Protein 7SWT (pdb70)

Secondary structure (DSSP, 8-state):
--S-SSEEEEEEEEEEETTEEEEEEEEEEEETTTTEEEEEEEEEESPSPSS-GGGTGGG--TT--B--TTS--HHHHTTTT-EEEEEEEEETTS-EEEEEEEEEEETTTTEEEEEEEEEEE---TTSTTTTT-EEEEPPEEEEEEEETTEEEEEEEEEEEETTS-EEEEEEEEEEEESS---PPPSEEEEEEEEEEEE-TTSSEEEEEEEEEEE--SS---/---SSEEEEEEEEEEETTEEEEEEEEEEEETTTTEEEEEEEEEESPSPSS-GGGTGGG--TT--B--TTS--HHHHTTTT-EEEEEEEEETTS-EEEEEEEEEEETTTTEEEEEEEEEEE---TTSTTTTT-EEEEPPEEEEEEEETTEEEEEEEEEEEETTS-EEEEEEEEEEEESS---PPPSEEEEEEEEEEEE-TTSSEEEEEEEEEEE--SS--/---SSEEEEEEEEEEETTEEEEEEEEEEEETTTTEEEEEEEEEESPSPSS-GGGTGGG--TT--B--TTS--HHHHTTTT-EEEEEEEEETTS-EEEEEEEEEEETTTTEEEEEEEEEEE---TTSTTTTT-EEEEPPEEEEEEEETTEEEEEEEEEEEETTS-EEEEEEEEEEEESS---PPPSEEEEEEEEEEEE-TTSSEEEEEEEEEEE--SS--/---SSEEEEEEEEEEETTEEEEEEEEEEEETTTTEEEEEEEEEESPSPSS-GGGTGGG--TT--B--TTS--HHHHTTTT-EEEEEEEEETTS-EEEEEEEEEE-TTSSEEEEEEEEEEE---TTSTTTTT-EEEEPPEEEEEEEETTEEEEEEEEEEEETTS-EEEEEEEEEEEESS---PPPSEEEEEEEEEEEE-TTSSEEEEEEEEEEE--SS--

Sequence (878 aa):
SVIKQVMKTKLHLEGTVNGHDFTIEGKGEGKPYEGLQHMKMTVTKGAPLPFSVHILTPSHSKPFNKYPADIPDYHKQSFPEGMSWERSMIFEDGGVCTASNHSSINLQENCFIYDVKFHGVNLPPDGPVMQKTIAGWEPSVETLYVRDGMLKSDTAMVFKLKGGGHHRVDFKTTYKAKKPVKLPEFHFVEHRLELTKHDKDFTTWDQQEAAEGHFSPLPKAVIKQVMKTKLHLEGTVNGHDFTIEGKGEGKPYEGLQHMKMTVTKGAPLPFSVHILTPSHSKPFNKYPADIPDYHKQSFPEGMSWERSMIFEDGGVCTASNHSSINLQENCFIYDVKFHGVNLPPDGPVMQKTIAGWEPSVETLYVRDGMLKSDTAMVFKLKGGGHHRVDFKTTYKAKKPVKLPEFHFVEHRLELTKHDKDFTTWDQQEAAEGHFSPLPKVIKQVMKTKLHLEGTVNGHDFTIEGKGEGKPYEGLQHMKMTVTKGAPLPFSVHILTPSHSKPFNKYPADIPDYHKQSFPEGMSWERSMIFEDGGVCTASNHSSINLQENCFIYDVKKFHGVNLPPDGPVMQKTIAGWEPSVETLYVRDGMMLKSDTAMVFKLKGGGHHRVDFKTTYKAKKPVKLPEFHFVEHRLELTKHDKDFTTWDQQEAAEGHFSPLPKVIKQVMKTKLHLEGTVNGHDFTIEGKGEGKPYEGLQHMKMTVTKGAPLPFSVHILTPSHSKPFNKYPADIPDYHKQSFPEGMSWERSMIFEDGGVCTASNHSSINLQENCFIYDVKFHGVNLPPDGPVMQKTIAGWEPSVETLYVRDGMLKSDTAMVFKLKGGGHHRVDFKTTYKAKKPVKLPEFHFVEHRLELTKHDKDFTTWDQQEAAEGHFSPLPK

Organism: NCBI:txid526284

Nearest PDB structures (foldseek):
  7swt-assembly1_C  TM=1.004E+00  e=1.259E-49  Echinopora forskaliana
  6jc6-assembly2_B  TM=9.730E-01  e=1.059E-31  Stichodactyla haddoni
  6xwy-assembly4_D  TM=9.787E-01  e=1.739E-31  Entacmaea quadricolor
  2a46-assembly1_A  TM=9.611E-01  e=4.150E-32  Anemonia manjano
  2a47-assembly1_A  TM=9.617E-01  e=3.560E-31  Anemonia manjano

Structure (mmCIF, N/CA/C/O backbone):
data_7SWT
#
_entry.id   7SWT
#
_cell.length_a   73.348
_cell.length_b   75.859
_cell.length_c   175.791
_cell.angle_alpha   90
_cell.angle_beta   90
_cell.angle_gamma   90
#
_symmetry.space_group_name_H-M   'P 21 21 21'
#
loop_
_entity.id
_entity.type
_entity.pdbx_description
1 polymer 'Chromoprotein eforRED'
2 water water
#
loop_
_atom_site.group_PDB
_atom_site.id
_atom_site.type_symbol
_atom_site.label_atom_id
_atom_site.label_alt_id
_atom_site.label_comp_id
_atom_site.label_asym_id
_atom_site.label_entity_id
_atom_site.label_seq_id
_atom_site.pdbx_PDB_ins_code
_atom_site.Cartn_x
_atom_site.Cartn_y
_atom_site.Cartn_z
_atom_site.occupancy
_atom_site.B_iso_or_equiv
_atom_site.auth_seq_id
_atom_site.auth_comp_id
_atom_site.auth_asym_id
_atom_site.auth_atom_id
_atom_site.pdbx_PDB_model_num
ATOM 1 N N . SER A 1 2 ? 17.128 7.728 -2.299 1 39.64 2 SER A N 1
ATOM 2 C CA . SER A 1 2 ? 16.484 8.913 -1.732 1 39.41 2 SER A CA 1
ATOM 3 C C . SER A 1 2 ? 17.54 9.901 -1.231 1 39.69 2 SER A C 1
ATOM 4 O O . SER A 1 2 ? 18.69 9.517 -0.955 1 40.34 2 SER A O 1
ATOM 11 N N . VAL A 1 3 ? 17.133 11.184 -1.137 1 38.36 3 VAL A N 1
ATOM 12 C CA . VAL A 1 3 ? 17.962 12.249 -0.587 1 37.27 3 VAL A CA 1
ATOM 13 C C . VAL A 1 3 ? 18.085 12.102 0.947 1 36.68 3 VAL A C 1
ATOM 14 O O . VAL A 1 3 ? 19.072 12.569 1.523 1 36.95 3 VAL A O 1
ATOM 27 N N . ILE A 1 4 ? 17.094 11.464 1.606 1 35.65 4 ILE A N 1
ATOM 28 C CA . ILE A 1 4 ? 17.099 11.226 3.052 1 35.07 4 ILE A CA 1
ATOM 29 C C . ILE A 1 4 ? 17.741 9.854 3.329 1 34.9 4 ILE A C 1
ATOM 30 O O . ILE A 1 4 ? 17.189 8.807 2.964 1 34.94 4 ILE A O 1
ATOM 46 N N . LYS A 1 5 ? 18.947 9.882 3.925 1 34.48 5 LYS A N 1
ATOM 47 C CA . LYS A 1 5 ? 19.743 8.693 4.21 1 34.8 5 LYS A CA 1
ATOM 48 C C . LYS A 1 5 ? 19.366 8.042 5.561 1 35.84 5 LYS A C 1
ATOM 49 O O . LYS A 1 5 ? 18.592 8.621 6.332 1 36.56 5 LYS A O 1
ATOM 68 N N . GLN A 1 6 ? 19.866 6.818 5.824 1 35.83 6 GLN A N 1
ATOM 69 C CA . GLN A 1 6 ? 19.584 6.127 7.078 1 36.75 6 GLN A CA 1
ATOM 70 C C . GLN A 1 6 ? 20.135 6.922 8.285 1 36.1 6 GLN A C 1
ATOM 71 O O . GLN A 1 6 ? 19.532 6.872 9.351 1 35.7 6 GLN A O 1
ATOM 85 N N . VAL A 1 7 ? 21.248 7.667 8.105 1 35.54 7 VAL A N 1
ATOM 86 C CA . VAL A 1 7 ? 21.838 8.538 9.128 1 35.34 7 VAL A CA 1
ATOM 87 C C . VAL A 1 7 ? 22.001 9.919 8.483 1 35.36 7 VAL A C 1
ATOM 88 O O . VAL A 1 7 ? 22.487 10.015 7.365 1 35.85 7 VAL A O 1
ATOM 101 N N . MET A 1 8 ? 21.566 10.98 9.17 1 34.88 8 MET A N 1
ATOM 102 C CA . MET A 1 8 ? 21.645 12.349 8.658 1 34.4 8 MET A CA 1
ATOM 103 C C . MET A 1 8 ? 22.127 13.277 9.772 1 32.6 8 MET A C 1
ATOM 104 O O . MET A 1 8 ? 21.83 13.053 10.937 1 32.53 8 MET A O 1
ATOM 118 N N . LYS A 1 9 ? 22.824 14.337 9.389 1 31.31 9 LYS A N 1
ATOM 119 C CA . LYS A 1 9 ? 23.281 15.372 10.303 1 30.56 9 LYS A CA 1
ATOM 120 C C . LYS A 1 9 ? 22.26 16.525 10.288 1 29 9 LYS A C 1
ATOM 121 O O . LYS A 1 9 ? 21.443 16.632 9.356 1 29.1 9 LYS A O 1
ATOM 140 N N . THR A 1 10 ? 22.307 17.362 11.347 1 27.17 10 THR A N 1
ATOM 141 C CA . THR A 1 10 ? 21.474 18.555 11.494 1 26.51 10 THR A CA 1
ATOM 142 C C . THR A 1 10 ? 22.354 19.74 11.896 1 25.4 10 THR A C 1
ATOM 143 O O . THR A 1 10 ? 23.358 19.562 12.577 1 25.4 10 THR A O 1
ATOM 154 N N . LYS A 1 11 ? 21.985 20.944 11.444 1 24.49 11 LYS A N 1
ATOM 155 C CA . LYS A 1 11 ? 22.655 22.209 11.779 1 24.08 11 LYS A CA 1
ATOM 156 C C . LYS A 1 11 ? 21.539 23.222 11.987 1 22.21 11 LYS A C 1
ATOM 157 O O . LYS A 1 11 ? 20.638 23.308 11.161 1 22.42 11 LYS A O 1
ATOM 176 N N . LEU A 1 12 ? 21.562 23.943 13.1 1 20.37 12 LEU A N 1
ATOM 177 C CA . LEU A 1 12 ? 20.511 24.878 13.446 1 18.99 12 LEU A CA 1
ATOM 178 C C . LEU A 1 12 ? 21.057 26.217 13.819 1 18.27 12 LEU A C 1
ATOM 179 O O . LEU A 1 12 ? 22.088 26.297 14.481 1 18.71 12 LEU A O 1
ATOM 195 N N . HIS A 1 13 ? 20.309 27.266 13.475 1 17.03 13 HIS A N 1
ATOM 196 C CA . HIS A 1 13 ? 20.593 28.633 13.872 1 16.42 13 HIS A CA 1
ATOM 197 C C . HIS A 1 13 ? 19.277 29.227 14.355 1 15.81 13 HIS A C 1
ATOM 198 O O . HIS A 1 13 ? 18.333 29.264 13.581 1 16.08 13 HIS A O 1
ATOM 212 N N . LEU A 1 14 ? 19.201 29.678 15.619 1 15.1 14 LEU A N 1
ATOM 213 C CA . LEU A 1 14 ? 17.966 30.259 16.148 1 15 14 LEU A CA 1
ATOM 214 C C . LEU A 1 14 ? 18.224 31.67 16.684 1 15.77 14 LEU A C 1
ATOM 215 O O . LEU A 1 14 ? 19.139 31.863 17.471 1 16.15 14 LEU A O 1
ATOM 231 N N . GLU A 1 15 ? 17.357 32.622 16.355 1 15.62 15 GLU A N 1
ATOM 232 C CA . GLU A 1 15 ? 17.427 33.972 16.904 1 16.21 15 GLU A CA 1
ATOM 233 C C . GLU A 1 15 ? 16.132 34.174 17.696 1 16.24 15 GLU A C 1
ATOM 234 O O . GLU A 1 15 ? 15.051 33.94 17.158 1 16.68 15 GLU A O 1
ATOM 246 N N . GLY A 1 16 ? 16.241 34.542 18.966 1 15.61 16 GLY A N 1
ATOM 247 C CA . GLY A 1 16 ? 15.063 34.711 19.805 1 16.04 16 GLY A CA 1
ATOM 248 C C . GLY A 1 16 ? 15.044 35.966 20.645 1 16.56 16 GLY A C 1
ATOM 249 O O . GLY A 1 16 ? 16.073 36.609 20.849 1 17.61 16 GLY A O 1
ATOM 253 N N . THR A 1 17 ? 13.855 36.314 21.13 1 15.64 17 THR A N 1
ATOM 254 C CA . THR A 1 17 ? 13.632 37.408 22.054 1 15.35 17 THR A CA 1
ATOM 255 C C . THR A 1 17 ? 12.558 36.923 23.02 1 15.93 17 THR A C 1
ATOM 256 O O . THR A 1 17 ? 11.433 36.72 22.577 1 15.63 17 THR A O 1
ATOM 267 N N . VAL A 1 18 ? 12.911 36.684 24.302 1 15.57 18 VAL A N 1
ATOM 268 C CA . VAL A 1 18 ? 11.979 36.194 25.318 1 16.1 18 VAL A CA 1
ATOM 269 C C . VAL A 1 18 ? 12.042 37.166 26.483 1 17.08 18 VAL A C 1
ATOM 270 O O . VAL A 1 18 ? 13.139 37.408 26.981 1 17.93 18 VAL A O 1
ATOM 283 N N . ASN A 1 19 ? 10.905 37.74 26.919 1 16.53 19 ASN A N 1
ATOM 284 C CA . ASN A 1 19 ? 10.907 38.713 28.021 1 16.74 19 ASN A CA 1
ATOM 285 C C . ASN A 1 19 ? 11.817 39.922 27.715 1 17.97 19 ASN A C 1
ATOM 286 O O . ASN A 1 19 ? 12.443 40.484 28.617 1 18.29 19 ASN A O 1
ATOM 297 N N . GLY A 1 20 ? 11.846 40.327 26.45 1 18.84 20 GLY A N 1
ATOM 298 C CA . GLY A 1 20 ? 12.678 41.427 25.989 1 19.52 20 GLY A CA 1
ATOM 299 C C . GLY A 1 20 ? 14.162 41.118 26.003 1 19.69 20 GLY A C 1
ATOM 300 O O . GLY A 1 20 ? 14.968 42.04 25.882 1 20.38 20 GLY A O 1
ATOM 304 N N . HIS A 1 21 ? 14.548 39.835 26.149 1 18.73 21 HIS A N 1
ATOM 305 C CA . HIS A 1 21 ? 15.945 39.435 26.197 1 18.97 21 HIS A CA 1
ATOM 306 C C . HIS A 1 21 ? 16.309 38.77 24.879 1 18.9 21 HIS A C 1
ATOM 307 O O . HIS A 1 21 ? 15.699 37.761 24.535 1 19.58 21 HIS A O 1
ATOM 321 N N . ASP A 1 22 ? 17.269 39.344 24.125 1 17.88 22 ASP A N 1
ATOM 322 C CA . ASP A 1 22 ? 17.698 38.789 22.829 1 17.68 22 ASP A CA 1
ATOM 323 C C . ASP A 1 22 ? 18.737 37.693 23.019 1 18.12 22 ASP A C 1
ATOM 324 O O . ASP A 1 22 ? 19.561 37.78 23.924 1 19.06 22 ASP A O 1
ATOM 333 N N . PHE A 1 23 ? 18.741 36.697 22.144 1 17.38 23 PHE A N 1
ATOM 334 C CA . PHE A 1 23 ? 19.701 35.601 22.23 1 17.78 23 PHE A CA 1
ATOM 335 C C . PHE A 1 23 ? 19.793 34.823 20.904 1 18.12 23 PHE A C 1
ATOM 336 O O . PHE A 1 23 ? 18.884 34.883 20.079 1 17.75 23 PHE A O 1
ATOM 353 N N . THR A 1 24 ? 20.877 34.082 20.723 1 18.71 24 THR A N 1
ATOM 354 C CA . THR A 1 24 ? 21.059 33.242 19.55 1 19.76 24 THR A CA 1
ATOM 355 C C . THR A 1 24 ? 21.551 31.883 20.045 1 19.64 24 THR A C 1
ATOM 356 O O . THR A 1 24 ? 22.365 31.786 20.978 1 18.95 24 THR A O 1
ATOM 362 N N . ILE A 1 25 ? 21.021 30.843 19.434 1 19.76 25 ILE A N 1
ATOM 363 C CA . ILE A 1 25 ? 21.408 29.483 19.714 1 20.97 25 ILE A CA 1
ATOM 364 C C . ILE A 1 25 ? 21.932 28.872 18.407 1 21.18 25 ILE A C 1
ATOM 365 O O . ILE A 1 25 ? 21.473 29.175 17.296 1 21.02 25 ILE A O 1
ATOM 381 N N . GLU A 1 26 ? 22.919 28.029 18.556 1 21.73 26 GLU A N 1
ATOM 382 C CA . GLU A 1 26 ? 23.524 27.308 17.452 1 22.99 26 GLU A CA 1
ATOM 383 C C . GLU A 1 26 ? 23.476 25.82 17.837 1 24.01 26 GLU A C 1
ATOM 384 O O . GLU A 1 26 ? 23.868 25.467 18.945 1 24.43 26 GLU A O 1
ATOM 396 N N . GLY A 1 27 ? 22.938 24.986 16.956 1 24.26 27 GLY A N 1
ATOM 397 C CA . GLY A 1 27 ? 22.836 23.554 17.189 1 25.22 27 GLY A CA 1
ATOM 398 C C . GLY A 1 27 ? 23.551 22.739 16.131 1 26.5 27 GLY A C 1
ATOM 399 O O . GLY A 1 27 ? 23.672 23.175 14.978 1 27.12 27 GLY A O 1
ATOM 403 N N . LYS A 1 28 ? 24.04 21.554 16.524 1 26.74 28 LYS A N 1
ATOM 404 C CA . LYS A 1 28 ? 24.711 20.604 15.628 1 27.58 28 LYS A CA 1
ATOM 405 C C . LYS A 1 28 ? 24.344 19.218 16.12 1 28.08 28 LYS A C 1
ATOM 406 O O . LYS A 1 28 ? 24.566 18.927 17.299 1 28.71 28 LYS A O 1
ATOM 425 N N . GLY A 1 29 ? 23.721 18.403 15.276 1 27.9 29 GLY A N 1
ATOM 426 C CA . GLY A 1 29 ? 23.278 17.084 15.698 1 28.72 29 GLY A CA 1
ATOM 427 C C . GLY A 1 29 ? 23.287 16.008 14.642 1 30.05 29 GLY A C 1
ATOM 428 O O . GLY A 1 29 ? 23.885 16.15 13.568 1 30.63 29 GLY A O 1
ATOM 432 N N . GLU A 1 30 ? 22.62 14.906 14.968 1 30.2 30 GLU A N 1
ATOM 433 C CA . GLU A 1 30 ? 22.561 13.74 14.111 1 30.48 30 GLU A CA 1
ATOM 434 C C . GLU A 1 30 ? 21.383 12.858 14.508 1 30.88 30 GLU A C 1
ATOM 435 O O . GLU A 1 30 ? 20.93 12.894 15.652 1 30.63 30 GLU A O 1
ATOM 447 N N . GLY A 1 31 ? 20.915 12.057 13.56 1 31.26 31 GLY A N 1
ATOM 448 C CA . GLY A 1 31 ? 19.835 11.131 13.83 1 31.72 31 GLY A CA 1
ATOM 449 C C . GLY A 1 31 ? 19.62 10.119 12.732 1 32.14 31 GLY A C 1
ATOM 450 O O . GLY A 1 31 ? 20.288 10.152 11.698 1 32.55 31 GLY A O 1
ATOM 454 N N . LYS A 1 32 ? 18.692 9.195 12.981 1 31.69 32 LYS A N 1
ATOM 455 C CA . LYS A 1 32 ? 18.302 8.141 12.045 1 31.19 32 LYS A CA 1
ATOM 456 C C . LYS A 1 32 ? 16.89 8.51 11.579 1 29.49 32 LYS A C 1
ATOM 457 O O . LYS A 1 32 ? 15.937 8.258 12.306 1 28.45 32 LYS A O 1
ATOM 476 N N . PRO A 1 33 ? 16.728 9.169 10.416 1 29.06 33 PRO A N 1
ATOM 477 C CA . PRO A 1 33 ? 15.387 9.644 10.03 1 29.01 33 PRO A CA 1
ATOM 478 C C . PRO A 1 33 ? 14.259 8.61 9.96 1 28.96 33 PRO A C 1
ATOM 479 O O . PRO A 1 33 ? 13.124 8.921 10.329 1 28.35 33 PRO A O 1
ATOM 490 N N . TYR A 1 34 ? 14.563 7.394 9.513 1 29.24 34 TYR A N 1
ATOM 491 C CA . TYR A 1 34 ? 13.556 6.336 9.42 1 29.96 34 TYR A CA 1
ATOM 492 C C . TYR A 1 34 ? 13.245 5.672 10.777 1 30.25 34 TYR A C 1
ATOM 493 O O . TYR A 1 34 ? 12.181 5.076 10.924 1 29.58 34 TYR A O 1
ATOM 511 N N . GLU A 1 35 ? 14.14 5.807 11.774 1 31.45 35 GLU A N 1
ATOM 512 C CA . GLU A 1 35 ? 13.904 5.276 13.128 1 32.22 35 GLU A CA 1
ATOM 513 C C . GLU A 1 35 ? 13.224 6.293 14.077 1 31.36 35 GLU A C 1
ATOM 514 O O . GLU A 1 35 ? 12.788 5.906 15.159 1 31.66 35 GLU A O 1
ATOM 526 N N . GLY A 1 36 ? 13.121 7.558 13.677 1 30.04 36 GLY A N 1
ATOM 527 C CA . GLY A 1 36 ? 12.503 8.583 14.5 1 29.39 36 GLY A CA 1
ATOM 528 C C . GLY A 1 36 ? 13.336 8.979 15.7 1 28.54 36 GLY A C 1
ATO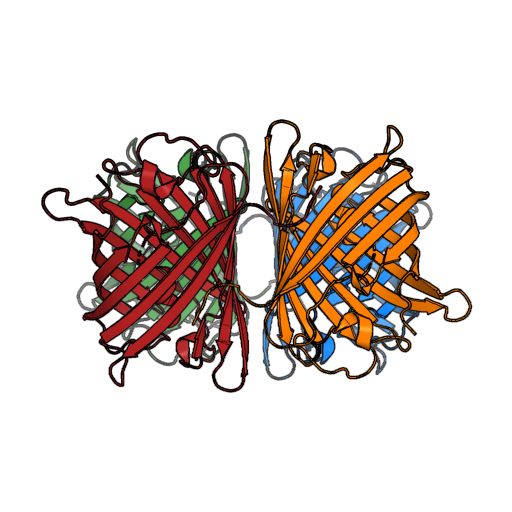M 529 O O . GLY A 1 36 ? 12.789 9.397 16.718 1 28.9 36 GLY A O 1
ATOM 533 N N . LEU A 1 37 ? 14.661 8.87 15.586 1 27.48 37 LEU A N 1
ATOM 534 C CA . LEU A 1 37 ? 15.583 9.193 16.676 1 27.24 37 LEU A CA 1
ATOM 535 C C . LEU A 1 37 ? 16.554 10.273 16.243 1 25.6 37 LEU A C 1
ATOM 536 O O . LEU A 1 37 ? 17.021 10.253 15.114 1 26.59 37 LEU A O 1
ATOM 552 N N . GLN A 1 38 ? 16.853 11.207 17.131 1 23.39 38 GLN A N 1
ATOM 553 C CA . GLN A 1 38 ? 17.838 12.279 16.857 1 22.07 38 GLN A CA 1
ATOM 554 C C . GLN A 1 38 ? 18.32 12.93 18.159 1 21.25 38 GLN A C 1
ATOM 555 O O . GLN A 1 38 ? 17.675 12.723 19.178 1 20.46 38 GLN A O 1
ATOM 569 N N . HIS A 1 39 ? 19.383 13.722 18.082 1 21.13 39 HIS A N 1
ATOM 570 C CA . HIS A 1 39 ? 20.019 14.395 19.237 1 21.67 39 HIS A CA 1
ATOM 571 C C . HIS A 1 39 ? 20.689 15.651 18.695 1 22.24 39 HIS A C 1
ATOM 572 O O . HIS A 1 39 ? 21.115 15.599 17.57 1 23.16 39 HIS A O 1
ATOM 586 N N . MET A 1 40 ? 20.717 16.749 19.438 1 22.16 40 MET A N 1
ATOM 587 C CA . MET A 1 40 ? 21.404 17.982 19.002 1 22.61 40 MET A CA 1
ATOM 588 C C . MET A 1 40 ? 22.103 18.629 20.188 1 23.88 40 MET A C 1
ATOM 589 O O . MET A 1 40 ? 21.506 18.664 21.261 1 24.05 40 MET A O 1
ATOM 603 N N . LYS A 1 41 ? 23.325 19.106 19.995 1 24.18 41 LYS A N 1
ATOM 604 C CA . LYS A 1 41 ? 24.078 19.826 21.019 1 24.52 41 LYS A CA 1
ATOM 605 C C . LYS A 1 41 ? 23.812 21.306 20.766 1 24.18 41 LYS A C 1
ATOM 606 O O . LYS A 1 41 ? 24.131 21.803 19.683 1 24.93 41 LYS A O 1
ATOM 625 N N . MET A 1 42 ? 23.204 21.991 21.724 1 23.39 42 MET A N 1
ATOM 626 C CA . MET A 1 42 ? 22.851 23.411 21.636 1 23.64 42 MET A CA 1
ATOM 627 C C . MET A 1 42 ? 23.914 24.27 22.325 1 25.48 42 MET A C 1
ATOM 628 O O . MET A 1 42 ? 24.523 23.828 23.29 1 26.06 42 MET A O 1
ATOM 642 N N . THR A 1 43 ? 24.131 25.495 21.823 1 25.97 43 THR A N 1
ATOM 643 C CA . THR A 1 43 ? 25.079 26.454 22.388 1 26.58 43 THR A CA 1
ATOM 644 C C . THR A 1 43 ? 24.477 27.851 22.249 1 25.88 43 THR A C 1
ATOM 645 O O . THR A 1 43 ? 24.149 28.272 21.145 1 25.55 43 THR A O 1
ATOM 656 N N . VAL A 1 44 ? 24.306 28.552 23.372 1 25.7 44 VAL A N 1
ATOM 657 C CA . VAL A 1 44 ? 23.785 29.909 23.411 1 26.06 44 VAL A CA 1
ATOM 658 C C . VAL A 1 44 ? 24.994 30.792 23.055 1 27.12 44 VAL A C 1
ATOM 659 O O . VAL A 1 44 ? 25.861 31.032 23.899 1 27.85 44 VAL A O 1
ATOM 672 N N . THR A 1 45 ? 25.096 31.187 21.783 1 27.67 45 THR A N 1
ATOM 673 C CA . THR A 1 45 ? 26.211 31.99 21.276 1 28.2 45 THR A CA 1
ATOM 674 C C . THR A 1 45 ? 26.076 33.487 21.619 1 29.45 45 THR A C 1
ATOM 675 O O . THR A 1 45 ? 27.086 34.192 21.64 1 30.5 45 THR A O 1
ATOM 686 N N . LYS A 1 46 ? 24.86 33.965 21.918 1 29.29 46 LYS A N 1
ATOM 687 C CA . LYS A 1 46 ? 24.606 35.353 22.325 1 29.3 46 LYS A CA 1
ATOM 688 C C . LYS A 1 46 ? 23.497 35.357 23.363 1 28.14 46 LYS A C 1
ATOM 689 O O . LYS A 1 46 ? 22.574 34.547 23.281 1 27.84 46 LYS A O 1
ATOM 708 N N . GLY A 1 47 ? 23.577 36.281 24.314 1 27.33 47 GLY A N 1
ATOM 709 C CA . GLY A 1 47 ? 22.566 36.423 25.353 1 26.69 47 GLY A CA 1
ATOM 710 C C . GLY A 1 47 ? 22.675 35.444 26.5 1 26.14 47 GLY A C 1
ATOM 711 O O . GLY A 1 47 ? 21.767 35.385 27.327 1 25.84 47 GLY A O 1
ATOM 715 N N . ALA A 1 48 ? 23.772 34.668 26.577 1 25.82 48 ALA A N 1
ATOM 716 C CA . ALA A 1 48 ? 23.974 33.737 27.686 1 26.24 48 ALA A CA 1
ATOM 717 C C . ALA A 1 48 ? 24.435 34.526 28.926 1 26.69 48 ALA A C 1
ATOM 718 O O . ALA A 1 48 ? 25.193 35.498 28.775 1 27.73 48 ALA A O 1
ATOM 725 N N . PRO A 1 49 ? 24.046 34.133 30.159 1 25.28 49 PRO A N 1
ATOM 726 C CA . PRO A 1 49 ? 23.148 33.025 30.515 1 24.48 49 PRO A CA 1
ATOM 727 C C . PRO A 1 49 ? 21.699 33.459 30.32 1 23.97 49 PRO A C 1
ATOM 728 O O . PRO A 1 49 ? 21.373 34.635 30.551 1 24.73 49 PRO A O 1
ATOM 739 N N . LEU A 1 50 ? 20.83 32.541 29.864 1 22.12 50 LEU A N 1
ATOM 740 C CA . LEU A 1 50 ? 19.436 32.895 29.596 1 20.73 50 LEU A CA 1
ATOM 741 C C . LEU A 1 50 ? 18.641 33.087 30.887 1 21.16 50 LEU A C 1
ATOM 742 O O . LEU A 1 50 ? 18.682 32.223 31.771 1 22.61 50 LEU A O 1
ATOM 758 N N . PRO A 1 51 ? 17.891 34.206 31.022 1 19.63 51 PRO A N 1
ATOM 759 C CA . PRO A 1 51 ? 17.128 34.44 32.27 1 18.85 51 PRO A CA 1
ATOM 760 C C . PRO A 1 51 ? 15.796 33.681 32.398 1 17.72 51 PRO A C 1
ATOM 761 O O . PRO A 1 51 ? 15.035 33.953 33.313 1 18.13 51 PRO A O 1
ATOM 772 N N . PHE A 1 52 ? 15.538 32.705 31.53 1 16.49 52 PHE A N 1
ATOM 773 C CA . PHE A 1 52 ? 14.298 31.926 31.548 1 16.46 52 PHE A CA 1
ATOM 774 C C . PHE A 1 52 ? 14.608 30.42 31.384 1 16.46 52 PHE A C 1
ATOM 775 O O . PHE A 1 52 ? 15.729 30.049 31.048 1 16.89 52 PHE A O 1
ATOM 792 N N . SER A 1 53 ? 13.617 29.563 31.637 1 15.49 53 SER A N 1
ATOM 793 C CA . SER A 1 53 ? 13.764 28.121 31.493 1 14.86 53 SER A CA 1
ATOM 794 C C . SER A 1 53 ? 14.024 27.788 30.014 1 15.58 53 SER A C 1
ATOM 795 O O . SER A 1 53 ? 13.2 28.14 29.165 1 16.2 53 SER A O 1
ATOM 803 N N . VAL A 1 54 ? 15.151 27.124 29.704 1 14.93 54 VAL A N 1
ATOM 804 C CA . VAL A 1 54 ? 15.465 26.75 28.33 1 15.26 54 VAL A CA 1
ATOM 805 C C . VAL A 1 54 ? 14.482 25.687 27.767 1 15.2 54 VAL A C 1
ATOM 806 O O . VAL A 1 54 ? 14.427 25.508 26.551 1 15.14 54 VAL A O 1
ATOM 819 N N . HIS A 1 55 ? 13.665 25.033 28.63 1 14.81 55 HIS A N 1
ATOM 820 C CA . HIS A 1 55 ? 12.707 24.033 28.158 1 14.12 55 HIS A CA 1
ATOM 821 C C . HIS A 1 55 ? 11.695 24.612 27.198 1 12.37 55 HIS A C 1
ATOM 822 O O . HIS A 1 55 ? 11.239 23.889 26.301 1 11.06 55 HIS A O 1
ATOM 836 N N . ILE A 1 56 ? 11.389 25.928 27.322 1 11.36 56 ILE A N 1
ATOM 837 C CA . ILE A 1 56 ? 10.452 26.544 26.387 1 10.45 56 ILE A CA 1
ATOM 838 C C . ILE A 1 56 ? 10.98 26.493 24.945 1 11.09 56 ILE A C 1
ATOM 839 O O . ILE A 1 56 ? 10.181 26.479 24.016 1 11.04 56 ILE A O 1
ATOM 855 N N . LEU A 1 57 ? 12.317 26.435 24.758 1 12.21 57 LEU A N 1
ATOM 856 C CA . LEU A 1 57 ? 12.977 26.412 23.448 1 13.3 57 LEU A CA 1
ATOM 857 C C . LEU A 1 57 ? 13.241 25.002 22.885 1 13.26 57 LEU A C 1
ATOM 858 O O . LEU A 1 57 ? 13.361 24.867 21.675 1 12.82 57 LEU A O 1
ATOM 874 N N . THR A 1 58 ? 13.364 23.968 23.71 1 13.55 58 THR A N 1
ATOM 875 C CA . THR A 1 58 ? 13.774 22.6 23.271 1 13.85 58 THR A CA 1
ATOM 876 C C . THR A 1 58 ? 12.855 22.028 22.158 1 14.12 58 THR A C 1
ATOM 877 O O . THR A 1 58 ? 13.399 21.343 21.293 1 14.59 58 THR A O 1
ATOM 888 N N . PRO A 1 59 ? 11.517 22.223 22.126 1 13.19 59 PRO A N 1
ATOM 889 C CA . PRO A 1 59 ? 10.711 21.704 21.02 1 12.34 59 PRO A CA 1
ATOM 890 C C . PRO A 1 59 ? 10.834 22.531 19.724 1 13.48 59 PRO A C 1
ATOM 891 O O . PRO A 1 59 ? 10.223 22.153 18.77 1 14.18 59 PRO A O 1
ATOM 902 N N . SER A 1 60 ? 11.621 23.603 19.711 1 14.19 60 SER A N 1
ATOM 903 C CA . SER A 1 60 ? 11.841 24.474 18.525 1 15.33 60 SER A CA 1
ATOM 904 C C . SER A 1 60 ? 13.1 24 17.799 1 16.73 60 SER A C 1
ATOM 905 O O . SER A 1 60 ? 13.337 24.459 16.687 1 16.74 60 SER A O 1
ATOM 913 N N . HIS A 1 61 ? 13.861 23.107 18.416 1 17.74 61 HIS A N 1
ATOM 914 C CA . HIS A 1 61 ? 15.096 22.522 17.849 1 19.39 61 HIS A CA 1
ATOM 915 C C . HIS A 1 61 ? 14.777 21.105 17.394 1 22.03 61 HIS A C 1
ATOM 916 O O . HIS A 1 61 ? 15.536 20.575 16.593 1 22.4 61 HIS A O 1
ATOM 968 N N . SER A 1 63 ? 12.775 19.415 14.319 1 19.28 65 SER A N 1
ATOM 969 C CA . SER A 1 63 ? 13.617 18.714 13.308 1 19.09 65 SER A CA 1
ATOM 970 C C . SER A 1 63 ? 12.73 17.622 12.71 1 17.74 65 SER A C 1
ATOM 971 O O . SER A 1 63 ? 12.867 16.464 13.094 1 16.4 65 SER A O 1
ATOM 978 N N . LYS A 1 64 ? 11.851 18.007 11.789 1 17.71 66 LYS A N 1
ATOM 979 C CA . LYS A 1 64 ? 10.75 17.142 11.297 1 18.07 66 LYS A CA 1
ATOM 980 C C . LYS A 1 64 ? 11.151 15.999 10.358 1 19.89 66 LYS A C 1
ATOM 981 O O . LYS A 1 64 ? 10.344 15.097 10.27 1 20.28 66 LYS A O 1
ATOM 1000 N N . PRO A 1 65 ? 12.325 15.961 9.693 1 20.75 67 PRO A N 1
ATOM 1001 C CA . PRO A 1 65 ? 12.684 14.789 8.884 1 21.38 67 PRO A CA 1
ATOM 1002 C C . PRO A 1 65 ? 12.951 13.512 9.714 1 23.03 67 PRO A C 1
ATOM 1003 O O . PRO A 1 65 ? 13.135 12.457 9.104 1 24.56 67 PRO A O 1
ATOM 1014 N N . PHE A 1 66 ? 12.932 13.586 11.073 1 22.71 68 PHE A N 1
ATOM 1015 C CA . PHE A 1 66 ? 13.213 12.471 11.973 1 23.31 68 PHE A CA 1
ATOM 1016 C C . PHE A 1 66 ? 11.978 11.895 12.687 1 24.79 68 PHE A C 1
ATOM 1017 O O . PHE A 1 66 ? 11.984 11.722 13.891 1 25.39 68 PHE A O 1
ATOM 1034 N N . ASN A 1 67 ? 10.985 11.5 11.919 1 25.94 69 ASN A N 1
ATOM 1035 C CA . ASN A 1 67 ? 9.754 10.878 12.411 1 27.05 69 ASN A CA 1
ATOM 1036 C C . ASN A 1 67 ? 9.699 9.462 11.837 1 26.76 69 ASN A C 1
ATOM 1037 O O . ASN A 1 67 ? 9.872 9.299 10.645 1 26.87 69 ASN A O 1
ATOM 1048 N N . LYS A 1 68 ? 9.464 8.456 12.666 1 26.12 70 LYS A N 1
ATOM 1049 C CA . LYS A 1 68 ? 9.281 7.091 12.201 1 25.82 70 LYS A CA 1
ATOM 1050 C C . LYS A 1 68 ? 7.816 6.987 11.776 1 25.3 70 LYS A C 1
ATOM 1051 O O . LYS A 1 68 ? 6.947 7.369 12.54 1 24.52 70 LYS A O 1
ATOM 1070 N N . TYR A 1 69 ? 7.535 6.494 10.559 1 25.35 71 TYR A N 1
ATOM 1071 C CA . TYR A 1 69 ? 6.154 6.362 10.084 1 25.79 71 TYR A CA 1
ATOM 1072 C C . TYR A 1 69 ? 5.952 5.009 9.435 1 27.35 71 TYR A C 1
ATOM 1073 O O . TYR A 1 69 ? 6.857 4.544 8.738 1 27.86 71 TYR A O 1
ATOM 1091 N N . PRO A 1 70 ? 4.765 4.375 9.576 1 27.65 72 PRO A N 1
ATOM 1092 C CA . PRO A 1 70 ? 4.532 3.119 8.841 1 27.85 72 PRO A CA 1
ATOM 1093 C C . PRO A 1 70 ? 4.35 3.383 7.345 1 29.02 72 PRO A C 1
ATOM 1094 O O . PRO A 1 70 ? 4.172 4.532 6.921 1 29.57 72 PRO A O 1
ATOM 1105 N N . ALA A 1 71 ? 4.41 2.329 6.534 1 29.42 73 ALA A N 1
ATOM 1106 C CA . ALA A 1 71 ? 4.284 2.47 5.079 1 29.81 73 ALA A CA 1
ATOM 1107 C C . ALA A 1 71 ? 2.944 3.091 4.639 1 29.72 73 ALA A C 1
ATOM 1108 O O . ALA A 1 71 ? 2.915 3.793 3.632 1 29.72 73 ALA A O 1
ATOM 1115 N N . ASP A 1 72 ? 1.853 2.851 5.397 1 29.72 74 ASP A N 1
ATOM 1116 C CA . ASP A 1 72 ? 0.52 3.361 5.046 1 30.29 74 ASP A CA 1
ATOM 1117 C C . ASP A 1 72 ? 0.231 4.802 5.538 1 30.56 74 ASP A C 1
ATOM 1118 O O . ASP A 1 72 ? -0.901 5.267 5.389 1 31.3 74 ASP A O 1
ATOM 1127 N N . ILE A 1 73 ? 1.234 5.514 6.101 1 29.39 75 ILE A N 1
ATOM 1128 C 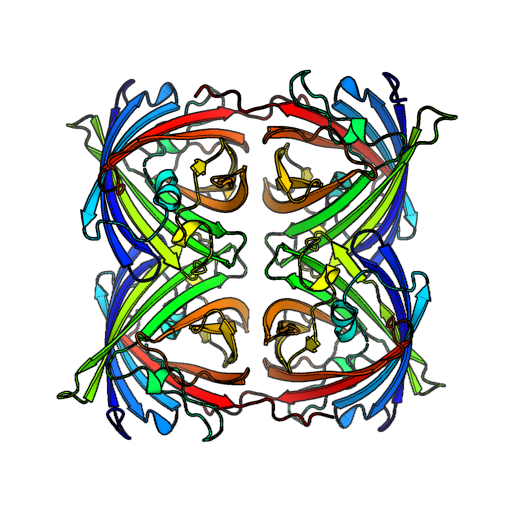CA . ILE A 1 73 ? 1.074 6.919 6.464 1 28.44 75 ILE A CA 1
ATOM 1129 C C . ILE A 1 73 ? 2.169 7.667 5.719 1 28.2 75 ILE A C 1
ATOM 1130 O O . ILE A 1 73 ? 3.341 7.527 6.071 1 28.59 75 ILE A O 1
ATOM 1146 N N . PRO A 1 74 ? 1.83 8.456 4.678 1 27.59 76 PRO A N 1
ATOM 1147 C CA . PRO A 1 74 ? 2.878 9.225 3.979 1 26.63 76 PRO A CA 1
ATOM 1148 C C . PRO A 1 74 ? 3.596 10.184 4.94 1 25.24 76 PRO A C 1
ATOM 1149 O O . PRO A 1 74 ? 2.945 10.834 5.77 1 24.87 76 PRO A O 1
ATOM 1160 N N . ASP A 1 75 ? 4.936 10.229 4.864 1 23.55 77 ASP A N 1
ATOM 1161 C CA . ASP A 1 75 ? 5.733 11.11 5.712 1 21.59 77 ASP A CA 1
ATOM 1162 C C . ASP A 1 75 ? 5.735 12.481 5.044 1 19.98 77 ASP A C 1
ATOM 1163 O O . ASP A 1 75 ? 6.416 12.678 4.048 1 20.01 77 ASP A O 1
ATOM 1172 N N . TYR A 1 76 ? 4.938 13.407 5.558 1 18.79 78 TYR A N 1
ATOM 1173 C CA . TYR A 1 76 ? 4.807 14.746 4.972 1 18.16 78 TYR A CA 1
ATOM 1174 C C . TYR A 1 76 ? 6.138 15.504 4.933 1 18.61 78 TYR A C 1
ATOM 1175 O O . TYR A 1 76 ? 6.434 16.19 3.955 1 18.53 78 TYR A O 1
ATOM 1193 N N . HIS A 1 77 ? 6.944 15.341 5.99 1 18.97 79 HIS A N 1
ATOM 1194 C CA . HIS A 1 77 ? 8.193 16.07 6.19 1 19.66 79 HIS A CA 1
ATOM 1195 C C . HIS A 1 77 ? 9.314 15.557 5.292 1 20.75 79 HIS A C 1
ATOM 1196 O O . HIS A 1 77 ? 10 16.356 4.657 1 21.18 79 HIS A O 1
ATOM 1210 N N . LYS A 1 78 ? 9.511 14.23 5.239 1 20.38 80 LYS A N 1
ATOM 1211 C CA . LYS A 1 78 ? 10.542 13.651 4.395 1 20.9 80 LYS A CA 1
ATOM 1212 C C . LYS A 1 78 ? 10.264 13.945 2.922 1 21.25 80 LYS A C 1
ATOM 1213 O O . LYS A 1 78 ? 11.191 14.27 2.194 1 21.39 80 LYS A O 1
ATOM 1232 N N . GLN A 1 79 ? 8.994 13.862 2.49 1 21.18 81 GLN A N 1
ATOM 1233 C CA . GLN A 1 79 ? 8.634 14.112 1.09 1 22.17 81 GLN A CA 1
ATOM 1234 C C . GLN A 1 79 ? 8.943 15.528 0.617 1 23.2 81 GLN A C 1
ATOM 1235 O O . GLN A 1 79 ? 9.109 15.748 -0.592 1 23.65 81 GLN A O 1
ATOM 1249 N N . SER A 1 80 ? 8.959 16.496 1.551 1 22.97 82 SER A N 1
ATOM 1250 C CA . SER A 1 80 ? 9.198 17.874 1.176 1 23.21 82 SER A CA 1
ATOM 1251 C C . SER A 1 80 ? 10.635 18.165 0.761 1 23.14 82 SER A C 1
ATOM 1252 O O . SER A 1 80 ? 10.856 19.23 0.206 1 23.67 82 SER A O 1
ATOM 1260 N N . PHE A 1 81 ? 11.593 17.242 0.971 1 22.42 83 PHE A N 1
ATOM 1261 C CA . PHE A 1 81 ? 12.99 17.465 0.587 1 22.58 83 PHE A CA 1
ATOM 1262 C C . PHE A 1 81 ? 13.258 16.878 -0.824 1 25.22 83 PHE A C 1
ATOM 1263 O O . PHE A 1 81 ? 12.556 15.953 -1.261 1 27.01 83 PHE A O 1
ATOM 1280 N N . PRO A 1 82 ? 14.186 17.449 -1.614 1 24.79 84 PRO A N 1
ATOM 1281 C CA . PRO A 1 82 ? 15.15 18.508 -1.273 1 24.41 84 PRO A CA 1
ATOM 1282 C C . PRO A 1 82 ? 14.636 19.944 -1.291 1 24.23 84 PRO A C 1
ATOM 1283 O O . PRO A 1 82 ? 15.367 20.816 -0.816 1 24.74 84 PRO A O 1
ATOM 1294 N N . GLU A 1 83 ? 13.419 20.206 -1.803 1 23.83 85 GLU A N 1
ATOM 1295 C CA . GLU A 1 83 ? 12.867 21.575 -1.874 1 24.64 85 GLU A CA 1
ATOM 1296 C C . GLU A 1 83 ? 12.814 22.248 -0.506 1 24.86 85 GLU A C 1
ATOM 1297 O O . GLU A 1 83 ? 13.123 23.434 -0.38 1 25.7 85 GLU A O 1
ATOM 1309 N N . GLY A 1 84 ? 12.463 21.461 0.504 1 23.82 86 GLY A N 1
ATOM 1310 C CA . GLY A 1 84 ? 12.416 21.891 1.889 1 23.51 86 GLY A CA 1
ATOM 1311 C C . GLY A 1 84 ? 11.021 22.124 2.42 1 22.53 86 GLY A C 1
ATOM 1312 O O . GLY A 1 84 ? 10.02 21.862 1.755 1 22.45 86 GLY A O 1
ATOM 1316 N N . MET A 1 85 ? 10.962 22.592 3.652 1 21.48 87 MET A N 1
ATOM 1317 C CA . MET A 1 85 ? 9.702 22.881 4.313 1 20.11 87 MET A CA 1
ATOM 1318 C C . MET A 1 85 ? 9.918 23.992 5.339 1 18.22 87 MET A C 1
ATOM 1319 O O . MET A 1 85 ? 11.009 24.554 5.471 1 17.75 87 MET A O 1
ATOM 1333 N N . SER A 1 86 ? 8.842 24.388 5.967 1 16.82 88 SER A N 1
ATOM 1334 C CA . SER A 1 86 ? 8.874 25.351 7.035 1 16.39 88 SER A CA 1
ATOM 1335 C C . SER A 1 86 ? 7.781 24.965 8.038 1 14.87 88 SER A C 1
ATOM 1336 O O . SER A 1 86 ? 6.921 24.136 7.737 1 15.4 88 SER A O 1
ATOM 1344 N N . TRP A 1 87 ? 7.938 25.427 9.268 1 12.42 89 TRP A N 1
ATOM 1345 C CA . TRP A 1 87 ? 6.89 25.2 10.282 1 11.19 89 TRP A CA 1
ATOM 1346 C C . TRP A 1 87 ? 6.646 26.501 11.03 1 11.66 89 TRP A C 1
ATOM 1347 O O . TRP A 1 87 ? 7.397 27.374 10.904 1 12.37 89 TRP A O 1
ATOM 1368 N N . GLU A 1 88 ? 5.467 26.684 11.548 1 10.52 90 GLU A N 1
ATOM 1369 C CA . GLU A 1 88 ? 5.074 27.818 12.371 1 9.25 90 GLU A CA 1
ATOM 1370 C C . GLU A 1 88 ? 4.33 27.269 13.591 1 8.26 90 GLU A C 1
ATOM 1371 O O . GLU A 1 88 ? 3.687 26.232 13.494 1 8.6 90 GLU A O 1
ATOM 1383 N N . ARG A 1 89 ? 4.457 27.948 14.718 1 7.22 91 ARG A N 1
ATOM 1384 C CA . ARG A 1 89 ? 3.844 27.427 15.957 1 6.26 91 ARG A CA 1
ATOM 1385 C C . ARG A 1 89 ? 3.493 28.509 16.969 1 5.24 91 ARG A C 1
ATOM 1386 O O . ARG A 1 89 ? 4.165 29.49 17.018 1 4.31 91 ARG A O 1
ATOM 1407 N N . SER A 1 90 ? 2.376 28.353 17.653 1 5.37 92 SER A N 1
ATOM 1408 C CA . SER A 1 90 ? 2.016 29.187 18.797 1 6.55 92 SER A CA 1
ATOM 1409 C C . SER A 1 90 ? 2.02 28.252 20.016 1 6.03 92 SER A C 1
ATOM 1410 O O . SER A 1 90 ? 1.63 27.092 19.911 1 4.76 92 SER A O 1
ATOM 1418 N N . MET A 1 91 ? 2.501 28.757 21.159 1 6.88 93 MET A N 1
ATOM 1419 C CA . MET A 1 91 ? 2.544 28.036 22.428 1 7.21 93 MET A CA 1
ATOM 1420 C C . MET A 1 91 ? 1.854 28.908 23.461 1 7.95 93 MET A C 1
ATOM 1421 O O . MET A 1 91 ? 2.382 29.958 23.841 1 7.25 93 MET A O 1
ATOM 1435 N N . ILE A 1 92 ? 0.642 28.503 23.876 1 9.02 94 ILE A N 1
ATOM 1436 C CA . ILE A 1 92 ? -0.14 29.239 24.857 1 9.72 94 ILE A CA 1
ATOM 1437 C C . ILE A 1 92 ? -0.013 28.537 26.214 1 9.75 94 ILE A C 1
ATOM 1438 O O . ILE A 1 92 ? -0.437 27.401 26.385 1 9.84 94 ILE A O 1
ATOM 1454 N N . PHE A 1 93 ? 0.547 29.244 27.185 1 9.63 95 PHE A N 1
ATOM 1455 C CA . PHE A 1 93 ? 0.743 28.732 28.531 1 8.97 95 PHE A CA 1
ATOM 1456 C C . PHE A 1 93 ? -0.523 28.933 29.358 1 10.34 95 PHE A C 1
ATOM 1457 O O . PHE A 1 93 ? -1.401 29.704 28.974 1 11.53 95 PHE A O 1
ATOM 1474 N N . GLU A 1 94 ? -0.643 28.226 30.49 1 10.6 96 GLU A N 1
ATOM 1475 C CA . GLU A 1 94 ? -1.794 28.373 31.396 1 11.02 96 GLU A CA 1
ATOM 1476 C C . GLU A 1 94 ? -1.898 29.735 32.068 1 11.82 96 GLU A C 1
ATOM 1477 O O . GLU A 1 94 ? -2.975 30.093 32.537 1 12.24 96 GLU A O 1
ATOM 1489 N N . ASP A 1 95 ? -0.786 30.477 32.144 1 12.31 97 ASP A N 1
ATOM 1490 C CA . ASP A 1 95 ? -0.717 31.733 32.89 1 12.53 97 ASP A CA 1
ATOM 1491 C C . ASP A 1 95 ? -0.613 32.998 32.025 1 13.68 97 ASP A C 1
ATOM 1492 O O . ASP A 1 95 ? -0.187 34.044 32.531 1 15.85 97 ASP A O 1
ATOM 1501 N N . GLY A 1 96 ? -1.048 32.926 30.77 1 12 98 GLY A N 1
ATOM 1502 C CA . GLY A 1 96 ? -1.032 34.084 29.899 1 11.66 98 GLY A CA 1
ATOM 1503 C C . GLY A 1 96 ? 0.191 34.224 29.022 1 11.03 98 GLY A C 1
ATOM 1504 O O . GLY A 1 96 ? 0.15 34.988 28.053 1 11.01 98 GLY A O 1
ATOM 1508 N N . GLY A 1 97 ? 1.275 33.507 29.346 1 9.84 99 GLY A N 1
ATOM 1509 C CA . GLY A 1 97 ? 2.484 33.544 28.542 1 9.26 99 GLY A CA 1
ATOM 1510 C C . GLY A 1 97 ? 2.221 33.011 27.149 1 9.19 99 GLY A C 1
ATOM 1511 O O . GLY A 1 97 ? 1.407 32.091 26.997 1 9.37 99 GLY A O 1
ATOM 1515 N N . VAL A 1 98 ? 2.818 33.652 26.117 1 8.4 100 VAL A N 1
ATOM 1516 C CA . VAL A 1 98 ? 2.682 33.23 24.723 1 8.22 100 VAL A CA 1
ATOM 1517 C C . VAL A 1 98 ? 4.049 33.22 24.062 1 7.62 100 VAL A C 1
ATOM 1518 O O . VAL A 1 98 ? 4.753 34.225 24.087 1 6.97 100 VAL A O 1
ATOM 1531 N N . CYS A 1 99 ? 4.411 32.093 23.44 1 8.35 101 CYS A N 1
ATOM 1532 C CA . CYS A 1 99 ? 5.615 32.004 22.615 1 9.6 101 CYS A CA 1
ATOM 1533 C C . CYS A 1 99 ? 5.198 31.655 21.198 1 10.69 101 CYS A C 1
ATOM 1534 O O . CYS A 1 99 ? 4.239 30.914 20.987 1 11.23 101 CYS A O 1
ATOM 1542 N N . THR A 1 100 ? 5.881 32.236 20.22 1 10.86 102 THR A N 1
ATOM 1543 C CA . THR A 1 100 ? 5.675 31.932 18.806 1 10.78 102 THR A CA 1
ATOM 1544 C C . THR A 1 100 ? 7.037 31.502 18.256 1 11.49 102 THR A C 1
ATOM 1545 O O . THR A 1 100 ? 8.07 32.053 18.631 1 12.65 102 THR A O 1
ATOM 1556 N N . ALA A 1 101 ? 7.049 30.456 17.458 1 11.39 103 ALA A N 1
ATOM 1557 C CA . ALA A 1 101 ? 8.267 29.914 16.87 1 11.88 103 ALA A CA 1
ATOM 1558 C C . ALA A 1 101 ? 8.003 29.595 15.396 1 13.06 103 ALA A C 1
ATOM 1559 O O . ALA A 1 101 ? 6.892 29.203 15.036 1 13.73 103 ALA A O 1
ATOM 1566 N N . SER A 1 102 ? 8.985 29.824 14.534 1 12.77 104 SER A N 1
ATOM 1567 C CA . SER A 1 102 ? 8.865 29.473 13.113 1 12.74 104 SER A CA 1
ATOM 1568 C C . SER A 1 102 ? 10.216 29.074 12.566 1 11.64 104 SER A C 1
ATOM 1569 O O . SER A 1 102 ? 11.254 29.525 13.074 1 11.08 104 SER A O 1
ATOM 1577 N N . ASN A 1 103 ? 10.194 28.142 11.585 1 11.71 105 ASN A N 1
ATOM 1578 C CA . ASN A 1 103 ? 11.408 27.538 11.033 1 13.2 105 ASN A CA 1
ATOM 1579 C C . ASN A 1 103 ? 11.35 27.453 9.525 1 15.5 105 ASN A C 1
ATOM 1580 O O . ASN A 1 103 ? 10.276 27.351 8.944 1 16.19 105 ASN A O 1
ATOM 1591 N N . HIS A 1 104 ? 12.538 27.362 8.931 1 16.16 106 HIS A N 1
ATOM 1592 C CA . HIS A 1 104 ? 12.768 27.111 7.527 1 17.31 106 HIS A CA 1
ATOM 1593 C C . HIS A 1 104 ? 13.743 25.936 7.521 1 19.21 106 HIS A C 1
ATOM 1594 O O . HIS A 1 104 ? 14.799 26.04 8.152 1 19.71 106 HIS A O 1
ATOM 1608 N N . SER A 1 105 ? 13.352 24.788 6.935 1 19.75 107 SER A N 1
ATOM 1609 C CA . SER A 1 105 ? 14.194 23.597 6.858 1 20.94 107 SER A CA 1
ATOM 1610 C C . SER A 1 105 ? 14.611 23.388 5.424 1 22.73 107 SER A C 1
ATOM 1611 O O . SER A 1 105 ? 13.76 23.341 4.522 1 23.05 107 SER A O 1
ATOM 1619 N N . SER A 1 106 ? 15.91 23.282 5.197 1 23.78 108 SER A N 1
ATOM 1620 C CA . SER A 1 106 ? 16.463 23.009 3.867 1 25.06 108 SER A CA 1
ATOM 1621 C C . SER A 1 106 ? 17.495 21.863 4.003 1 26.2 108 SER A C 1
ATOM 1622 O O . SER A 1 106 ? 17.642 21.295 5.093 1 25.83 108 SER A O 1
ATOM 1630 N N . ILE A 1 107 ? 18.153 21.475 2.903 1 27.15 109 ILE A N 1
ATOM 1631 C CA . ILE A 1 107 ? 19.13 20.4 2.937 1 28.38 109 ILE A CA 1
ATOM 1632 C C . ILE A 1 107 ? 20.398 20.783 2.194 1 30.58 109 ILE A C 1
ATOM 1633 O O . ILE A 1 107 ? 20.344 21.47 1.167 1 30.84 109 ILE A O 1
ATOM 1649 N N . ASN A 1 108 ? 21.539 20.322 2.71 1 32.03 110 ASN A N 1
ATOM 1650 C CA . ASN A 1 108 ? 22.839 20.475 2.075 1 34.07 110 ASN A CA 1
ATOM 1651 C C . ASN A 1 108 ? 23.171 19.053 1.629 1 35.6 110 ASN A C 1
ATOM 1652 O O . ASN A 1 108 ? 23.722 18.281 2.403 1 35.85 110 ASN A O 1
ATOM 1663 N N . LEU A 1 109 ? 22.786 18.697 0.399 1 36.63 111 LEU A N 1
ATOM 1664 C CA . LEU A 1 109 ? 22.98 17.354 -0.137 1 38.14 111 LEU A CA 1
ATOM 1665 C C . LEU A 1 109 ? 24.42 16.829 -0.04 1 40.51 111 LEU A C 1
ATOM 1666 O O . LEU A 1 109 ? 24.609 15.632 0.23 1 40.77 111 LEU A O 1
ATOM 1682 N N . GLN A 1 110 ? 25.431 17.692 -0.232 1 41.62 112 GLN A N 1
ATOM 1683 C CA . GLN A 1 110 ? 26.822 17.233 -0.141 1 43 112 GLN A CA 1
ATOM 1684 C C . GLN A 1 110 ? 27.177 16.879 1.325 1 42.93 112 GLN A C 1
ATOM 1685 O O . GLN A 1 110 ? 27.832 15.861 1.578 1 43.33 112 GLN A O 1
ATOM 1699 N N . GLU A 1 111 ? 26.72 17.69 2.284 1 42.24 113 GLU A N 1
ATOM 1700 C CA . GLU A 1 111 ? 27.018 17.453 3.704 1 41.87 113 GLU A CA 1
ATOM 1701 C C . GLU A 1 111 ? 26.06 16.438 4.357 1 40.61 113 GLU A C 1
ATOM 1702 O O . GLU A 1 111 ? 26.294 16.08 5.512 1 40.93 113 GLU A O 1
ATOM 1714 N N . ASN A 1 112 ? 24.97 15.993 3.652 1 38.75 114 ASN A N 1
ATOM 1715 C CA . ASN A 1 112 ? 23.893 15.131 4.191 1 37.51 114 ASN A CA 1
ATOM 1716 C C . ASN A 1 112 ? 23.415 15.687 5.534 1 35.66 114 ASN A C 1
ATOM 1717 O O . ASN A 1 112 ? 23.33 14.99 6.549 1 36.34 114 ASN A O 1
ATOM 1728 N N . CYS A 1 113 ? 23.159 16.993 5.513 1 33.42 115 CYS A N 1
ATOM 1729 C CA . CYS A 1 113 ? 22.821 17.759 6.684 1 32.01 115 CYS A CA 1
ATOM 1730 C C . CYS A 1 113 ? 21.619 18.633 6.416 1 30.28 115 CYS A C 1
ATOM 1731 O O . CYS A 1 113 ? 21.594 19.342 5.41 1 29.87 115 CYS A O 1
ATOM 1739 N N . PHE A 1 114 ? 20.63 18.606 7.33 1 29.2 116 PHE A N 1
ATOM 1740 C CA . PHE A 1 114 ? 19.454 19.476 7.253 1 28.39 116 PHE A CA 1
ATOM 1741 C C . PHE A 1 114 ? 19.841 20.793 7.869 1 26.86 116 PHE A C 1
ATOM 1742 O O . PHE A 1 114 ? 20.466 20.798 8.933 1 27.45 116 PHE A O 1
ATOM 1759 N N . ILE A 1 115 ? 19.438 21.901 7.252 1 24.86 117 ILE A N 1
ATOM 1760 C CA . ILE A 1 115 ? 19.728 23.236 7.767 1 24.09 117 ILE A CA 1
ATOM 1761 C C . ILE A 1 115 ? 18.418 23.83 8.327 1 23.08 117 ILE A C 1
ATOM 1762 O O . ILE A 1 115 ? 17.411 23.885 7.615 1 23.42 117 ILE A O 1
ATOM 1778 N N . TYR A 1 116 ? 18.433 24.259 9.592 1 21.62 118 TYR A N 1
ATOM 1779 C CA . TYR A 1 116 ? 17.255 24.835 10.254 1 20.89 118 TYR A CA 1
ATOM 1780 C C . TYR A 1 116 ? 17.551 26.241 10.636 1 20.87 118 TYR A C 1
ATOM 1781 O O . TYR A 1 116 ? 18.573 26.486 11.249 1 21.2 118 TYR A O 1
ATOM 1799 N N . ASP A 1 117 ? 16.68 27.172 10.275 1 20.79 119 ASP A N 1
ATOM 1800 C CA . ASP A 1 117 ? 16.812 28.573 10.671 1 21.31 119 ASP A CA 1
ATOM 1801 C C . ASP A 1 117 ? 15.53 28.856 11.46 1 19.8 119 ASP A C 1
ATOM 1802 O O . ASP A 1 117 ? 14.433 28.649 10.936 1 19.54 119 ASP A O 1
ATOM 1811 N N . VAL A 1 118 ? 15.667 29.239 12.742 1 18.45 120 VAL A N 1
ATOM 1812 C CA . VAL A 1 118 ? 14.523 29.388 13.647 1 17.94 120 VAL A CA 1
ATOM 1813 C C . VAL A 1 118 ? 14.405 30.794 14.25 1 17.84 120 VAL A C 1
ATOM 1814 O O . VAL A 1 118 ? 15.402 31.457 14.547 1 17.77 120 VAL A O 1
ATOM 1827 N N . LYS A 1 119 ? 13.156 31.232 14.429 1 17.17 121 LYS A N 1
ATOM 1828 C CA . LYS A 1 119 ? 12.807 32.491 15.086 1 16.02 121 LYS A CA 1
ATOM 1829 C C . LYS A 1 119 ? 11.976 32.121 16.305 1 14.69 121 LYS A C 1
ATOM 1830 O O . LYS A 1 119 ? 11.135 31.214 16.221 1 15.25 121 LYS A O 1
ATOM 1849 N N . PHE A 1 120 ? 12.257 32.761 17.454 1 12.23 122 PHE A N 1
ATOM 1850 C CA . PHE A 1 120 ? 11.532 32.478 18.682 1 11.21 122 PHE A CA 1
ATOM 1851 C C . PHE A 1 120 ? 11.176 33.797 19.381 1 11.73 122 PHE A C 1
ATOM 1852 O O . PHE A 1 120 ? 12.029 34.685 19.476 1 12.49 122 PHE A O 1
ATOM 1869 N N . HIS A 1 121 ? 9.916 33.939 19.837 1 10.68 123 HIS A N 1
ATOM 1870 C CA . HIS A 1 121 ? 9.497 35.14 20.515 1 10.3 123 HIS A CA 1
ATOM 1871 C C . HIS A 1 121 ? 8.637 34.753 21.73 1 11.58 123 HIS A C 1
ATOM 1872 O O . HIS A 1 121 ? 7.68 34.015 21.568 1 12.37 123 HIS A O 1
ATOM 1886 N N . GLY A 1 122 ? 9.006 35.228 22.918 1 11.2 124 GLY A N 1
ATOM 1887 C CA . GLY A 1 122 ? 8.28 34.97 24.149 1 11.89 124 GLY A CA 1
ATOM 1888 C C . GLY A 1 122 ? 7.813 36.272 24.775 1 11.69 124 GLY A C 1
ATOM 1889 O O . GLY A 1 122 ? 8.628 37.173 25.003 1 12.03 124 GLY A O 1
ATOM 1893 N N . VAL A 1 123 ? 6.498 36.378 25.063 1 10.62 125 VAL A N 1
ATOM 1894 C CA . VAL A 1 123 ? 5.903 37.587 25.632 1 10.42 125 VAL A CA 1
ATOM 1895 C C . VAL A 1 123 ? 4.999 37.268 26.816 1 10.88 125 VAL A C 1
ATOM 1896 O O . VAL A 1 123 ? 4.446 36.171 26.914 1 10.32 125 VAL A O 1
ATOM 1909 N N . ASN A 1 124 ? 4.801 38.277 27.685 1 11.56 126 ASN A N 1
ATOM 1910 C CA . ASN A 1 124 ? 3.919 38.23 28.854 1 12.58 126 ASN A CA 1
ATOM 1911 C C . ASN A 1 124 ? 4.112 37.008 29.759 1 13.79 126 ASN A C 1
ATOM 1912 O O . ASN A 1 124 ? 3.145 36.535 30.348 1 14.2 126 ASN A O 1
ATOM 1923 N N . LEU A 1 125 ? 5.353 36.544 29.918 1 14.17 127 LEU A N 1
ATOM 1924 C CA . LEU A 1 125 ? 5.664 35.44 30.828 1 14.49 127 LEU A CA 1
ATOM 1925 C C . LEU A 1 125 ? 5.613 36.023 32.225 1 13.92 127 LEU A C 1
ATOM 1926 O O . LEU A 1 125 ? 6.381 36.939 32.494 1 13.17 127 LEU A O 1
ATOM 1942 N N . PRO A 1 126 ? 4.671 35.627 33.112 1 14.49 128 PRO A N 1
ATOM 1943 C CA . PRO A 1 126 ? 4.649 36.227 34.475 1 14.63 128 PRO A CA 1
ATOM 1944 C C . PRO A 1 126 ? 6.01 36.148 35.202 1 15.33 128 PRO A C 1
ATOM 1945 O O . PRO A 1 126 ? 6.66 35.108 35.159 1 14.94 128 PRO A O 1
ATOM 1956 N N . PRO A 1 127 ? 6.477 37.23 35.853 1 16.2 129 PRO A N 1
ATOM 1957 C CA . PRO A 1 127 ? 7.791 37.179 36.533 1 16.83 129 PRO A CA 1
ATOM 1958 C C . PRO A 1 127 ? 7.951 36.084 37.584 1 18.24 129 PRO A C 1
ATOM 1959 O O . PRO A 1 127 ? 9.07 35.612 37.796 1 19.13 129 PRO A O 1
ATOM 1970 N N . ASP A 1 128 ? 6.854 35.691 38.247 1 17.91 130 ASP A N 1
ATOM 1971 C CA . ASP A 1 128 ? 6.878 34.62 39.233 1 17.7 130 ASP A CA 1
ATOM 1972 C C . ASP A 1 128 ? 6.356 33.265 38.662 1 16.47 130 ASP A C 1
ATOM 1973 O O . ASP A 1 128 ? 6.169 32.338 39.433 1 17.31 130 ASP A O 1
ATOM 1982 N N . GLY A 1 129 ? 6.166 33.154 37.341 1 14.71 131 GLY A N 1
ATOM 1983 C CA . GLY A 1 129 ? 5.716 31.928 36.687 1 13.45 131 GLY A CA 1
ATOM 1984 C C . GLY A 1 129 ? 6.842 30.921 36.521 1 11.87 131 GLY A C 1
ATOM 1985 O O . GLY A 1 129 ? 8.016 31.273 36.68 1 11.69 131 GLY A O 1
ATOM 1989 N N . PRO A 1 130 ? 6.527 29.646 36.21 1 10.97 132 PRO A N 1
ATOM 1990 C CA . PRO A 1 130 ? 7.604 28.634 36.094 1 11.46 132 PRO A CA 1
ATOM 1991 C C . PRO A 1 130 ? 8.688 28.867 35.032 1 12.05 132 PRO A C 1
ATOM 1992 O O . PRO A 1 130 ? 9.785 28.322 35.173 1 13.33 132 PRO A O 1
ATOM 2003 N N . VAL A 1 131 ? 8.41 29.643 33.977 1 11.01 133 VAL A N 1
ATOM 2004 C CA . VAL A 1 131 ? 9.405 29.899 32.932 1 9.8 133 VAL A CA 1
ATOM 2005 C C . VAL A 1 131 ? 10.471 30.885 33.458 1 10.94 133 VAL A C 1
ATOM 2006 O O . VAL A 1 131 ? 11.656 30.591 33.395 1 11.27 133 VAL A O 1
ATOM 2019 N N . MET A 1 132 ? 10.051 32.045 33.989 1 11.84 134 MET A N 1
ATOM 2020 C CA . MET A 1 132 ? 10.993 33.04 34.505 1 13.33 134 MET A CA 1
ATOM 2021 C C . MET A 1 132 ? 11.636 32.592 35.821 1 15.7 134 MET A C 1
ATOM 2022 O O . MET A 1 132 ? 12.805 32.922 36.055 1 16.71 134 MET A O 1
ATOM 2036 N N . GLN A 1 133 ? 10.9 31.831 36.665 1 15.29 135 GLN A N 1
ATOM 2037 C CA . GLN A 1 133 ? 11.47 31.304 37.897 1 15.38 135 GLN A CA 1
ATOM 2038 C C . GLN A 1 133 ? 12.324 30.045 37.662 1 16.47 135 GLN A C 1
ATOM 2039 O O . GLN A 1 133 ? 12.952 29.581 38.625 1 17.71 135 GLN A O 1
ATOM 2053 N N . LYS A 1 134 ? 12.378 29.498 36.428 1 15.43 136 LYS A N 1
ATOM 2054 C CA . LYS A 1 134 ? 13.19 28.327 36.131 1 16.37 136 LYS A CA 1
ATOM 2055 C C . LYS A 1 134 ? 12.851 27.133 37.035 1 17.79 136 LYS A C 1
ATOM 2056 O O . LYS A 1 134 ? 13.748 26.414 37.473 1 18.57 136 LYS A O 1
ATOM 2075 N N . THR A 1 135 ? 11.552 26.915 37.299 1 17.59 137 THR A N 1
ATOM 2076 C CA . THR A 1 135 ? 11.102 25.779 38.099 1 17.58 137 THR A CA 1
ATOM 2077 C C . THR A 1 135 ? 10.571 24.629 37.196 1 17.67 137 THR A C 1
ATOM 2078 O O . THR A 1 135 ? 9.863 23.757 37.691 1 17.94 137 THR A O 1
ATOM 2089 N N . ILE A 1 136 ? 10.94 24.598 35.894 1 16.73 138 ILE A N 1
ATOM 2090 C CA . ILE A 1 136 ? 10.503 23.53 35.001 1 16.97 138 ILE A CA 1
ATOM 2091 C C . ILE A 1 136 ? 11.582 22.454 35.026 1 17.25 138 ILE A C 1
ATOM 2092 O O . ILE A 1 136 ? 12.757 22.756 34.783 1 17.47 138 ILE A O 1
ATOM 2108 N N . ALA A 1 137 ? 11.196 21.214 35.32 1 16.63 139 ALA A N 1
ATOM 2109 C CA . ALA A 1 137 ? 12.129 20.09 35.358 1 16.67 139 ALA A CA 1
ATOM 2110 C C . ALA A 1 137 ? 12.378 19.486 33.965 1 17.06 139 ALA A C 1
ATOM 2111 O O . ALA A 1 137 ? 13.443 18.918 33.722 1 17.2 139 ALA A O 1
ATOM 2118 N N . GLY A 1 138 ? 11.401 19.628 33.062 1 16.77 140 GLY A N 1
ATOM 2119 C CA . GLY A 1 138 ? 11.468 19.125 31.699 1 15.92 140 GLY A CA 1
ATOM 2120 C C . GLY A 1 138 ? 10.085 18.83 31.157 1 14.99 140 GLY A C 1
ATOM 2121 O O . GLY A 1 138 ? 9.086 19.017 31.858 1 14.73 140 GLY A O 1
ATOM 2125 N N . TRP A 1 139 ? 10.019 18.36 29.901 1 14.07 141 TRP A N 1
ATOM 2126 C CA . TRP A 1 139 ? 8.754 18.002 29.277 1 13.45 141 TRP A CA 1
ATOM 2127 C C . TRP A 1 139 ? 8.394 16.562 29.578 1 13.61 141 TRP A C 1
ATOM 2128 O O . TRP A 1 139 ? 9.274 15.697 29.654 1 13.66 141 TRP A O 1
ATOM 2149 N N . GLU A 1 140 ? 7.102 16.286 29.694 1 13.34 142 GLU A N 1
ATOM 2150 C CA . GLU A 1 140 ? 6.614 14.918 29.755 1 14.09 142 GLU A CA 1
ATOM 2151 C C . GLU A 1 140 ? 6.575 14.401 28.304 1 16.06 142 GLU A C 1
ATOM 2152 O O . GLU A 1 140 ? 6.44 15.226 27.378 1 17.5 142 GLU A O 1
ATOM 2164 N N . PRO A 1 141 ? 6.529 13.071 28.025 1 16.17 143 PRO A N 1
ATOM 2165 C CA . PRO A 1 141 ? 6.237 12.64 26.634 1 16.31 143 PRO A CA 1
ATOM 2166 C C . PRO A 1 141 ? 4.862 13.192 26.213 1 16.57 143 PRO A C 1
ATOM 2167 O O . PRO A 1 141 ? 4.055 13.592 27.075 1 17.45 143 PRO A O 1
ATOM 2178 N N . SER A 1 142 ? 4.615 13.293 24.918 1 15.86 144 SER A N 1
ATOM 2179 C CA . SER A 1 142 ? 3.37 13.875 24.371 1 15.28 144 SER A CA 1
ATOM 2180 C C . SER A 1 142 ? 2.829 13.077 23.189 1 16.02 144 SER A C 1
ATOM 2181 O O . SER A 1 142 ? 3.55 12.248 22.639 1 16.82 144 SER A O 1
ATOM 2189 N N . VAL A 1 143 ? 1.579 13.307 22.849 1 14.9 145 VAL A N 1
ATOM 2190 C CA . VAL A 1 143 ? 0.976 12.72 21.667 1 13.72 145 VAL A CA 1
ATOM 2191 C C . VAL A 1 143 ? 0.413 13.895 20.911 1 12.98 145 VAL A C 1
ATOM 2192 O O . VAL A 1 143 ? -0.415 14.64 21.437 1 13.29 145 VAL A O 1
ATOM 2205 N N . GLU A 1 144 ? 0.858 14.042 19.671 1 11.88 146 GLU A N 1
ATOM 2206 C CA . GLU A 1 144 ? 0.457 15.092 18.756 1 11.11 146 GLU A CA 1
ATOM 2207 C C . GLU A 1 144 ? -0.59 14.537 17.821 1 11.53 146 GLU A C 1
ATOM 2208 O O . GLU A 1 144 ? -0.508 13.384 17.442 1 12.62 146 GLU A O 1
ATOM 2220 N N . THR A 1 145 ? -1.555 15.352 17.443 1 11.21 147 THR A N 1
ATOM 2221 C CA . THR A 1 145 ? -2.64 14.968 16.553 1 11.62 147 THR A CA 1
ATOM 2222 C C . THR A 1 145 ? -2.468 15.797 15.32 1 11.95 147 THR A C 1
ATOM 2223 O O . THR A 1 145 ? -2.444 17.02 15.434 1 10.79 147 THR A O 1
ATOM 2234 N N . LEU A 1 146 ? -2.333 15.139 14.137 1 13.17 148 LEU A N 1
ATOM 2235 C CA . LEU A 1 146 ? -2.125 15.809 12.845 1 13.84 148 LEU A CA 1
ATOM 2236 C C . LEU A 1 146 ? -3.221 15.538 11.808 1 14.28 148 LEU A C 1
ATOM 2237 O O . LEU A 1 146 ? -3.726 14.419 11.702 1 14.65 148 LEU A O 1
ATOM 2253 N N . TYR A 1 147 ? -3.556 16.572 11.017 1 14.31 149 TYR A N 1
ATOM 2254 C CA . TYR A 1 147 ? -4.542 16.511 9.927 1 14.94 149 TYR A CA 1
ATOM 2255 C C . TYR A 1 147 ? -4.246 17.621 8.907 1 15.63 149 TYR A C 1
ATOM 2256 O O . TYR A 1 147 ? -3.72 18.675 9.275 1 14.29 149 TYR A O 1
ATOM 2274 N N . VAL A 1 148 ? -4.651 17.41 7.639 1 17.07 150 VAL A N 1
ATOM 2275 C CA . VAL A 1 148 ? -4.424 18.413 6.613 1 18.8 150 VAL A CA 1
ATOM 2276 C C . VAL A 1 148 ? -5.469 19.56 6.664 1 20.29 150 VAL A C 1
ATOM 2277 O O . VAL A 1 148 ? -6.632 19.366 7.022 1 19.59 150 VAL A O 1
ATOM 2290 N N . ARG A 1 149 ? -5.005 20.769 6.326 1 21.91 151 ARG A N 1
ATOM 2291 C CA . ARG A 1 149 ? -5.812 21.987 6.251 1 23.32 151 ARG A CA 1
ATOM 2292 C C . ARG A 1 149 ? -5.173 22.832 5.135 1 25.34 151 ARG A C 1
ATOM 2293 O O . ARG A 1 149 ? -3.998 23.168 5.234 1 26.17 151 ARG A O 1
ATOM 2314 N N . ASP A 1 150 ? -5.892 23.084 4.045 1 25.8 152 ASP A N 1
ATOM 2315 C CA . ASP A 1 150 ? -5.385 23.886 2.925 1 26.76 152 ASP A CA 1
ATOM 2316 C C . ASP A 1 150 ? -4.08 23.341 2.297 1 26.27 152 ASP A C 1
ATOM 2317 O O . ASP A 1 150 ? -3.21 24.115 1.899 1 26.56 152 ASP A O 1
ATOM 2326 N N . GLY A 1 151 ? -3.967 22.025 2.198 1 24.95 153 GLY A N 1
ATOM 2327 C CA . GLY A 1 151 ? -2.777 21.398 1.632 1 24.02 153 GLY A CA 1
ATOM 2328 C C . GLY A 1 151 ? -1.549 21.399 2.53 1 23.25 153 GLY A C 1
ATOM 2329 O O . GLY A 1 151 ? -0.489 20.92 2.129 1 23.31 153 GLY A O 1
ATOM 2333 N N . MET A 1 152 ? -1.673 21.932 3.762 1 22.24 154 MET A N 1
ATOM 2334 C CA . MET A 1 152 ? -0.608 21.981 4.774 1 21.36 154 MET A CA 1
ATOM 2335 C C . MET A 1 152 ? -0.924 20.956 5.847 1 19.84 154 MET A C 1
ATOM 2336 O O . MET A 1 152 ? -2.062 20.489 5.912 1 20.24 154 MET A O 1
ATOM 2350 N N . LEU A 1 153 ? 0.039 20.643 6.738 1 18.28 155 LEU A N 1
ATOM 2351 C CA . LEU A 1 153 ? -0.213 19.669 7.806 1 17.31 155 LEU A CA 1
ATOM 2352 C C . LEU A 1 153 ? -0.353 20.346 9.163 1 16.55 155 LEU A C 1
ATOM 2353 O O . LEU A 1 153 ? 0.637 20.8 9.718 1 16.9 155 LEU A O 1
ATOM 2369 N N . LYS A 1 154 ? -1.576 20.432 9.7 1 15.95 156 LYS A N 1
ATOM 2370 C CA . LYS A 1 154 ? -1.813 21.081 11.008 1 15.94 156 LYS A CA 1
ATOM 2371 C C . LYS A 1 154 ? -1.704 20.102 12.186 1 15.46 156 LYS A C 1
ATOM 2372 O O . LYS A 1 154 ? -1.926 18.905 12.016 1 15.44 156 LYS A O 1
ATOM 2391 N N . SER A 1 155 ? -1.34 20.615 13.378 1 14.61 157 SER A N 1
ATOM 2392 C CA . SER A 1 155 ? -1.246 19.769 14.553 1 14.79 157 SER A CA 1
ATOM 2393 C C . SER A 1 155 ? -1.589 20.468 15.842 1 14.02 157 SER A C 1
ATOM 2394 O O . SER A 1 155 ? -1.424 21.677 15.963 1 13.38 157 SER A O 1
ATOM 2402 N N . ASP A 1 156 ? -2.024 19.657 16.819 1 13.79 158 ASP A N 1
ATOM 2403 C CA . ASP A 1 156 ? -2.393 20.081 18.157 1 13.68 158 ASP A CA 1
ATOM 2404 C C . ASP A 1 156 ? -1.732 19.147 19.163 1 13.32 158 ASP A C 1
ATOM 2405 O O . ASP A 1 156 ? -1.838 17.918 19.03 1 14.35 158 ASP A O 1
ATOM 2414 N N . THR A 1 157 ? -1.027 19.697 20.147 1 11.03 159 THR A N 1
ATOM 2415 C CA . THR A 1 157 ? -0.356 18.909 21.202 1 9.54 159 THR A CA 1
ATOM 2416 C C . THR A 1 157 ? -0.479 19.625 22.533 1 9.16 159 THR A C 1
ATOM 2417 O O . THR A 1 157 ? -0.044 20.731 22.618 1 8.87 159 THR A O 1
ATOM 2428 N N . ALA A 1 158 ? -1.034 18.97 23.535 1 8.7 160 ALA A N 1
ATOM 2429 C CA . ALA A 1 158 ? -1.073 19.518 24.869 1 9.01 160 ALA A CA 1
ATOM 2430 C C . ALA A 1 158 ? 0.302 19.138 25.356 1 10.43 160 ALA A C 1
ATOM 2431 O O . ALA A 1 158 ? 0.537 17.962 25.635 1 11.96 160 ALA A O 1
ATOM 2438 N N . MET A 1 159 ? 1.246 20.05 25.307 1 10.75 161 MET A N 1
ATOM 2439 C CA . MET A 1 159 ? 2.628 19.785 25.734 1 12.49 161 MET A CA 1
ATOM 2440 C C . MET A 1 159 ? 2.728 20.111 27.218 1 13.62 161 MET A C 1
ATOM 2441 O O . MET A 1 159 ? 2.805 21.241 27.535 1 15.78 161 MET A O 1
ATOM 2455 N N . VAL A 1 160 ? 2.814 19.124 28.076 1 12.2 162 VAL A N 1
ATOM 2456 C CA . VAL A 1 160 ? 2.795 19.324 29.503 1 11.37 162 VAL A CA 1
ATOM 2457 C C . VAL A 1 160 ? 4.193 19.192 30.091 1 12.41 162 VAL A C 1
ATOM 2458 O O . VAL A 1 160 ? 4.841 18.162 29.908 1 13.3 162 VAL A O 1
ATOM 2471 N N . PHE A 1 161 ? 4.638 20.201 30.844 1 12.96 163 PHE A N 1
ATOM 2472 C CA . PHE A 1 161 ? 5.93 20.125 31.504 1 15.2 163 PHE A CA 1
ATOM 2473 C C . PHE A 1 161 ? 5.789 19.818 33.012 1 15.56 163 PHE A C 1
ATOM 2474 O O . PHE A 1 161 ? 4.765 20.114 33.624 1 15.2 163 PHE A O 1
ATOM 2491 N N . LYS A 1 162 ? 6.793 19.102 33.552 1 16 164 LYS A N 1
ATOM 2492 C CA . LYS A 1 162 ? 6.861 18.696 34.951 1 16.71 164 LYS A CA 1
ATOM 2493 C C . LYS A 1 162 ? 7.497 19.847 35.728 1 17.09 164 LYS A C 1
ATOM 2494 O O . LYS A 1 162 ? 8.529 20.363 35.301 1 17.34 164 LYS A O 1
ATOM 2513 N N . LEU A 1 163 ? 6.916 20.235 36.863 1 16.31 165 LEU A N 1
ATOM 2514 C CA . LEU A 1 163 ? 7.494 21.271 37.701 1 17.1 165 LEU A CA 1
ATOM 2515 C C . LEU A 1 163 ? 8.446 20.61 38.707 1 17.85 165 LEU A C 1
ATOM 2516 O O . LEU A 1 163 ? 8.191 19.486 39.157 1 18.36 165 LEU A O 1
ATOM 2532 N N . LYS A 1 164 ? 9.528 21.31 39.093 1 18.01 166 LYS A N 1
ATOM 2533 C CA . LYS A 1 164 ? 10.447 20.821 40.131 1 19.26 166 LYS A CA 1
ATOM 2534 C C . LYS A 1 164 ? 9.637 20.9 41.44 1 21.06 166 LYS A C 1
ATOM 2535 O O . LYS A 1 164 ? 9.037 21.951 41.744 1 21.73 166 LYS A O 1
ATOM 2554 N N . GLY A 1 165 ? 9.53 19.777 42.126 1 21.12 167 GLY A N 1
ATOM 2555 C CA . GLY A 1 165 ? 8.686 19.672 43.311 1 22.08 167 GLY A CA 1
ATOM 2556 C C . GLY A 1 165 ? 7.325 19.032 43.035 1 22.28 167 GLY A C 1
ATOM 2557 O O . GLY A 1 165 ? 6.486 18.923 43.948 1 22.43 167 GLY A O 1
ATOM 2561 N N . GLY A 1 166 ? 7.099 18.606 41.79 1 21.39 168 GLY A N 1
ATOM 2562 C CA . GLY A 1 166 ? 5.87 17.936 41.409 1 21.22 168 GLY A CA 1
ATOM 2563 C C . GLY A 1 166 ? 4.838 18.892 40.852 1 19.97 168 GLY A C 1
ATOM 2564 O O . GLY A 1 166 ? 4.892 20.11 41.081 1 20.2 168 GLY A O 1
ATOM 2568 N N . GLY A 1 167 ? 3.875 18.316 40.168 1 18.01 169 GLY A N 1
ATOM 2569 C CA . GLY A 1 167 ? 2.838 19.084 39.513 1 16.89 169 GLY A CA 1
ATOM 2570 C C . GLY A 1 167 ? 3.189 19.283 38.058 1 15.07 169 GLY A C 1
ATOM 2571 O O . GLY A 1 167 ? 4.332 19.055 37.638 1 14.01 169 GLY A O 1
ATOM 2575 N N . HIS A 1 168 ? 2.186 19.708 37.285 1 14.7 170 HIS A N 1
ATOM 2576 C CA . HIS A 1 168 ? 2.311 19.888 35.85 1 14.23 170 HIS A CA 1
ATOM 2577 C C . HIS A 1 168 ? 1.752 21.226 35.39 1 13.14 170 HIS A C 1
ATOM 2578 O O . HIS A 1 168 ? 1.001 21.892 36.113 1 13.76 170 HIS A O 1
ATOM 2592 N N . HIS A 1 169 ? 2.151 21.631 34.199 1 10.87 171 HIS A N 1
ATOM 2593 C CA . HIS A 1 169 ? 1.696 22.872 33.605 1 9.77 171 HIS A CA 1
ATOM 2594 C C . HIS A 1 169 ? 1.579 22.616 32.1 1 8.96 171 HIS A C 1
ATOM 2595 O O . HIS A 1 169 ? 2.524 22.151 31.473 1 8.92 171 HIS A O 1
ATOM 2609 N N . ARG A 1 170 ? 0.402 22.862 31.549 1 8.67 172 ARG A N 1
ATOM 2610 C CA . ARG A 1 170 ? 0.096 22.604 30.148 1 8.21 172 ARG A CA 1
ATOM 2611 C C . ARG A 1 170 ? 0.391 23.811 29.264 1 8.39 172 ARG A C 1
ATOM 2612 O O . ARG A 1 170 ? 0.034 24.936 29.606 1 8.95 172 ARG A O 1
ATOM 2633 N N . VAL A 1 171 ? 0.99 23.541 28.084 1 8.14 173 VAL A N 1
ATOM 2634 C CA . VAL A 1 171 ? 1.271 24.519 27.055 1 7.21 173 VAL A CA 1
ATOM 2635 C C . VAL A 1 171 ? 0.547 23.992 25.767 1 8.29 173 VAL A C 1
ATOM 2636 O O . VAL A 1 171 ? 0.894 22.91 25.249 1 7.94 173 VAL A O 1
ATOM 2649 N N . ASP A 1 172 ? -0.472 24.737 25.265 1 8.55 174 ASP A N 1
ATOM 2650 C CA . ASP A 1 172 ? -1.146 24.352 24.026 1 10.18 174 ASP A CA 1
ATOM 2651 C C . ASP A 1 172 ? -0.296 24.747 22.823 1 9.24 174 ASP A C 1
ATOM 2652 O O . ASP A 1 172 ? -0.032 25.929 22.609 1 9.07 174 ASP A O 1
ATOM 2661 N N . PHE A 1 173 ? 0.17 23.761 22.066 1 8.88 175 PHE A N 1
ATOM 2662 C CA . PHE A 1 173 ? 0.94 24.007 20.857 1 8.66 175 PHE A CA 1
ATOM 2663 C C . PHE A 1 173 ? -0.006 23.845 19.66 1 7.97 175 PHE A C 1
ATOM 2664 O O . PHE A 1 173 ? -0.629 22.793 19.546 1 7.89 175 PHE A O 1
ATOM 2681 N N . LYS A 1 174 ? -0.117 24.866 18.782 1 7.51 176 LYS A N 1
ATOM 2682 C CA . LYS A 1 174 ? -0.828 24.79 17.499 1 7.77 176 LYS A CA 1
ATOM 2683 C C . LYS A 1 174 ? 0.28 24.963 16.463 1 8.13 176 LYS A C 1
ATOM 2684 O O . LYS A 1 174 ? 0.942 25.996 16.466 1 9.63 176 LYS A O 1
ATOM 2703 N N . THR A 1 175 ? 0.568 23.932 15.665 1 6.9 177 THR A N 1
ATOM 2704 C CA . THR A 1 175 ? 1.652 23.977 14.698 1 6.94 177 THR A CA 1
ATOM 2705 C C . THR A 1 175 ? 1.115 23.754 13.282 1 8.08 177 THR A C 1
ATOM 2706 O O . THR A 1 175 ? 0.131 23.04 13.101 1 9.4 177 THR A O 1
ATOM 2717 N N . THR A 1 176 ? 1.771 24.366 12.273 1 7.25 178 THR A N 1
ATOM 2718 C CA . THR A 1 176 ? 1.467 24.152 10.862 1 7.33 178 THR A CA 1
ATOM 2719 C C . THR A 1 176 ? 2.768 23.818 10.184 1 8.17 178 THR A C 1
ATOM 2720 O O . THR A 1 176 ? 3.71 24.607 10.27 1 7.42 178 THR A O 1
ATOM 2731 N N . TYR A 1 177 ? 2.849 22.645 9.55 1 9.2 179 TYR A N 1
ATOM 2732 C CA . TYR A 1 177 ? 4.017 22.273 8.745 1 10.73 179 TYR A CA 1
ATOM 2733 C C . TYR A 1 177 ? 3.636 22.604 7.29 1 12.3 179 TYR A C 1
ATOM 2734 O O . TYR A 1 177 ? 2.486 22.372 6.87 1 13.55 179 TYR A O 1
ATOM 2752 N N . LYS A 1 178 ? 4.562 23.242 6.564 1 11.88 180 LYS A N 1
ATOM 2753 C CA . LYS A 1 178 ? 4.352 23.747 5.219 1 12.71 180 LYS A CA 1
ATOM 2754 C C . LYS A 1 178 ? 5.453 23.289 4.256 1 15.33 180 LYS A C 1
ATOM 2755 O O . LYS A 1 178 ? 6.523 23.883 4.202 1 15.8 180 LYS A O 1
ATOM 2774 N N . ALA A 1 179 ? 5.167 22.263 3.462 1 16.65 181 ALA A N 1
ATOM 2775 C CA . ALA A 1 179 ? 6.085 21.788 2.442 1 17.95 181 ALA A CA 1
ATOM 2776 C C . ALA A 1 179 ? 6.176 22.859 1.333 1 19.26 181 ALA A C 1
ATOM 2777 O O . ALA A 1 179 ? 5.157 23.462 0.992 1 18.69 181 ALA A O 1
ATOM 2784 N N . LYS A 1 180 ? 7.382 23.097 0.771 1 20.92 182 LYS A N 1
ATOM 2785 C CA . LYS A 1 180 ? 7.552 24.098 -0.294 1 23.16 182 LYS A CA 1
ATOM 2786 C C . LYS A 1 180 ? 6.923 23.645 -1.624 1 26.01 182 LYS A C 1
ATOM 2787 O O . LYS A 1 180 ? 6.495 24.488 -2.424 1 27.07 182 LYS A O 1
ATOM 2806 N N . LYS A 1 181 ? 6.855 22.33 -1.871 1 26.44 183 LYS A N 1
ATOM 2807 C CA . LYS A 1 181 ? 6.215 21.796 -3.068 1 27 183 LYS A CA 1
ATOM 2808 C C . LYS A 1 181 ? 5.121 20.793 -2.641 1 26.47 183 LYS A C 1
ATOM 2809 O O . LYS A 1 181 ? 5.197 20.26 -1.531 1 25.56 183 LYS A O 1
ATOM 2828 N N . PRO A 1 182 ? 4.083 20.527 -3.469 1 26.67 184 PRO A N 1
ATOM 2829 C CA . PRO A 1 182 ? 3.068 19.538 -3.057 1 26.11 184 PRO A CA 1
ATOM 2830 C C . PRO A 1 182 ? 3.642 18.121 -2.845 1 25 184 PRO A C 1
ATOM 2831 O O . PRO A 1 182 ? 4.549 17.68 -3.556 1 24.73 184 PRO A O 1
ATOM 2842 N N . VAL A 1 183 ? 3.136 17.439 -1.83 1 23.96 185 VAL A N 1
ATOM 2843 C CA . VAL A 1 183 ? 3.54 16.09 -1.437 1 23.18 185 VAL A CA 1
ATOM 2844 C C . VAL A 1 183 ? 2.268 15.244 -1.261 1 22.68 185 VAL A C 1
ATOM 2845 O O . VAL A 1 183 ? 1.162 15.791 -1.216 1 22.3 185 VAL A O 1
ATOM 2858 N N . LYS A 1 184 ? 2.416 13.911 -1.146 1 22.55 186 LYS A N 1
ATOM 2859 C CA . LYS A 1 184 ? 1.284 13.025 -0.874 1 23.11 186 LYS A CA 1
ATOM 2860 C C . LYS A 1 184 ? 0.86 13.307 0.574 1 22.35 186 LYS A C 1
ATOM 2861 O O . LYS A 1 184 ? 1.652 13.141 1.497 1 22.27 186 LYS A O 1
ATOM 2880 N N . LEU A 1 185 ? -0.339 13.851 0.743 1 21.55 187 LEU A N 1
ATOM 2881 C CA . LEU A 1 185 ? -0.828 14.249 2.046 1 21.62 187 LEU A CA 1
ATOM 2882 C C . LEU A 1 185 ? -1.283 13.047 2.855 1 22.4 187 LEU A C 1
ATOM 2883 O O . LEU A 1 185 ? -1.924 12.155 2.289 1 23.06 187 LEU A O 1
ATOM 2899 N N . PRO A 1 186 ? -1.006 12.996 4.177 1 21.67 188 PRO A N 1
ATOM 2900 C CA . PRO A 1 186 ? -1.483 11.858 4.97 1 21.57 188 PRO A CA 1
ATOM 2901 C C . PRO A 1 186 ? -2.89 12.07 5.514 1 21.14 188 PRO A C 1
ATOM 2902 O O . PRO A 1 186 ? -3.368 13.194 5.61 1 20.87 188 PRO A O 1
ATOM 2913 N N . GLU A 1 187 ? -3.549 10.976 5.872 1 21.28 189 GLU A N 1
ATOM 2914 C CA . GLU A 1 187 ? -4.845 11.052 6.531 1 22.26 189 GLU A CA 1
ATOM 2915 C C . GLU A 1 187 ? -4.57 11.4 8.014 1 22.41 189 GLU A C 1
ATOM 2916 O O . GLU A 1 187 ? -3.417 11.349 8.474 1 22.74 189 GLU A O 1
ATOM 2928 N N . PHE A 1 188 ? -5.639 11.757 8.767 1 21.67 190 PHE A N 1
ATOM 2929 C CA . PHE A 1 188 ? -5.577 12.092 10.193 1 20.75 190 PHE A CA 1
ATOM 2930 C C . PHE A 1 188 ? -4.802 11.008 10.972 1 19.98 190 PHE A C 1
ATOM 2931 O O . PHE A 1 188 ? -5.06 9.829 10.765 1 20.39 190 PHE A O 1
ATOM 2948 N N . HIS A 1 189 ? -3.814 11.396 11.799 1 18.95 191 HIS A N 1
ATOM 2949 C CA . HIS A 1 189 ? -3.01 10.431 12.566 1 18.04 191 HIS A CA 1
ATOM 2950 C C . HIS A 1 189 ? -2.344 11.102 13.792 1 18.42 191 HIS A C 1
ATOM 2951 O O . HIS A 1 189 ? -2.482 12.309 14.018 1 18.25 191 HIS A O 1
ATOM 2965 N N . PHE A 1 190 ? -1.626 10.307 14.587 1 18.23 192 PHE A N 1
ATOM 2966 C CA . PHE A 1 190 ? -0.961 10.764 15.795 1 18.37 192 PHE A CA 1
ATOM 2967 C C . PHE A 1 190 ? 0.543 10.591 15.687 1 18.52 192 PHE A C 1
ATOM 2968 O O . PHE A 1 190 ? 1.012 9.775 14.906 1 18.55 192 PHE A O 1
ATOM 2985 N N . VAL A 1 191 ? 1.296 11.353 16.488 1 18.34 193 VAL A N 1
ATOM 2986 C CA . VAL A 1 191 ? 2.738 11.202 16.567 1 18.25 193 VAL A CA 1
ATOM 2987 C C . VAL A 1 191 ? 3.11 11.204 18.055 1 18.05 193 VAL A C 1
ATOM 2988 O O . VAL A 1 191 ? 2.804 12.154 18.768 1 18.36 193 VAL A O 1
ATOM 3001 N N . GLU A 1 192 ? 3.732 10.111 18.53 1 17.41 194 GLU A N 1
ATOM 3002 C CA . GLU A 1 192 ? 4.241 9.999 19.893 1 17.14 194 GLU A CA 1
ATOM 3003 C C . GLU A 1 192 ? 5.539 10.818 19.906 1 16.67 194 GLU A C 1
ATOM 3004 O O . GLU A 1 192 ? 6.319 10.702 18.96 1 16.21 194 GLU A O 1
ATOM 3016 N N . HIS A 1 193 ? 5.763 11.626 20.94 1 16.15 195 HIS A N 1
ATOM 3017 C CA . HIS A 1 193 ? 7.02 12.394 21.102 1 16.27 195 HIS A CA 1
ATOM 3018 C C . HIS A 1 193 ? 7.597 12.216 22.511 1 16.38 195 HIS A C 1
ATOM 3019 O O . HIS A 1 193 ? 6.809 12.161 23.447 1 16.42 195 HIS A O 1
ATOM 3033 N N . ARG A 1 194 ? 8.91 12.08 22.639 1 16.03 196 ARG A N 1
ATOM 3034 C CA . ARG A 1 194 ? 9.581 12.069 23.943 1 16.57 196 ARG A CA 1
ATOM 3035 C C . ARG A 1 194 ? 10.87 12.872 23.784 1 18.24 196 ARG A C 1
ATOM 3036 O O . ARG A 1 194 ? 11.865 12.365 23.244 1 19.03 196 ARG A O 1
ATOM 3057 N N . LEU A 1 195 ? 10.8 14.152 24.156 1 18.75 197 LEU A N 1
ATOM 3058 C CA . LEU A 1 195 ? 11.949 15.087 24.109 1 19.78 197 LEU A CA 1
ATOM 3059 C C . LEU A 1 195 ? 12.6 15.137 25.492 1 20.21 197 LEU A C 1
ATOM 3060 O O . LEU A 1 195 ? 11.861 15.342 26.466 1 20.33 197 LEU A O 1
ATOM 3076 N N . GLU A 1 196 ? 13.909 14.942 25.578 1 19.97 198 GLU A N 1
ATOM 3077 C CA . GLU A 1 196 ? 14.651 14.927 26.824 1 21.08 198 GLU A CA 1
ATOM 3078 C C . GLU A 1 196 ? 15.922 15.75 26.717 1 21.99 198 GLU A C 1
ATOM 3079 O O . GLU A 1 196 ? 16.621 15.644 25.716 1 22.47 198 GLU A O 1
ATOM 3091 N N . LEU A 1 197 ? 16.206 16.583 27.742 1 22.36 199 LEU A N 1
ATOM 3092 C CA . LEU A 1 197 ? 17.432 17.366 27.863 1 22.77 199 LEU A CA 1
ATOM 3093 C C . LEU A 1 197 ? 18.321 16.487 28.781 1 23.98 199 LEU A C 1
ATOM 3094 O O . LEU A 1 197 ? 18.038 16.34 29.966 1 23.09 199 LEU A O 1
ATOM 3110 N N . THR A 1 198 ? 19.313 15.806 28.201 1 25.59 200 THR A N 1
ATOM 3111 C CA . THR A 1 198 ? 20.106 14.819 28.926 1 27.84 200 THR A CA 1
ATOM 3112 C C . THR A 1 198 ? 21.378 15.318 29.601 1 30.61 200 THR A C 1
ATOM 3113 O O . THR A 1 198 ? 21.825 14.675 30.557 1 31.59 200 THR A O 1
ATOM 3124 N N . LYS A 1 199 ? 22.004 16.393 29.11 1 31.43 201 LYS A N 1
ATOM 3125 C CA . LYS A 1 199 ? 23.264 16.876 29.705 1 32.35 201 LYS A CA 1
ATOM 3126 C C . LYS A 1 199 ? 23.393 18.379 29.489 1 32.13 201 LYS A C 1
ATOM 3127 O O . LYS A 1 199 ? 22.811 18.899 28.538 1 32.01 201 LYS A O 1
ATOM 3146 N N . HIS A 1 200 ? 24.139 19.082 30.368 1 31.21 202 HIS A N 1
ATOM 3147 C CA . HIS A 1 200 ? 24.289 20.539 30.281 1 31.25 202 HIS A CA 1
ATOM 3148 C C . HIS A 1 200 ? 25.357 21.072 31.217 1 32.77 202 HIS A C 1
ATOM 3149 O O . HIS A 1 200 ? 25.699 20.412 32.196 1 33.25 202 HIS A O 1
ATOM 3163 N N . ASP A 1 201 ? 25.851 22.298 30.949 1 33.2 203 ASP A N 1
ATOM 3164 C CA . ASP A 1 201 ? 26.75 22.993 31.875 1 33.68 203 ASP A CA 1
ATOM 3165 C C . ASP A 1 201 ? 25.853 23.73 32.918 1 34.57 203 ASP A C 1
ATOM 3166 O O . ASP A 1 201 ? 24.652 23.904 32.684 1 34.27 203 ASP A O 1
ATOM 3175 N N . LYS A 1 202 ? 26.416 24.125 34.075 1 35.68 204 LYS A N 1
ATOM 3176 C CA . LYS A 1 202 ? 25.623 24.674 35.187 1 36.4 204 LYS A CA 1
ATOM 3177 C C . LYS A 1 202 ? 24.549 25.725 34.809 1 35.79 204 LYS A C 1
ATOM 3178 O O . LYS A 1 202 ? 23.429 25.645 35.323 1 35.82 204 LYS A O 1
ATOM 3197 N N . ASP A 1 203 ? 24.878 26.696 33.939 1 35.07 205 ASP A N 1
ATOM 3198 C CA . ASP A 1 203 ? 23.943 27.78 33.592 1 35.3 205 ASP A CA 1
ATOM 3199 C C . ASP A 1 203 ? 23.255 27.6 32.221 1 33.64 205 ASP A C 1
ATOM 3200 O O . ASP A 1 203 ? 22.627 28.535 31.727 1 33.81 205 ASP A O 1
ATOM 3209 N N . PHE A 1 204 ? 23.257 26.378 31.683 1 31.99 206 PHE A N 1
ATOM 3210 C CA . PHE A 1 204 ? 22.599 26.071 30.425 1 31.77 206 PHE A CA 1
ATOM 3211 C C . PHE A 1 204 ? 23.051 26.954 29.25 1 31.09 206 PHE A C 1
ATOM 3212 O O . PHE A 1 204 ? 22.222 27.373 28.448 1 30.92 206 PHE A O 1
ATOM 3229 N N . THR A 1 205 ? 24.363 27.227 29.146 1 30.61 207 THR A N 1
ATOM 3230 C CA . THR A 1 205 ? 24.905 27.912 27.968 1 30.79 207 THR A CA 1
ATOM 3231 C C . THR A 1 205 ? 25.097 26.843 26.85 1 30.27 207 THR A C 1
ATOM 3232 O O . THR A 1 205 ? 25.03 27.185 25.686 1 29.68 207 THR A O 1
ATOM 3243 N N . THR A 1 206 ? 25.326 25.563 27.201 1 29.75 208 THR A N 1
ATOM 3244 C CA . THR A 1 206 ? 25.369 24.449 26.262 1 29.55 208 THR A CA 1
ATOM 3245 C C . THR A 1 206 ? 24.567 23.303 26.872 1 27.94 208 THR A C 1
ATOM 3246 O O . THR A 1 206 ? 24.449 23.2 28.092 1 27.66 208 THR A O 1
ATOM 3257 N N . TRP A 1 207 ? 24.004 22.452 26.021 1 26.42 209 TRP A N 1
ATOM 3258 C CA . TRP A 1 207 ? 23.239 21.293 26.481 1 24.96 209 TRP A CA 1
ATOM 3259 C C . TRP A 1 207 ? 22.993 20.305 25.351 1 25.02 209 TRP A C 1
ATOM 3260 O O . TRP A 1 207 ? 23.153 20.643 24.192 1 25.16 209 TRP A O 1
ATOM 3281 N N . ASP A 1 208 ? 22.634 19.073 25.71 1 24.72 210 ASP A N 1
ATOM 3282 C CA . ASP A 1 208 ? 22.316 18.013 24.761 1 24.68 210 ASP A CA 1
ATOM 3283 C C . ASP A 1 208 ? 20.83 17.713 24.9 1 23.29 210 ASP A C 1
ATOM 3284 O O . ASP A 1 208 ? 20.298 17.587 26.004 1 23.37 210 ASP A O 1
ATOM 3293 N N . GLN A 1 209 ? 20.157 17.726 23.763 1 21.86 211 GLN A N 1
ATOM 3294 C CA . GLN A 1 209 ? 18.709 17.485 23.641 1 21.6 211 GLN A CA 1
ATOM 3295 C C . GLN A 1 209 ? 18.531 16.254 22.752 1 21.39 211 GLN A C 1
ATOM 3296 O O . GLN A 1 209 ? 19.377 16.056 21.884 1 21.73 211 GLN A O 1
ATOM 3310 N N . GLN A 1 210 ? 17.521 15.43 22.972 1 20.58 212 GLN A N 1
ATOM 3311 C CA . GLN A 1 210 ? 17.224 14.258 22.119 1 20.8 212 GLN A CA 1
ATOM 3312 C C . GLN A 1 210 ? 15.716 14.14 21.964 1 21.47 212 GLN A C 1
ATOM 3313 O O . GLN A 1 210 ? 15.017 14.86 22.636 1 22.49 212 GLN A O 1
ATOM 3327 N N . GLU A 1 211 ? 15.249 13.305 21.051 1 21.27 213 GLU A N 1
ATOM 3328 C CA . GLU A 1 211 ? 13.805 13.184 20.758 1 21.09 213 GLU A CA 1
ATOM 3329 C C . GLU A 1 211 ? 13.499 11.907 19.995 1 20.91 213 GLU A C 1
ATOM 3330 O O . GLU A 1 211 ? 14.167 11.635 18.99 1 20.81 213 GLU A O 1
ATOM 3342 N N . ALA A 1 212 ? 12.537 11.15 20.471 1 20.94 214 ALA A N 1
ATOM 3343 C CA . ALA A 1 212 ? 12.037 9.942 19.842 1 20.8 214 ALA A CA 1
ATOM 3344 C C . ALA A 1 212 ? 10.623 10.314 19.342 1 21.2 214 ALA A C 1
ATOM 3345 O O . ALA A 1 212 ? 9.848 10.907 20.103 1 21.5 214 ALA A O 1
ATOM 3352 N N . ALA A 1 213 ? 10.32 10.038 18.063 1 20.81 215 ALA A N 1
ATOM 3353 C CA . ALA A 1 213 ? 9.027 10.38 17.475 1 21.92 215 ALA A CA 1
ATOM 3354 C C . ALA A 1 213 ? 8.523 9.276 16.543 1 21.96 215 ALA A C 1
ATOM 3355 O O . ALA A 1 213 ? 9.252 8.853 15.646 1 21.81 215 ALA A O 1
ATOM 3362 N N . GLU A 1 214 ? 7.265 8.849 16.736 1 21.93 216 GLU A N 1
ATOM 3363 C CA . GLU A 1 214 ? 6.651 7.78 15.954 1 22.96 216 GLU A CA 1
ATOM 3364 C C . GLU A 1 214 ? 5.205 8.118 15.581 1 22.88 216 GLU A C 1
ATOM 3365 O O . GLU A 1 214 ? 4.389 8.346 16.459 1 23.81 216 GLU A O 1
ATOM 3377 N N . GLY A 1 215 ? 4.895 8.078 14.295 1 21.82 217 GLY A N 1
ATOM 3378 C CA . GLY A 1 215 ? 3.559 8.284 13.771 1 21.92 217 GLY A CA 1
ATOM 3379 C C . GLY A 1 215 ? 2.765 7.001 13.751 1 22.57 217 GLY A C 1
ATOM 3380 O O . GLY A 1 215 ? 3.32 5.921 13.535 1 23.31 217 GLY A O 1
ATOM 3384 N N . HIS A 1 216 ? 1.461 7.11 13.965 1 22.69 218 HIS A N 1
ATOM 3385 C CA . HIS A 1 216 ? 0.574 5.957 13.928 1 22.95 218 HIS A CA 1
ATOM 3386 C C . HIS A 1 216 ? -0.896 6.366 13.913 1 23.65 218 HIS A C 1
ATOM 3387 O O . HIS A 1 216 ? -1.264 7.397 14.458 1 23.33 218 HIS A O 1
ATOM 3401 N N . PHE A 1 217 ? -1.737 5.53 13.323 1 24.48 219 PHE A N 1
ATOM 3402 C CA . PHE A 1 217 ? -3.179 5.687 13.406 1 25.57 219 PHE A CA 1
ATOM 3403 C C . PHE A 1 217 ? -3.584 5.177 14.809 1 28.15 219 PHE A C 1
ATOM 3404 O O . PHE A 1 217 ? -2.763 4.577 15.517 1 28.17 219 PHE A O 1
ATOM 3421 N N . SER A 1 218 ? -4.85 5.373 15.211 1 29.95 220 SER A N 1
ATOM 3422 C CA . SER A 1 218 ? -5.311 4.888 16.506 1 31.9 220 SER A CA 1
ATOM 3423 C C . SER A 1 218 ? -5.219 3.36 16.562 1 34.16 220 SER A C 1
ATOM 3424 O O . SER A 1 218 ? -5.567 2.681 15.589 1 34.09 220 SER A O 1
ATOM 3432 N N . PRO A 1 219 ? -4.72 2.797 17.675 1 36.1 221 PRO A N 1
ATOM 3433 C CA . PRO A 1 219 ? -4.678 1.326 17.786 1 37.51 221 PRO A CA 1
ATOM 3434 C C . PRO A 1 219 ? -6.051 0.692 18.045 1 39.54 221 PRO A C 1
ATOM 3435 O O . PRO A 1 219 ? -6.163 -0.529 17.976 1 40.39 221 PRO A O 1
ATOM 3446 N N . LEU A 1 220 ? -7.087 1.499 18.376 1 40.06 222 LEU A N 1
ATOM 3447 C CA . LEU A 1 220 ? -8.408 0.979 18.711 1 40.75 222 LEU A CA 1
ATOM 3448 C C . LEU A 1 220 ? -9.169 0.553 17.459 1 41.59 222 LEU A C 1
ATOM 3449 O O . LEU A 1 220 ? -9.171 1.285 16.467 1 40.84 222 LEU A O 1
ATOM 3465 N N . PRO A 1 221 ? -9.845 -0.611 17.487 1 42.74 223 PRO A N 1
ATOM 3466 C CA . PRO A 1 221 ? -10.599 -1.036 16.294 1 43.9 223 PRO A CA 1
ATOM 3467 C C . PRO A 1 221 ? -11.864 -0.213 16.065 1 45.29 223 PRO A C 1
ATOM 3468 O O . PRO A 1 221 ? -12.469 0.279 17.022 1 45.29 223 PRO A O 1
ATOM 3479 N N . LYS A 1 222 ? -12.228 -0.042 14.784 1 46.47 224 LYS A N 1
ATOM 3480 C CA . LYS A 1 222 ? -13.368 0.77 14.358 1 48.3 224 LYS A CA 1
ATOM 3481 C C . LYS A 1 222 ? -14.522 -0.116 13.89 1 50.66 224 LYS A C 1
ATOM 3482 O O . LYS A 1 222 ? -14.333 -0.972 13.019 1 51.3 224 LYS A O 1
ATOM 3501 N N . ALA A 1 223 ? -15.723 0.113 14.432 1 51.6 225 ALA A N 1
ATOM 3502 C CA . ALA A 1 223 ? -16.903 -0.611 13.984 1 52.86 225 ALA A CA 1
ATOM 3503 C C . ALA A 1 223 ? -17.838 0.371 13.26 1 53.66 225 ALA A C 1
ATOM 3504 O O . ALA A 1 223 ? -17.381 1.285 12.55 1 53.85 225 ALA A O 1
ATOM 3506 N N . VAL B 1 3 ? 11.93 66.091 30.754 1 48.28 3 VAL B N 1
ATOM 3507 C CA . VAL B 1 3 ? 12.565 65.516 29.555 1 48.52 3 VAL B CA 1
ATOM 3508 C C . VAL B 1 3 ? 11.58 65.355 28.381 1 48.86 3 VAL B C 1
ATOM 3509 O O . VAL B 1 3 ? 12.016 65.322 27.228 1 49.22 3 VAL B O 1
ATOM 3521 N N . ILE B 1 4 ? 10.267 65.268 28.66 1 48.66 4 ILE B N 1
ATOM 3522 C CA . ILE B 1 4 ? 9.245 65.141 27.622 1 48.95 4 ILE B CA 1
ATOM 3523 C C . ILE B 1 4 ? 8.678 66.53 27.305 1 49.59 4 ILE B C 1
ATOM 3524 O O . ILE B 1 4 ? 7.986 67.111 28.143 1 50.05 4 ILE B O 1
ATOM 3540 N N . LYS B 1 5 ? 9.001 67.077 26.113 1 49.45 5 LYS B N 1
ATOM 3541 C CA . LYS B 1 5 ? 8.555 68.411 25.687 1 49.7 5 LYS B CA 1
ATOM 3542 C C . LYS B 1 5 ? 7.152 68.355 25.033 1 49.8 5 LYS B C 1
ATOM 3543 O O . LYS B 1 5 ? 6.668 67.275 24.701 1 49.86 5 LYS B O 1
ATOM 3562 N N . GLN B 1 6 ? 6.487 69.509 24.874 1 49.97 6 GLN B N 1
ATOM 3563 C CA . GLN B 1 6 ? 5.175 69.568 24.219 1 50.78 6 GLN B CA 1
ATOM 3564 C C . GLN B 1 6 ? 5.189 69.008 22.78 1 50.7 6 GLN B C 1
ATOM 3565 O O . GLN B 1 6 ? 4.144 68.578 22.302 1 51.35 6 GLN B O 1
ATOM 3579 N N . VAL B 1 7 ? 6.341 69.019 22.092 1 49.47 7 VAL B N 1
ATOM 3580 C CA . VAL B 1 7 ? 6.485 68.39 20.786 1 48.83 7 VAL B CA 1
ATOM 3581 C C . VAL B 1 7 ? 7.725 67.489 20.882 1 47.87 7 VAL B C 1
ATOM 3582 O O . VAL B 1 7 ? 8.766 67.93 21.383 1 47.44 7 VAL B O 1
ATOM 3595 N N . MET B 1 8 ? 7.607 66.229 20.432 1 47.3 8 MET B N 1
ATOM 3596 C CA . MET B 1 8 ? 8.705 65.253 20.456 1 47.04 8 MET B CA 1
ATOM 3597 C C . MET B 1 8 ? 8.754 64.472 19.151 1 46.3 8 MET B C 1
ATOM 3598 O O . MET B 1 8 ? 7.718 64.252 18.528 1 46.51 8 MET B O 1
ATOM 3612 N N . LYS B 1 9 ? 9.952 63.991 18.787 1 45.27 9 LYS B N 1
ATOM 3613 C CA . LYS B 1 9 ? 10.156 63.184 17.588 1 44.98 9 LYS B CA 1
ATOM 3614 C C . LYS B 1 9 ? 10.179 61.685 17.941 1 44.14 9 LYS B C 1
ATOM 3615 O O . LYS B 1 9 ? 10.332 61.322 19.105 1 44.26 9 LYS B O 1
ATOM 3634 N N . THR B 1 10 ? 10.037 60.813 16.932 1 42.67 10 THR B N 1
ATOM 3635 C CA . THR B 1 10 ? 10.136 59.369 17.134 1 41.4 10 THR B CA 1
ATOM 3636 C C . THR B 1 10 ? 10.957 58.767 16.006 1 40.13 10 THR B C 1
ATOM 3637 O O . THR B 1 10 ? 10.957 59.264 14.874 1 40.16 10 THR B O 1
ATOM 3648 N N . LYS B 1 11 ? 11.685 57.717 16.336 1 38.43 11 LYS B N 1
ATOM 3649 C CA . LYS B 1 11 ? 12.494 56.965 15.386 1 36.95 11 LYS B CA 1
ATOM 3650 C C . LYS B 1 11 ? 12.265 55.504 15.743 1 35.48 11 LYS B C 1
ATOM 3651 O O . LYS B 1 11 ? 12.387 55.141 16.909 1 35.58 11 LYS B O 1
ATOM 3670 N N . LEU B 1 12 ? 11.844 54.68 14.775 1 34.02 12 LEU B N 1
ATOM 3671 C CA . LEU B 1 12 ? 11.536 53.28 15.034 1 32.56 12 LEU B CA 1
ATOM 3672 C C . LEU B 1 12 ? 12.305 52.357 14.124 1 31.28 12 LEU B C 1
ATOM 3673 O O . LEU B 1 12 ? 12.492 52.678 12.956 1 32.06 12 LEU B O 1
ATOM 3689 N N . HIS B 1 13 ? 12.728 51.197 14.659 1 29.47 13 HIS B N 1
ATOM 3690 C CA . HIS B 1 13 ? 13.361 50.124 13.914 1 28.4 13 HIS B CA 1
ATOM 3691 C C . HIS B 1 13 ? 12.641 48.824 14.321 1 27.21 13 HIS B C 1
ATOM 3692 O O . HIS B 1 13 ? 12.675 48.469 15.498 1 27.23 13 HIS B O 1
ATOM 3706 N N . LEU B 1 14 ? 11.97 48.144 13.368 1 25.92 14 LEU B N 1
ATOM 3707 C CA . LEU B 1 14 ? 11.259 46.897 13.609 1 25.1 14 LEU B CA 1
ATOM 3708 C C . LEU B 1 14 ? 11.815 45.776 12.75 1 24.69 14 LEU B C 1
ATOM 3709 O O . LEU B 1 14 ? 12.056 45.979 11.56 1 24.68 14 LEU B O 1
ATOM 3725 N N . GLU B 1 15 ? 12.048 44.594 13.354 1 23.72 15 GLU B N 1
ATOM 3726 C CA . GLU B 1 15 ? 12.469 43.397 12.624 1 23.25 15 GLU B CA 1
ATOM 3727 C C . GLU B 1 15 ? 11.361 42.371 12.842 1 22.27 15 GLU B C 1
ATOM 3728 O O . GLU B 1 15 ? 10.989 42.124 13.983 1 22.9 15 GLU B O 1
ATOM 3740 N N . GLY B 1 16 ? 10.803 41.838 11.762 1 21.1 16 GLY B N 1
ATOM 3741 C CA . GLY B 1 16 ? 9.704 40.897 11.864 1 20.79 16 GLY B CA 1
ATOM 3742 C C . GLY B 1 16 ? 9.813 39.672 10.986 1 21.16 16 GLY B C 1
ATOM 3743 O O . GLY B 1 16 ? 10.583 39.64 10.018 1 21.95 16 GLY B O 1
ATOM 3747 N N . THR B 1 17 ? 9.023 38.652 11.333 1 19.75 17 THR B N 1
ATOM 3748 C CA . THR B 1 17 ? 8.883 37.428 10.558 1 18.47 17 THR B CA 1
ATOM 3749 C C . THR B 1 17 ? 7.407 37.053 10.641 1 17.64 17 THR B C 1
ATOM 3750 O O . THR B 1 17 ? 6.948 36.735 11.722 1 18 17 THR B O 1
ATOM 3761 N N . VAL B 1 18 ? 6.661 37.15 9.534 1 15.99 18 VAL B N 1
ATOM 3762 C CA . VAL B 1 18 ? 5.227 36.846 9.486 1 14.57 18 VAL B CA 1
ATOM 3763 C C . VAL B 1 18 ? 5.023 35.818 8.387 1 14.99 18 VAL B C 1
ATOM 3764 O O . VAL B 1 18 ? 5.448 36.071 7.271 1 16.09 18 VAL B O 1
ATOM 3777 N N . ASN B 1 19 ? 4.403 34.662 8.677 1 14.11 19 ASN B N 1
ATOM 3778 C CA . ASN B 1 19 ? 4.207 33.62 7.663 1 13.97 19 ASN B CA 1
ATOM 3779 C C . ASN B 1 19 ? 5.542 33.152 7.053 1 14.82 19 ASN B C 1
ATOM 3780 O O . ASN B 1 19 ? 5.615 32.809 5.854 1 15.34 19 ASN B O 1
ATOM 3791 N N . GLY B 1 20 ? 6.582 33.114 7.886 1 14.89 20 GLY B N 1
ATOM 3792 C CA . GLY B 1 20 ? 7.921 32.742 7.452 1 15.43 20 GLY B CA 1
ATOM 3793 C C . GLY B 1 20 ? 8.588 33.759 6.549 1 15.15 20 GLY B C 1
ATOM 3794 O O . GLY B 1 20 ? 9.576 33.429 5.902 1 15.04 20 GLY B O 1
ATOM 3798 N N . HIS B 1 21 ? 8.053 34.99 6.474 1 15.57 21 HIS B N 1
ATOM 3799 C CA . HIS B 1 21 ? 8.589 36.038 5.615 1 16.88 21 HIS B CA 1
ATOM 3800 C C . HIS B 1 21 ? 9.286 37.069 6.474 1 18.15 21 HIS B C 1
ATOM 3801 O O . HIS B 1 21 ? 8.643 37.659 7.329 1 18.83 21 HIS B O 1
ATOM 3815 N N . ASP B 1 22 ? 10.605 37.265 6.283 1 18.78 22 ASP B N 1
ATOM 3816 C CA . ASP B 1 22 ? 11.384 38.235 7.071 1 20.04 22 ASP B CA 1
ATOM 3817 C C . ASP B 1 22 ? 11.267 39.636 6.489 1 20.99 22 ASP B C 1
ATOM 3818 O O . ASP B 1 22 ? 11.185 39.785 5.273 1 21.55 22 ASP B O 1
ATOM 3827 N N . PHE B 1 23 ? 11.308 40.661 7.341 1 21.22 23 PHE B N 1
ATOM 3828 C CA . PHE B 1 23 ? 11.212 42.043 6.886 1 22.17 23 PHE B CA 1
ATOM 3829 C C . PHE B 1 23 ? 11.722 43.026 7.958 1 23.43 23 PHE B C 1
ATOM 3830 O O . PHE B 1 23 ? 11.753 42.697 9.142 1 23.27 23 PHE B O 1
ATOM 3847 N N . THR B 1 24 ? 12.166 44.216 7.512 1 24.42 24 THR B N 1
ATOM 3848 C CA . THR B 1 24 ? 12.654 45.292 8.379 1 26.23 24 THR B CA 1
ATOM 3849 C C . THR B 1 24 ? 11.843 46.536 8.056 1 27.6 24 THR B C 1
ATOM 3850 O O . THR B 1 24 ? 11.67 46.847 6.879 1 28.08 24 THR B O 1
ATOM 3856 N N . ILE B 1 25 ? 11.335 47.238 9.091 1 27.96 25 ILE B N 1
ATOM 3857 C CA . ILE B 1 25 ? 10.568 48.473 8.937 1 28.7 25 ILE B CA 1
ATOM 3858 C C . ILE B 1 25 ? 11.275 49.581 9.69 1 29.45 25 ILE B C 1
ATOM 3859 O O . ILE B 1 25 ? 11.748 49.383 10.8 1 29.55 25 ILE B O 1
ATOM 3875 N N . GLU B 1 26 ? 11.357 50.746 9.076 1 30.4 26 GLU B N 1
ATOM 3876 C CA . GLU B 1 26 ? 12.015 51.907 9.647 1 31.34 26 GLU B CA 1
ATOM 3877 C C . GLU B 1 26 ? 10.957 53.02 9.7 1 32.12 26 GLU B C 1
ATOM 3878 O O . GLU B 1 26 ? 10.277 53.267 8.703 1 31.68 26 GLU B O 1
ATOM 3890 N N . GLY B 1 27 ? 10.784 53.627 10.876 1 32.42 27 GLY B N 1
ATOM 3891 C CA . GLY B 1 27 ? 9.822 54.701 11.072 1 33.05 27 GLY B CA 1
ATOM 3892 C C . GLY B 1 27 ? 10.463 55.976 11.571 1 33.48 27 GLY B C 1
ATOM 3893 O O . GLY B 1 27 ? 11.512 55.945 12.217 1 33.41 27 GLY B O 1
ATOM 3897 N N . LYS B 1 28 ? 9.867 57.101 11.247 1 33.77 28 LYS B N 1
ATOM 3898 C CA . LYS B 1 28 ? 10.308 58.392 11.754 1 34.64 28 LYS B CA 1
ATOM 3899 C C . LYS B 1 28 ? 9.065 59.276 11.836 1 35.42 28 LYS B C 1
ATOM 3900 O O . LYS B 1 28 ? 8.292 59.333 10.883 1 35.07 28 LYS B O 1
ATOM 3919 N N . GLY B 1 29 ? 8.816 59.84 13.005 1 36.2 29 GLY B N 1
ATOM 3920 C CA . GLY B 1 29 ? 7.609 60.611 13.24 1 37.83 29 GLY B CA 1
ATOM 3921 C C . GLY B 1 29 ? 7.729 61.736 14.233 1 40.02 29 GLY B C 1
ATOM 3922 O O . GLY B 1 29 ? 8.821 62.137 14.64 1 40.82 29 GLY B O 1
ATOM 3926 N N . GLU B 1 30 ? 6.579 62.235 14.641 1 40.93 30 GLU B N 1
ATOM 3927 C CA . GLU B 1 30 ? 6.48 63.355 15.569 1 42.1 30 GLU B CA 1
ATOM 3928 C C . GLU B 1 30 ? 5.107 63.381 16.232 1 42.67 30 GLU B C 1
ATOM 3929 O O . GLU B 1 30 ? 4.148 62.828 15.695 1 43.11 30 GLU B O 1
ATOM 3941 N N . GLY B 1 31 ? 5.022 64.014 17.392 1 42.75 31 GLY B N 1
ATOM 3942 C CA . GLY B 1 31 ? 3.752 64.145 18.086 1 43.81 31 GLY B CA 1
ATOM 3943 C C . GLY B 1 31 ? 3.791 65.106 19.244 1 44.54 31 GLY B C 1
ATOM 3944 O O . GLY B 1 31 ? 4.847 65.643 19.58 1 45.21 31 GLY B O 1
ATOM 3948 N N . LYS B 1 32 ? 2.618 65.333 19.836 1 44.29 32 LYS B N 1
ATOM 3949 C CA . LYS B 1 32 ? 2.431 66.205 20.989 1 44.63 32 LYS B CA 1
ATOM 3950 C C . LYS B 1 32 ? 2.134 65.274 22.162 1 43.8 32 LYS B C 1
ATOM 3951 O O . LYS B 1 32 ? 1 64.811 22.292 1 43.72 32 LYS B O 1
ATOM 3970 N N . PRO B 1 33 ? 3.145 64.912 22.977 1 43.11 33 PRO B N 1
ATOM 3971 C CA . PRO B 1 33 ? 2.911 63.918 24.038 1 42.53 33 PRO B CA 1
ATOM 3972 C C . PRO B 1 33 ? 1.751 64.177 25.001 1 42.24 33 PRO B C 1
ATOM 3973 O O . PRO B 1 33 ? 1.026 63.248 25.351 1 42.19 33 PRO B O 1
ATOM 3984 N N . TYR B 1 34 ? 1.565 65.423 25.416 1 42.33 34 TYR B N 1
ATOM 3985 C CA . TYR B 1 34 ? 0.51 65.793 26.355 1 42.91 34 TYR B CA 1
ATOM 3986 C C . TYR B 1 34 ? -0.883 65.872 25.696 1 44.23 34 TYR B C 1
ATOM 3987 O O . TYR B 1 34 ? -1.884 65.775 26.408 1 44.77 34 TYR B O 1
ATOM 4005 N N . GLU B 1 35 ? -0.956 66.01 24.356 1 44.66 35 GLU B N 1
ATOM 4006 C CA . GLU B 1 35 ? -2.236 66.023 23.633 1 45.77 35 GLU B CA 1
ATOM 4007 C C . GLU B 1 35 ? -2.688 64.618 23.165 1 44.82 35 GLU B C 1
ATOM 4008 O O . GLU B 1 35 ? -3.828 64.467 22.733 1 45.68 35 GLU B O 1
ATOM 4020 N N . GLY B 1 36 ? -1.82 63.617 23.253 1 42.92 36 GLY B N 1
ATOM 4021 C CA . GLY B 1 36 ? -2.151 62.266 22.838 1 42 36 GLY B CA 1
ATOM 4022 C C . GLY B 1 36 ? -2.241 62.107 21.334 1 40.81 36 GLY B C 1
ATOM 4023 O O . GLY B 1 36 ? -2.977 61.251 20.845 1 40.8 36 GLY B O 1
ATOM 4027 N N . LEU B 1 37 ? -1.478 62.908 20.585 1 39.45 37 LEU B N 1
ATOM 4028 C CA . LEU B 1 37 ? -1.488 62.875 19.128 1 38.51 37 LEU B CA 1
ATOM 4029 C C . LEU B 1 37 ? -0.099 62.577 18.601 1 37.7 37 LEU B C 1
ATOM 4030 O O . LEU B 1 37 ? 0.875 63.125 19.113 1 38.59 37 LEU B O 1
ATOM 4046 N N . GLN B 1 38 ? -0.017 61.707 17.594 1 35.5 38 GLN B N 1
ATOM 4047 C CA . GLN B 1 38 ? 1.278 61.403 16.957 1 34.08 38 GLN B CA 1
ATOM 4048 C C . GLN B 1 38 ? 1.07 60.867 15.545 1 34.11 38 GLN B C 1
ATOM 4049 O O . GLN B 1 38 ? -0.046 60.434 15.247 1 33.63 38 GLN B O 1
ATOM 4063 N N . HIS B 1 39 ? 2.131 60.892 14.742 1 34.38 39 HIS B N 1
ATOM 4064 C CA . HIS B 1 39 ? 2.12 60.42 13.336 1 34.75 39 HIS B CA 1
ATOM 4065 C C . HIS B 1 39 ? 3.483 59.814 13.078 1 34 39 HIS B C 1
ATOM 4066 O O . HIS B 1 39 ? 4.412 60.211 13.756 1 33.87 39 HIS B O 1
ATOM 4080 N N . MET B 1 40 ? 3.585 58.88 12.145 1 33.11 40 MET B N 1
ATOM 4081 C CA . MET B 1 40 ? 4.886 58.276 11.782 1 32.65 40 MET B CA 1
ATOM 4082 C C . MET B 1 40 ? 4.856 57.85 10.32 1 33.15 40 MET B C 1
ATOM 4083 O O . MET B 1 40 ? 3.814 57.374 9.871 1 33.49 40 MET B O 1
ATOM 4097 N N . LYS B 1 41 ? 5.959 58.037 9.613 1 33.16 41 LYS B N 1
ATOM 4098 C CA . LYS B 1 41 ? 6.112 57.596 8.235 1 33.35 41 LYS B CA 1
ATOM 4099 C C . LYS B 1 41 ? 6.882 56.28 8.291 1 33.4 41 LYS B C 1
ATOM 4100 O O . LYS B 1 41 ? 7.987 56.251 8.817 1 34.22 41 LYS B O 1
ATOM 4119 N N . MET B 1 42 ? 6.29 55.196 7.791 1 32.34 42 MET B N 1
ATOM 4120 C CA . MET B 1 42 ? 6.913 53.869 7.797 1 31.98 42 MET B CA 1
ATOM 4121 C C . MET B 1 42 ? 7.537 53.56 6.426 1 32.01 42 MET B C 1
ATOM 4122 O O . MET B 1 42 ? 7.037 54.024 5.407 1 31.2 42 MET B O 1
ATOM 4136 N N . THR B 1 43 ? 8.621 52.764 6.411 1 32.35 43 THR B N 1
ATOM 4137 C CA . THR B 1 43 ? 9.293 52.337 5.186 1 32.75 43 THR B CA 1
ATOM 4138 C C . THR B 1 43 ? 9.782 50.9 5.386 1 33.02 43 THR B C 1
ATOM 4139 O O . THR B 1 43 ? 10.522 50.626 6.33 1 32.98 43 THR B O 1
ATOM 4150 N N . VAL B 1 44 ? 9.34 49.984 4.517 1 32.87 44 VAL B N 1
ATOM 4151 C CA . VAL B 1 44 ? 9.736 48.579 4.55 1 32.63 44 VAL B CA 1
ATOM 4152 C C . VAL B 1 44 ? 11.106 48.563 3.842 1 33.01 44 VAL B C 1
ATOM 4153 O O . VAL B 1 44 ? 11.169 48.625 2.62 1 32.39 44 VAL B O 1
ATOM 4166 N N . THR B 1 45 ? 12.193 48.584 4.63 1 33.21 45 THR B N 1
ATOM 4167 C CA . THR B 1 45 ? 13.558 48.621 4.105 1 33.86 45 THR B CA 1
ATOM 4168 C C . THR B 1 45 ? 14.052 47.235 3.619 1 33.68 45 THR B C 1
ATOM 4169 O O . THR B 1 45 ? 14.981 47.173 2.808 1 33.88 45 THR B O 1
ATOM 4180 N N . LYS B 1 46 ? 13.428 46.137 4.09 1 32.93 46 LYS B N 1
ATOM 4181 C CA . LYS B 1 46 ? 13.757 44.776 3.679 1 32.6 46 LYS B CA 1
ATOM 4182 C C . LYS B 1 46 ? 12.479 43.963 3.64 1 32.48 46 LYS B C 1
ATOM 4183 O O . LYS B 1 46 ? 11.596 44.168 4.472 1 32.86 46 LYS B O 1
ATOM 4202 N N . GLY B 1 47 ? 12.401 43.02 2.702 1 31.45 47 GLY B N 1
ATOM 4203 C CA . GLY B 1 47 ? 11.248 42.142 2.572 1 30.94 47 GLY B CA 1
ATOM 4204 C C . GLY B 1 47 ? 10.055 42.745 1.862 1 30.73 47 GLY B C 1
ATOM 4205 O O . GLY B 1 47 ? 8.987 42.129 1.85 1 30.77 47 GLY B O 1
ATOM 4209 N N . ALA B 1 48 ? 10.209 43.936 1.255 1 30.41 48 ALA B N 1
ATOM 4210 C CA . ALA B 1 48 ? 9.118 44.553 0.501 1 30.66 48 ALA B CA 1
ATOM 4211 C C . ALA B 1 48 ? 8.995 43.848 -0.87 1 31.2 48 ALA B C 1
ATOM 4212 O O . ALA B 1 48 ? 10.018 43.447 -1.441 1 31.58 48 ALA B O 1
ATOM 4219 N N . PRO B 1 49 ? 7.782 43.708 -1.445 1 30.87 49 PRO B N 1
ATOM 4220 C CA . PRO B 1 49 ? 6.467 44.07 -0.89 1 30.47 49 PRO B CA 1
ATOM 4221 C C . PRO B 1 49 ? 6.008 42.999 0.101 1 29.27 49 PRO B C 1
ATOM 4222 O O . PRO B 1 49 ? 6.284 41.815 -0.107 1 29.89 49 PRO B O 1
ATOM 4233 N N . LEU B 1 50 ? 5.34 43.403 1.193 1 27.43 50 LEU B N 1
ATOM 4234 C CA . LEU B 1 50 ? 4.918 42.46 2.216 1 26.25 50 LEU B CA 1
ATOM 4235 C C . LEU B 1 50 ? 3.744 41.602 1.745 1 25.47 50 LEU B C 1
ATOM 4236 O O . LEU B 1 50 ? 2.75 42.142 1.273 1 25.81 50 LEU B O 1
ATOM 4252 N N . PRO B 1 51 ? 3.828 40.26 1.887 1 24.58 51 PRO B N 1
ATOM 4253 C CA . PRO B 1 51 ? 2.727 39.394 1.426 1 24.43 51 PRO B CA 1
ATOM 4254 C C . PRO B 1 51 ? 1.495 39.299 2.356 1 24.13 51 PRO B C 1
ATOM 4255 O O . PRO B 1 51 ? 0.614 38.474 2.122 1 24.34 51 PRO B O 1
ATOM 4266 N N . PHE B 1 52 ? 1.395 40.168 3.361 1 23.08 52 PHE B N 1
ATOM 4267 C CA . PHE B 1 52 ? 0.282 40.17 4.306 1 23.12 52 PHE B CA 1
ATOM 4268 C C . PHE B 1 52 ? -0.225 41.61 4.537 1 24.03 52 PHE B C 1
ATOM 4269 O O . PHE B 1 52 ? 0.425 42.571 4.138 1 24.78 52 PHE B O 1
ATOM 4286 N N . SER B 1 53 ? -1.386 41.754 5.175 1 23.67 53 SER B N 1
ATOM 4287 C CA . SER B 1 53 ? -1.966 43.055 5.475 1 23.53 53 SER B CA 1
ATOM 4288 C C . SER B 1 53 ? -1.062 43.785 6.467 1 23.52 53 SER B C 1
ATOM 4289 O O . SER B 1 53 ? -0.802 43.254 7.544 1 22.95 53 SER B O 1
ATOM 4297 N N . VAL B 1 54 ? -0.58 44.994 6.108 1 23.2 54 VAL B N 1
ATOM 4298 C CA . VAL B 1 54 ? 0.288 45.769 7.008 1 22.65 54 VAL B CA 1
ATOM 4299 C C . VAL B 1 54 ? -0.454 46.257 8.274 1 22.59 54 VAL B C 1
ATOM 4300 O O . VAL B 1 54 ? 0.195 46.631 9.266 1 22.26 54 VAL B O 1
ATOM 4313 N N . HIS B 1 55 ? -1.809 46.239 8.245 1 22.06 55 HIS B N 1
ATOM 4314 C CA . HIS B 1 55 ? -2.612 46.622 9.397 1 22.05 55 HIS B CA 1
ATOM 4315 C C . HIS B 1 55 ? -2.272 45.804 10.658 1 21.52 55 HIS B C 1
ATOM 4316 O O . HIS B 1 55 ? -2.434 46.331 11.751 1 21.57 55 HIS B O 1
ATOM 4330 N N . ILE B 1 56 ? -1.773 44.566 10.528 1 21.3 56 ILE B N 1
ATOM 4331 C CA . ILE B 1 56 ? -1.386 43.774 11.704 1 22.17 56 ILE B CA 1
ATOM 4332 C C . ILE B 1 56 ? -0.183 44.402 12.445 1 23.44 56 ILE B C 1
ATOM 4333 O O . ILE B 1 56 ? -0.032 44.183 13.641 1 24.63 56 ILE B O 1
ATOM 4349 N N . LEU B 1 57 ? 0.658 45.186 11.739 1 23.36 57 LEU B N 1
ATOM 4350 C CA . LEU B 1 57 ? 1.861 45.814 12.282 1 23.49 57 LEU B CA 1
ATOM 4351 C C . LEU B 1 57 ? 1.641 47.208 12.862 1 24.23 57 LEU B C 1
ATOM 4352 O O . LEU B 1 57 ? 2.428 47.622 13.716 1 23.97 57 LEU B O 1
ATOM 4368 N N . THR B 1 58 ? 0.638 47.944 12.375 1 24.64 58 THR B N 1
ATOM 4369 C CA . THR B 1 58 ? 0.416 49.375 12.726 1 24.86 58 THR B CA 1
ATOM 4370 C C . THR B 1 58 ? 0.388 49.599 14.253 1 25.38 58 THR B C 1
ATOM 4371 O O . THR B 1 58 ? 1.011 50.559 14.681 1 25.43 58 THR B O 1
ATOM 4382 N N . PRO B 1 59 ? -0.277 48.773 15.088 1 25.75 59 PRO B N 1
ATOM 4383 C CA . PRO B 1 59 ? -0.343 49.065 16.528 1 26.27 59 PRO B CA 1
ATOM 4384 C C . PRO B 1 59 ? 0.992 48.759 17.231 1 26.6 59 PRO B C 1
ATOM 4385 O O . PRO B 1 59 ? 1.059 49 18.395 1 26.82 59 PRO B O 1
ATOM 4396 N N . SER B 1 60 ? 2.019 48.294 16.512 1 26.39 60 SER B N 1
ATOM 4397 C CA . SER B 1 60 ? 3.374 47.977 17.051 1 26.45 60 SER B CA 1
ATOM 4398 C C . SER B 1 60 ? 4.295 49.168 16.806 1 26.97 60 SER B C 1
ATOM 4399 O O . SER B 1 60 ? 5.452 49.093 17.236 1 26.29 60 SER B O 1
ATOM 4407 N N . HIS B 1 61 ? 3.788 50.21 16.142 1 27.91 61 HIS B N 1
ATOM 4408 C CA . HIS B 1 61 ? 4.555 51.427 15.775 1 29.54 61 HIS B CA 1
ATOM 4409 C C . HIS B 1 61 ? 4.066 52.575 16.656 1 32.21 61 HIS B C 1
ATOM 4410 O O . HIS B 1 61 ? 4.448 53.711 16.373 1 33.45 61 HIS B O 1
ATOM 4462 N N . SER B 1 63 ? 4.042 53.435 20.579 1 30.87 65 SER B N 1
ATOM 4463 C CA . SER B 1 63 ? 4.8 54.678 20.917 1 31.6 65 SER B CA 1
ATOM 4464 C C . SER B 1 63 ? 4.116 55.263 22.152 1 31.32 65 SER B C 1
ATOM 4465 O O . SER B 1 63 ? 3.395 56.256 22.002 1 31.11 65 SER B O 1
ATOM 4472 N N . LYS B 1 64 ? 4.384 54.703 23.329 1 31.14 66 LYS B N 1
ATOM 4473 C CA . LYS B 1 64 ? 3.584 54.971 24.558 1 31.76 66 LYS B CA 1
ATOM 4474 C C . LYS B 1 64 ? 3.739 56.351 25.218 1 33.09 66 LYS B C 1
ATOM 4475 O O . LYS B 1 64 ? 2.832 56.673 25.978 1 34.13 66 LYS B O 1
ATOM 4494 N N . PRO B 1 65 ? 4.748 57.213 24.975 1 32.7 67 PRO B N 1
ATOM 4495 C CA . PRO B 1 65 ? 4.759 58.527 25.637 1 32.97 67 PRO B CA 1
ATOM 4496 C C . PRO B 1 65 ? 3.728 59.52 25.082 1 34.15 67 PRO B C 1
ATOM 4497 O O . PRO B 1 65 ? 3.626 60.611 25.629 1 34.31 67 PRO B O 1
ATOM 4508 N N . PHE B 1 66 ? 2.917 59.138 24.053 1 34.69 68 PHE B N 1
ATOM 4509 C CA . PHE B 1 66 ? 1.903 60.029 23.471 1 35.59 68 PHE B CA 1
ATOM 4510 C C . PHE B 1 66 ? 0.459 59.663 23.84 1 36.82 68 PHE B C 1
ATOM 4511 O O . PHE B 1 66 ? -0.38 59.472 22.961 1 37.91 68 PHE B O 1
ATOM 4528 N N . ASN B 1 67 ? 0.163 59.626 25.143 1 36.77 69 ASN B N 1
ATOM 4529 C CA . ASN B 1 67 ? -1.171 59.349 25.677 1 37.05 69 ASN B CA 1
ATOM 4530 C C . ASN B 1 67 ? -1.575 60.579 26.497 1 36.84 69 ASN B C 1
ATOM 4531 O O . ASN B 1 67 ? -0.825 60.995 27.379 1 36.94 69 ASN B O 1
ATOM 4542 N N . LYS B 1 68 ? -2.728 61.183 26.186 1 36.34 70 LYS B N 1
ATOM 4543 C CA . LYS B 1 68 ? -3.25 62.317 26.933 1 36.34 70 LYS B CA 1
ATOM 4544 C C . LYS B 1 68 ? -3.853 61.735 28.214 1 36.36 70 LYS B C 1
ATOM 4545 O O . LYS B 1 68 ? -4.618 60.787 28.132 1 36.22 70 LYS B O 1
ATOM 4564 N N . TYR B 1 69 ? -3.491 62.259 29.388 1 36.49 71 TYR B N 1
ATOM 4565 C CA . TYR B 1 69 ? -4.025 61.753 30.659 1 36.76 71 TYR B CA 1
ATOM 4566 C C . TYR B 1 69 ? -4.452 62.91 31.539 1 37.46 71 TYR B C 1
ATOM 4567 O O . TYR B 1 69 ? -3.766 63.932 31.554 1 37.15 71 TYR B O 1
ATOM 4585 N N . PRO B 1 70 ? -5.528 62.769 32.344 1 38.41 72 PRO B N 1
ATOM 4586 C CA . PRO B 1 70 ? -5.849 63.839 33.299 1 38.72 72 PRO B CA 1
ATOM 4587 C C . PRO B 1 70 ? -4.838 63.863 34.456 1 39.74 72 PRO B C 1
ATOM 4588 O O . PRO B 1 70 ? -4.065 62.917 34.646 1 40.18 72 PRO B O 1
ATOM 4599 N N . ALA B 1 71 ? -4.84 64.948 35.238 1 39.6 73 ALA B N 1
ATOM 4600 C CA . ALA B 1 71 ? -3.908 65.089 36.349 1 39.68 73 ALA B CA 1
ATOM 4601 C C . ALA B 1 71 ? -4.043 63.973 37.413 1 39.29 73 ALA B C 1
ATOM 4602 O O . ALA B 1 71 ? -3.039 63.61 38.036 1 39.52 73 ALA B O 1
ATOM 4609 N N . ASP B 1 72 ? -5.265 63.425 37.611 1 38.13 74 ASP B N 1
ATOM 4610 C CA . ASP B 1 72 ? -5.507 62.387 38.627 1 37.12 74 ASP B CA 1
ATOM 4611 C C . ASP B 1 72 ? -5.219 60.946 38.153 1 35.3 74 ASP B C 1
ATOM 4612 O O . ASP B 1 72 ? -5.504 60.012 38.902 1 36.03 74 ASP B O 1
ATOM 4621 N N . ILE B 1 73 ? -4.65 60.757 36.94 1 32.65 75 ILE B N 1
ATOM 4622 C CA . ILE B 1 73 ? -4.237 59.432 36.483 1 30.77 75 ILE B CA 1
ATOM 4623 C C . ILE B 1 73 ? -2.752 59.559 36.158 1 29.09 75 ILE B C 1
ATOM 4624 O O . ILE B 1 73 ? -2.4 60.208 35.174 1 28.25 75 ILE B O 1
ATOM 4640 N N . PRO B 1 74 ? -1.858 58.959 36.971 1 28.07 76 PRO B N 1
ATOM 4641 C CA . PRO B 1 74 ? -0.423 59.026 36.64 1 27.6 76 PRO B CA 1
ATOM 4642 C C . PRO B 1 74 ? -0.132 58.402 35.271 1 27.25 76 PRO B C 1
ATOM 4643 O O . PRO B 1 74 ? -0.678 57.344 34.952 1 26.73 76 PRO B O 1
ATOM 4654 N N . ASP B 1 75 ? 0.685 59.078 34.457 1 27.38 77 ASP B N 1
ATOM 4655 C CA . ASP B 1 75 ? 1.052 58.587 33.129 1 27.95 77 ASP B CA 1
ATOM 4656 C C . ASP B 1 75 ? 2.21 57.609 33.321 1 27.93 77 ASP B C 1
ATOM 4657 O O . ASP B 1 75 ? 3.332 58.037 33.559 1 29.61 77 ASP B O 1
ATOM 4666 N N . TYR B 1 76 ? 1.932 56.308 33.269 1 25.5 78 TYR B N 1
ATOM 4667 C CA . TYR B 1 76 ? 2.944 55.279 33.504 1 24.53 78 TYR B CA 1
ATOM 4668 C C . TYR B 1 76 ? 4.115 55.367 32.518 1 25.4 78 TYR B C 1
ATOM 4669 O O . TYR B 1 76 ? 5.279 55.176 32.895 1 25.01 78 TYR B O 1
ATOM 4687 N N . HIS B 1 77 ? 3.796 55.693 31.256 1 25.83 79 HIS B N 1
ATOM 4688 C CA . HIS B 1 77 ? 4.747 55.695 30.153 1 26.64 79 HIS B CA 1
ATOM 4689 C C . HIS B 1 77 ? 5.666 56.898 30.19 1 28.11 79 HIS B C 1
ATOM 4690 O O . HIS B 1 77 ? 6.88 56.745 30.021 1 28.5 79 HIS B O 1
ATOM 4704 N N . LYS B 1 78 ? 5.101 58.101 30.37 1 28.49 80 LYS B N 1
ATOM 4705 C CA . LYS B 1 78 ? 5.91 59.318 30.438 1 28.99 80 LYS B CA 1
ATOM 4706 C C . LYS B 1 78 ? 6.858 59.27 31.638 1 28.91 80 LYS B C 1
ATOM 4707 O O . LYS B 1 78 ? 8.016 59.669 31.499 1 29.52 80 LYS B O 1
ATOM 4726 N N . GLN B 1 79 ? 6.385 58.762 32.796 1 27.43 81 GLN B N 1
ATOM 4727 C CA . GLN B 1 79 ? 7.214 58.689 33.998 1 27.37 81 GLN B CA 1
ATOM 4728 C C . GLN B 1 79 ? 8.448 57.803 33.836 1 29.17 81 GLN B C 1
ATOM 4729 O O . GLN B 1 79 ? 9.435 58.011 34.541 1 29.73 81 GLN B O 1
ATOM 4743 N N . SER B 1 80 ? 8.398 56.805 32.947 1 29.97 82 SER B N 1
ATOM 4744 C CA . SER B 1 80 ? 9.516 55.891 32.763 1 31.18 82 SER B CA 1
ATOM 4745 C C . SER B 1 80 ? 10.698 56.49 31.973 1 31.64 82 SER B C 1
ATOM 4746 O O . SER B 1 80 ? 11.65 55.775 31.743 1 31.4 82 SER B O 1
ATOM 4754 N N . PHE B 1 81 ? 10.646 57.756 31.545 1 32.11 83 PHE B N 1
ATOM 4755 C CA . PHE B 1 81 ? 11.761 58.389 30.83 1 32.75 83 PHE B CA 1
ATOM 4756 C C . PHE B 1 81 ? 12.507 59.334 31.796 1 34.09 83 PHE B C 1
ATOM 4757 O O . PHE B 1 81 ? 11.899 59.838 32.757 1 34.68 83 PHE B O 1
ATOM 4774 N N . PRO B 1 82 ? 13.834 59.517 31.644 1 34.45 84 PRO B N 1
ATOM 4775 C CA . PRO B 1 82 ? 14.713 59.055 30.553 1 35.13 84 PRO B CA 1
ATOM 4776 C C . PRO B 1 82 ? 15.204 57.604 30.603 1 35.87 84 PRO B C 1
ATOM 4777 O O . PRO B 1 82 ? 15.761 57.153 29.609 1 36.64 84 PRO B O 1
ATOM 4788 N N . GLU B 1 83 ? 15.014 56.879 31.712 1 35.63 85 GLU B N 1
ATOM 4789 C CA . GLU B 1 83 ? 15.501 55.495 31.856 1 35.65 85 GLU B CA 1
ATOM 4790 C C . GLU B 1 83 ? 14.997 54.58 30.743 1 35.66 85 GLU B C 1
ATOM 4791 O O . GLU B 1 83 ? 15.735 53.732 30.241 1 36.71 85 GLU B O 1
ATOM 4803 N N . GLY B 1 84 ? 13.766 54.783 30.33 1 34.13 86 GLY B N 1
ATOM 4804 C CA . GLY B 1 84 ? 13.153 53.996 29.281 1 33.01 86 GLY B CA 1
ATOM 4805 C C . GLY B 1 84 ? 12.161 52.981 29.806 1 31.44 86 GLY B C 1
ATOM 4806 O O . GLY B 1 84 ? 11.958 52.825 31.016 1 31.46 86 GLY B O 1
ATOM 4810 N N . MET B 1 85 ? 11.517 52.307 28.875 1 29.67 87 MET B N 1
ATOM 4811 C CA . MET B 1 85 ? 10.523 51.297 29.175 1 28.27 87 MET B CA 1
ATOM 4812 C C . MET B 1 85 ? 10.486 50.298 28.033 1 27.33 87 MET B C 1
ATOM 4813 O O . MET B 1 85 ? 11.07 50.524 26.983 1 27.05 87 MET B O 1
ATOM 4827 N N . SER B 1 86 ? 9.739 49.231 28.217 1 26.03 88 SER B N 1
ATOM 4828 C CA . SER B 1 86 ? 9.568 48.221 27.202 1 24.95 88 SER B CA 1
ATOM 4829 C C . SER B 1 86 ? 8.121 47.745 27.268 1 22.9 88 SER B C 1
ATOM 4830 O O . SER B 1 86 ? 7.401 48.082 28.211 1 23.23 88 SER B O 1
ATOM 4838 N N . TRP B 1 87 ? 7.656 47.13 26.2 1 20.79 89 TRP B N 1
ATOM 4839 C CA . TRP B 1 87 ? 6.295 46.563 26.184 1 19.52 89 TRP B CA 1
ATOM 4840 C C . TRP B 1 87 ? 6.338 45.209 25.494 1 18.56 89 TRP B C 1
ATOM 4841 O O . TRP B 1 87 ? 7.282 44.932 24.852 1 18.18 89 TRP B O 1
ATOM 4862 N N . GLU B 1 88 ? 5.444 44.326 25.841 1 17.19 90 GLU B N 1
ATOM 4863 C CA . GLU B 1 88 ? 5.301 43.005 25.243 1 15.75 90 GLU B CA 1
ATOM 4864 C C . GLU B 1 88 ? 3.814 42.806 24.944 1 14.38 90 GLU B C 1
ATOM 4865 O O . GLU B 1 88 ? 2.974 43.364 25.647 1 15.46 90 GLU B O 1
ATOM 4877 N N . ARG B 1 89 ? 3.5 42.022 23.922 1 12.04 91 ARG B N 1
ATOM 4878 C CA . ARG B 1 89 ? 2.084 41.862 23.527 1 10.91 91 ARG B CA 1
ATOM 4879 C C . ARG B 1 89 ? 1.798 40.588 22.752 1 11.78 91 ARG B C 1
ATOM 4880 O O . ARG B 1 89 ? 2.672 40.105 22.084 1 12.95 91 ARG B O 1
ATOM 4901 N N . SER B 1 90 ? 0.643 39.995 22.967 1 11.88 92 SER B N 1
ATOM 4902 C CA . SER B 1 90 ? 0.139 38.877 22.173 1 12.22 92 SER B CA 1
ATOM 4903 C C . SER B 1 90 ? -1.148 39.372 21.472 1 12.52 92 SER B C 1
ATOM 4904 O O . SER B 1 90 ? -1.922 40.148 22.042 1 14.35 92 SER B O 1
ATOM 4912 N N . MET B 1 91 ? -1.345 38.961 20.22 1 11.19 93 MET B N 1
ATOM 4913 C CA . MET B 1 91 ? -2.503 39.304 19.411 1 10.43 93 MET B CA 1
ATOM 4914 C C . MET B 1 91 ? -3.096 37.997 18.908 1 9.92 93 MET B C 1
ATOM 4915 O O . MET B 1 91 ? -2.486 37.322 18.076 1 9.43 93 MET B O 1
ATOM 4929 N N . ILE B 1 92 ? -4.247 37.61 19.462 1 10.23 94 ILE B N 1
ATOM 4930 C CA . ILE B 1 92 ? -4.932 36.378 19.085 1 10.75 94 ILE B CA 1
ATOM 4931 C C . ILE B 1 92 ? -6.102 36.72 18.152 1 11.02 94 ILE B C 1
ATOM 4932 O O . ILE B 1 92 ? -7.067 37.368 18.561 1 11.48 94 ILE B O 1
ATOM 4948 N N . PHE B 1 93 ? -6.035 36.224 16.925 1 10.71 95 PHE B N 1
ATOM 4949 C CA . PHE B 1 93 ? -7.054 36.449 15.917 1 11.65 95 PHE B CA 1
ATOM 4950 C C . PHE B 1 93 ? -8.192 35.429 16.07 1 13.45 95 PHE B C 1
ATOM 4951 O O . PHE B 1 93 ? -8.031 34.414 16.755 1 13.96 95 PHE B O 1
ATOM 4968 N N . GLU B 1 94 ? -9.345 35.703 15.463 1 14.42 96 GLU B N 1
ATOM 4969 C CA . GLU B 1 94 ? -10.488 34.788 15.497 1 16.11 96 GLU B CA 1
ATOM 4970 C C . GLU B 1 94 ? -10.261 33.464 14.771 1 16.39 96 GLU B C 1
ATOM 4971 O O . GLU B 1 94 ? -11.007 32.51 15.009 1 16.41 96 GLU B O 1
ATOM 4983 N N . ASP B 1 95 ? -9.29 33.42 13.846 1 16.75 97 ASP B N 1
ATOM 4984 C CA . ASP B 1 95 ? -9.061 32.266 12.979 1 16.93 97 ASP B CA 1
ATOM 4985 C C . ASP B 1 95 ? -7.783 31.476 13.269 1 17.92 97 ASP B C 1
ATOM 4986 O O . ASP B 1 95 ? -7.3 30.75 12.389 1 19.36 97 ASP B O 1
ATOM 4995 N N . GLY B 1 96 ? -7.269 31.57 14.492 1 17.33 98 GLY B N 1
ATOM 4996 C CA . GLY B 1 96 ? -6.092 30.817 14.887 1 16.56 98 GLY B CA 1
ATOM 4997 C C . GLY B 1 96 ? -4.78 31.547 14.739 1 15.91 98 GLY B C 1
ATOM 4998 O O . GLY B 1 96 ? -3.781 31.129 15.334 1 15.68 98 GLY B O 1
ATOM 5002 N N . GLY B 1 97 ? -4.759 32.633 13.967 1 15.57 99 GLY B N 1
ATOM 5003 C CA . GLY B 1 97 ? -3.544 33.411 13.779 1 15.28 99 GLY B CA 1
ATOM 5004 C C . GLY B 1 97 ? -3.083 34.013 15.09 1 15.17 99 GLY B C 1
ATOM 5005 O O . GLY B 1 97 ? -3.92 34.38 15.919 1 15.9 99 GLY B O 1
ATOM 5009 N N . VAL B 1 98 ? -1.758 34.02 15.334 1 13.98 100 VAL B N 1
ATOM 5010 C CA . VAL B 1 98 ? -1.161 34.6 16.536 1 12.45 100 VAL B CA 1
ATOM 5011 C C . VAL B 1 98 ? 0.016 35.47 16.145 1 12.31 100 VAL B C 1
ATOM 5012 O O . VAL B 1 98 ? 0.918 35.005 15.449 1 12.94 100 VAL B O 1
ATOM 5025 N N . CYS B 1 99 ? 0.027 36.719 16.606 1 12.46 101 CYS B N 1
ATOM 5026 C CA . CYS B 1 99 ? 1.186 37.6 16.451 1 13.07 101 CYS B CA 1
ATOM 5027 C C . CYS B 1 99 ? 1.683 37.989 17.848 1 13.74 101 CYS B C 1
ATOM 5028 O O . CYS B 1 99 ? 0.894 38.162 18.769 1 12.74 101 CYS B O 1
ATOM 5036 N N . THR B 1 100 ? 2.996 38.07 18.008 1 14.55 102 THR B N 1
ATOM 5037 C CA . THR B 1 100 ? 3.622 38.523 19.242 1 15.08 102 THR B CA 1
ATOM 5038 C C . THR B 1 100 ? 4.518 39.715 18.855 1 16.44 102 THR B C 1
ATOM 5039 O O . THR B 1 100 ? 5.172 39.7 17.82 1 16.12 102 THR B O 1
ATOM 5050 N N . ALA B 1 101 ? 4.487 40.761 19.661 1 17.2 103 ALA B N 1
ATOM 5051 C CA . ALA B 1 101 ? 5.281 41.956 19.43 1 17.45 103 ALA B CA 1
ATOM 5052 C C . ALA B 1 101 ? 5.927 42.392 20.758 1 17.35 103 ALA B C 1
ATOM 5053 O O . ALA B 1 101 ? 5.335 42.207 21.82 1 18.2 103 ALA B O 1
ATOM 5060 N N . SER B 1 102 ? 7.157 42.886 20.713 1 16.74 104 SER B N 1
ATOM 5061 C CA . SER B 1 102 ? 7.818 43.429 21.9 1 17.26 104 SER B CA 1
ATOM 5062 C C . SER B 1 102 ? 8.71 44.593 21.495 1 18.28 104 SER B C 1
ATOM 5063 O O . SER B 1 102 ? 9.172 44.657 20.35 1 18.81 104 SER B O 1
ATOM 5071 N N . ASN B 1 103 ? 8.837 45.575 22.385 1 18.61 105 ASN B N 1
ATOM 5072 C CA . ASN B 1 103 ? 9.537 46.823 22.142 1 19.96 105 ASN B CA 1
ATOM 5073 C C . ASN B 1 103 ? 10.455 47.188 23.301 1 23.27 105 ASN B C 1
ATOM 5074 O O . ASN B 1 103 ? 10.312 46.677 24.41 1 24.23 105 ASN B O 1
ATOM 5085 N N . HIS B 1 104 ? 11.417 48.06 23.01 1 24.68 106 HIS B N 1
ATOM 5086 C CA . HIS B 1 104 ? 12.321 48.704 23.948 1 26.16 106 HIS B CA 1
ATOM 5087 C C . HIS B 1 104 ? 12.266 50.18 23.554 1 27.89 106 HIS B C 1
ATOM 5088 O O . HIS B 1 104 ? 12.561 50.5 22.405 1 28.23 106 HIS B O 1
ATOM 5102 N N . SER B 1 105 ? 11.814 51.052 24.451 1 28.88 107 SER B N 1
ATOM 5103 C CA . SER B 1 105 ? 11.714 52.484 24.201 1 30.41 107 SER B CA 1
ATOM 5104 C C . SER B 1 105 ? 12.759 53.204 25.025 1 32.01 107 SER B C 1
ATOM 5105 O O . SER B 1 105 ? 12.844 52.994 26.233 1 31.97 107 SER B O 1
ATOM 5113 N N . SER B 1 106 ? 13.569 54.03 24.371 1 33.08 108 SER B N 1
ATOM 5114 C CA . SER B 1 106 ? 14.581 54.853 25.028 1 34.41 108 SER B CA 1
ATOM 5115 C C . SER B 1 106 ? 14.451 56.3 24.503 1 36.59 108 SER B C 1
ATOM 5116 O O . SER B 1 106 ? 13.528 56.596 23.74 1 36.54 108 SER B O 1
ATOM 5124 N N . ILE B 1 107 ? 15.319 57.212 24.949 1 38.46 109 ILE B N 1
ATOM 5125 C CA . ILE B 1 107 ? 15.268 58.599 24.512 1 40.52 109 ILE B CA 1
ATOM 5126 C C . ILE B 1 107 ? 16.654 59.111 24.149 1 43.55 109 ILE B C 1
ATOM 5127 O O . ILE B 1 107 ? 17.642 58.746 24.793 1 44.36 10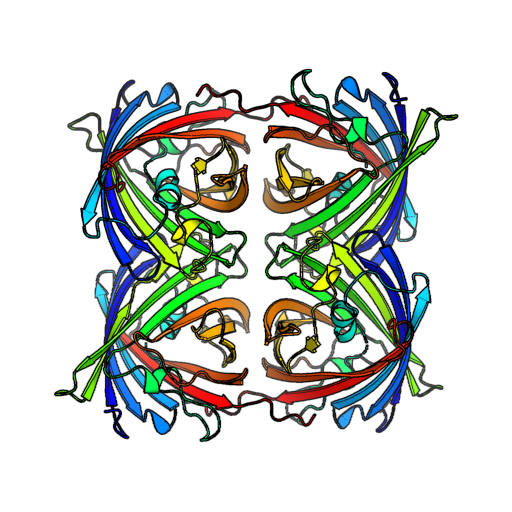9 ILE B O 1
ATOM 5143 N N . ASN B 1 108 ? 16.714 59.97 23.121 1 44.9 110 ASN B N 1
ATOM 5144 C CA . ASN B 1 108 ? 17.923 60.661 22.709 1 47.03 110 ASN B CA 1
ATOM 5145 C C . ASN B 1 108 ? 17.658 62.107 23.133 1 48.37 110 ASN B C 1
ATOM 5146 O O . ASN B 1 108 ? 17.06 62.87 22.378 1 48.62 110 ASN B O 1
ATOM 5157 N N . LEU B 1 109 ? 18.062 62.461 24.357 1 48.86 111 LEU B N 1
ATOM 5158 C CA . LEU B 1 109 ? 17.822 63.793 24.916 1 50.29 111 LEU B CA 1
ATOM 5159 C C . LEU B 1 109 ? 18.363 64.926 24.057 1 52.39 111 LEU B C 1
ATOM 5160 O O . LEU B 1 109 ? 17.724 65.98 23.963 1 52.71 111 LEU B O 1
ATOM 5176 N N . GLN B 1 110 ? 19.556 64.727 23.471 1 53.4 112 GLN B N 1
ATOM 5177 C CA . GLN B 1 110 ? 20.164 65.746 22.611 1 54.49 112 GLN B CA 1
ATOM 5178 C C . GLN B 1 110 ? 19.326 66 21.342 1 54.18 112 GLN B C 1
ATOM 5179 O O . GLN B 1 110 ? 19.432 67.088 20.778 1 54.47 112 GLN B O 1
ATOM 5193 N N . GLU B 1 111 ? 18.489 65.025 20.913 1 53.18 113 GLU B N 1
ATOM 5194 C CA . GLU B 1 111 ? 17.634 65.162 19.733 1 52.7 113 GLU B CA 1
ATOM 5195 C C . GLU B 1 111 ? 16.143 65.396 20.07 1 51.39 113 GLU B C 1
ATOM 5196 O O . GLU B 1 111 ? 15.379 65.746 19.173 1 51.3 113 GLU B O 1
ATOM 5208 N N . ASN B 1 112 ? 15.701 65.147 21.32 1 50.17 114 ASN B N 1
ATOM 5209 C CA . ASN B 1 112 ? 14.275 65.211 21.697 1 49.05 114 ASN B CA 1
ATOM 5210 C C . ASN B 1 112 ? 13.498 64.184 20.821 1 45.96 114 ASN B C 1
ATOM 5211 O O . ASN B 1 112 ? 12.483 64.505 20.198 1 45.02 114 ASN B O 1
ATOM 5222 N N . CYS B 1 113 ? 14.057 62.959 20.745 1 44.1 115 CYS B N 1
ATOM 5223 C CA . CYS B 1 113 ? 13.518 61.879 19.936 1 42.95 115 CYS B CA 1
ATOM 5224 C C . CYS B 1 113 ? 13.473 60.576 20.73 1 40.69 115 CYS B C 1
ATOM 5225 O O . CYS B 1 113 ? 14.477 60.187 21.326 1 40.59 115 CYS B O 1
ATOM 5233 N N . PHE B 1 114 ? 12.318 59.9 20.736 1 38.57 116 PHE B N 1
ATOM 5234 C CA . PHE B 1 114 ? 12.21 58.59 21.353 1 37.04 116 PHE B CA 1
ATOM 5235 C C . PHE B 1 114 ? 12.764 57.576 20.362 1 35.43 116 PHE B C 1
ATOM 5236 O O . PHE B 1 114 ? 12.641 57.769 19.151 1 36.28 116 PHE B O 1
ATOM 5253 N N . ILE B 1 115 ? 13.43 56.538 20.856 1 33.63 117 ILE B N 1
ATOM 5254 C CA . ILE B 1 115 ? 13.965 55.476 20.014 1 32.74 117 ILE B CA 1
ATOM 5255 C C . ILE B 1 115 ? 13.202 54.18 20.342 1 32.16 117 ILE B C 1
ATOM 5256 O O . ILE B 1 115 ? 13.143 53.771 21.504 1 32.45 117 ILE B O 1
ATOM 5272 N N . TYR B 1 116 ? 12.609 53.538 19.331 1 31.08 118 TYR B N 1
ATOM 5273 C CA . TYR B 1 116 ? 11.873 52.284 19.514 1 29.85 118 TYR B CA 1
ATOM 5274 C C . TYR B 1 116 ? 12.593 51.171 18.775 1 28.73 118 TYR B C 1
ATOM 5275 O O . TYR B 1 116 ? 12.928 51.353 17.614 1 29.59 118 TYR B O 1
ATOM 5293 N N . ASP B 1 117 ? 12.841 50.038 19.432 1 27 119 ASP B N 1
ATOM 5294 C CA . ASP B 1 117 ? 13.414 48.863 18.797 1 26.49 119 ASP B CA 1
ATOM 5295 C C . ASP B 1 117 ? 12.374 47.758 19.021 1 24.72 119 ASP B C 1
ATOM 5296 O O . ASP B 1 117 ? 12.128 47.359 20.166 1 25.13 119 ASP B O 1
ATOM 5305 N N . VAL B 1 118 ? 11.74 47.31 17.928 1 22.53 120 VAL B N 1
ATOM 5306 C CA . VAL B 1 118 ? 10.619 46.374 17.954 1 20.92 120 VAL B CA 1
ATOM 5307 C C . VAL B 1 118 ? 10.914 45.035 17.268 1 19.43 120 VAL B C 1
ATOM 5308 O O . VAL B 1 118 ? 11.633 44.981 16.267 1 19.44 120 VAL B O 1
ATOM 5321 N N . LYS B 1 119 ? 10.309 43.957 17.812 1 17.92 121 LYS B N 1
ATOM 5322 C CA . LYS B 1 119 ? 10.341 42.591 17.271 1 16.3 121 LYS B CA 1
ATOM 5323 C C . LYS B 1 119 ? 8.892 42.181 17 1 14.82 121 LYS B C 1
ATOM 5324 O O . LYS B 1 119 ? 8.021 42.502 17.791 1 14.74 121 LYS B O 1
ATOM 5343 N N . PHE B 1 120 ? 8.613 41.534 15.868 1 14.05 122 PHE B N 1
ATOM 5344 C CA . PHE B 1 120 ? 7.244 41.127 15.521 1 12.7 122 PHE B CA 1
ATOM 5345 C C . PHE B 1 120 ? 7.304 39.733 14.93 1 12.84 122 PHE B C 1
ATOM 5346 O O . PHE B 1 120 ? 8.169 39.46 14.113 1 13.7 122 PHE B O 1
ATOM 5363 N N . HIS B 1 121 ? 6.397 38.845 15.343 1 11.53 123 HIS B N 1
ATOM 5364 C CA . HIS B 1 121 ? 6.359 37.488 14.842 1 10.09 123 HIS B CA 1
ATOM 5365 C C . HIS B 1 121 ? 4.908 37.097 14.586 1 9.75 123 HIS B C 1
ATOM 5366 O O . HIS B 1 121 ? 4.086 37.254 15.47 1 9.71 123 HIS B O 1
ATOM 5380 N N . GLY B 1 122 ? 4.602 36.628 13.374 1 9.61 124 GLY B N 1
ATOM 5381 C CA . GLY B 1 122 ? 3.266 36.199 12.993 1 10.06 124 GLY B CA 1
ATOM 5382 C C . GLY B 1 122 ? 3.286 34.75 12.564 1 11.19 124 GLY B C 1
ATOM 5383 O O . GLY B 1 122 ? 4.064 34.382 11.675 1 11.45 124 GLY B O 1
ATOM 5387 N N . VAL B 1 123 ? 2.42 33.913 13.185 1 11.05 125 VAL B N 1
ATOM 5388 C CA . VAL B 1 123 ? 2.354 32.48 12.884 1 11.14 125 VAL B CA 1
ATOM 5389 C C . VAL B 1 123 ? 0.92 32.017 12.664 1 12.08 125 VAL B C 1
ATOM 5390 O O . VAL B 1 123 ? -0.021 32.621 13.17 1 12.65 125 VAL B O 1
ATOM 5403 N N . ASN B 1 124 ? 0.776 30.901 11.942 1 12.42 126 ASN B N 1
ATOM 5404 C CA . ASN B 1 124 ? -0.489 30.228 11.649 1 12.15 126 ASN B CA 1
ATOM 5405 C C . ASN B 1 124 ? -1.587 31.149 11.109 1 12.6 126 ASN B C 1
ATOM 5406 O O . ASN B 1 124 ? -2.765 30.891 11.345 1 12.98 126 ASN B O 1
ATOM 5417 N N . LEU B 1 125 ? -1.218 32.178 10.339 1 12.76 127 LEU B N 1
ATOM 5418 C CA . LEU B 1 125 ? -2.196 33.045 9.685 1 13.77 127 LEU B CA 1
ATOM 5419 C C . LEU B 1 125 ? -2.836 32.224 8.577 1 14.82 127 LEU B C 1
ATOM 5420 O O . LEU B 1 125 ? -2.096 31.747 7.726 1 15 127 LEU B O 1
ATOM 5436 N N . PRO B 1 126 ? -4.151 31.922 8.6 1 15.63 128 PRO B N 1
ATOM 5437 C CA . PRO B 1 126 ? -4.715 31.06 7.533 1 16.6 128 PRO B CA 1
ATOM 5438 C C . PRO B 1 126 ? -4.497 31.648 6.136 1 19 128 PRO B C 1
ATOM 5439 O O . PRO B 1 126 ? -4.604 32.876 5.994 1 19.75 128 PRO B O 1
ATOM 5450 N N . PRO B 1 127 ? -4.141 30.821 5.116 1 19.5 129 PRO B N 1
ATOM 5451 C CA . PRO B 1 127 ? -3.851 31.381 3.782 1 20.54 129 PRO B CA 1
ATOM 5452 C C . PRO B 1 127 ? -5.001 32.138 3.113 1 21.89 129 PRO B C 1
ATOM 5453 O O . PRO B 1 127 ? -4.751 33.049 2.332 1 21.78 129 PRO B O 1
ATOM 5464 N N . ASP B 1 128 ? -6.247 31.75 3.395 1 23.01 130 ASP B N 1
ATOM 5465 C CA . ASP B 1 128 ? -7.414 32.431 2.859 1 25.02 130 ASP B CA 1
ATOM 5466 C C . ASP B 1 128 ? -8.059 33.407 3.882 1 25.33 130 ASP B C 1
ATOM 5467 O O . ASP B 1 128 ? -9.139 33.927 3.601 1 26.14 130 ASP B O 1
ATOM 5476 N N . GLY B 1 129 ? -7.384 33.689 5.01 1 24.44 131 GLY B N 1
ATOM 5477 C CA . GLY B 1 129 ? -7.862 34.614 6.026 1 24.43 131 GLY B CA 1
ATOM 5478 C C . GLY B 1 129 ? -7.642 36.066 5.628 1 24.36 131 GLY B C 1
ATOM 5479 O O . GLY B 1 129 ? -6.895 36.346 4.686 1 25.07 131 GLY B O 1
ATOM 5483 N N . PRO B 1 130 ? -8.261 37.029 6.338 1 23.21 132 PRO B N 1
ATOM 5484 C CA . PRO B 1 130 ? -8.11 38.444 5.934 1 22.85 132 PRO B CA 1
ATOM 5485 C C . PRO B 1 130 ? -6.703 39.036 5.976 1 22.75 132 PRO B C 1
ATOM 5486 O O . PRO B 1 130 ? -6.465 40.016 5.276 1 23.6 132 PRO B O 1
ATOM 5497 N N . VAL B 1 131 ? -5.782 38.485 6.779 1 21.57 133 VAL B N 1
ATOM 5498 C CA . VAL B 1 131 ? -4.418 39.014 6.861 1 21.31 133 VAL B CA 1
ATOM 5499 C C . VAL B 1 131 ? -3.637 38.636 5.58 1 21.56 133 VAL B C 1
ATOM 5500 O O . VAL B 1 131 ? -3.083 39.508 4.923 1 21.26 133 VAL B O 1
ATOM 5513 N N . MET B 1 132 ? -3.604 37.341 5.227 1 21.53 134 MET B N 1
ATOM 5514 C CA . MET B 1 132 ? -2.891 36.892 4.046 1 22.11 134 MET B CA 1
ATOM 5515 C C . MET B 1 132 ? -3.599 37.306 2.754 1 22.75 134 MET B C 1
ATOM 5516 O O . MET B 1 132 ? -2.913 37.572 1.763 1 23.05 134 MET B O 1
ATOM 5530 N N . GLN B 1 133 ? -4.946 37.374 2.76 1 22.65 135 GLN B N 1
ATOM 5531 C CA . GLN B 1 133 ? -5.688 37.835 1.581 1 23.53 135 GLN B CA 1
ATOM 5532 C C . GLN B 1 133 ? -5.716 39.368 1.462 1 24.19 135 GLN B C 1
ATOM 5533 O O . GLN B 1 133 ? -6.201 39.867 0.446 1 24.76 135 GLN B O 1
ATOM 5547 N N . LYS B 1 134 ? -5.176 40.116 2.451 1 23.72 136 LYS B N 1
ATOM 5548 C CA . LYS B 1 134 ? -5.139 41.574 2.387 1 24.36 136 LYS B CA 1
ATOM 5549 C C . LYS B 1 134 ? -6.53 42.191 2.182 1 24.93 136 LYS B C 1
ATOM 5550 O O . LYS B 1 134 ? -6.667 43.163 1.445 1 24.97 136 LYS B O 1
ATOM 5569 N N . THR B 1 135 ? -7.548 41.643 2.859 1 25.31 137 THR B N 1
ATOM 5570 C CA . THR B 1 135 ? -8.907 42.177 2.793 1 25.53 137 THR B CA 1
ATOM 5571 C C . THR B 1 135 ? -9.225 43.049 4.038 1 25.49 137 THR B C 1
ATOM 5572 O O . THR B 1 135 ? -10.394 43.299 4.301 1 25.78 137 THR B O 1
ATOM 5583 N N . ILE B 1 136 ? -8.201 43.545 4.77 1 25.04 138 ILE B N 1
ATOM 5584 C CA . ILE B 1 136 ? -8.423 44.402 5.934 1 25.44 138 ILE B CA 1
ATOM 5585 C C . ILE B 1 136 ? -8.39 45.846 5.447 1 26.04 138 ILE B C 1
ATOM 5586 O O . ILE B 1 136 ? -7.419 46.259 4.803 1 25.69 138 ILE B O 1
ATOM 5602 N N . ALA B 1 137 ? -9.442 46.606 5.742 1 26.47 139 ALA B N 1
ATOM 5603 C CA . ALA B 1 137 ? -9.52 48.013 5.354 1 27.4 139 ALA B CA 1
ATOM 5604 C C . ALA B 1 137 ? -8.798 48.938 6.359 1 27.76 139 ALA B C 1
ATOM 5605 O O . ALA B 1 137 ? -8.31 50 5.971 1 28.5 139 ALA B O 1
ATOM 5612 N N . GLY B 1 138 ? -8.717 48.513 7.622 1 27.24 140 GLY B N 1
ATOM 5613 C CA . GLY B 1 138 ? -8.077 49.253 8.699 1 26.65 140 GLY B CA 1
ATOM 5614 C C . GLY B 1 138 ? -8.666 48.908 10.042 1 25.94 140 GLY B C 1
ATOM 5615 O O . GLY B 1 138 ? -9.58 48.085 10.13 1 26.33 140 GLY B O 1
ATOM 5619 N N . TRP B 1 139 ? -8.152 49.534 11.111 1 24.69 141 TRP B N 1
ATOM 5620 C CA . TRP B 1 139 ? -8.659 49.286 12.458 1 23.83 141 TRP B CA 1
ATOM 5621 C C . TRP B 1 139 ? -9.807 50.222 12.772 1 24.26 141 TRP B C 1
ATOM 5622 O O . TRP B 1 139 ? -9.809 51.38 12.347 1 23.65 141 TRP B O 1
ATOM 5643 N N . GLU B 1 140 ? -10.755 49.743 13.564 1 24.76 142 GLU B N 1
ATOM 5644 C CA . GLU B 1 140 ? -11.8 50.603 14.125 1 25.41 142 GLU B CA 1
ATOM 5645 C C . GLU B 1 140 ? -11.166 51.308 15.333 1 26.34 142 GLU B C 1
ATOM 5646 O O . GLU B 1 140 ? -10.221 50.752 15.929 1 25.63 142 GLU B O 1
ATOM 5658 N N . PRO B 1 141 ? -11.709 52.442 15.84 1 27.3 143 PRO B N 1
ATOM 5659 C CA . PRO B 1 141 ? -11.222 52.934 17.156 1 27.45 143 PRO B CA 1
ATOM 5660 C C . PRO B 1 141 ? -11.411 51.841 18.229 1 27.55 143 PRO B C 1
ATOM 5661 O O . PRO B 1 141 ? -12.181 50.894 18.029 1 27.26 143 PRO B O 1
ATOM 5672 N N . SER B 1 142 ? -10.626 51.917 19.305 1 27.51 144 SER B N 1
ATOM 5673 C CA . SER B 1 142 ? -10.616 50.89 20.371 1 27.7 144 SER B CA 1
ATOM 5674 C C . SER B 1 142 ? -10.581 51.515 21.763 1 27.54 144 SER B C 1
ATOM 5675 O O . SER B 1 142 ? -10.193 52.678 21.868 1 28.04 144 SER B O 1
ATOM 5683 N N . VAL B 1 143 ? -10.983 50.764 22.786 1 26.05 145 VAL B N 1
ATOM 5684 C CA . VAL B 1 143 ? -10.889 51.183 24.169 1 24.9 145 VAL B CA 1
ATOM 5685 C C . VAL B 1 143 ? -10.077 50.108 24.852 1 23.63 145 VAL B C 1
ATOM 5686 O O . VAL B 1 143 ? -10.468 48.947 24.87 1 23.84 145 VAL B O 1
ATOM 5699 N N . GLU B 1 144 ? -8.924 50.485 25.377 1 22.44 146 GLU B N 1
ATOM 5700 C CA . GLU B 1 144 ? -8.017 49.597 26.096 1 21.98 146 GLU B CA 1
ATOM 5701 C C . GLU B 1 144 ? -8.306 49.709 27.591 1 21.84 146 GLU B C 1
ATOM 5702 O O . GLU B 1 144 ? -8.516 50.812 28.06 1 22.23 146 GLU B O 1
ATOM 5714 N N . THR B 1 145 ? -8.305 48.576 28.332 1 21.39 147 THR B N 1
ATOM 5715 C CA . THR B 1 145 ? -8.569 48.512 29.778 1 20.96 147 THR B CA 1
ATOM 5716 C C . THR B 1 145 ? -7.25 48.213 30.474 1 20.35 147 THR B C 1
ATOM 5717 O O . THR B 1 145 ? -6.664 47.176 30.197 1 20.71 147 THR B O 1
ATOM 5728 N N . LEU B 1 146 ? -6.785 49.106 31.375 1 19.47 148 LEU B N 1
ATOM 5729 C CA . LEU B 1 146 ? -5.487 48.991 32.046 1 18.88 148 LEU B CA 1
ATOM 5730 C C . LEU B 1 146 ? -5.547 48.883 33.565 1 18.7 148 LEU B C 1
ATOM 5731 O O . LEU B 1 146 ? -6.308 49.585 34.217 1 18.54 148 LEU B O 1
ATOM 5747 N N . TYR B 1 147 ? -4.7 48.008 34.129 1 18.67 149 TYR B N 1
ATOM 5748 C CA . TYR B 1 147 ? -4.576 47.78 35.581 1 18.58 149 TYR B CA 1
ATOM 5749 C C . TYR B 1 147 ? -3.18 47.216 35.882 1 19.46 149 TYR B C 1
ATOM 5750 O O . TYR B 1 147 ? -2.592 46.557 35.019 1 19.87 149 TYR B O 1
ATOM 5768 N N . VAL B 1 148 ? -2.656 47.446 37.093 1 19.4 150 VAL B N 1
ATOM 5769 C CA . VAL B 1 148 ? -1.319 46.955 37.453 1 19.9 150 VAL B CA 1
ATOM 5770 C C . VAL B 1 148 ? -1.381 45.449 37.819 1 20.24 150 VAL B C 1
ATOM 5771 O O . VAL B 1 148 ? -2.344 44.939 38.408 1 19.62 150 VAL B O 1
ATOM 5784 N N . ARG B 1 149 ? -0.274 44.775 37.487 1 20.5 151 ARG B N 1
ATOM 5785 C CA . ARG B 1 149 ? -0.037 43.361 37.773 1 20.27 151 ARG B CA 1
ATOM 5786 C C . ARG B 1 149 ? 1.479 43.215 37.991 1 21.25 151 ARG B C 1
ATOM 5787 O O . ARG B 1 149 ? 2.243 43.564 37.109 1 20.87 151 ARG B O 1
ATOM 5808 N N . ASP B 1 150 ? 1.909 42.857 39.194 1 22.73 152 ASP B N 1
ATOM 5809 C CA . ASP B 1 150 ? 3.329 42.714 39.516 1 24.07 152 ASP B CA 1
ATOM 5810 C C . ASP B 1 150 ? 4.162 44.01 39.318 1 24.63 152 ASP B C 1
ATOM 5811 O O . ASP B 1 150 ? 5.317 43.921 38.881 1 24.95 152 ASP B O 1
ATOM 5820 N N . GLY B 1 151 ? 3.583 45.18 39.627 1 24.09 153 GLY B N 1
ATOM 5821 C CA . GLY B 1 151 ? 4.272 46.458 39.455 1 24.81 153 GLY B CA 1
ATOM 5822 C C . GLY B 1 151 ? 4.449 46.939 38.028 1 25.92 153 GLY B C 1
ATOM 5823 O O . GLY B 1 151 ? 5.093 47.981 37.798 1 27.05 153 GLY B O 1
ATOM 5827 N N . MET B 1 152 ? 3.917 46.169 37.054 1 24.88 154 MET B N 1
ATOM 5828 C CA . MET B 1 152 ? 3.895 46.531 35.641 1 24.22 154 MET B CA 1
ATOM 5829 C C . MET B 1 152 ? 2.457 46.92 35.317 1 22.63 154 MET B C 1
ATOM 5830 O O . MET B 1 152 ? 1.541 46.519 36.04 1 22.57 154 MET B O 1
ATOM 5844 N N . LEU B 1 153 ? 2.238 47.638 34.201 1 21.12 155 LEU B N 1
ATOM 5845 C CA . LEU B 1 153 ? 0.886 48.007 33.795 1 20.33 155 LEU B CA 1
ATOM 5846 C C . LEU B 1 153 ? 0.379 47.035 32.698 1 19.49 155 LEU B C 1
ATOM 5847 O O . LEU B 1 153 ? 0.881 47.038 31.587 1 19.53 155 LEU B O 1
ATOM 5863 N N . LYS B 1 154 ? -0.578 46.173 33.049 1 18.49 156 LYS B N 1
ATOM 5864 C CA . LYS B 1 154 ? -1.194 45.202 32.148 1 17.76 156 LYS B CA 1
ATOM 5865 C C . LYS B 1 154 ? -2.433 45.817 31.436 1 17.11 156 LYS B C 1
ATOM 5866 O O . LYS B 1 154 ? -3.123 46.66 32.011 1 16.83 156 LYS B O 1
ATOM 5885 N N . SER B 1 155 ? -2.738 45.359 30.208 1 16.51 157 SER B N 1
ATOM 5886 C CA . SER B 1 155 ? -3.921 45.85 29.494 1 16.65 157 SER B CA 1
ATOM 5887 C C . SER B 1 155 ? -4.565 44.838 28.537 1 16.65 157 SER B C 1
ATOM 5888 O O . SER B 1 155 ? -3.913 43.928 28.023 1 15.41 157 SER B O 1
ATOM 5896 N N . ASP B 1 156 ? -5.862 45.052 28.279 1 17.65 158 ASP B N 1
ATOM 5897 C CA . ASP B 1 156 ? -6.696 44.225 27.412 1 18.46 158 ASP B CA 1
ATOM 5898 C C . ASP B 1 156 ? -7.442 45.098 26.45 1 19.78 158 ASP B C 1
ATOM 5899 O O . ASP B 1 156 ? -8.041 46.094 26.867 1 20.5 158 ASP B O 1
ATOM 5908 N N . THR B 1 157 ? -7.448 44.73 25.175 1 20 159 THR B N 1
ATOM 5909 C CA . THR B 1 157 ? -8.094 45.538 24.122 1 20.58 159 THR B CA 1
ATOM 5910 C C . THR B 1 157 ? -8.668 44.621 23.042 1 21.32 159 THR B C 1
ATOM 5911 O O . THR B 1 157 ? -7.911 43.952 22.408 1 21.24 159 THR B O 1
ATOM 5922 N N . ALA B 1 158 ? -9.971 44.637 22.823 1 21.28 160 ALA B N 1
ATOM 5923 C CA . ALA B 1 158 ? -10.575 43.89 21.723 1 21 160 ALA B CA 1
ATOM 5924 C C . ALA B 1 158 ? -10.324 44.83 20.57 1 21.55 160 ALA B C 1
ATOM 5925 O O . ALA B 1 158 ? -11.024 45.838 20.455 1 21.82 160 ALA B O 1
ATOM 5932 N N . MET B 1 159 ? -9.213 44.684 19.867 1 21.63 161 MET B N 1
ATOM 5933 C CA . MET B 1 159 ? -8.896 45.506 18.671 1 22.07 161 MET B CA 1
ATOM 5934 C C . MET B 1 159 ? -9.607 44.915 17.45 1 22.97 161 MET B C 1
ATOM 5935 O O . MET B 1 159 ? -9.152 43.927 16.967 1 23.45 161 MET B O 1
ATOM 5949 N N . VAL B 1 160 ? -10.656 45.541 16.945 1 23.12 162 VAL B N 1
ATOM 5950 C CA . VAL B 1 160 ? -11.484 45.049 15.843 1 23.66 162 VAL B CA 1
ATOM 5951 C C . VAL B 1 160 ? -11.148 45.764 14.547 1 24.53 162 VAL B C 1
ATOM 5952 O O . VAL B 1 160 ? -11.194 46.99 14.508 1 24.62 162 VAL B O 1
ATOM 5965 N N . PHE B 1 161 ? -10.867 45.009 13.47 1 24.74 163 PHE B N 1
ATOM 5966 C CA . PHE B 1 161 ? -10.605 45.634 12.177 1 26.19 163 PHE B CA 1
ATOM 5967 C C . PHE B 1 161 ? -11.795 45.485 11.227 1 26.78 163 PHE B C 1
ATOM 5968 O O . PHE B 1 161 ? -12.614 44.58 11.358 1 26.7 163 PHE B O 1
ATOM 5985 N N . LYS B 1 162 ? -11.912 46.443 10.318 1 27.85 164 LYS B N 1
ATOM 5986 C CA . LYS B 1 162 ? -12.973 46.503 9.32 1 29.3 164 LYS B CA 1
ATOM 5987 C C . LYS B 1 162 ? -12.503 45.716 8.108 1 29.2 164 LYS B C 1
ATOM 5988 O O . LYS B 1 162 ? -11.377 45.908 7.663 1 28.42 164 LYS B O 1
ATOM 6007 N N . LEU B 1 163 ? -13.355 44.85 7.561 1 29.82 165 LEU B N 1
ATOM 6008 C CA . LEU B 1 163 ? -13.03 44.116 6.348 1 31.04 165 LEU B CA 1
ATOM 6009 C C . LEU B 1 163 ? -13.481 44.951 5.139 1 32.14 165 LEU B C 1
ATOM 6010 O O . LEU B 1 163 ? -14.492 45.661 5.217 1 31.9 165 LEU B O 1
ATOM 6026 N N . LYS B 1 164 ? -12.753 44.851 4.009 1 33.28 166 LYS B N 1
ATOM 6027 C CA . LYS B 1 164 ? -13.148 45.518 2.764 1 35.43 166 LYS B CA 1
ATOM 6028 C C . LYS B 1 164 ? -14.407 44.777 2.295 1 37.95 166 LYS B C 1
ATOM 6029 O O . LYS B 1 164 ? -14.397 43.54 2.21 1 38.61 166 LYS B O 1
ATOM 6048 N N . GLY B 1 165 ? -15.487 45.523 2.103 1 38.92 167 GLY B N 1
ATOM 6049 C CA . GLY B 1 165 ? -16.781 44.939 1.78 1 40.48 167 GLY B CA 1
ATOM 6050 C C . GLY B 1 165 ? -17.699 44.813 2.99 1 41.52 167 GLY B C 1
ATOM 6051 O O . GLY B 1 165 ? -18.816 44.303 2.866 1 42.75 167 GLY B O 1
ATOM 6055 N N . GLY B 1 166 ? -17.264 45.288 4.15 1 40.71 168 GLY B N 1
ATOM 6056 C CA . GLY B 1 166 ? -18.07 45.246 5.357 1 40.46 168 GLY B CA 1
ATOM 6057 C C . GLY B 1 166 ? -17.793 44.032 6.214 1 39.75 168 GLY B C 1
ATOM 6058 O O . GLY B 1 166 ? -17.261 43.017 5.745 1 40.21 168 GLY B O 1
ATOM 6062 N N . GLY B 1 167 ? -18.196 44.139 7.467 1 38.17 169 GLY B N 1
ATOM 6063 C CA . GLY B 1 167 ? -17.958 43.097 8.447 1 36.82 169 GLY B CA 1
ATOM 6064 C C . GLY B 1 167 ? -16.724 43.418 9.257 1 34.89 169 GLY B C 1
ATOM 6065 O O . GLY B 1 167 ? -15.924 44.29 8.888 1 35.11 169 GLY B O 1
ATOM 6069 N N . HIS B 1 168 ? -16.575 42.712 10.379 1 32.6 170 HIS B N 1
ATOM 6070 C CA . HIS B 1 168 ? -15.498 42.939 11.325 1 31.01 170 HIS B CA 1
ATOM 6071 C C . HIS B 1 168 ? -14.818 41.648 11.759 1 29.75 170 HIS B C 1
ATOM 6072 O O . HIS B 1 168 ? -15.353 40.549 11.577 1 30.91 170 HIS B O 1
ATOM 6086 N N . HIS B 1 169 ? -13.616 41.789 12.299 1 26.93 171 HIS B N 1
ATOM 6087 C CA . HIS B 1 169 ? -12.838 40.659 12.768 1 25.31 171 HIS B CA 1
ATOM 6088 C C . HIS B 1 169 ? -12.065 41.145 14.007 1 23.03 171 HIS B C 1
ATOM 6089 O O . HIS B 1 169 ? -11.38 42.168 13.958 1 22.97 171 HIS B O 1
ATOM 6103 N N . ARG B 1 170 ? -12.246 40.444 15.127 1 20.73 172 ARG B N 1
ATOM 6104 C CA . ARG B 1 170 ? -11.656 40.804 16.404 1 19.54 172 ARG B CA 1
ATOM 6105 C C . ARG B 1 170 ? -10.292 40.163 16.613 1 18.82 172 ARG B C 1
ATOM 6106 O O . ARG B 1 170 ? -10.123 38.972 16.346 1 18.7 172 ARG B O 1
ATOM 6127 N N . VAL B 1 171 ? -9.363 40.939 17.224 1 17.93 173 VAL B N 1
ATOM 6128 C CA . VAL B 1 171 ? -8.033 40.499 17.621 1 16.95 173 VAL B CA 1
ATOM 6129 C C . VAL B 1 171 ? -7.857 40.836 19.096 1 17.52 173 VAL B C 1
ATOM 6130 O O . VAL B 1 171 ? -7.819 42.013 19.462 1 17.85 173 VAL B O 1
ATOM 6143 N N . ASP B 1 172 ? -7.736 39.821 19.947 1 17.33 174 ASP B N 1
ATOM 6144 C CA . ASP B 1 172 ? -7.526 40.059 21.376 1 17.51 174 ASP B CA 1
ATOM 6145 C C . ASP B 1 172 ? -6.079 40.46 21.623 1 16.98 174 ASP B C 1
ATOM 6146 O O . ASP B 1 172 ? -5.174 39.677 21.337 1 17.65 174 ASP B O 1
ATOM 6155 N N . PHE B 1 173 ? -5.868 41.685 22.121 1 15.93 175 PHE B N 1
ATOM 6156 C CA . PHE B 1 173 ? -4.545 42.177 22.5 1 15.82 175 PHE B CA 1
ATOM 6157 C C . PHE B 1 173 ? -4.354 42.062 24.02 1 16.07 175 PHE B C 1
ATOM 6158 O O . PHE B 1 173 ? -5.164 42.602 24.773 1 15.8 175 PHE B O 1
ATOM 6175 N N . LYS B 1 174 ? -3.296 41.361 24.47 1 16.37 176 LYS B N 1
ATOM 6176 C CA . LYS B 1 174 ? -2.907 41.324 25.886 1 17.11 176 LYS B CA 1
ATOM 6177 C C . LYS B 1 174 ? -1.531 41.981 25.908 1 17.32 176 LYS B C 1
ATOM 6178 O O . LYS B 1 174 ? -0.628 41.481 25.253 1 17.95 176 LYS B O 1
ATOM 6197 N N . THR B 1 175 ? -1.393 43.139 26.559 1 16.77 177 THR B N 1
ATOM 6198 C CA . THR B 1 175 ? -0.124 43.877 26.583 1 16.9 177 THR B CA 1
ATOM 6199 C C . THR B 1 175 ? 0.374 44.087 27.993 1 16.8 177 THR B C 1
ATOM 6200 O O . THR B 1 175 ? -0.44 44.19 28.91 1 17.49 177 THR B O 1
ATOM 6211 N N . THR B 1 176 ? 1.708 44.156 28.174 1 16.14 178 THR B N 1
ATOM 6212 C CA . THR B 1 176 ? 2.33 44.485 29.462 1 16.08 178 THR B CA 1
ATOM 6213 C C . THR B 1 176 ? 3.32 45.604 29.21 1 16.96 178 THR B C 1
ATOM 6214 O O . THR B 1 176 ? 4.203 45.446 28.355 1 17.64 178 THR B O 1
ATOM 6225 N N . TYR B 1 177 ? 3.162 46.714 29.915 1 17.08 179 TYR B N 1
ATOM 6226 C CA . TYR B 1 177 ? 4.083 47.87 29.85 1 18.19 179 TYR B CA 1
ATOM 6227 C C . TYR B 1 177 ? 5.05 47.722 31.019 1 18.51 179 TYR B C 1
ATOM 6228 O O . TYR B 1 177 ? 4.565 47.441 32.104 1 19.05 179 TYR B O 1
ATOM 6246 N N . LYS B 1 178 ? 6.355 47.808 30.785 1 17.69 180 LYS B N 1
ATOM 6247 C CA . LYS B 1 178 ? 7.381 47.581 31.812 1 17.31 180 LYS B CA 1
ATOM 6248 C C . LYS B 1 178 ? 8.377 48.742 31.908 1 18.01 180 LYS B C 1
ATOM 6249 O O . LYS B 1 178 ? 9.344 48.804 31.149 1 18.02 180 LYS B O 1
ATOM 6268 N N . ALA B 1 179 ? 8.161 49.636 32.867 1 18.36 181 ALA B N 1
ATOM 6269 C CA . ALA B 1 179 ? 9.071 50.747 33.105 1 19.76 181 ALA B CA 1
ATOM 6270 C C . ALA B 1 179 ? 10.407 50.194 33.624 1 21.68 181 ALA B C 1
ATOM 6271 O O . ALA B 1 179 ? 10.395 49.231 34.406 1 21.9 181 ALA B O 1
ATOM 6278 N N . LYS B 1 180 ? 11.556 50.776 33.193 1 22.9 182 LYS B N 1
ATOM 6279 C CA . LYS B 1 180 ? 12.876 50.303 33.664 1 24.51 182 LYS B CA 1
ATOM 6280 C C . LYS B 1 180 ? 13.134 50.667 35.134 1 25.87 182 LYS B C 1
ATOM 6281 O O . LYS B 1 180 ? 13.857 49.946 35.828 1 26.4 182 LYS B O 1
ATOM 6300 N N . LYS B 1 181 ? 12.55 51.763 35.618 1 26.52 183 LYS B N 1
ATOM 6301 C CA . LYS B 1 181 ? 12.686 52.158 37.024 1 27.82 183 LYS B CA 1
ATOM 6302 C C . LYS B 1 181 ? 11.28 52.315 37.638 1 28.01 183 LYS B C 1
ATOM 6303 O O . LYS B 1 181 ? 10.321 52.525 36.886 1 28.3 183 LYS B O 1
ATOM 6322 N N . PRO B 1 182 ? 11.104 52.198 38.978 1 27.45 184 PRO B N 1
ATOM 6323 C CA . PRO B 1 182 ? 9.747 52.359 39.54 1 27.06 184 PRO B CA 1
ATOM 6324 C C . PRO B 1 182 ? 9.142 53.747 39.278 1 26.08 184 PRO B C 1
ATOM 6325 O O . PRO B 1 182 ? 9.848 54.759 39.286 1 26.16 184 PRO B O 1
ATOM 6336 N N . VAL B 1 183 ? 7.838 53.77 39.005 1 25.22 185 VAL B N 1
ATOM 6337 C CA . VAL B 1 183 ? 7.076 54.981 38.73 1 25.85 185 VAL B CA 1
ATOM 6338 C C . VAL B 1 183 ? 5.791 54.937 39.608 1 27.14 185 VAL B C 1
ATOM 6339 O O . VAL B 1 183 ? 5.452 53.892 40.191 1 27.26 185 VAL B O 1
ATOM 6352 N N . LYS B 1 184 ? 5.075 56.083 39.701 1 27.18 186 LYS B N 1
ATOM 6353 C CA . LYS B 1 184 ? 3.808 56.148 40.424 1 27.57 186 LYS B CA 1
ATOM 6354 C C . LYS B 1 184 ? 2.805 55.369 39.576 1 27.26 186 LYS B C 1
ATOM 6355 O O . LYS B 1 184 ? 2.569 55.72 38.415 1 27.85 186 LYS B O 1
ATOM 6374 N N . LEU B 1 185 ? 2.321 54.246 40.106 1 25.95 187 LEU B N 1
ATOM 6375 C CA . LEU B 1 185 ? 1.424 53.373 39.369 1 24.93 187 LEU B CA 1
ATOM 6376 C C . LEU B 1 185 ? 0.015 53.945 39.331 1 25.09 187 LEU B C 1
ATOM 6377 O O . LEU B 1 185 ? -0.444 54.472 40.343 1 25.86 187 LEU B O 1
ATOM 6393 N N . PRO B 1 186 ? -0.713 53.842 38.2 1 24.35 188 PRO B N 1
ATOM 6394 C CA . PRO B 1 186 ? -2.088 54.353 38.173 1 23.94 188 PRO B CA 1
ATOM 6395 C C . PRO B 1 186 ? -3.103 53.316 38.634 1 24.43 188 PRO B C 1
ATOM 6396 O O . PRO B 1 186 ? -2.847 52.111 38.611 1 24.32 188 PRO B O 1
ATOM 6407 N N . GLU B 1 187 ? -4.279 53.789 39.026 1 25.06 189 GLU B N 1
ATOM 6408 C CA . GLU B 1 187 ? -5.384 52.906 39.369 1 26.06 189 GLU B CA 1
ATOM 6409 C C . GLU B 1 187 ? -6.012 52.439 38.024 1 26 189 GLU B C 1
ATOM 6410 O O . GLU B 1 187 ? -5.705 52.981 36.954 1 25.32 189 GLU B O 1
ATOM 6422 N N . PHE B 1 188 ? -6.905 51.429 38.092 1 25.97 190 PHE B N 1
ATOM 6423 C CA . PHE B 1 188 ? -7.622 50.866 36.947 1 25.79 190 PHE B CA 1
ATOM 6424 C C . PHE B 1 188 ? -8.262 51.993 36.103 1 24.83 190 PHE B C 1
ATOM 6425 O O . PHE B 1 188 ? -8.88 52.883 36.673 1 25.02 190 PHE B O 1
ATOM 6442 N N . HIS B 1 189 ? -8.037 52.003 34.777 1 23.74 191 HIS B N 1
ATOM 6443 C CA . HIS B 1 189 ? -8.584 53.046 33.9 1 22.86 191 HIS B CA 1
ATOM 6444 C C . HIS B 1 189 ? -8.65 52.572 32.433 1 24.06 191 HIS B C 1
ATOM 6445 O O . HIS B 1 189 ? -8.253 51.451 32.112 1 24.85 191 HIS B O 1
ATOM 6459 N N . PHE B 1 190 ? -9.167 53.425 31.546 1 23.59 192 PHE B N 1
ATOM 6460 C CA . PHE B 1 190 ? -9.324 53.124 30.132 1 23.85 192 PHE B CA 1
ATOM 6461 C C . PHE B 1 190 ? -8.506 54.089 29.276 1 23.53 192 PHE B C 1
ATOM 6462 O O . PHE B 1 190 ? -8.179 55.185 29.723 1 23.4 192 PHE B O 1
ATOM 6479 N N . VAL B 1 191 ? -8.177 53.674 28.052 1 23.18 193 VAL B N 1
ATOM 6480 C CA . VAL B 1 191 ? -7.5 54.534 27.093 1 23.5 193 VAL B CA 1
ATOM 6481 C C . VAL B 1 191 ? -8.242 54.393 25.765 1 25.04 193 VAL B C 1
ATOM 6482 O O . VAL B 1 191 ? -8.353 53.296 25.247 1 25.44 193 VAL B O 1
ATOM 6495 N N . GLU B 1 192 ? -8.792 55.506 25.245 1 25.53 194 GLU B N 1
ATOM 6496 C CA . GLU B 1 192 ? -9.434 55.552 23.932 1 25.96 194 GLU B CA 1
ATOM 6497 C C . GLU B 1 192 ? -8.291 55.578 22.92 1 25.88 194 GLU B C 1
ATOM 6498 O O . GLU B 1 192 ? -7.322 56.301 23.142 1 25.47 194 GLU B O 1
ATOM 6510 N N . HIS B 1 193 ? -8.367 54.785 21.85 1 26.07 195 HIS B N 1
ATOM 6511 C CA . HIS B 1 193 ? -7.36 54.834 20.758 1 26.98 195 HIS B CA 1
ATOM 6512 C C . HIS B 1 193 ? -8.027 54.896 19.382 1 29.44 195 HIS B C 1
ATOM 6513 O O . HIS B 1 193 ? -9.058 54.246 19.193 1 30.51 195 HIS B O 1
ATOM 6527 N N . ARG B 1 194 ? -7.477 55.688 18.474 1 29.86 196 ARG B N 1
ATOM 6528 C CA . ARG B 1 194 ? -7.943 55.744 17.093 1 30.77 196 ARG B CA 1
ATOM 6529 C C . ARG B 1 194 ? -6.699 55.793 16.231 1 31.6 196 ARG B C 1
ATOM 6530 O O . ARG B 1 194 ? -6.062 56.83 16.101 1 31.77 196 ARG B O 1
ATOM 6551 N N . LEU B 1 195 ? -6.339 54.634 15.696 1 32.06 197 LEU B N 1
ATOM 6552 C CA . LEU B 1 195 ? -5.155 54.486 14.83 1 32.99 197 LEU B CA 1
ATOM 6553 C C . LEU B 1 195 ? -5.668 54.512 13.4 1 33.49 197 LEU B C 1
ATOM 6554 O O . LEU B 1 195 ? -6.675 53.851 13.141 1 33.26 197 LEU B O 1
ATOM 6570 N N . GLU B 1 196 ? -5.036 55.296 12.54 1 34.21 198 GLU B N 1
ATOM 6571 C CA . GLU B 1 196 ? -5.423 55.407 11.137 1 35.25 198 GLU B CA 1
ATOM 6572 C C . GLU B 1 196 ? -4.202 55.413 10.22 1 36.38 198 GLU B C 1
ATOM 6573 O O . GLU B 1 196 ? -3.223 56.094 10.519 1 36.76 198 GLU B O 1
ATOM 6585 N N . LEU B 1 197 ? -4.267 54.652 9.111 1 36.6 199 LEU B N 1
ATOM 6586 C CA . LEU B 1 197 ? -3.24 54.624 8.074 1 37.34 199 LEU B CA 1
ATOM 6587 C C . LEU B 1 197 ? -3.808 55.592 7.006 1 38.86 199 LEU B C 1
ATOM 6588 O O . LEU B 1 197 ? -4.808 55.284 6.358 1 39.41 199 LEU B O 1
ATOM 6604 N N . THR B 1 198 ? -3.249 56.797 6.91 1 39.42 200 THR B N 1
ATOM 6605 C CA . THR B 1 198 ? -3.804 57.85 6.064 1 40.92 200 THR B CA 1
ATOM 6606 C C . THR B 1 198 ? -3.278 57.94 4.635 1 43.03 200 THR B C 1
ATOM 6607 O O . THR B 1 198 ? -3.995 58.466 3.779 1 44.43 200 THR B O 1
ATOM 6618 N N . LYS B 1 199 ? -2.046 57.499 4.359 1 43.06 201 LYS B N 1
ATOM 6619 C CA . LYS B 1 199 ? -1.474 57.614 3.01 1 43.45 201 LYS B CA 1
ATOM 6620 C C . LYS B 1 199 ? -0.474 56.495 2.769 1 42.84 201 LYS B C 1
ATOM 6621 O O . LYS B 1 199 ? 0.083 55.981 3.729 1 43.27 201 LYS B O 1
ATOM 6640 N N . HIS B 1 200 ? -0.257 56.1 1.505 1 42.01 202 HIS B N 1
ATOM 6641 C CA . HIS B 1 200 ? 0.646 54.999 1.164 1 42.22 202 HIS B CA 1
ATOM 6642 C C . HIS B 1 200 ? 0.902 54.887 -0.332 1 43.26 202 HIS B C 1
ATOM 6643 O O . HIS B 1 200 ? 0.098 55.372 -1.132 1 43.85 202 HIS B O 1
ATOM 6657 N N . ASP B 1 201 ? 1.999 54.195 -0.713 1 43.16 203 ASP B N 1
ATOM 6658 C CA . ASP B 1 201 ? 2.264 53.879 -2.119 1 43.77 203 ASP B CA 1
ATOM 6659 C C . ASP B 1 201 ? 1.486 52.564 -2.441 1 44.91 203 ASP B C 1
ATOM 6660 O O . ASP B 1 201 ? 1.073 51.853 -1.518 1 45.14 203 ASP B O 1
ATOM 6669 N N . LYS B 1 202 ? 1.254 52.262 -3.727 1 45.36 204 LYS B N 1
ATOM 6670 C CA . LYS B 1 202 ? 0.392 51.143 -4.134 1 46.03 204 LYS B CA 1
ATOM 6671 C C . LYS B 1 202 ? 0.599 49.814 -3.373 1 46.17 204 LYS B C 1
ATOM 6672 O O . LYS B 1 202 ? -0.39 49.19 -2.993 1 46.46 204 LYS B O 1
ATOM 6691 N N . ASP B 1 203 ? 1.855 49.383 -3.16 1 45.68 205 ASP B N 1
ATOM 6692 C CA . ASP B 1 203 ? 2.138 48.087 -2.523 1 45.75 205 ASP B CA 1
ATOM 6693 C C . ASP B 1 203 ? 2.554 48.195 -1.037 1 43.63 205 ASP B C 1
ATOM 6694 O O . ASP B 1 203 ? 3.03 47.216 -0.463 1 43.3 205 ASP B O 1
ATOM 6703 N N . PHE B 1 204 ? 2.262 49.33 -0.395 1 41.52 206 PHE B N 1
ATOM 6704 C CA . PHE B 1 204 ? 2.551 49.537 1.008 1 40.42 206 PHE B CA 1
ATOM 6705 C C . PHE B 1 204 ? 4.02 49.312 1.376 1 39.12 206 PHE B C 1
ATOM 6706 O O . PHE B 1 204 ? 4.306 48.719 2.414 1 39.41 206 PHE B O 1
ATOM 6723 N N . THR B 1 205 ? 4.952 49.787 0.545 1 37.7 207 THR B N 1
ATOM 6724 C CA . THR B 1 205 ? 6.374 49.774 0.907 1 37.34 207 THR B CA 1
ATOM 6725 C C . THR B 1 205 ? 6.637 51.011 1.823 1 36.83 207 THR B C 1
ATOM 6726 O O . THR B 1 205 ? 7.539 50.96 2.638 1 36.65 207 THR B O 1
ATOM 6737 N N . THR B 1 206 ? 5.862 52.108 1.683 1 36.26 208 THR B N 1
ATOM 6738 C CA . THR B 1 206 ? 5.902 53.263 2.568 1 36.37 208 THR B CA 1
ATOM 6739 C C . THR B 1 206 ? 4.466 53.654 2.886 1 35.65 208 THR B C 1
ATOM 6740 O O . THR B 1 206 ? 3.557 53.402 2.096 1 35.8 208 THR B O 1
ATOM 6751 N N . TRP B 1 207 ? 4.252 54.254 4.057 1 34.77 209 TRP B N 1
ATOM 6752 C CA . TRP B 1 207 ? 2.928 54.714 4.457 1 34.18 209 TRP B CA 1
ATOM 6753 C C . TRP B 1 207 ? 3.002 55.665 5.631 1 34.87 209 TRP B C 1
ATOM 6754 O O . TRP B 1 207 ? 4.018 55.737 6.309 1 35.56 209 TRP B O 1
ATOM 6775 N N . ASP B 1 208 ? 1.922 56.417 5.857 1 34.42 210 ASP B N 1
ATOM 6776 C CA . ASP B 1 208 ? 1.792 57.34 6.977 1 33.69 210 ASP B CA 1
ATOM 6777 C C . ASP B 1 208 ? 0.735 56.78 7.915 1 32.15 210 ASP B C 1
ATOM 6778 O O . ASP B 1 208 ? -0.337 56.335 7.48 1 31.79 210 ASP B O 1
ATOM 6787 N N . GLN B 1 209 ? 1.089 56.784 9.199 1 30.47 211 GLN B N 1
ATOM 6788 C CA . GLN B 1 209 ? 0.244 56.245 10.281 1 30.04 211 GLN B CA 1
ATOM 6789 C C . GLN B 1 209 ? 0.103 57.342 11.34 1 31.72 211 GLN B C 1
ATOM 6790 O O . GLN B 1 209 ? 1.061 58.081 11.522 1 32.27 211 GLN B O 1
ATOM 6804 N N . GLN B 1 210 ? -1.054 57.487 11.959 1 32.33 212 GLN B N 1
ATOM 6805 C CA . GLN B 1 210 ? -1.261 58.464 13.058 1 33.56 212 GLN B CA 1
ATOM 6806 C C . GLN B 1 210 ? -2.116 57.809 14.131 1 33.71 212 GLN B C 1
ATOM 6807 O O . GLN B 1 210 ? -2.654 56.763 13.855 1 34.43 212 GLN B O 1
ATOM 6821 N N . GLU B 1 211 ? -2.189 58.391 15.319 1 32.92 213 GLU B N 1
ATOM 6822 C CA . GLU B 1 211 ? -2.923 57.786 16.455 1 32.79 213 GLU B CA 1
ATOM 6823 C C . GLU B 1 211 ? -3.317 58.84 17.475 1 32.91 213 GLU B C 1
ATOM 6824 O O . GLU B 1 211 ? -2.465 59.648 17.849 1 32.98 213 GLU B O 1
ATOM 6836 N N . ALA B 1 212 ? -4.563 58.828 17.895 1 33.19 214 ALA B N 1
ATOM 6837 C CA . ALA B 1 212 ? -5.09 59.699 18.941 1 33.63 214 ALA B CA 1
ATOM 6838 C C . ALA B 1 212 ? -5.362 58.763 20.153 1 33.62 214 ALA B C 1
ATOM 6839 O O . ALA B 1 212 ? -5.939 57.684 19.979 1 33.28 214 ALA B O 1
ATOM 6846 N N . ALA B 1 213 ? -4.873 59.131 21.348 1 33.39 215 ALA B N 1
ATOM 6847 C CA . ALA B 1 213 ? -5.035 58.31 22.541 1 33.84 215 ALA B CA 1
ATOM 6848 C C . ALA B 1 213 ? -5.313 59.166 23.771 1 34.4 215 ALA B C 1
ATOM 6849 O O . ALA B 1 213 ? -4.574 60.108 24.029 1 34.51 215 ALA B O 1
ATOM 6856 N N . GLU B 1 214 ? -6.355 58.81 24.547 1 34.71 216 GLU B N 1
ATOM 6857 C CA . GLU B 1 214 ? -6.762 59.54 25.747 1 35.34 216 GLU B CA 1
ATOM 6858 C C . GLU B 1 214 ? -7.157 58.587 26.876 1 34.84 216 GLU B C 1
ATOM 6859 O O . GLU B 1 214 ? -8.051 57.767 26.705 1 34.87 216 GLU B O 1
ATOM 6871 N N . GLY B 1 215 ? -6.519 58.743 28.031 1 34 217 GLY B N 1
ATOM 6872 C CA . GLY B 1 215 ? -6.813 57.986 29.236 1 33.16 217 GLY B CA 1
ATOM 6873 C C . GLY B 1 215 ? -7.923 58.627 30.04 1 32.17 217 GLY B C 1
ATOM 6874 O O . GLY B 1 215 ? -8.045 59.855 30.068 1 31.98 217 GLY B O 1
ATOM 6878 N N . HIS B 1 216 ? -8.745 57.802 30.693 1 31.3 218 HIS B N 1
ATOM 6879 C CA . HIS B 1 216 ? -9.825 58.293 31.528 1 31.82 218 HIS B CA 1
ATOM 6880 C C . HIS B 1 216 ? -10.421 57.201 32.398 1 32.65 218 HIS B C 1
ATOM 6881 O O . HIS B 1 216 ? -10.436 56.037 32.009 1 33.42 218 HIS B O 1
ATOM 6895 N N . PHE B 1 217 ? -10.955 57.583 33.558 1 32.38 219 PHE B N 1
ATOM 6896 C CA . PHE B 1 217 ? -11.726 56.675 34.398 1 32.49 219 PHE B CA 1
ATOM 6897 C C . PHE B 1 217 ? -13.123 56.561 33.741 1 33.61 219 PHE B C 1
ATOM 6898 O O . PHE B 1 217 ? -13.433 57.314 32.815 1 34.1 219 PHE B O 1
ATOM 6915 N N . SER B 1 218 ? -13.978 55.644 34.219 1 34.39 220 SER B N 1
ATOM 6916 C CA . SER B 1 218 ? -15.321 55.503 33.662 1 35.93 220 SER B CA 1
ATOM 6917 C C . SER B 1 218 ? -16.126 56.783 33.891 1 38.36 220 SER B C 1
ATOM 6918 O O . SER B 1 218 ? -16.067 57.367 34.98 1 38.83 220 SER B O 1
ATOM 6926 N N . PRO B 1 219 ? -16.861 57.257 32.868 1 39.4 221 PRO B N 1
ATOM 6927 C CA . PRO B 1 219 ? -17.694 58.455 33.07 1 39.67 221 PRO B CA 1
ATOM 6928 C C . PRO B 1 219 ? -18.964 58.195 33.883 1 40.18 221 PRO B C 1
ATOM 6929 O O . PRO B 1 219 ? -19.652 59.159 34.236 1 40.79 221 PRO B O 1
ATOM 6940 N N . LEU B 1 220 ? -19.315 56.913 34.144 1 40.12 222 LEU B N 1
ATOM 6941 C CA . LEU B 1 220 ? -20.542 56.562 34.852 1 40.85 222 LEU B CA 1
ATOM 6942 C C . LEU B 1 220 ? -20.406 56.785 36.353 1 43.76 222 LEU B C 1
ATOM 6943 O O . LEU B 1 220 ? -19.394 56.404 36.942 1 44.13 222 LEU B O 1
ATOM 6959 N N . PRO B 1 221 ? -21.42 57.371 37.01 1 45.69 223 PRO B N 1
ATOM 6960 C CA . PRO B 1 221 ? -21.312 57.577 38.468 1 47.21 223 PRO B CA 1
ATOM 6961 C C . PRO B 1 221 ? -21.51 56.286 39.271 1 49.15 223 PRO B C 1
ATOM 6962 O O . PRO B 1 221 ? -22.178 55.359 38.803 1 49.79 223 PRO B O 1
ATOM 6973 N N . LYS B 1 222 ? -20.926 56.236 40.482 1 49.75 224 LYS B N 1
ATOM 6974 C CA . LYS B 1 222 ? -21.053 55.106 41.408 1 50.64 224 LYS B CA 1
ATOM 6975 C C . LYS B 1 222 ? -22.357 55.232 42.208 1 51.81 224 LYS B C 1
ATOM 6976 O O . LYS B 1 222 ? -23.185 54.324 42.19 1 52.43 224 LYS B O 1
ATOM 6995 N N . VAL C 1 3 ? -17.517 -3.887 43.453 1 58.46 3 VAL C N 1
ATOM 6996 C CA . VAL C 1 3 ? -18.79 -3.302 43.017 1 58.57 3 VAL C CA 1
ATOM 6997 C C . VAL C 1 3 ? -18.88 -3.171 41.486 1 58.35 3 VAL C C 1
ATOM 6998 O O . VAL C 1 3 ? -19.986 -3.129 40.944 1 58.65 3 VAL C O 1
ATOM 7010 N N . ILE C 1 4 ? -17.735 -3.105 40.789 1 57.64 4 ILE C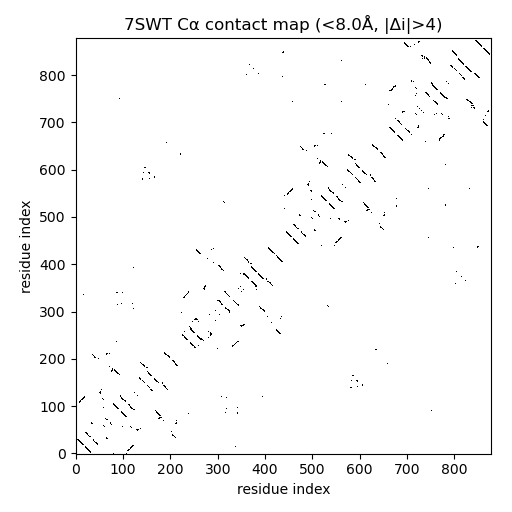 N 1
ATOM 7011 C CA . ILE C 1 4 ? -17.715 -3.006 39.331 1 57.53 4 ILE C CA 1
ATOM 7012 C C . ILE C 1 4 ? -17.548 -4.399 38.725 1 57.57 4 ILE C C 1
ATOM 7013 O O . ILE C 1 4 ? -16.473 -4.981 38.824 1 57.41 4 ILE C O 1
ATOM 7029 N N . LYS C 1 5 ? -18.629 -4.937 38.127 1 57.83 5 LYS C N 1
ATOM 7030 C CA . LYS C 1 5 ? -18.664 -6.275 37.526 1 58.82 5 LYS C CA 1
ATOM 7031 C C . LYS C 1 5 ? -18.097 -6.267 36.1 1 59.08 5 LYS C C 1
ATOM 7032 O O . LYS C 1 5 ? -18.058 -5.216 35.459 1 59.37 5 LYS C O 1
ATOM 7051 N N . GLN C 1 6 ? -17.658 -7.447 35.607 1 58.8 6 GLN C N 1
ATOM 7052 C CA . GLN C 1 6 ? -17.133 -7.613 34.245 1 58.7 6 GLN C CA 1
ATOM 7053 C C . GLN C 1 6 ? -18.101 -7.055 33.161 1 58.51 6 GLN C C 1
ATOM 7054 O O . GLN C 1 6 ? -17.631 -6.613 32.113 1 59.29 6 GLN C O 1
ATOM 7068 N N . VAL C 1 7 ? -19.425 -7.049 33.415 1 57.36 7 VAL C N 1
ATOM 7069 C CA . VAL C 1 7 ? -20.432 -6.442 32.539 1 56.89 7 VAL C CA 1
ATOM 7070 C C . VAL C 1 7 ? -21.285 -5.524 33.414 1 56.65 7 VAL C C 1
ATOM 7071 O O . VAL C 1 7 ? -21.715 -5.934 34.499 1 57.16 7 VAL C O 1
ATOM 7084 N N . MET C 1 8 ? -21.558 -4.295 32.929 1 55.58 8 MET C N 1
ATOM 7085 C CA . MET C 1 8 ? -22.349 -3.333 33.677 1 55.16 8 MET C CA 1
ATOM 7086 C C . MET C 1 8 ? -23.187 -2.418 32.805 1 54.59 8 MET C C 1
ATOM 7087 O O . MET C 1 8 ? -22.743 -1.985 31.751 1 54.23 8 MET C O 1
ATOM 7101 N N . LYS C 1 9 ? -24.398 -2.095 33.288 1 54.22 9 LYS C N 1
ATOM 7102 C CA . LYS C 1 9 ? -25.345 -1.223 32.602 1 53.95 9 LYS C CA 1
ATOM 7103 C C . LYS C 1 9 ? -25.069 0.257 32.873 1 52.88 9 LYS C C 1
ATOM 7104 O O . LYS C 1 9 ? -24.334 0.605 33.804 1 52.96 9 LYS C O 1
ATOM 7123 N N . THR C 1 10 ? -25.698 1.128 32.064 1 51.61 10 THR C N 1
ATOM 7124 C CA . THR C 1 10 ? -25.636 2.577 32.209 1 50.75 10 THR C CA 1
ATOM 7125 C C . THR C 1 10 ? -27.022 3.173 31.957 1 49.71 10 THR C C 1
ATOM 7126 O O . THR C 1 10 ? -27.776 2.691 31.114 1 49.56 10 THR C O 1
ATOM 7137 N N . LYS C 1 11 ? -27.355 4.206 32.718 1 48.84 11 LYS C N 1
ATOM 7138 C CA . LYS C 1 11 ? -28.608 4.937 32.588 1 48.63 11 LYS C CA 1
ATOM 7139 C C . LYS C 1 11 ? -28.213 6.41 32.678 1 47.28 11 LYS C C 1
ATOM 7140 O O . LYS C 1 11 ? -27.505 6.804 33.614 1 47.92 11 LYS C O 1
ATOM 7159 N N . LEU C 1 12 ? -28.609 7.202 31.678 1 45.19 12 LEU C N 1
ATOM 7160 C CA . LEU C 1 12 ? -28.236 8.595 31.598 1 43.46 12 LEU C CA 1
ATOM 7161 C C . LEU C 1 12 ? -29.42 9.531 31.484 1 42.42 12 LEU C C 1
ATOM 7162 O O . LEU C 1 12 ? -30.413 9.206 30.854 1 42.34 12 LEU C O 1
ATOM 7178 N N . HIS C 1 13 ? -29.294 10.715 32.082 1 41.64 13 HIS C N 1
ATOM 7179 C CA . HIS C 1 13 ? -30.278 11.775 31.956 1 40.96 13 HIS C CA 1
ATOM 7180 C C . HIS C 1 13 ? -29.487 13.063 31.714 1 40.48 13 HIS C C 1
ATOM 7181 O O . HIS C 1 13 ? -28.683 13.437 32.564 1 41.21 13 HIS C O 1
ATOM 7195 N N . LEU C 1 14 ? -29.672 13.716 30.559 1 39.04 14 LEU C N 1
ATOM 7196 C CA . LEU C 1 14 ? -28.969 14.954 30.255 1 38.72 14 LEU C CA 1
ATOM 7197 C C . LEU C 1 14 ? -29.974 16.059 30.003 1 39.2 14 LEU C C 1
ATOM 7198 O O . LEU C 1 14 ? -30.947 15.828 29.299 1 39.89 14 LEU C O 1
ATOM 7214 N N . GLU C 1 15 ? -29.741 17.259 30.558 1 38.67 15 GLU C N 1
ATOM 7215 C CA . GLU C 1 15 ? -30.552 18.444 30.297 1 38.68 15 GLU C CA 1
ATOM 7216 C C . GLU C 1 15 ? -29.609 19.471 29.664 1 37.98 15 GLU C C 1
ATOM 7217 O O . GLU C 1 15 ? -28.55 19.755 30.228 1 37.97 15 GLU C O 1
ATOM 7229 N N . GLY C 1 16 ? -29.967 19.977 28.491 1 37.28 16 GLY C N 1
ATOM 7230 C CA . GLY C 1 16 ? -29.108 20.907 27.777 1 37.08 16 GLY C CA 1
ATOM 7231 C C . GLY C 1 16 ? -29.801 22.11 27.187 1 36.31 16 GLY C C 1
ATOM 7232 O O . GLY C 1 16 ? -31.026 22.138 27.025 1 36.73 16 GLY C O 1
ATOM 7236 N N . THR C 1 17 ? -28.988 23.098 26.83 1 34.81 17 THR C N 1
ATOM 7237 C CA . THR C 1 17 ? -29.42 24.326 26.193 1 34.15 17 THR C CA 1
ATOM 7238 C C . THR C 1 17 ? -28.322 24.694 25.227 1 32.98 17 THR C C 1
ATOM 7239 O O . THR C 1 17 ? -27.253 25.053 25.687 1 32.75 17 THR C O 1
ATOM 7249 N N . VAL C 1 18 ? -28.559 24.569 23.903 1 32.01 18 VAL C N 1
ATOM 7250 C CA . VAL C 1 18 ? -27.558 24.859 22.867 1 31.59 18 VAL C CA 1
ATOM 7251 C C . VAL C 1 18 ? -28.185 25.857 21.899 1 31.67 18 VAL C C 1
ATOM 7252 O O . VAL C 1 18 ? -29.259 25.574 21.379 1 31.16 18 VAL C O 1
ATOM 7265 N N . ASN C 1 19 ? -27.551 27.013 21.663 1 31.79 19 ASN C N 1
ATOM 7266 C CA . ASN C 1 19 ? -28.122 28.032 20.772 1 32.96 19 ASN C CA 1
ATOM 7267 C C . ASN C 1 19 ? -29.522 28.493 21.238 1 34.3 19 ASN C C 1
ATOM 7268 O O . ASN C 1 19 ? -30.402 28.783 20.415 1 34.37 19 ASN C O 1
ATOM 7279 N N . GLY C 1 20 ? -29.698 28.569 22.554 1 35.48 20 GLY C N 1
ATOM 7280 C CA . GLY C 1 20 ? -30.97 28.939 23.154 1 37 20 GLY C CA 1
ATOM 7281 C C . GLY C 1 20 ? -32.069 27.906 22.954 1 38.72 20 GLY C C 1
ATOM 7282 O O . GLY C 1 20 ? -33.247 28.225 23.132 1 39.87 20 GLY C O 1
ATOM 7286 N N . HIS C 1 21 ? -31.714 26.667 22.569 1 38.42 21 HIS C N 1
ATOM 7287 C CA . HIS C 1 21 ? -32.681 25.607 22.36 1 38.91 21 HIS C CA 1
ATOM 7288 C C . HIS C 1 21 ? -32.568 24.601 23.502 1 38.59 21 HIS C C 1
ATOM 7289 O O . HIS C 1 21 ? -31.501 24.023 23.687 1 38.14 21 HIS C O 1
ATOM 7303 N N . ASP C 1 22 ? -33.651 24.415 24.286 1 38.82 22 ASP C N 1
ATOM 7304 C CA . ASP C 1 22 ? -33.657 23.478 25.419 1 39.47 22 ASP C CA 1
ATOM 7305 C C . ASP C 1 22 ? -33.968 22.061 24.96 1 39.41 22 ASP C C 1
ATOM 7306 O O . ASP C 1 22 ? -34.756 21.874 24.038 1 39.96 22 ASP C O 1
ATOM 7315 N N . PHE C 1 23 ? -33.393 21.058 25.631 1 38.66 23 PHE C N 1
ATOM 7316 C CA . PHE C 1 23 ? -33.625 19.66 25.267 1 38.42 23 PHE C CA 1
ATOM 7317 C C . PHE C 1 23 ? -33.246 18.705 26.414 1 38.42 23 PHE C C 1
ATOM 7318 O O . PHE C 1 23 ? -32.442 19.055 27.276 1 38.15 23 PHE C O 1
ATOM 7335 N N . THR C 1 24 ? -33.865 17.511 26.428 1 38.64 24 THR C N 1
ATOM 7336 C CA . THR C 1 24 ? -33.608 16.46 27.41 1 39.7 24 THR C CA 1
ATOM 7337 C C . THR C 1 24 ? -33.239 15.199 26.656 1 41.36 24 THR C C 1
ATOM 7338 O O . THR C 1 24 ? -33.923 14.855 25.692 1 41.62 24 THR C O 1
ATOM 7344 N N . ILE C 1 25 ? -32.169 14.508 27.066 1 42.24 25 ILE C N 1
ATOM 7345 C CA . ILE C 1 25 ? -31.774 13.248 26.417 1 43.38 25 ILE C CA 1
ATOM 7346 C C . ILE C 1 25 ? -31.712 12.175 27.483 1 44.36 25 ILE C C 1
ATOM 7347 O O . ILE C 1 25 ? -31.275 12.416 28.602 1 44.95 25 ILE C O 1
ATOM 7363 N N . GLU C 1 26 ? -32.172 10.992 27.133 1 44.33 26 GLU C N 1
ATOM 7364 C CA . GLU C 1 26 ? -32.238 9.849 28.023 1 44.25 26 GLU C CA 1
ATOM 7365 C C . GLU C 1 26 ? -31.431 8.728 27.357 1 44.01 26 GLU C C 1
ATOM 7366 O O . GLU C 1 26 ? -31.624 8.464 26.174 1 44.28 26 GLU C O 1
ATOM 7378 N N . GLY C 1 27 ? -30.489 8.145 28.087 1 43.47 27 GLY C N 1
ATOM 7379 C CA . GLY C 1 27 ? -29.647 7.071 27.582 1 43.75 27 GLY C CA 1
ATOM 7380 C C . GLY C 1 27 ? -29.783 5.795 28.386 1 44.47 27 GLY C C 1
ATOM 7381 O O . GLY C 1 27 ? -30.094 5.836 29.581 1 44.82 27 GLY C O 1
ATOM 7385 N N . LYS C 1 28 ? -29.595 4.65 27.72 1 44.73 28 LYS C N 1
ATOM 7386 C CA . LYS C 1 28 ? -29.64 3.327 28.343 1 45.63 28 LYS C CA 1
ATOM 7387 C C . LYS C 1 28 ? -28.61 2.474 27.611 1 45.59 28 LYS C C 1
ATOM 7388 O O . LYS C 1 28 ? -28.689 2.362 26.385 1 45.5 28 LYS C O 1
ATOM 7407 N N . GLY C 1 29 ? -27.624 1.95 28.333 1 45.37 29 GLY C N 1
ATOM 7408 C CA . GLY C 1 29 ? -26.578 1.162 27.705 1 46.02 29 GLY C CA 1
ATOM 7409 C C . GLY C 1 29 ? -25.948 0.101 28.572 1 46.59 29 GLY C C 1
ATOM 7410 O O . GLY C 1 29 ? -26.473 -0.268 29.624 1 46.97 29 GLY C O 1
ATOM 7414 N N . GLU C 1 30 ? -24.8 -0.382 28.13 1 46.68 30 GLU C N 1
ATOM 7415 C CA . GLU C 1 30 ? -24.02 -1.351 28.877 1 47.39 30 GLU C CA 1
ATOM 7416 C C . GLU C 1 30 ? -22.644 -1.546 28.254 1 47.5 30 GLU C C 1
ATOM 7417 O O . GLU C 1 30 ? -22.394 -1.13 27.124 1 47.65 30 GLU C O 1
ATOM 7429 N N . GLY C 1 31 ? -21.744 -2.115 29.03 1 47.18 31 GLY C N 1
ATOM 7430 C CA . GLY C 1 31 ? -20.362 -2.278 28.617 1 47.21 31 GLY C CA 1
ATOM 7431 C C . GLY C 1 31 ? -19.575 -3.209 29.506 1 47.01 31 GLY C C 1
ATOM 7432 O O . GLY C 1 31 ? -20.088 -3.726 30.498 1 46.32 31 GLY C O 1
ATOM 7436 N N . LYS C 1 32 ? -18.32 -3.432 29.125 1 47.4 32 LYS C N 1
ATOM 7437 C CA . LYS C 1 32 ? -17.379 -4.28 29.853 1 48.21 3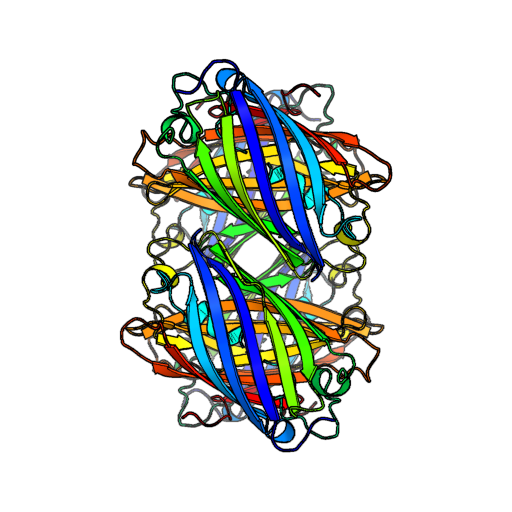2 LYS C CA 1
ATOM 7438 C C . LYS C 1 32 ? -16.36 -3.324 30.476 1 47.86 32 LYS C C 1
ATOM 7439 O O . LYS C 1 32 ? -15.458 -2.862 29.779 1 47.9 32 LYS C O 1
ATOM 7458 N N . PRO C 1 33 ? -16.529 -2.939 31.756 1 47.24 33 PRO C N 1
ATOM 7459 C CA . PRO C 1 33 ? -15.636 -1.921 32.335 1 46.53 33 PRO C CA 1
ATOM 7460 C C . PRO C 1 33 ? -14.131 -2.168 32.228 1 45.77 33 PRO C C 1
ATOM 7461 O O . PRO C 1 33 ? -13.377 -1.24 31.961 1 45.14 33 PRO C O 1
ATOM 7472 N N . TYR C 1 34 ? -13.7 -3.413 32.427 1 45.67 34 TYR C N 1
ATOM 7473 C CA . TYR C 1 34 ? -12.285 -3.774 32.382 1 45.55 34 TYR C CA 1
ATOM 7474 C C . TYR C 1 34 ? -11.729 -3.877 30.948 1 45.91 34 TYR C C 1
ATOM 7475 O O . TYR C 1 34 ? -10.517 -3.769 30.767 1 45.86 34 TYR C O 1
ATOM 7493 N N . GLU C 1 35 ? -12.604 -4.042 29.932 1 45.83 35 GLU C N 1
ATOM 7494 C CA . GLU C 1 35 ? -12.184 -4.075 28.526 1 46.12 35 GLU C CA 1
ATOM 7495 C C . GLU C 1 35 ? -12.191 -2.678 27.85 1 45.09 35 GLU C C 1
ATOM 7496 O O . GLU C 1 35 ? -11.668 -2.542 26.747 1 45.3 35 GLU C O 1
ATOM 7508 N N . GLY C 1 36 ? -12.764 -1.668 28.498 1 43.83 36 GLY C N 1
ATOM 7509 C CA . GLY C 1 36 ? -12.822 -0.327 27.945 1 43.36 36 GLY C CA 1
ATOM 7510 C C . GLY C 1 36 ? -13.795 -0.199 26.792 1 42.76 36 GLY C C 1
ATOM 7511 O O . GLY C 1 36 ? -13.599 0.638 25.913 1 42.98 36 GLY C O 1
ATOM 7515 N N . LEU C 1 37 ? -14.863 -1.007 26.796 1 41.33 37 LEU C N 1
ATOM 7516 C CA . LEU C 1 37 ? -15.865 -0.996 25.743 1 40.38 37 LEU C CA 1
ATOM 7517 C C . LEU C 1 37 ? -17.231 -0.693 26.334 1 39.08 37 LEU C C 1
ATOM 7518 O O . LEU C 1 37 ? -17.567 -1.224 27.38 1 38.52 37 LEU C O 1
ATOM 7534 N N . GLN C 1 38 ? -18.018 0.144 25.674 1 38.72 38 GLN C N 1
ATOM 7535 C CA . GLN C 1 38 ? -19.391 0.434 26.136 1 38.79 38 GLN C CA 1
ATOM 7536 C C . GLN C 1 38 ? -20.254 0.978 25.006 1 39.75 38 GLN C C 1
ATOM 7537 O O . GLN C 1 38 ? -19.7 1.582 24.093 1 39.99 38 GLN C O 1
ATOM 7551 N N . HIS C 1 39 ? -21.565 0.783 25.091 1 40.12 39 HIS C N 1
ATOM 7552 C CA . HIS C 1 39 ? -22.531 1.335 24.115 1 40.84 39 HIS C CA 1
ATOM 7553 C C . HIS C 1 39 ? -23.688 1.956 24.879 1 40.81 39 HIS C C 1
ATOM 7554 O O . HIS C 1 39 ? -23.788 1.703 26.063 1 40.28 39 HIS C O 1
ATOM 7568 N N . MET C 1 40 ? -24.486 2.769 24.212 1 41.31 40 MET C N 1
ATOM 7569 C CA . MET C 1 40 ? -25.667 3.409 24.817 1 42.31 40 MET C CA 1
ATOM 7570 C C . MET C 1 40 ? -26.601 3.852 23.696 1 43.6 40 MET C C 1
ATOM 7571 O O . MET C 1 40 ? -26.092 4.251 22.651 1 43.8 40 MET C O 1
ATOM 7585 N N . LYS C 1 41 ? -27.909 3.772 23.904 1 44.51 41 LYS C N 1
ATOM 7586 C CA . LYS C 1 41 ? -28.933 4.171 22.938 1 45.56 41 LYS C CA 1
ATOM 7587 C C . LYS C 1 41 ? -29.528 5.464 23.489 1 45.48 41 LYS C C 1
ATOM 7588 O O . LYS C 1 41 ? -30.081 5.468 24.587 1 45.67 41 LYS C O 1
ATOM 7607 N N . MET C 1 42 ? -29.368 6.56 22.757 1 44.93 42 MET C N 1
ATOM 7608 C CA . MET C 1 42 ? -29.847 7.871 23.176 1 44.99 42 MET C CA 1
ATOM 7609 C C . MET C 1 42 ? -31.221 8.136 22.627 1 45.06 42 MET C C 1
ATOM 7610 O O . MET C 1 42 ? -31.57 7.636 21.568 1 45.36 42 MET C O 1
ATOM 7624 N N . THR C 1 43 ? -32.01 8.917 23.354 1 44.86 43 THR C N 1
ATOM 7625 C CA . THR C 1 43 ? -33.348 9.311 22.931 1 45.09 43 THR C CA 1
ATOM 7626 C C . THR C 1 43 ? -33.578 10.755 23.382 1 46.13 43 THR C C 1
ATOM 7627 O O . THR C 1 43 ? -33.482 11.05 24.563 1 46.17 43 THR C O 1
ATOM 7638 N N . VAL C 1 44 ? -33.852 11.65 22.433 1 46.8 44 VAL C N 1
ATOM 7639 C CA . VAL C 1 44 ? -34.125 13.053 22.704 1 47.23 44 VAL C CA 1
ATOM 7640 C C . VAL C 1 44 ? -35.601 13.068 23.136 1 48.45 44 VAL C C 1
ATOM 7641 O O . VAL C 1 44 ? -36.502 12.978 22.29 1 48.43 44 VAL C O 1
ATOM 7654 N N . THR C 1 45 ? -35.842 13.076 24.453 1 49.23 45 THR C N 1
ATOM 7655 C CA . THR C 1 45 ? -37.192 13.047 25.022 1 50.47 45 THR C CA 1
ATOM 7656 C C . THR C 1 45 ? -37.888 14.425 24.989 1 51.69 45 THR C C 1
ATOM 7657 O O . THR C 1 45 ? -39.12 14.478 25.049 1 52.35 45 THR C O 1
ATOM 7668 N N . LYS C 1 46 ? -37.121 15.522 24.874 1 51.87 46 LYS C N 1
ATOM 7669 C CA . LYS C 1 46 ? -37.655 16.882 24.77 1 52.61 46 LYS C CA 1
ATOM 7670 C C . LYS C 1 46 ? -36.768 17.683 23.839 1 52.37 46 LYS C C 1
ATOM 7671 O O . LYS C 1 46 ? -35.558 17.488 23.827 1 52.83 46 LYS C O 1
ATOM 7690 N N . GLY C 1 47 ? -37.366 18.599 23.091 1 51.61 47 GLY C N 1
ATOM 7691 C CA . GLY C 1 47 ? -36.631 19.46 22.176 1 51.01 47 GLY C CA 1
ATOM 7692 C C . GLY C 1 47 ? -36.255 18.828 20.856 1 50.16 47 GLY C C 1
ATOM 7693 O O . GLY C 1 47 ? -35.497 19.43 20.099 1 50.1 47 GLY C O 1
ATOM 7697 N N . ALA C 1 48 ? -36.777 17.629 20.549 1 49.57 48 ALA C N 1
ATOM 7698 C CA . ALA C 1 48 ? -36.508 16.98 19.267 1 49.22 48 ALA C CA 1
ATOM 7699 C C . ALA C 1 48 ? -37.376 17.646 18.186 1 48.46 48 ALA C C 1
ATOM 7700 O O . ALA C 1 48 ? -38.524 18.011 18.478 1 49.14 48 ALA C O 1
ATOM 7707 N N . PRO C 1 49 ? -36.902 17.77 16.927 1 46.97 49 PRO C N 1
ATOM 7708 C CA . PRO C 1 49 ? -35.568 17.413 16.42 1 45.54 49 PRO C CA 1
ATOM 7709 C C . PRO C 1 49 ? -34.554 18.492 16.798 1 44.07 49 PRO C C 1
ATOM 7710 O O . PRO C 1 49 ? -34.903 19.678 16.82 1 44.09 49 PRO C O 1
ATOM 7721 N N . LEU C 1 50 ? -33.315 18.098 17.122 1 42.35 50 LEU C N 1
ATOM 7722 C CA . LEU C 1 50 ? -32.303 19.064 17.545 1 41.43 50 LEU C CA 1
ATOM 7723 C C . LEU C 1 50 ? -31.788 19.896 16.367 1 39.76 50 LEU C C 1
ATOM 7724 O O . LEU C 1 50 ? -31.393 19.332 15.345 1 39.29 50 LEU C O 1
ATOM 7740 N N . PRO C 1 51 ? -31.754 21.244 16.505 1 38.15 51 PRO C N 1
ATOM 7741 C CA . PRO C 1 51 ? -31.295 22.089 15.382 1 36.83 51 PRO C CA 1
ATOM 7742 C C . PRO C 1 51 ? -29.773 22.191 15.187 1 34.85 51 PRO C C 1
ATOM 7743 O O . PRO C 1 51 ? -29.319 23.004 14.382 1 34.87 51 PRO C O 1
ATOM 7754 N N . PHE C 1 52 ? -28.991 21.348 15.869 1 32.98 52 PHE C N 1
ATOM 7755 C CA . PHE C 1 52 ? -27.528 21.359 15.789 1 31.32 52 PHE C CA 1
ATOM 7756 C C . PHE C 1 52 ? -26.985 19.928 15.64 1 30.22 52 PHE C C 1
ATOM 7757 O O . PHE C 1 52 ? -27.716 18.962 15.814 1 30.3 52 PHE C O 1
ATOM 7774 N N . SER C 1 53 ? -25.705 19.796 15.296 1 29.47 53 SER C N 1
ATOM 7775 C CA . SER C 1 53 ? -25.056 18.497 15.139 1 29.07 53 SER C CA 1
ATOM 7776 C C . SER C 1 53 ? -25.022 17.795 16.499 1 30.38 53 SER C C 1
ATOM 7777 O O . SER C 1 53 ? -24.462 18.349 17.451 1 30.52 53 SER C O 1
ATOM 7785 N N . VAL C 1 54 ? -25.616 16.589 16.601 1 30.57 54 VAL C N 1
ATOM 7786 C CA . VAL C 1 54 ? -25.619 15.838 17.87 1 30.55 54 VAL C CA 1
ATOM 7787 C C . VAL C 1 54 ? -24.208 15.363 18.293 1 29.78 54 VAL C C 1
ATOM 7788 O O . VAL C 1 54 ? -24.02 14.993 19.456 1 30.11 54 VAL C O 1
ATOM 7801 N N . HIS C 1 55 ? -23.226 15.391 17.377 1 28.22 55 HIS C N 1
ATOM 7802 C CA . HIS C 1 55 ? -21.866 14.998 17.691 1 27.22 55 HIS C CA 1
ATOM 7803 C C . HIS C 1 55 ? -21.266 15.834 18.796 1 26.02 55 HIS C C 1
ATOM 7804 O O . HIS C 1 55 ? -20.414 15.321 19.513 1 26.31 55 HIS C O 1
ATOM 7818 N N . ILE C 1 56 ? -21.7 17.104 18.962 1 24.67 56 ILE C N 1
ATOM 7819 C CA . ILE C 1 56 ? -21.181 17.93 20.052 1 23.9 56 ILE C CA 1
ATOM 7820 C C . ILE C 1 56 ? -21.534 17.33 21.435 1 25.11 56 ILE C C 1
ATOM 7821 O O . ILE C 1 56 ? -20.815 17.576 22.396 1 25.21 56 ILE C O 1
ATOM 7837 N N . LEU C 1 57 ? -22.623 16.536 21.522 1 25.54 57 LEU C N 1
ATOM 7838 C CA . LEU C 1 57 ? -23.108 15.918 22.755 1 26.57 57 LEU C CA 1
ATOM 7839 C C . LEU C 1 57 ? -22.56 14.522 23.033 1 26.71 57 LEU C C 1
ATOM 7840 O O . LEU C 1 57 ? -22.558 14.116 24.192 1 27.18 57 LEU C O 1
ATOM 7856 N N . THR C 1 58 ? -22.184 13.755 22.017 1 26.31 58 THR C N 1
ATOM 7857 C CA . THR C 1 58 ? -21.83 12.321 22.184 1 26.66 58 THR C CA 1
ATOM 7858 C C . THR C 1 58 ? -20.742 12.112 23.246 1 26.76 58 THR C C 1
ATOM 7859 O O . THR C 1 58 ? -20.878 11.13 23.98 1 26.77 58 THR C O 1
ATOM 7870 N N . PRO C 1 59 ? -19.663 12.923 23.358 1 26.56 59 PRO C N 1
ATOM 7871 C CA . PRO C 1 59 ? -18.612 12.649 24.356 1 26.96 59 PRO C CA 1
ATOM 7872 C C . PRO C 1 59 ? -19.077 12.981 25.793 1 28.9 59 PRO C C 1
ATOM 7873 O O . PRO C 1 59 ? -18.402 12.584 26.699 1 29.36 59 PRO C O 1
ATOM 7884 N N . SER C 1 60 ? -20.216 13.649 25.958 1 29.8 60 SER C N 1
ATOM 7885 C CA . SER C 1 60 ? -20.816 14.005 27.271 1 31.24 60 SER C CA 1
ATOM 7886 C C . SER C 1 60 ? -21.707 12.86 27.76 1 32.7 60 SER C C 1
ATOM 7887 O O . SER C 1 60 ? -22.315 13.02 28.815 1 32.58 60 SER C O 1
ATOM 7895 N N . HIS C 1 61 ? -21.804 11.764 27.001 1 34 61 HIS C N 1
ATOM 7896 C CA . HIS C 1 61 ? -22.636 10.583 27.334 1 35.22 61 HIS C CA 1
ATOM 7897 C C . HIS C 1 61 ? -21.698 9.454 27.738 1 37.05 61 HIS C C 1
ATOM 7898 O O . HIS C 1 61 ? -22.202 8.365 27.984 1 37.5 61 HIS C O 1
ATOM 7950 N N . SER C 1 63 ? -18.797 8.67 30.357 1 38.23 65 SER C N 1
ATOM 7951 C CA . SER C 1 63 ? -19.058 7.435 31.144 1 38.72 65 SER C CA 1
ATOM 7952 C C . SER C 1 63 ? -17.706 6.88 31.548 1 39.17 65 SER C C 1
ATOM 7953 O O . SER C 1 63 ? -17.232 5.97 30.873 1 39.65 65 SER C O 1
ATOM 7960 N N . LYS C 1 64 ? -17.169 7.317 32.675 1 38.66 66 LYS C N 1
ATOM 7961 C CA . LYS C 1 64 ? -15.757 7.043 33.018 1 38.34 66 LYS C CA 1
ATOM 7962 C C . LYS C 1 64 ? -15.446 5.66 33.588 1 38.57 66 LYS C C 1
ATOM 7963 O O . LYS C 1 64 ? -14.273 5.305 33.478 1 38.87 66 LYS C O 1
ATOM 7982 N N . PRO C 1 65 ? -16.35 4.827 34.149 1 38.14 67 PRO C N 1
ATOM 7983 C CA . PRO C 1 65 ? -15.895 3.524 34.662 1 38.13 67 PRO C CA 1
ATOM 7984 C C . PRO C 1 65 ? -15.53 2.507 33.563 1 38.78 67 PRO C C 1
ATOM 7985 O O . PRO C 1 65 ? -15.065 1.421 33.9 1 39.11 67 PRO C O 1
ATOM 7996 N N . PHE C 1 66 ? -15.669 2.863 32.261 1 38.68 68 PHE C N 1
ATOM 7997 C CA . PHE C 1 66 ? -15.337 1.957 31.15 1 38.83 68 PHE C CA 1
ATOM 7998 C C . PHE C 1 66 ? -14.051 2.334 30.401 1 38.64 68 PHE C C 1
ATOM 7999 O O . PHE C 1 66 ? -14.071 2.506 29.183 1 39.96 68 PHE C O 1
ATOM 8016 N N . ASN C 1 67 ? -12.931 2.4 31.126 1 37.46 69 ASN C N 1
ATOM 8017 C CA . ASN C 1 67 ? -11.598 2.665 30.579 1 37.19 69 ASN C CA 1
ATOM 8018 C C . ASN C 1 67 ? -10.722 1.457 30.934 1 36.49 69 ASN C C 1
ATOM 8019 O O . ASN C 1 67 ? -10.598 1.13 32.115 1 36.61 69 ASN C O 1
ATOM 8030 N N . LYS C 1 68 ? -10.103 0.814 29.933 1 35.84 70 LYS C N 1
ATOM 8031 C CA . LYS C 1 68 ? -9.195 -0.313 30.13 1 35.43 70 LYS C CA 1
ATOM 8032 C C . LYS C 1 68 ? -7.874 0.293 30.625 1 35.39 70 LYS C C 1
ATOM 8033 O O . LYS C 1 68 ? -7.394 1.248 30.023 1 35.85 70 LYS C O 1
ATOM 8052 N N . TYR C 1 69 ? -7.319 -0.206 31.729 1 34.36 71 TYR C N 1
ATOM 8053 C CA . TYR C 1 69 ? -6.058 0.324 32.26 1 33.59 71 TYR C CA 1
ATOM 8054 C C . TYR C 1 69 ? -5.134 -0.821 32.612 1 34.12 71 TYR C C 1
ATOM 8055 O O . TYR C 1 69 ? -5.617 -1.838 33.119 1 33.92 71 TYR C O 1
ATOM 8073 N N . PRO C 1 70 ? -3.804 -0.68 32.439 1 34.58 72 PRO C N 1
ATOM 8074 C CA . PRO C 1 70 ? -2.905 -1.74 32.927 1 35.16 72 PRO C CA 1
ATOM 8075 C C . PRO C 1 70 ? -2.83 -1.738 34.462 1 36.02 72 PRO C C 1
ATOM 8076 O O . PRO C 1 70 ? -3.266 -0.783 35.124 1 36.75 72 PRO C O 1
ATOM 8087 N N . ALA C 1 71 ? -2.288 -2.805 35.037 1 35.99 73 ALA C N 1
ATOM 8088 C CA . ALA C 1 71 ? -2.188 -2.925 36.494 1 36.01 73 ALA C CA 1
ATOM 8089 C C . ALA C 1 71 ? -1.362 -1.798 37.146 1 35.54 73 ALA C C 1
ATOM 8090 O O . ALA C 1 71 ? -1.668 -1.417 38.274 1 35.89 73 ALA C O 1
ATOM 8097 N N . ASP C 1 72 ? -0.347 -1.256 36.436 1 34.86 74 ASP C N 1
ATOM 8098 C CA . ASP C 1 72 ? 0.53 -0.204 36.98 1 34.68 74 ASP C CA 1
ATOM 8099 C C . ASP C 1 72 ? -0.014 1.238 36.817 1 33.96 74 ASP C C 1
ATOM 8100 O O . ASP C 1 72 ? 0.7 2.185 37.156 1 33.88 74 ASP C O 1
ATOM 8109 N N . ILE C 1 73 ? -1.263 1.412 36.335 1 33.33 75 ILE C N 1
ATOM 8110 C CA . ILE C 1 73 ? -1.882 2.735 36.272 1 33.44 75 ILE C CA 1
ATOM 8111 C C . ILE C 1 73 ? -3.176 2.62 37.073 1 34.28 75 ILE C C 1
ATOM 8112 O O . ILE C 1 73 ? -4.111 1.95 36.617 1 35.23 75 ILE C O 1
ATOM 8128 N N . PRO C 1 74 ? -3.265 3.252 38.257 1 33.66 76 PRO C N 1
ATOM 8129 C CA . PRO C 1 74 ? -4.526 3.192 39.013 1 33.7 76 PRO C CA 1
ATOM 8130 C C . PRO C 1 74 ? -5.687 3.786 38.218 1 33.15 76 PRO C C 1
ATOM 8131 O O . PRO C 1 74 ? -5.525 4.829 37.583 1 33.54 76 PRO C O 1
ATOM 8142 N N . ASP C 1 75 ? -6.837 3.101 38.214 1 32.08 77 ASP C N 1
ATOM 8143 C CA . ASP C 1 75 ? -8.027 3.576 37.512 1 31.19 77 ASP C CA 1
ATOM 8144 C C . ASP C 1 75 ? -8.733 4.563 38.439 1 30.33 77 ASP C C 1
ATOM 8145 O O . ASP C 1 75 ? -9.37 4.152 39.4 1 30.85 77 ASP C O 1
ATOM 8154 N N . TYR C 1 76 ? -8.575 5.858 38.186 1 29.79 78 TYR C N 1
ATOM 8155 C CA . TYR C 1 76 ? -9.151 6.907 39.036 1 30.55 78 TYR C CA 1
ATOM 8156 C C . TYR C 1 76 ? -10.683 6.807 39.135 1 31.47 78 TYR C C 1
ATOM 8157 O O . TYR C 1 76 ? -11.263 7.005 40.209 1 31.51 78 TYR C O 1
ATOM 8175 N N . HIS C 1 77 ? -11.324 6.46 38.013 1 31.57 79 HIS C N 1
ATOM 8176 C CA . HIS C 1 77 ? -12.78 6.439 37.879 1 31.84 79 HIS C CA 1
ATOM 8177 C C . HIS C 1 77 ? -13.41 5.24 38.553 1 33.1 79 HIS C C 1
ATOM 8178 O O . HIS C 1 77 ? -14.392 5.394 39.277 1 33.35 79 HIS C O 1
ATOM 8192 N N . LYS C 1 78 ? -12.868 4.037 38.311 1 33.58 80 LYS C N 1
ATOM 8193 C CA . LYS C 1 78 ? -13.387 2.83 38.95 1 34.11 80 LYS C CA 1
ATOM 8194 C C . LYS C 1 78 ? -13.242 2.908 40.466 1 35.47 80 LYS C C 1
ATOM 8195 O O . LYS C 1 78 ? -14.162 2.508 41.174 1 36.15 80 LYS C O 1
ATOM 8214 N N . GLN C 1 79 ? -12.102 3.43 40.968 1 35.84 81 GLN C N 1
ATOM 8215 C CA . GLN C 1 79 ? -11.867 3.534 42.409 1 36.32 81 GLN C CA 1
ATOM 8216 C C . GLN C 1 79 ? -12.869 4.435 43.134 1 37.1 81 GLN C C 1
ATOM 8217 O O . GLN C 1 79 ? -13.086 4.24 44.336 1 37.28 81 GLN C O 1
ATOM 8231 N N . SER C 1 80 ? -13.442 5.445 42.456 1 37.14 82 SER C N 1
ATOM 8232 C CA . SER C 1 80 ? -14.368 6.369 43.113 1 37.96 82 SER C CA 1
ATOM 8233 C C . SER C 1 80 ? -15.715 5.743 43.507 1 38.19 82 SER C C 1
ATOM 8234 O O . SER C 1 80 ? -16.369 6.271 44.387 1 38.61 82 SER C O 1
ATOM 8242 N N . PHE C 1 81 ? -16.124 4.64 42.883 1 38.41 83 PHE C N 1
ATOM 8243 C CA . PHE C 1 81 ? -17.38 3.973 43.212 1 39.17 83 PHE C CA 1
ATOM 8244 C C . PHE C 1 81 ? -17.206 3.03 44.439 1 40.55 83 PHE C C 1
ATOM 8245 O O . PHE C 1 81 ? -16.079 2.596 44.702 1 41.27 83 PHE C O 1
ATOM 8262 N N . PRO C 1 82 ? -18.264 2.776 45.265 1 40.21 84 PRO C N 1
ATOM 8263 C CA . PRO C 1 82 ? -19.66 3.216 45.094 1 40.21 84 PRO C CA 1
ATOM 8264 C C . PRO C 1 82 ? -19.984 4.67 45.447 1 40.74 84 PRO C C 1
ATOM 8265 O O . PRO C 1 82 ? -21.07 5.117 45.09 1 41.63 84 PRO C O 1
ATOM 8276 N N . GLU C 1 83 ? -19.081 5.409 46.115 1 39.95 85 GLU C N 1
ATOM 8277 C CA . GLU C 1 83 ? -19.338 6.804 46.52 1 39.94 85 GLU C CA 1
ATOM 8278 C C . GLU C 1 83 ? -19.725 7.683 45.324 1 39.26 85 GLU C C 1
ATOM 8279 O O . GLU C 1 83 ? -20.618 8.529 45.433 1 39.55 85 GLU C O 1
ATOM 8291 N N . GLY C 1 84 ? -19.039 7.458 44.207 1 37.9 86 GLY C N 1
ATOM 8292 C CA . GLY C 1 84 ? -19.273 8.165 42.963 1 37.14 86 GLY C CA 1
ATOM 8293 C C . GLY C 1 84 ? -18.233 9.219 42.661 1 35.98 86 GLY C C 1
ATOM 8294 O O . GLY C 1 84 ? -17.265 9.428 43.407 1 36.45 86 GLY C O 1
ATOM 8298 N N . MET C 1 85 ? -18.481 9.922 41.574 1 34.18 87 MET C N 1
ATOM 8299 C CA . MET C 1 85 ? -17.611 10.983 41.096 1 33.24 87 MET C CA 1
ATOM 8300 C C . MET C 1 85 ? -18.41 11.972 40.268 1 32.02 87 MET C C 1
ATOM 8301 O O . MET C 1 85 ? -19.574 11.749 39.942 1 32.37 87 MET C O 1
ATOM 8315 N N . SER C 1 86 ? -17.757 13.046 39.887 1 30.54 88 SER C N 1
ATOM 8316 C CA . SER C 1 86 ? -18.311 14.014 38.976 1 29.32 88 SER C CA 1
ATOM 8317 C C . SER C 1 86 ? -17.212 14.375 37.975 1 27.23 88 SER C C 1
ATOM 8318 O O . SER C 1 86 ? -16.051 13.997 38.148 1 27.22 88 SER C O 1
ATOM 8326 N N . TRP C 1 87 ? -17.594 14.972 36.845 1 25.32 89 TRP C N 1
ATOM 8327 C CA . TRP C 1 87 ? -16.61 15.441 35.836 1 23.47 89 TRP C CA 1
ATOM 8328 C C . TRP C 1 87 ? -17.132 16.742 35.264 1 23.81 89 TRP C C 1
ATOM 8329 O O . TRP C 1 87 ? -18.261 16.894 35.234 1 24.91 89 TRP C O 1
ATOM 8350 N N . GLU C 1 88 ? -16.29 17.69 34.948 1 22.37 90 GLU C N 1
ATOM 8351 C CA . GLU C 1 88 ? -16.638 18.99 34.388 1 20.69 90 GLU C CA 1
ATOM 8352 C C . GLU C 1 88 ? -15.752 19.21 33.176 1 19.56 90 GLU C C 1
ATOM 8353 O O . GLU C 1 88 ? -14.609 18.78 33.203 1 19.28 90 GLU C O 1
ATOM 8365 N N . ARG C 1 89 ? -16.249 19.948 32.189 1 18.42 91 ARG C N 1
ATOM 8366 C CA . ARG C 1 89 ? -15.497 20.117 30.926 1 18.38 91 ARG C CA 1
ATOM 8367 C C . ARG C 1 89 ? -15.868 21.372 30.144 1 18.28 91 ARG C C 1
ATOM 8368 O O . ARG C 1 89 ? -16.981 21.79 30.22 1 19.19 91 ARG C O 1
ATOM 8389 N N . SER C 1 90 ? -14.9 22.001 29.519 1 16.95 92 SER C N 1
ATOM 8390 C CA . SER C 1 90 ? -15.098 23.093 28.578 1 17.24 92 SER C CA 1
ATOM 8391 C C . SER C 1 90 ? -14.652 22.565 27.194 1 17.17 92 SER C C 1
ATOM 8392 O O . SER C 1 90 ? -13.701 21.786 27.099 1 17.09 92 SER C O 1
ATOM 8400 N N . MET C 1 91 ? -15.383 22.948 26.144 1 16.91 93 MET C N 1
ATOM 8401 C CA . MET C 1 91 ? -15.103 22.573 24.765 1 17.01 93 MET C CA 1
ATOM 8402 C C . MET C 1 91 ? -15.026 23.859 23.959 1 16.59 93 MET C C 1
ATOM 8403 O O . MET C 1 91 ? -16.051 24.519 23.754 1 17.19 93 MET C O 1
ATOM 8417 N N . ILE C 1 92 ? -13.814 24.241 23.552 1 15.84 94 ILE C N 1
ATOM 8418 C CA . ILE C 1 92 ? -13.594 25.456 22.777 1 16.62 94 ILE C CA 1
ATOM 8419 C C . ILE C 1 92 ? -13.393 25.087 21.31 1 16.52 94 ILE C C 1
ATOM 8420 O O . ILE C 1 92 ? -12.425 24.413 20.96 1 17.18 94 ILE C O 1
ATOM 8436 N N . PHE C 1 93 ? -14.287 25.568 20.455 1 15.74 95 PHE C N 1
ATOM 8437 C CA . PHE C 1 93 ? -14.247 25.31 19.022 1 15.96 95 PHE C CA 1
ATOM 8438 C C . PHE C 1 93 ? -13.33 26.326 18.326 1 16.39 95 PHE C C 1
ATOM 8439 O O . PHE C 1 93 ? -12.978 27.35 18.917 1 17.3 95 PHE C O 1
ATOM 8456 N N . GLU C 1 94 ? -12.907 26.037 17.102 1 15.54 96 GLU C N 1
ATOM 8457 C CA . GLU C 1 94 ? -12.06 26.943 16.327 1 15.63 96 GLU C CA 1
ATOM 8458 C C . GLU C 1 94 ? -12.736 28.256 15.93 1 16.04 96 GLU C C 1
ATOM 8459 O O . GLU C 1 94 ? -12.042 29.215 15.581 1 14.96 96 GLU C O 1
ATOM 8471 N N . ASP C 1 95 ? -14.075 28.283 15.925 1 17.1 97 ASP C N 1
ATOM 8472 C CA . ASP C 1 95 ? -14.857 29.41 15.421 1 18.16 97 ASP C CA 1
ATOM 8473 C C . ASP C 1 95 ? -15.601 30.21 16.501 1 19.11 97 ASP C C 1
ATOM 8474 O O . ASP C 1 95 ? -16.587 30.902 16.19 1 19.28 97 ASP C O 1
ATOM 8483 N N . GLY C 1 96 ? -15.117 30.151 17.737 1 19.07 98 GLY C N 1
ATOM 8484 C CA . GLY C 1 96 ? -15.709 30.916 18.822 1 19.24 98 GLY C CA 1
ATOM 8485 C C . GLY C 1 96 ? -16.76 30.19 19.623 1 19.07 98 GLY C C 1
ATOM 8486 O O . GLY C 1 96 ? -17.077 30.622 20.72 1 19.1 98 GLY C O 1
ATOM 8490 N N . GLY C 1 97 ? -17.303 29.092 19.099 1 18.85 99 GLY C N 1
ATOM 8491 C CA . GLY C 1 97 ? -18.299 28.316 19.818 1 18.8 99 GLY C CA 1
ATOM 8492 C C . GLY C 1 97 ? -17.721 27.748 21.101 1 19.4 99 GLY C C 1
ATOM 8493 O O . GLY C 1 97 ? -16.53 27.413 21.135 1 20.64 99 GLY C O 1
ATOM 8497 N N . VAL C 1 98 ? -18.513 27.753 22.195 1 18.42 100 VAL C N 1
ATOM 8498 C CA . VAL C 1 98 ? -18.099 27.212 23.486 1 17.54 100 VAL C CA 1
ATOM 8499 C C . VAL C 1 98 ? -19.213 26.345 24.039 1 18.12 100 VAL C C 1
ATOM 8500 O O . VAL C 1 98 ? -20.357 26.801 24.149 1 18.17 100 VAL C O 1
ATOM 8513 N N . CYS C 1 99 ? -18.887 25.107 24.412 1 17.82 101 CYS C N 1
ATOM 8514 C CA . CYS C 1 99 ? -19.82 24.238 25.119 1 17.67 101 CYS C CA 1
ATOM 8515 C C . CYS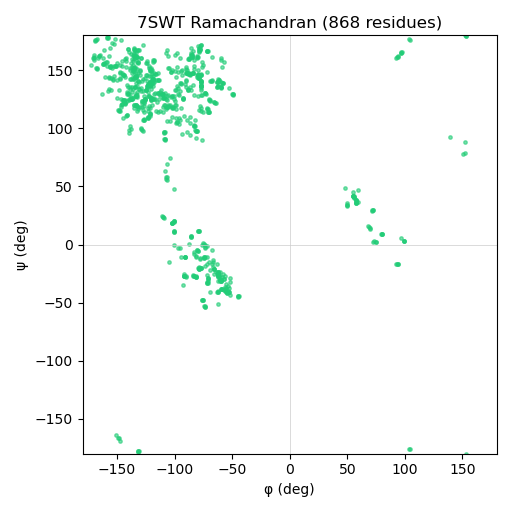 C 1 99 ? -19.213 23.89 26.479 1 18.41 101 CYS C C 1
ATOM 8516 O O . CYS C 1 99 ? -18.007 23.743 26.611 1 18.78 101 CYS C O 1
ATOM 8524 N N . THR C 1 100 ? -20.05 23.812 27.5 1 18.35 102 THR C N 1
ATOM 8525 C CA . THR C 1 100 ? -19.652 23.397 28.833 1 18.91 102 THR C CA 1
ATOM 8526 C C . THR C 1 100 ? -20.542 22.205 29.19 1 19.84 102 THR C C 1
ATOM 8527 O O . THR C 1 100 ? -21.726 22.193 28.87 1 20.33 102 THR C O 1
ATOM 8538 N N . ALA C 1 101 ? -19.95 21.175 29.776 1 19.89 103 ALA C N 1
ATOM 8539 C CA . ALA C 1 101 ? -20.662 19.975 30.178 1 20.39 103 ALA C CA 1
ATOM 8540 C C . ALA C 1 101 ? -20.194 19.571 31.585 1 21.27 103 ALA C C 1
ATOM 8541 O O . ALA C 1 101 ? -19.037 19.795 31.936 1 21.23 103 ALA C O 1
ATOM 8548 N N . SER C 1 102 ? -21.098 19.055 32.408 1 21.81 104 SER C N 1
ATOM 8549 C CA . SER C 1 102 ? -20.745 18.549 33.736 1 23.1 104 SER C CA 1
ATOM 8550 C C . SER C 1 102 ? -21.654 17.396 34.086 1 24.84 104 SER C C 1
ATOM 8551 O O . SER C 1 102 ? -22.792 17.336 33.615 1 25.43 104 SER C O 1
ATOM 8559 N N . ASN C 1 103 ? -21.124 16.442 34.849 1 25.83 105 ASN C N 1
ATOM 8560 C CA . ASN C 1 103 ? -21.811 15.205 35.189 1 27.76 105 ASN C CA 1
ATOM 8561 C C . ASN C 1 103 ? -21.671 14.859 36.665 1 30.32 105 ASN C C 1
ATOM 8562 O O . ASN C 1 103 ? -20.753 15.314 37.336 1 30.92 105 ASN C O 1
ATOM 8573 N N . HIS C 1 104 ? -22.586 14.019 37.138 1 31.5 106 HIS C N 1
ATOM 8574 C CA . HIS C 1 104 ? -22.583 13.404 38.45 1 33.09 106 HIS C CA 1
ATOM 8575 C C . HIS C 1 104 ? -22.796 11.929 38.161 1 35.25 106 HIS C C 1
ATOM 8576 O O . HIS C 1 104 ? -23.794 11.59 37.528 1 35.47 106 HIS C O 1
ATOM 8590 N N . SER C 1 105 ? -21.826 11.069 38.52 1 36.89 107 SER C N 1
ATOM 8591 C CA . SER C 1 105 ? -21.913 9.629 38.292 1 39.19 107 SER C CA 1
ATOM 8592 C C . SER C 1 105 ? -22.087 8.934 39.624 1 42.11 107 SER C C 1
ATOM 8593 O O . SER C 1 105 ? -21.305 9.157 40.549 1 42.58 107 SER C O 1
ATOM 8601 N N . SER C 1 106 ? -23.125 8.108 39.729 1 43.76 108 SER C N 1
ATOM 8602 C CA . SER C 1 106 ? -23.396 7.314 40.921 1 45.55 108 SER C CA 1
ATOM 8603 C C . SER C 1 106 ? -23.667 5.854 40.48 1 47.98 108 SER C C 1
ATOM 8604 O O . SER C 1 106 ? -23.53 5.53 39.29 1 47.61 108 SER C O 1
ATOM 8612 N N . ILE C 1 107 ? -23.983 4.963 41.431 1 50.02 109 ILE C N 1
ATOM 8613 C CA . ILE C 1 107 ? -24.249 3.567 41.11 1 52.64 109 ILE C CA 1
ATOM 8614 C C . ILE C 1 107 ? -25.491 3.065 41.82 1 55.45 109 ILE C C 1
ATOM 8615 O O . ILE C 1 107 ? -25.758 3.451 42.958 1 55.5 109 ILE C O 1
ATOM 8631 N N . ASN C 1 108 ? -26.244 2.19 41.14 1 57.7 110 ASN C N 1
ATOM 8632 C CA . ASN C 1 108 ? -27.401 1.505 41.697 1 60.21 110 ASN C CA 1
ATOM 8633 C C . ASN C 1 108 ? -26.915 0.063 41.851 1 61.93 110 ASN C C 1
ATOM 8634 O O . ASN C 1 108 ? -27.007 -0.719 40.907 1 62.26 110 ASN C O 1
ATOM 8645 N N . LEU C 1 109 ? -26.344 -0.263 43.018 1 62.74 111 LEU C N 1
ATOM 8646 C CA . LEU C 1 109 ? -25.778 -1.583 43.277 1 64.48 111 LEU C CA 1
ATOM 8647 C C . LEU C 1 109 ? -26.742 -2.739 43.011 1 66.45 111 LEU C C 1
ATOM 8648 O O . LEU C 1 109 ? -26.315 -3.793 42.528 1 66.6 111 LEU C O 1
ATOM 8664 N N . GLN C 1 110 ? -28.034 -2.543 43.288 1 67.63 112 GLN C N 1
ATOM 8665 C CA . GLN C 1 110 ? -29.03 -3.571 43.014 1 69.21 112 GLN C CA 1
ATOM 8666 C C . GLN C 1 110 ? -29.093 -3.867 41.499 1 70 112 GLN C C 1
ATOM 8667 O O . GLN C 1 110 ? -29 -5.03 41.1 1 70.85 112 GLN C O 1
ATOM 8681 N N . GLU C 1 111 ? -29.226 -2.825 40.673 1 69.23 113 GLU C N 1
ATOM 8682 C CA . GLU C 1 111 ? -29.367 -3.011 39.234 1 69.04 113 GLU C CA 1
ATOM 8683 C C . GLU C 1 111 ? -28.033 -3.188 38.492 1 67.86 113 GLU C C 1
ATOM 8684 O O . GLU C 1 111 ? -28.058 -3.483 37.295 1 67.76 113 GLU C O 1
ATOM 8696 N N . ASN C 1 112 ? -26.866 -3.021 39.182 1 66.59 114 ASN C N 1
ATOM 8697 C CA . ASN C 1 112 ? -25.521 -3.088 38.564 1 65.45 114 ASN C CA 1
ATOM 8698 C C . ASN C 1 112 ? -25.466 -2.075 37.401 1 63.02 114 ASN C C 1
ATOM 8699 O O . ASN C 1 112 ? -25.007 -2.379 36.305 1 63.71 114 ASN C O 1
ATOM 8710 N N . CYS C 1 113 ? -25.972 -0.871 37.662 1 60.1 115 CYS C N 1
ATOM 8711 C CA . CYS C 1 113 ? -26.145 0.172 36.672 1 57.77 115 CYS C CA 1
ATOM 8712 C C . CYS C 1 113 ? -25.584 1.503 37.174 1 54.54 115 CYS C C 1
ATOM 8713 O O . CYS C 1 113 ? -25.891 1.906 38.292 1 54.46 115 CYS C O 1
ATOM 8721 N N . PHE C 1 114 ? -24.812 2.205 36.322 1 51.7 116 PHE C N 1
ATOM 8722 C CA . PHE C 1 114 ? -24.259 3.522 36.638 1 49.35 116 PHE C CA 1
ATOM 8723 C C . PHE C 1 114 ? -25.28 4.598 36.273 1 48.19 116 PHE C C 1
ATOM 8724 O O . PHE C 1 114 ? -25.885 4.528 35.209 1 49 116 PHE C O 1
ATOM 8741 N N . ILE C 1 115 ? -25.478 5.583 37.154 1 46.32 117 ILE C N 1
ATOM 8742 C CA . ILE C 1 115 ? -26.436 6.664 36.955 1 44.31 117 ILE C CA 1
ATOM 8743 C C . ILE C 1 115 ? -25.678 7.919 36.612 1 42.55 117 ILE C C 1
ATOM 8744 O O . ILE C 1 115 ? -24.86 8.373 37.413 1 42.68 117 ILE C O 1
ATOM 8760 N N . TYR C 1 116 ? -25.949 8.493 35.437 1 40.71 118 TYR C N 1
ATOM 8761 C CA . TYR C 1 116 ? -25.297 9.731 35.022 1 39.35 118 TYR C CA 1
ATOM 8762 C C . TYR C 1 116 ? -26.328 10.835 34.941 1 38.3 118 TYR C C 1
ATOM 8763 O O . TYR C 1 116 ? -27.366 10.641 34.31 1 38.21 118 TYR C O 1
ATOM 8781 N N . ASP C 1 117 ? -26.056 11.986 35.565 1 37.42 119 ASP C N 1
ATOM 8782 C CA . ASP C 1 117 ? -26.925 13.157 35.471 1 37.23 119 ASP C CA 1
ATOM 8783 C C . ASP C 1 117 ? -26.038 14.24 34.902 1 35.67 119 ASP C C 1
ATOM 8784 O O . ASP C 1 117 ? -25.075 14.653 35.556 1 36.3 119 ASP C O 1
ATOM 8793 N N . VAL C 1 118 ? -26.33 14.66 33.668 1 33.38 120 VAL C N 1
ATOM 8794 C CA . VAL C 1 118 ? -25.491 15.582 32.905 1 31.77 120 VAL C CA 1
ATOM 8795 C C . VAL C 1 118 ? -26.182 16.904 32.575 1 30.3 120 VAL C C 1
ATOM 8796 O O . VAL C 1 118 ? -27.384 16.951 32.33 1 30.59 120 VAL C O 1
ATOM 8809 N N . LYS C 1 119 ? -25.375 17.97 32.535 1 28.52 121 LYS C N 1
ATOM 8810 C CA A LYS C 1 119 ? -25.795 19.313 32.145 0.5 27.83 121 LYS C CA 1
ATOM 8811 C CA B LYS C 1 119 ? -25.796 19.312 32.147 0.5 27.62 121 LYS C CA 1
ATOM 8812 C C . LYS C 1 119 ? -24.943 19.711 30.929 1 26.52 121 LYS C C 1
ATOM 8813 O O . LYS C 1 119 ? -23.755 19.417 30.909 1 25.84 121 LYS C O 1
ATOM 8848 N N . PHE C 1 120 ? -25.543 20.335 29.91 1 25.15 122 PHE C N 1
ATOM 8849 C CA . PHE C 1 120 ? -24.802 20.731 28.694 1 24.39 122 PHE C CA 1
ATOM 8850 C C . PHE C 1 120 ? -25.261 22.104 28.254 1 23.49 122 PHE C C 1
ATOM 8851 O O . PHE C 1 120 ? -26.448 22.348 28.22 1 24.47 122 PHE C O 1
ATOM 8868 N N . HIS C 1 121 ? -24.34 22.998 27.935 1 22.06 123 HIS C N 1
ATOM 8869 C CA . HIS C 1 121 ? -24.672 24.349 27.524 1 21.48 123 HIS C CA 1
ATOM 8870 C C . HIS C 1 121 ? -23.802 24.73 26.326 1 22.01 123 HIS C C 1
ATOM 8871 O O . HIS C 1 121 ? -22.589 24.613 26.409 1 22.6 123 HIS C O 1
ATOM 8885 N N . GLY C 1 122 ? -24.423 25.149 25.228 1 21.08 124 GLY C N 1
ATOM 8886 C CA . GLY C 1 122 ? -23.727 25.567 24.019 1 20.54 124 GLY C CA 1
ATOM 8887 C C . GLY C 1 122 ? -24.052 27.008 23.685 1 20.07 124 GLY C C 1
ATOM 8888 O O . GLY C 1 122 ? -25.229 27.357 23.566 1 20.43 124 GLY C O 1
ATOM 8892 N N . VAL C 1 123 ? -23.012 27.851 23.517 1 19.09 125 VAL C N 1
ATOM 8893 C CA . VAL C 1 123 ? -23.18 29.275 23.232 1 18.99 125 VAL C CA 1
ATOM 8894 C C . VAL C 1 123 ? -22.303 29.729 22.071 1 19.09 125 VAL C C 1
ATOM 8895 O O . VAL C 1 123 ? -21.263 29.134 21.801 1 18.66 125 VAL C O 1
ATOM 8908 N N . ASN C 1 124 ? -22.715 30.829 21.427 1 19.18 126 ASN C N 1
ATOM 8909 C CA . ASN C 1 124 ? -22.01 31.48 20.332 1 19.93 126 ASN C CA 1
ATOM 8910 C C . ASN C 1 124 ? -21.574 30.541 19.196 1 20.16 126 ASN C C 1
ATOM 8911 O O . ASN C 1 124 ? -20.546 30.782 18.564 1 18.68 126 ASN C O 1
ATOM 8922 N N . LEU C 1 125 ? -22.376 29.5 18.911 1 21.16 127 LEU C N 1
ATOM 8923 C CA . LEU C 1 125 ? -22.109 28.603 17.793 1 22.06 127 LEU C CA 1
ATOM 8924 C C . LEU C 1 125 ? -22.417 29.397 16.539 1 23.22 127 LEU C C 1
ATOM 8925 O O . LEU C 1 125 ? -23.555 29.855 16.426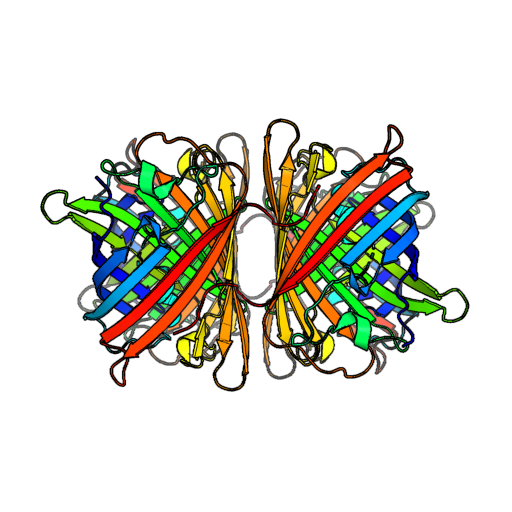 1 24.32 127 LEU C O 1
ATOM 8941 N N . PRO C 1 126 ? -21.452 29.676 15.633 1 23.21 128 PRO C N 1
ATOM 8942 C CA . PRO C 1 126 ? -21.789 30.506 14.459 1 23.8 128 PRO C CA 1
ATOM 8943 C C . PRO C 1 126 ? -22.916 29.899 13.623 1 24.71 128 PRO C C 1
ATOM 8944 O O . PRO C 1 126 ? -22.942 28.674 13.486 1 24.32 128 PRO C O 1
ATOM 8955 N N . PRO C 1 127 ? -23.879 30.714 13.115 1 25.94 129 PRO C N 1
ATOM 8956 C CA . PRO C 1 127 ? -25.011 30.138 12.368 1 27.59 129 PRO C CA 1
ATOM 8957 C C . PRO C 1 127 ? -24.643 29.358 11.107 1 29.61 129 PRO C C 1
ATOM 8958 O O . PRO C 1 127 ? -25.36 28.427 10.742 1 29.82 129 PRO C O 1
ATOM 8969 N N . ASP C 1 128 ? -23.544 29.744 10.437 1 30.59 130 ASP C N 1
ATOM 8970 C CA . ASP C 1 128 ? -23.062 29.044 9.255 1 31.92 130 ASP C CA 1
ATOM 8971 C C . ASP C 1 128 ? -21.878 28.087 9.57 1 30.38 130 ASP C C 1
ATOM 8972 O O . ASP C 1 128 ? -21.28 27.566 8.638 1 30.12 130 ASP C O 1
ATOM 8981 N N . GLY C 1 129 ? -21.59 27.827 10.853 1 29.01 131 GLY C N 1
ATOM 8982 C CA . GLY C 1 129 ? -20.528 26.922 11.273 1 28.61 131 GLY C CA 1
ATOM 8983 C C . GLY C 1 129 ? -20.949 25.464 11.17 1 28.02 131 GLY C C 1
ATOM 8984 O O . GLY C 1 129 ? -22.137 25.164 11.01 1 28.03 131 GLY C O 1
ATOM 8988 N N . PRO C 1 130 ? -19.995 24.518 11.271 1 27.07 132 PRO C N 1
ATOM 8989 C CA . PRO C 1 130 ? -20.362 23.096 11.113 1 26.09 132 PRO C CA 1
ATOM 8990 C C . PRO C 1 130 ? -21.346 22.511 12.126 1 25.17 132 PRO C C 1
ATOM 8991 O O . PRO C 1 130 ? -21.993 21.521 11.803 1 25.47 132 PRO C O 1
ATOM 9002 N N . VAL C 1 131 ? -21.465 23.08 13.336 1 24.01 133 VAL C N 1
ATOM 9003 C CA . VAL C 1 131 ? -22.383 22.559 14.347 1 23.31 133 VAL C CA 1
ATOM 9004 C C . VAL C 1 131 ? -23.833 22.914 13.965 1 24.11 133 VAL C C 1
ATOM 9005 O O . VAL C 1 131 ? -24.679 22.028 13.896 1 24.53 133 VAL C O 1
ATOM 9018 N N . MET C 1 132 ? -24.119 24.196 13.705 1 24.33 134 MET C N 1
ATOM 9019 C CA . MET C 1 132 ? -25.468 24.622 13.332 1 24.86 134 MET C CA 1
ATOM 9020 C C . MET C 1 132 ? -25.845 24.176 11.919 1 25.41 134 MET C C 1
ATOM 9021 O O . MET C 1 132 ? -27.017 23.875 11.68 1 25.72 134 MET C O 1
ATOM 9035 N N . GLN C 1 133 ? -24.876 24.108 10.996 1 25.71 135 GLN C N 1
ATOM 9036 C CA . GLN C 1 133 ? -25.157 23.62 9.644 1 26.18 135 GLN C CA 1
ATOM 9037 C C . GLN C 1 133 ? -25.208 22.084 9.573 1 26.39 135 GLN C C 1
ATOM 9038 O O . GLN C 1 133 ? -25.558 21.564 8.508 1 27.34 135 GLN C O 1
ATOM 9052 N N . LYS C 1 134 ? -24.893 21.356 10.664 1 25.59 136 LYS C N 1
ATOM 9053 C CA . LYS C 1 134 ? -24.93 19.895 10.672 1 25.81 136 LYS C CA 1
ATOM 9054 C C . LYS C 1 134 ? -24.056 19.274 9.575 1 25.37 136 LYS C C 1
ATOM 9055 O O . LYS C 1 134 ? -24.463 18.285 8.945 1 25.33 136 LYS C O 1
ATOM 9074 N N . THR C 1 135 ? -22.851 19.846 9.351 1 24.56 137 THR C N 1
ATOM 9075 C CA . THR C 1 135 ? -21.905 19.316 8.365 1 24.89 137 THR C CA 1
ATOM 9076 C C . THR C 1 135 ? -20.8 18.48 9.049 1 24.73 137 THR C C 1
ATOM 9077 O O . THR C 1 135 ? -19.76 18.25 8.444 1 25.2 137 THR C O 1
ATOM 9088 N N . ILE C 1 136 ? -21.033 17.988 10.296 1 24.43 138 ILE C N 1
ATOM 9089 C CA . ILE C 1 136 ? -20.054 17.158 10.991 1 24.35 138 ILE C CA 1
ATOM 9090 C C . ILE C 1 136 ? -20.388 15.714 10.673 1 23.47 138 ILE C C 1
ATOM 9091 O O . ILE C 1 136 ? -21.521 15.292 10.888 1 23.26 138 ILE C O 1
ATOM 9107 N N . ALA C 1 137 ? -19.418 14.962 10.165 1 23.2 139 ALA C N 1
ATOM 9108 C CA . ALA C 1 137 ? -19.613 13.545 9.845 1 23.92 139 ALA C CA 1
ATOM 9109 C C . ALA C 1 137 ? -19.449 12.628 11.084 1 23.49 139 ALA C C 1
ATOM 9110 O O . ALA C 1 137 ? -20.054 11.561 11.154 1 23.32 139 ALA C O 1
ATOM 9117 N N . GLY C 1 138 ? -18.659 13.076 12.053 1 23.01 140 GLY C N 1
ATOM 9118 C CA . GLY C 1 138 ? -18.39 12.356 13.291 1 22.27 140 GLY C CA 1
ATOM 9119 C C . GLY C 1 138 ? -17.037 12.734 13.863 1 21.17 140 GLY C C 1
ATOM 9120 O O . GLY C 1 138 ? -16.309 13.546 13.277 1 20.61 140 GLY C O 1
ATOM 9124 N N . TRP C 1 139 ? -16.684 12.143 15.015 1 20.43 141 TRP C N 1
ATOM 9125 C CA . TRP C 1 139 ? -15.393 12.4 15.638 1 20.38 141 TRP C CA 1
ATOM 9126 C C . TRP C 1 139 ? -14.329 11.454 15.092 1 20.17 141 TRP C C 1
ATOM 9127 O O . TRP C 1 139 ? -14.613 10.29 14.801 1 20.14 141 TRP C O 1
ATOM 9148 N N . GLU C 1 140 ? -13.1 11.935 15.011 1 19.55 142 GLU C N 1
ATOM 9149 C CA . GLU C 1 140 ? -11.962 11.083 14.722 1 19.71 142 GLU C CA 1
ATOM 9150 C C . GLU C 1 140 ? -11.594 10.405 16.059 1 21.17 142 GLU C C 1
ATOM 9151 O O . GLU C 1 140 ? -11.883 10.975 17.128 1 21.85 142 GLU C O 1
ATOM 9163 N N . PRO C 1 141 ? -10.82 9.291 16.086 1 21.48 143 PRO C N 1
ATOM 9164 C CA . PRO C 1 141 ? -10.279 8.831 17.393 1 21.84 143 PRO C CA 1
ATOM 9165 C C . PRO C 1 141 ? -9.402 9.938 18.008 1 22.1 143 PRO C C 1
ATOM 9166 O O . PRO C 1 141 ? -8.988 10.873 17.315 1 22.58 143 PRO C O 1
ATOM 9177 N N . SER C 1 142 ? -9.172 9.865 19.314 1 21.87 144 SER C N 1
ATOM 9178 C CA . SER C 1 142 ? -8.464 10.924 20.056 1 21.79 144 SER C CA 1
ATOM 9179 C C . SER C 1 142 ? -7.552 10.347 21.135 1 22.7 144 SER C C 1
ATOM 9180 O O . SER C 1 142 ? -7.778 9.215 21.55 1 23.39 144 SER C O 1
ATOM 9188 N N . VAL C 1 143 ? -6.546 11.1 21.558 1 22.44 145 VAL C N 1
ATOM 9189 C CA . VAL C 1 143 ? -5.653 10.703 22.635 1 22.07 145 VAL C CA 1
ATOM 9190 C C . VAL C 1 143 ? -5.77 11.797 23.666 1 21.58 145 VAL C C 1
ATOM 9191 O O . VAL C 1 143 ? -5.508 12.953 23.375 1 21.98 145 VAL C O 1
ATOM 9204 N N . GLU C 1 144 ? -6.206 11.424 24.863 1 20.88 146 GLU C N 1
ATOM 9205 C CA . GLU C 1 144 ? -6.406 12.29 26.003 1 20.24 146 GLU C CA 1
ATOM 9206 C C . GLU C 1 144 ? -5.128 12.247 26.856 1 19.22 146 GLU C C 1
ATOM 9207 O O . GLU C 1 144 ? -4.551 11.179 27.01 1 18.7 146 GLU C O 1
ATOM 9219 N N . THR C 1 145 ? -4.677 13.404 27.375 1 18.46 147 THR C N 1
ATOM 9220 C CA . THR C 1 145 ? -3.489 13.501 28.228 1 18.12 147 THR C CA 1
ATOM 9221 C C . THR C 1 145 ? -3.971 13.828 29.647 1 18 147 THR C C 1
ATOM 9222 O O . THR C 1 145 ? -4.594 14.874 29.825 1 17.75 147 THR C O 1
ATOM 9233 N N . LEU C 1 146 ? -3.702 12.935 30.643 1 17.53 148 LEU C N 1
ATOM 9234 C CA . LEU C 1 146 ? -4.174 13.084 32.025 1 17.72 148 LEU C CA 1
ATOM 9235 C C . LEU C 1 146 ? -3.055 13.218 33.072 1 16.98 148 LEU C C 1
ATOM 9236 O O . LEU C 1 146 ? -2.055 12.514 33.015 1 17.13 148 LEU C O 1
ATOM 9252 N N . TYR C 1 147 ? -3.262 14.104 34.047 1 16.33 149 TYR C N 1
ATOM 9253 C CA . TYR C 1 147 ? -2.346 14.356 35.171 1 16.1 149 TYR C CA 1
ATOM 9254 C C . TYR C 1 147 ? -3.126 14.921 36.359 1 16.86 149 TYR C C 1
ATOM 9255 O O . TYR C 1 147 ? -4.158 15.567 36.17 1 16.53 149 TYR C O 1
ATOM 9273 N N . VAL C 1 148 ? -2.615 14.712 37.586 1 17.59 150 VAL C N 1
ATOM 9274 C CA . VAL C 1 148 ? -3.309 15.209 38.76 1 19.54 150 VAL C CA 1
ATOM 9275 C C . VAL C 1 148 ? -3.039 16.73 38.993 1 19.45 150 VAL C C 1
ATOM 9276 O O . VAL C 1 148 ? -1.981 17.261 38.676 1 19.61 150 VAL C O 1
ATOM 9289 N N . ARG C 1 149 ? -4.053 17.415 39.496 1 19.27 151 ARG C N 1
ATOM 9290 C CA . ARG C 1 149 ? -4.021 18.843 39.825 1 20.14 151 ARG C CA 1
ATOM 9291 C C . ARG C 1 149 ? -4.96 19.01 41.039 1 22.22 151 ARG C C 1
ATOM 9292 O O . ARG C 1 149 ? -6.141 18.676 40.936 1 22.81 151 ARG C O 1
ATOM 9313 N N . ASP C 1 150 ? -4.418 19.403 42.196 1 23.04 152 ASP C N 1
ATOM 9314 C CA . ASP C 1 150 ? -5.212 19.57 43.412 1 24.53 152 ASP C CA 1
ATOM 9315 C C . ASP C 1 150 ? -5.961 18.294 43.849 1 25.06 152 ASP C C 1
ATOM 9316 O O . ASP C 1 150 ? -7.083 18.398 44.345 1 26.61 152 ASP C O 1
ATOM 9325 N N . GLY C 1 151 ? -5.344 17.12 43.7 1 23.84 153 GLY C N 1
ATOM 9326 C CA . GLY C 1 151 ? -5.978 15.854 44.085 1 23.94 153 GLY C CA 1
ATOM 9327 C C . GLY C 1 151 ? -7.094 15.359 43.182 1 23.21 153 GLY C C 1
ATOM 9328 O O . GLY C 1 151 ? -7.73 14.33 43.475 1 23.87 153 GLY C O 1
ATOM 9332 N N . MET C 1 152 ? -7.348 16.099 42.087 1 21.71 154 MET C N 1
ATOM 9333 C CA A MET C 1 152 ? -8.361 15.758 41.092 0.5 21.39 154 MET C CA 1
ATOM 9334 C CA B MET C 1 152 ? -8.363 15.76 41.09 0.5 21.59 154 MET C CA 1
ATOM 9335 C C . MET C 1 152 ? -7.589 15.319 39.822 1 21.12 154 MET C C 1
ATOM 9336 O O . MET C 1 152 ? -6.379 15.571 39.728 1 21.25 154 MET C O 1
ATOM 9361 N N . LEU C 1 153 ? -8.245 14.645 38.869 1 19.72 155 LEU C N 1
ATOM 9362 C CA . LEU C 1 153 ? -7.535 14.221 37.658 1 19.51 155 LEU C CA 1
ATOM 9363 C C . LEU C 1 153 ? -7.904 15.182 36.532 1 19.21 155 LEU C C 1
ATOM 9364 O O . LEU C 1 153 ? -9.057 15.229 36.13 1 19.95 155 LEU C O 1
ATOM 9380 N N . LYS C 1 154 ? -6.959 16.015 36.096 1 18.14 156 LYS C N 1
ATOM 9381 C CA . LYS C 1 154 ? -7.18 16.96 35.004 1 18.07 156 LYS C CA 1
ATOM 9382 C C . LYS C 1 154 ? -6.726 16.326 33.65 1 17.83 156 LYS C C 1
ATOM 9383 O O . LYS C 1 154 ? -5.757 15.565 33.619 1 17.43 156 LYS C O 1
ATOM 9402 N N . SER C 1 155 ? -7.423 16.651 32.541 1 17.16 157 SER C N 1
ATOM 9403 C CA . SER C 1 155 ? -7.054 16.143 31.238 1 17.06 157 SER C CA 1
ATOM 9404 C C . SER C 1 155 ? -7.234 17.148 30.085 1 15.28 157 SER C C 1
ATOM 9405 O O . SER C 1 155 ? -8.113 18.008 30.104 1 15.02 157 SER C O 1
ATOM 9413 N N . ASP C 1 156 ? -6.439 16.965 29.043 1 14.26 158 ASP C N 1
ATOM 9414 C CA . ASP C 1 156 ? -6.518 17.769 27.814 1 13.73 158 ASP C CA 1
ATOM 9415 C C . ASP C 1 156 ? -6.727 16.881 26.636 1 13.27 158 ASP C C 1
ATOM 9416 O O . ASP C 1 156 ? -6.036 15.867 26.549 1 15.3 158 ASP C O 1
ATOM 9425 N N . THR C 1 157 ? -7.608 17.234 25.712 1 11.27 159 THR C N 1
ATOM 9426 C CA . THR C 1 157 ? -7.842 16.437 24.479 1 11 159 THR C CA 1
ATOM 9427 C C . THR C 1 157 ? -8.111 17.334 23.275 1 11.79 159 THR C C 1
ATOM 9428 O O . THR C 1 157 ? -9.036 18.058 23.331 1 10.32 159 THR C O 1
ATOM 9439 N N . ALA C 1 158 ? -7.356 17.214 22.183 1 13.72 160 ALA C N 1
ATOM 9440 C CA . ALA C 1 158 ? -7.66 17.941 20.964 1 15.47 160 ALA C CA 1
ATOM 9441 C C . ALA C 1 158 ? -8.626 16.987 20.314 1 16.46 160 ALA C C 1
ATOM 9442 O O . ALA C 1 158 ? -8.2 15.961 19.79 1 16.62 160 ALA C O 1
ATOM 9449 N N . MET C 1 159 ? -9.912 17.182 20.519 1 17.05 161 MET C N 1
ATOM 9450 C CA . MET C 1 159 ? -10.951 16.324 19.929 1 17.98 161 MET C CA 1
ATOM 9451 C C . MET C 1 159 ? -11.258 16.887 18.535 1 18.45 161 MET C C 1
ATOM 9452 O O . MET C 1 159 ? -11.868 17.915 18.467 1 17.79 161 MET C O 1
ATOM 9466 N N . VAL C 1 160 ? -10.875 16.199 17.471 1 19.09 162 VAL C N 1
ATOM 9467 C CA . VAL C 1 160 ? -11.029 16.671 16.099 1 19.82 162 VAL C CA 1
ATOM 9468 C C . VAL C 1 160 ? -12.162 15.936 15.402 1 20.84 162 VAL C C 1
ATOM 9469 O O . VAL C 1 160 ? -12.153 14.706 15.368 1 20.79 162 VAL C O 1
ATOM 9482 N N . PHE C 1 161 ? -13.104 16.679 14.79 1 21.28 163 PHE C N 1
ATOM 9483 C CA . PHE C 1 161 ? -14.178 16.033 14.037 1 22.04 163 PHE C CA 1
ATOM 9484 C C . PHE C 1 161 ? -13.968 16.165 12.53 1 21.5 163 PHE C C 1
ATOM 9485 O O . PHE C 1 161 ? -13.3 17.077 12.049 1 20.38 163 PHE C O 1
ATOM 9502 N N . LYS C 1 162 ? -14.501 15.183 11.797 1 22.27 164 LYS C N 1
ATOM 9503 C CA . LYS C 1 162 ? -14.406 15.102 10.34 1 22.58 164 LYS C CA 1
ATOM 9504 C C . LYS C 1 162 ? -15.574 15.871 9.77 1 23 164 LYS C C 1
ATOM 9505 O O . LYS C 1 162 ? -16.702 15.671 10.221 1 23.66 164 LYS C O 1
ATOM 9524 N N . LEU C 1 163 ? -15.336 16.726 8.781 1 22.72 165 LEU C N 1
ATOM 9525 C CA . LEU C 1 163 ? -16.417 17.45 8.118 1 23.46 165 LEU C CA 1
ATOM 9526 C C . LEU C 1 163 ? -16.912 16.615 6.94 1 24.04 165 LEU C C 1
ATOM 9527 O O . LEU C 1 163 ? -16.116 15.92 6.288 1 24.76 165 LEU C O 1
ATOM 9543 N N . LYS C 1 164 ? -18.221 16.699 6.622 1 23.65 166 LYS C N 1
ATOM 9544 C CA . LYS C 1 164 ? -18.781 16.02 5.441 1 22.93 166 LYS C CA 1
ATOM 9545 C C . LYS C 1 164 ? -18.203 16.792 4.248 1 23.29 166 LYS C C 1
ATOM 9546 O O . LYS C 1 164 ? -18.268 18.025 4.226 1 23.33 166 LYS C O 1
ATOM 9565 N N . GLY C 1 165 ? -17.543 16.08 3.349 1 23.22 167 GLY C N 1
ATOM 9566 C CA . GLY C 1 165 ? -16.831 16.701 2.236 1 23.68 167 GLY C CA 1
ATOM 9567 C C . GLY C 1 165 ? -15.332 16.843 2.48 1 23.36 167 GLY C C 1
ATOM 9568 O O . GLY C 1 165 ? -14.617 17.381 1.633 1 23.32 167 GLY C O 1
ATOM 9572 N N . GLY C 1 166 ? -14.842 16.339 3.617 1 22.79 168 GLY C N 1
ATOM 9573 C CA . GLY C 1 166 ? -13.427 16.352 3.934 1 22.49 168 GLY C CA 1
ATOM 9574 C C . GLY C 1 166 ? -13.022 17.551 4.747 1 22.39 168 GLY C C 1
ATOM 9575 O O . GLY C 1 166 ? -13.718 18.568 4.78 1 22.89 168 GLY C O 1
ATOM 9579 N N . GLY C 1 167 ? -11.874 17.43 5.387 1 21.53 169 GLY C N 1
ATOM 9580 C CA . GLY C 1 167 ? -11.379 18.48 6.262 1 20.91 169 GLY C CA 1
ATOM 9581 C C . GLY C 1 167 ? -11.73 18.174 7.699 1 19.09 169 GLY C C 1
ATOM 9582 O O . GLY C 1 167 ? -12.565 17.301 7.985 1 18.52 169 GLY C O 1
ATOM 9586 N N . HIS C 1 168 ? -11.07 18.894 8.607 1 17.73 170 HIS C N 1
ATOM 9587 C CA . HIS C 1 168 ? -11.214 18.686 10.036 1 17.41 170 HIS C CA 1
ATOM 9588 C C . HIS C 1 168 ? -11.423 19.994 10.8 1 16.75 170 HIS C C 1
ATOM 9589 O O . HIS C 1 168 ? -11.16 21.095 10.297 1 16.35 170 HIS C O 1
ATOM 9603 N N . HIS C 1 169 ? -11.938 19.861 12.013 1 16.16 171 HIS C N 1
ATOM 9604 C CA . HIS C 1 169 ? -12.186 21.001 12.868 1 16.84 171 HIS C CA 1
ATOM 9605 C C . HIS C 1 169 ? -11.88 20.547 14.298 1 17.29 171 HIS C C 1
ATOM 9606 O O . HIS C 1 169 ? -12.405 19.531 14.76 1 18.16 171 HIS C O 1
ATOM 9620 N N . ARG C 1 170 ? -10.975 21.265 14.962 1 16.45 172 ARG C N 1
ATOM 9621 C CA . ARG C 1 170 ? -10.511 20.934 16.299 1 16.38 172 ARG C CA 1
ATOM 9622 C C . ARG C 1 170 ? -11.362 21.611 17.382 1 16.51 172 ARG C C 1
ATOM 9623 O O . ARG C 1 170 ? -11.677 22.798 17.27 1 16.49 172 ARG C O 1
ATOM 9644 N N . VAL C 1 171 ? -11.622 20.877 18.466 1 15.88 173 VAL C N 1
ATOM 9645 C CA . VAL C 1 171 ? -12.327 21.344 19.656 1 15.45 173 VAL C CA 1
ATOM 9646 C C . VAL C 1 171 ? -11.421 20.993 20.847 1 15.67 173 VAL C C 1
ATOM 9647 O O . VAL C 1 171 ? -11.165 19.813 21.111 1 15.33 173 VAL C O 1
ATOM 9660 N N . ASP C 1 172 ? -10.929 22.015 21.547 1 15.91 174 ASP C N 1
ATOM 9661 C CA . ASP C 1 172 ? -10.103 21.801 22.728 1 16.41 174 ASP C CA 1
ATOM 9662 C C . ASP C 1 172 ? -10.98 21.433 23.944 1 15.76 174 ASP C C 1
ATOM 9663 O O . ASP C 1 172 ? -11.834 22.219 24.353 1 15.75 174 ASP C O 1
ATOM 9672 N N . PHE C 1 173 ? -10.768 20.235 24.511 1 14.63 175 PHE C N 1
ATOM 9673 C CA . PHE C 1 173 ? -11.492 19.744 25.679 1 13.29 175 PHE C CA 1
ATOM 9674 C C . PHE C 1 173 ? -10.602 19.85 26.882 1 11.96 175 PHE C C 1
ATOM 9675 O O . PHE C 1 173 ? -9.565 19.191 26.879 1 11.26 175 PHE C O 1
ATOM 9692 N N . LYS C 1 174 ? -11.009 20.623 27.918 1 11.92 176 LYS C N 1
ATOM 9693 C CA . LYS C 1 174 ? -10.312 20.694 29.2 1 13.23 176 LYS C CA 1
ATOM 9694 C C . LYS C 1 174 ? -11.297 20.053 30.189 1 14.64 176 LYS C C 1
ATOM 9695 O O . LYS C 1 174 ? -12.41 20.554 30.332 1 15.59 176 LYS C O 1
ATOM 9714 N N . THR C 1 175 ? -10.947 18.899 30.78 1 14.41 177 THR C N 1
ATOM 9715 C CA . THR C 1 175 ? -11.834 18.188 31.707 1 14.41 177 THR C CA 1
ATOM 9716 C C . THR C 1 175 ? -11.174 18.012 33.081 1 14.69 177 THR C C 1
ATOM 9717 O O . THR C 1 175 ? -9.95 17.858 33.18 1 14.71 177 THR C O 1
ATOM 9728 N N . THR C 1 176 ? -12.012 17.997 34.139 1 14.47 178 THR C N 1
ATOM 9729 C CA . THR C 1 176 ? -11.575 17.704 35.486 1 15.07 178 THR C CA 1
ATOM 9730 C C . THR C 1 176 ? -12.444 16.584 35.995 1 15.87 178 THR C C 1
ATOM 9731 O O . THR C 1 176 ? -13.66 16.713 35.987 1 15.46 178 THR C O 1
ATOM 9742 N N . TYR C 1 177 ? -11.835 15.493 36.434 1 17.08 179 TYR C N 1
ATOM 9743 C CA . TYR C 1 177 ? -12.548 14.375 37.038 1 18.57 179 TYR C CA 1
ATOM 9744 C C . TYR C 1 177 ? -12.397 14.537 38.543 1 21.28 179 TYR C C 1
ATOM 9745 O O . TYR C 1 177 ? -11.294 14.798 39.037 1 21.96 179 TYR C O 1
ATOM 9763 N N . LYS C 1 178 ? -13.498 14.408 39.276 1 22.43 180 LYS C N 1
ATOM 9764 C CA . LYS C 1 178 ? -13.519 14.642 40.717 1 23.31 180 LYS C CA 1
ATOM 9765 C C . LYS C 1 178 ? -14.159 13.482 41.481 1 24.79 180 LYS C C 1
ATOM 9766 O O . LYS C 1 178 ? -15.383 13.402 41.583 1 25.2 180 LYS C O 1
ATOM 9785 N N . ALA C 1 179 ? -13.334 12.609 42.05 1 25.84 181 ALA C N 1
ATOM 9786 C CA . ALA C 1 179 ? -13.816 11.502 42.874 1 27.48 181 ALA C CA 1
ATOM 9787 C C . ALA C 1 179 ? -14.424 12.071 44.154 1 30.05 181 ALA C C 1
ATOM 9788 O O . ALA C 1 179 ? -13.878 13.042 44.692 1 30.35 181 ALA C O 1
ATOM 9795 N N . LYS C 1 180 ? -15.558 11.491 44.648 1 31.67 182 LYS C N 1
ATOM 9796 C CA . LYS C 1 180 ? -16.192 11.993 45.884 1 33.19 182 LYS C CA 1
ATOM 9797 C C . LYS C 1 180 ? -15.358 11.668 47.135 1 33.41 182 LYS C C 1
ATOM 9798 O O . LYS C 1 180 ? -15.39 12.424 48.104 1 33.24 182 LYS C O 1
ATOM 9817 N N . LYS C 1 181 ? -14.6 10.569 47.114 1 33.83 183 LYS C N 1
ATOM 9818 C CA . LYS C 1 181 ? -13.725 10.196 48.235 1 34.28 183 LYS C CA 1
ATOM 9819 C C . LYS C 1 181 ? -12.284 10.03 47.723 1 33.38 183 LYS C C 1
ATOM 9820 O O . LYS C 1 181 ? -12.101 9.81 46.514 1 33.02 183 LYS C O 1
ATOM 9839 N N . PRO C 1 182 ? -11.24 10.134 48.576 1 33 184 PRO C N 1
ATOM 9840 C CA . PRO C 1 182 ? -9.869 9.972 48.051 1 33.18 184 PRO C CA 1
ATOM 9841 C C . PRO C 1 182 ? -9.614 8.585 47.465 1 33.55 184 PRO C C 1
ATOM 9842 O O . PRO C 1 182 ? -10.115 7.577 47.987 1 34.75 184 PRO C O 1
ATOM 9853 N N . VAL C 1 183 ? -8.855 8.542 46.373 1 32.51 185 VAL C N 1
ATOM 9854 C CA . VAL C 1 183 ? -8.492 7.317 45.666 1 32.13 185 VAL C CA 1
ATOM 9855 C C . VAL C 1 183 ? -6.967 7.37 45.402 1 32.94 185 VAL C C 1
ATOM 9856 O O . VAL C 1 183 ? -6.332 8.432 45.54 1 33.42 185 VAL C O 1
ATOM 9869 N N . LYS C 1 184 ? -6.379 6.221 44.999 1 32.35 186 LYS C N 1
ATOM 9870 C CA . LYS C 1 184 ? -4.963 6.163 44.63 1 31.54 186 LYS C CA 1
ATOM 9871 C C . LYS C 1 184 ? -4.834 6.916 43.311 1 30.19 186 LYS C C 1
ATOM 9872 O O . LYS C 1 184 ? -5.468 6.543 42.325 1 29.94 186 LYS C O 1
ATOM 9891 N N . LEU C 1 185 ? -4.121 8.048 43.332 1 28.7 187 LEU C N 1
ATOM 9892 C CA . LEU C 1 185 ? -3.99 8.904 42.162 1 26.68 187 LEU C CA 1
ATOM 9893 C C . LEU C 1 185 ? -3.007 8.32 41.168 1 26.79 187 LEU C C 1
ATOM 9894 O O . LEU C 1 185 ? -1.969 7.808 41.584 1 28.1 187 LEU C O 1
ATOM 9910 N N . PRO C 1 186 ? -3.268 8.398 39.847 1 25.43 188 PRO C N 1
ATOM 9911 C CA . PRO C 1 186 ? -2.295 7.874 38.883 1 24.78 188 PRO C CA 1
ATOM 9912 C C . PRO C 1 186 ? -1.247 8.91 38.487 1 24.3 188 PRO C C 1
ATOM 9913 O O . PRO C 1 186 ? -1.461 10.118 38.6 1 23.78 188 PRO C O 1
ATOM 9924 N N . GLU C 1 187 ? -0.115 8.426 37.98 1 24.21 189 GLU C N 1
ATOM 9925 C CA . GLU C 1 187 ? 0.916 9.305 37.435 1 24.1 189 GLU C CA 1
ATOM 9926 C C . GLU C 1 187 ? 0.439 9.742 36.023 1 22.52 189 GLU C C 1
ATOM 9927 O O . GLU C 1 187 ? -0.523 9.186 35.474 1 22.17 189 GLU C O 1
ATOM 9939 N N . PHE C 1 188 ? 1.122 10.745 35.435 1 21.04 190 PHE C N 1
ATOM 9940 C CA . PHE C 1 188 ? 0.84 11.281 34.106 1 19.96 190 PHE C CA 1
ATOM 9941 C C . PHE C 1 188 ? 0.722 10.139 33.074 1 19.53 190 PHE C C 1
ATOM 9942 O O . PHE C 1 188 ? 1.577 9.26 33.061 1 20.1 190 PHE C O 1
ATOM 9959 N N . HIS C 1 189 ? -0.364 10.105 32.286 1 18.55 191 HIS C N 1
ATOM 9960 C CA . HIS C 1 189 ? -0.572 9.043 31.29 1 18.02 191 HIS C CA 1
ATOM 9961 C C . HIS C 1 189 ? -1.543 9.491 30.189 1 17.57 191 HIS C C 1
ATOM 9962 O O . HIS C 1 189 ? -2.062 10.606 30.225 1 17.64 191 HIS C O 1
ATOM 9976 N N . PHE C 1 190 ? -1.789 8.619 29.209 1 17.68 192 PHE C N 1
ATOM 9977 C CA . PHE C 1 190 ? -2.662 8.894 28.077 1 17.69 192 PHE C CA 1
ATOM 9978 C C . PHE C 1 190 ? -3.84 7.936 28.052 1 19.88 192 PHE C C 1
ATOM 9979 O O . PHE C 1 190 ? -3.758 6.853 28.632 1 20.85 192 PHE C O 1
ATOM 9996 N N . VAL C 1 191 ? -4.927 8.322 27.374 1 20.23 193 VAL C N 1
ATOM 9997 C CA . VAL C 1 191 ? -6.069 7.448 27.164 1 21.08 193 VAL C CA 1
ATOM 9998 C C . VAL C 1 191 ? -6.454 7.557 25.687 1 21.95 193 VAL C C 1
ATOM 9999 O O . VAL C 1 191 ? -6.745 8.642 25.204 1 22.11 193 VAL C O 1
ATOM 10012 N N . GLU C 1 192 ? -6.414 6.432 24.96 1 22.1 194 GLU C N 1
ATOM 10013 C CA . GLU C 1 192 ? -6.85 6.352 23.569 1 21.97 194 GLU C CA 1
ATOM 10014 C C . GLU C 1 192 ? -8.377 6.322 23.635 1 22.16 194 GLU C C 1
ATOM 10015 O O . GLU C 1 192 ? -8.929 5.609 24.476 1 21.32 194 GLU C O 1
ATOM 10027 N N . HIS C 1 193 ? -9.033 7.033 22.732 1 22.45 195 HIS C N 1
ATOM 10028 C CA . HIS C 1 193 ? -10.506 7.127 22.691 1 22.49 195 HIS C CA 1
ATOM 10029 C C . HIS C 1 193 ? -11.003 6.952 21.257 1 22.67 195 HIS C C 1
ATOM 10030 O O . HIS C 1 193 ? -10.379 7.543 20.386 1 22.82 195 HIS C O 1
ATOM 10044 N N . ARG C 1 194 ? -12.048 6.166 21.014 1 22.5 196 ARG C N 1
ATOM 10045 C CA . ARG C 1 194 ? -12.674 6.076 19.689 1 22.66 196 ARG C CA 1
ATOM 10046 C C . ARG C 1 194 ? -14.18 6.034 19.927 1 24.28 196 ARG C C 1
ATOM 10047 O O . ARG C 1 194 ? -14.727 4.99 20.3 1 23.79 196 ARG C O 1
ATOM 10068 N N . LEU C 1 195 ? -14.818 7.181 19.704 1 25.39 197 LEU C N 1
ATOM 10069 C CA . LEU C 1 195 ? -16.272 7.349 19.896 1 26.55 197 LEU C CA 1
ATOM 10070 C C . LEU C 1 195 ? -16.938 7.313 18.53 1 27.43 197 LEU C C 1
ATOM 10071 O O . LEU C 1 195 ? -16.53 8.088 17.662 1 27.3 197 LEU C O 1
ATOM 10087 N N . GLU C 1 196 ? -17.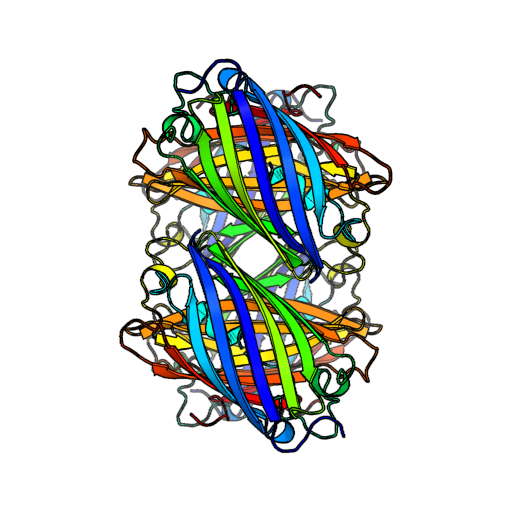943 6.473 18.368 1 28.03 198 GLU C N 1
ATOM 10088 C CA . GLU C 1 196 ? -18.622 6.318 17.094 1 29.88 198 GLU C CA 1
ATOM 10089 C C . GLU C 1 196 ? -20.138 6.32 17.283 1 31.88 198 GLU C C 1
ATOM 10090 O O . GLU C 1 196 ? -20.631 5.674 18.19 1 31.64 198 GLU C O 1
ATOM 10102 N N . LEU C 1 197 ? -20.862 7.06 16.429 1 33.45 199 LEU C N 1
ATOM 10103 C CA . LEU C 1 197 ? -22.322 7.103 16.384 1 35.21 199 LEU C CA 1
ATOM 10104 C C . LEU C 1 197 ? -22.618 6.116 15.246 1 38.12 199 LEU C C 1
ATOM 10105 O O . LEU C 1 197 ? -22.258 6.394 14.099 1 38.45 199 LEU C O 1
ATOM 10121 N N . THR C 1 198 ? -23.103 4.902 15.579 1 40.16 200 THR C N 1
ATOM 10122 C CA . THR C 1 198 ? -23.265 3.821 14.598 1 42.79 200 THR C CA 1
ATOM 10123 C C . THR C 1 198 ? -24.619 3.687 13.913 1 44.88 200 THR C C 1
ATOM 10124 O O . THR C 1 198 ? -24.644 3.228 12.782 1 46.45 200 THR C O 1
ATOM 10135 N N . LYS C 1 199 ? -25.723 3.962 14.589 1 45.64 201 LYS C N 1
ATOM 10136 C CA . LYS C 1 199 ? -27.054 3.86 13.99 1 48.08 201 LYS C CA 1
ATOM 10137 C C . LYS C 1 199 ? -27.913 5.055 14.427 1 49.43 201 LYS C C 1
ATOM 10138 O O . LYS C 1 199 ? -27.618 5.667 15.447 1 49.66 201 LYS C O 1
ATOM 10157 N N . HIS C 1 200 ? -28.949 5.422 13.646 1 50.02 202 HIS C N 1
ATOM 10158 C CA . HIS C 1 200 ? -29.828 6.539 14.009 1 50.93 202 HIS C CA 1
ATOM 10159 C C . HIS C 1 200 ? -31.048 6.624 13.12 1 52.25 202 HIS C C 1
ATOM 10160 O O . HIS C 1 200 ? -31.021 6.128 11.998 1 52.81 202 HIS C O 1
ATOM 10174 N N . ASP C 1 201 ? -32.11 7.296 13.602 1 53.08 203 ASP C N 1
ATOM 10175 C CA . ASP C 1 201 ? -33.283 7.583 12.775 1 54.5 203 ASP C CA 1
ATOM 10176 C C . ASP C 1 201 ? -32.971 8.889 11.979 1 56.64 203 ASP C C 1
ATOM 10177 O O . ASP C 1 201 ? -32.045 9.62 12.348 1 57.18 203 ASP C O 1
ATOM 10186 N N . LYS C 1 202 ? -33.703 9.162 10.886 1 57.67 204 LYS C N 1
ATOM 10187 C CA . LYS C 1 202 ? -33.389 10.277 9.976 1 58.9 204 LYS C CA 1
ATOM 10188 C C . LYS C 1 202 ? -33.034 11.627 10.648 1 58.97 204 LYS C C 1
ATOM 10189 O O . LYS C 1 202 ? -32.072 12.268 10.228 1 59.14 204 LYS C O 1
ATOM 10208 N N . ASP C 1 203 ? -33.791 12.052 11.67 1 58.8 205 ASP C N 1
ATOM 10209 C CA . ASP C 1 203 ? -33.567 13.357 12.31 1 58.87 205 ASP C CA 1
ATOM 10210 C C . ASP C 1 203 ? -32.836 13.273 13.665 1 57.13 205 ASP C C 1
ATOM 10211 O O . ASP C 1 203 ? -32.783 14.263 14.391 1 57.62 205 ASP C O 1
ATOM 10220 N N . PHE C 1 204 ? -32.157 12.16 13.941 1 54.95 206 PHE C N 1
ATOM 10221 C CA . PHE C 1 204 ? -31.38 11.984 15.16 1 53.17 206 PHE C CA 1
ATOM 10222 C C . PHE C 1 204 ? -32.18 12.221 16.449 1 51.78 206 PHE C C 1
ATOM 10223 O O . PHE C 1 204 ? -31.67 12.832 17.391 1 51.9 206 PHE C O 1
ATOM 10240 N N . THR C 1 205 ? -33.426 11.725 16.505 1 50.01 207 THR C N 1
ATOM 10241 C CA . THR C 1 205 ? -34.195 11.755 17.757 1 48.62 207 THR C CA 1
ATOM 10242 C C . THR C 1 205 ? -33.739 10.542 18.62 1 46.63 207 THR C C 1
ATOM 10243 O O . THR C 1 205 ? -33.81 10.615 19.838 1 46.69 207 THR C O 1
ATOM 10254 N N . THR C 1 206 ? -33.269 9.442 17.992 1 44.83 208 THR C N 1
ATOM 10255 C CA . THR C 1 206 ? -32.693 8.291 18.669 1 44.04 208 THR C CA 1
ATOM 10256 C C . THR C 1 206 ? -31.41 7.893 17.933 1 42.92 208 THR C C 1
ATOM 10257 O O . THR C 1 206 ? -31.283 8.126 16.721 1 43.05 208 THR C O 1
ATOM 10268 N N . TRP C 1 207 ? -30.442 7.311 18.659 1 41.63 209 TRP C N 1
ATOM 10269 C CA . TRP C 1 207 ? -29.183 6.869 18.045 1 40.79 209 TRP C CA 1
ATOM 10270 C C . TRP C 1 207 ? -28.363 5.946 18.95 1 40.82 209 TRP C C 1
ATOM 10271 O O . TRP C 1 207 ? -28.563 5.915 20.151 1 41.36 209 TRP C O 1
ATOM 10292 N N . ASP C 1 208 ? -27.45 5.192 18.354 1 40.16 210 ASP C N 1
ATOM 10293 C CA . ASP C 1 208 ? -26.548 4.296 19.054 1 40.44 210 ASP C CA 1
ATOM 10294 C C . ASP C 1 208 ? -25.172 4.903 18.991 1 40.12 210 ASP C C 1
ATOM 10295 O O . ASP C 1 208 ? -24.72 5.265 17.905 1 40.35 210 ASP C O 1
ATOM 10304 N N . GLN C 1 209 ? -24.507 4.992 20.136 1 39.19 211 GLN C N 1
ATOM 10305 C CA . GLN C 1 209 ? -23.122 5.486 20.195 1 38.07 211 GLN C CA 1
ATOM 10306 C C . GLN C 1 209 ? -22.299 4.517 21.027 1 37.78 211 GLN C C 1
ATOM 10307 O O . GLN C 1 209 ? -22.828 3.986 22.003 1 38.08 211 GLN C O 1
ATOM 10321 N N . GLN C 1 210 ? -21.073 4.261 20.61 1 36.8 212 GLN C N 1
ATOM 10322 C CA . GLN C 1 210 ? -20.147 3.364 21.305 1 36.44 212 GLN C CA 1
ATOM 10323 C C . GLN C 1 210 ? -18.811 4.028 21.518 1 36.27 212 GLN C C 1
ATOM 10324 O O . GLN C 1 210 ? -18.495 5.001 20.843 1 36.97 212 GLN C O 1
ATOM 10338 N N . GLU C 1 211 ? -18.029 3.506 22.451 1 35.05 213 GLU C N 1
ATOM 10339 C CA . GLU C 1 211 ? -16.707 4.074 22.758 1 34.35 213 GLU C CA 1
ATOM 10340 C C . GLU C 1 211 ? -15.737 2.998 23.207 1 33.1 213 GLU C C 1
ATOM 10341 O O . GLU C 1 211 ? -16.131 2.149 24.005 1 33.29 213 GLU C O 1
ATOM 10353 N N . ALA C 1 212 ? -14.535 3.013 22.657 1 31.85 214 ALA C N 1
ATOM 10354 C CA . ALA C 1 212 ? -13.425 2.157 23.052 1 31.15 214 ALA C CA 1
ATOM 10355 C C . ALA C 1 212 ? -12.396 3.108 23.72 1 30.68 214 ALA C C 1
ATOM 10356 O O . ALA C 1 212 ? -12.105 4.175 23.175 1 30.62 214 ALA C O 1
ATOM 10363 N N . ALA C 1 213 ? -11.914 2.759 24.92 1 30.6 215 ALA C N 1
ATOM 10364 C CA . ALA C 1 213 ? -10.966 3.593 25.655 1 30.86 215 ALA C CA 1
ATOM 10365 C C . ALA C 1 213 ? -9.911 2.765 26.367 1 31.26 215 ALA C C 1
ATOM 10366 O O . ALA C 1 213 ? -10.262 1.829 27.074 1 32.18 215 ALA C O 1
ATOM 10373 N N . GLU C 1 214 ? -8.626 3.131 26.206 1 30.78 216 GLU C N 1
ATOM 10374 C CA . GLU C 1 214 ? -7.497 2.419 26.798 1 31.01 216 GLU C CA 1
ATOM 10375 C C . GLU C 1 214 ? -6.443 3.392 27.321 1 30.42 216 GLU C C 1
ATOM 10376 O O . GLU C 1 214 ? -5.924 4.199 26.563 1 30.8 216 GLU C O 1
ATOM 10388 N N . GLY C 1 215 ? -6.099 3.263 28.594 1 29.27 217 GLY C N 1
ATOM 10389 C CA . GLY C 1 215 ? -5.058 4.04 29.243 1 28.68 217 GLY C CA 1
ATOM 10390 C C . GLY C 1 215 ? -3.699 3.408 29.06 1 27.91 217 GLY C C 1
ATOM 10391 O O . GLY C 1 215 ? -3.587 2.185 29.009 1 28.46 217 GLY C O 1
ATOM 10395 N N . HIS C 1 216 ? -2.657 4.233 28.958 1 26.55 218 HIS C N 1
ATOM 10396 C CA . HIS C 1 216 ? -1.296 3.745 28.823 1 25.76 218 HIS C CA 1
ATOM 10397 C C . HIS C 1 216 ? -0.272 4.851 29.026 1 25.77 218 HIS C C 1
ATOM 10398 O O . HIS C 1 216 ? -0.541 6.01 28.733 1 26.11 218 HIS C O 1
ATOM 10412 N N . PHE C 1 217 ? 0.92 4.487 29.491 1 25.49 219 PHE C N 1
ATOM 10413 C CA . PHE C 1 217 ? 2.052 5.395 29.542 1 25.58 219 PHE C CA 1
ATOM 10414 C C . PHE C 1 217 ? 2.606 5.481 28.1 1 26.26 219 PHE C C 1
ATOM 10415 O O . PHE C 1 217 ? 2.198 4.698 27.232 1 26.08 219 PHE C O 1
ATOM 10432 N N . SER C 1 218 ? 3.547 6.41 27.833 1 26.3 220 SER C N 1
ATOM 10433 C CA . SER C 1 218 ? 4.13 6.535 26.508 1 26.17 220 SER C CA 1
ATOM 10434 C C . SER C 1 218 ? 4.894 5.256 26.152 1 27.78 220 SER C C 1
ATOM 10435 O O . SER C 1 218 ? 5.62 4.718 26.997 1 27.68 220 SER C O 1
ATOM 10443 N N . PRO C 1 219 ? 4.727 4.744 24.926 1 28.72 221 PRO C N 1
ATOM 10444 C CA . PRO C 1 219 ? 5.498 3.557 24.524 1 29.87 221 PRO C CA 1
ATOM 10445 C C . PRO C 1 219 ? 6.979 3.843 24.217 1 31.31 221 PRO C C 1
ATOM 10446 O O . PRO C 1 219 ? 7.748 2.892 24.037 1 31.46 221 PRO C O 1
ATOM 10457 N N . LEU C 1 220 ? 7.378 5.139 24.121 1 31.74 222 LEU C N 1
ATOM 10458 C CA . LEU C 1 220 ? 8.741 5.511 23.765 1 32.91 222 LEU C CA 1
ATOM 10459 C C . LEU C 1 220 ? 9.699 5.346 24.938 1 35.25 222 LEU C C 1
ATOM 10460 O O . LEU C 1 220 ? 9.372 5.751 26.048 1 35.6 222 LEU C O 1
ATOM 10476 N N . PRO C 1 221 ? 10.904 4.795 24.717 1 36.96 223 PRO C N 1
ATOM 10477 C CA . PRO C 1 221 ? 11.846 4.64 25.841 1 37.98 223 PRO C CA 1
ATOM 10478 C C . PRO C 1 221 ? 12.52 5.956 26.242 1 39.22 223 PRO C C 1
ATOM 10479 O O . PRO C 1 221 ? 12.677 6.857 25.407 1 39.1 223 PRO C O 1
ATOM 10490 N N . LYS C 1 222 ? 12.925 6.044 27.534 1 39.88 224 LYS C N 1
ATOM 10491 C CA . LYS C 1 222 ? 13.628 7.194 28.115 1 40.57 224 LYS C CA 1
ATOM 10492 C C . LYS C 1 222 ? 15.139 7.101 27.817 1 41.06 224 LYS C C 1
ATOM 10493 O O . LYS C 1 222 ? 15.985 7.276 28.702 1 41.07 224 LYS C O 1
ATOM 10512 N N . VAL D 1 3 ? -44.106 50.196 23.118 1 72.5 3 VAL D N 1
ATOM 10513 C CA . VAL D 1 3 ? -44.237 49.132 24.114 1 73.14 3 VAL D CA 1
ATOM 10514 C C . VAL D 1 3 ? -43.27 49.317 25.3 1 73.9 3 VAL D C 1
ATOM 10515 O O . VAL D 1 3 ? -43.563 48.834 26.402 1 74.27 3 VAL D O 1
ATOM 10527 N N . ILE D 1 4 ? -42.127 49.994 25.089 1 73.63 4 ILE D N 1
ATOM 10528 C CA . ILE D 1 4 ? -41.174 50.236 26.17 1 73.69 4 ILE D CA 1
ATOM 10529 C C . ILE D 1 4 ? -41.444 51.603 26.827 1 74.18 4 ILE D C 1
ATOM 10530 O O . ILE D 1 4 ? -40.959 52.617 26.336 1 74.71 4 ILE D O 1
ATOM 10546 N N . LYS D 1 5 ? -42.213 51.622 27.936 1 73.78 5 LYS D N 1
ATOM 10547 C CA . LYS D 1 5 ? -42.545 52.843 28.697 1 73.83 5 LYS D CA 1
ATOM 10548 C C . LYS D 1 5 ? -41.264 53.417 29.388 1 73.54 5 LYS D C 1
ATOM 10549 O O . LYS D 1 5 ? -40.256 52.717 29.498 1 73.84 5 LYS D O 1
ATOM 10568 N N . GLN D 1 6 ? -41.284 54.7 29.792 1 72.88 6 GLN D N 1
ATOM 10569 C CA . GLN D 1 6 ? -40.127 55.379 30.401 1 72.84 6 GLN D CA 1
ATOM 10570 C C . GLN D 1 6 ? -39.574 54.67 31.676 1 71.93 6 GLN D C 1
ATOM 10571 O O . GLN D 1 6 ? -38.377 54.755 31.951 1 71.99 6 GLN D O 1
ATOM 10585 N N . VAL D 1 7 ? -40.452 53.982 32.423 1 70.7 7 VAL D N 1
ATOM 10586 C CA . VAL D 1 7 ? -40.138 53.157 33.589 1 70.09 7 VAL D CA 1
ATOM 10587 C C . VAL D 1 7 ? -40.694 51.76 33.274 1 69.66 7 VAL D C 1
ATOM 10588 O O . VAL D 1 7 ? -41.839 51.642 32.828 1 69.85 7 VAL D O 1
ATOM 10601 N N . MET D 1 8 ? -39.882 50.71 33.477 1 68.81 8 MET D N 1
ATOM 10602 C CA . MET D 1 8 ? -40.28 49.321 33.208 1 68.23 8 MET D CA 1
ATOM 10603 C C . MET D 1 8 ? -39.827 48.42 34.352 1 66.58 8 MET D C 1
ATOM 10604 O O . MET D 1 8 ? -38.793 48.683 34.954 1 66.46 8 MET D O 1
ATOM 10618 N N . LYS D 1 9 ? -40.58 47.339 34.621 1 65.28 9 LYS D N 1
ATOM 10619 C CA . LYS D 1 9 ? -40.265 46.334 35.642 1 64.65 9 LYS D CA 1
ATOM 10620 C C . LYS D 1 9 ? -39.619 45.088 34.983 1 62.96 9 LYS D C 1
ATOM 10621 O O . LYS D 1 9 ? -39.647 44.942 33.759 1 63.15 9 LYS D O 1
ATOM 10640 N N . THR D 1 10 ? -38.964 44.235 35.785 1 61.04 10 THR D N 1
ATOM 10641 C CA . THR D 1 10 ? -38.288 43.028 35.295 1 59.14 10 THR D CA 1
ATOM 10642 C C . THR D 1 10 ? -38.571 41.855 36.248 1 57.41 10 THR D C 1
ATOM 10643 O O . THR D 1 10 ? -38.646 42.049 37.471 1 57.86 10 THR D O 1
ATOM 10654 N N . LYS D 1 11 ? -38.751 40.647 35.68 1 55.29 11 LYS D N 1
ATOM 10655 C CA . LYS D 1 11 ? -39.011 39.406 36.425 1 53.7 11 LYS D CA 1
ATOM 10656 C C . LYS D 1 11 ? -38.055 38.381 35.819 1 50.77 11 LYS D C 1
ATOM 10657 O O . LYS D 1 11 ? -38.143 38.101 34.625 1 51.5 11 LYS D O 1
ATOM 10676 N N . LEU D 1 12 ? -37.089 37.9 36.604 1 47.87 12 LEU D N 1
ATOM 10677 C CA . LEU D 1 12 ? -36.064 36.989 36.11 1 45.93 12 LEU D CA 1
ATOM 10678 C C . LEU D 1 12 ? -36.083 35.64 36.806 1 44.42 12 LEU D C 1
ATOM 10679 O O . LEU D 1 12 ? -36.335 35.583 38.013 1 44.52 12 LEU D O 1
ATOM 10695 N N . HIS D 1 13 ? -35.768 34.563 36.05 1 42.24 13 HIS D N 1
ATOM 10696 C CA . HIS D 1 13 ? -35.657 33.204 36.554 1 41.42 13 HIS D CA 1
ATOM 10697 C C . HIS D 1 13 ? -34.387 32.601 35.956 1 41 13 HIS D C 1
ATOM 10698 O O . HIS D 1 13 ? -34.262 32.509 34.73 1 41.59 13 HIS D O 1
ATOM 10712 N N . LEU D 1 14 ? -33.445 32.188 36.805 1 39.54 14 LEU D N 1
ATOM 10713 C CA . LEU D 1 14 ? -32.192 31.598 36.361 1 38.08 14 LEU D CA 1
ATOM 10714 C C . LEU D 1 14 ? -32.022 30.22 36.977 1 37.45 14 LEU D C 1
ATOM 10715 O O . LEU D 1 14 ? -32.295 30.023 38.157 1 38.16 14 LEU D O 1
ATOM 10731 N N . GLU D 1 15 ? -31.564 29.28 36.186 1 36.53 15 GLU D N 1
ATOM 10732 C CA . GLU D 1 15 ? -31.226 27.944 36.649 1 35.96 15 GLU D CA 1
ATOM 10733 C C . GLU D 1 15 ? -29.747 27.759 36.309 1 35.05 15 GLU D C 1
ATOM 10734 O O . GLU D 1 15 ? -29.353 27.994 35.163 1 34.71 15 GLU D O 1
ATOM 10746 N N . GLY D 1 16 ? -28.936 27.412 37.302 1 33.93 16 GLY D N 1
ATOM 10747 C CA . GLY D 1 16 ? -27.506 27.257 37.084 1 33.49 16 GLY D CA 1
ATOM 10748 C C . GLY D 1 16 ? -26.891 26.027 37.704 1 32.54 16 GLY D C 1
ATOM 10749 O O . GLY D 1 16 ? -27.471 25.4 38.589 1 32.45 16 GLY D O 1
ATOM 10753 N N . THR D 1 17 ? -25.697 25.681 37.22 1 31.46 17 THR D N 1
ATOM 10754 C CA . THR D 1 17 ? -24.877 24.601 37.759 1 30.49 17 THR D CA 1
ATOM 10755 C C . THR D 1 17 ? -23.447 25.108 37.692 1 28.83 17 THR D C 1
ATOM 10756 O O . THR D 1 17 ? -22.954 25.302 36.598 1 28.8 17 THR D O 1
ATOM 10766 N N . VAL D 1 18 ? -22.81 25.38 38.847 1 27.21 18 VAL D N 1
ATOM 10767 C CA . VAL D 1 18 ? -21.438 25.89 38.923 1 25.68 18 VAL D CA 1
ATOM 10768 C C . VAL D 1 18 ? -20.656 24.95 39.826 1 25.76 18 VAL D C 1
ATOM 10769 O O . VAL D 1 18 ? -21.093 24.721 40.941 1 26.13 18 VAL D O 1
ATOM 10782 N N . ASN D 1 19 ? -19.534 24.388 39.368 1 25.62 19 ASN D N 1
ATOM 10783 C CA . ASN D 1 19 ? -18.752 23.447 40.18 1 26.21 19 ASN D CA 1
ATOM 10784 C C . ASN D 1 19 ? -19.595 22.237 40.624 1 26.64 19 ASN D C 1
ATOM 10785 O O . ASN D 1 19 ? -19.399 21.699 41.725 1 26.72 19 ASN D O 1
ATOM 10796 N N . GLY D 1 20 ? -20.489 21.797 39.742 1 26.89 20 GLY D N 1
ATOM 10797 C CA . GLY D 1 20 ? -21.391 20.688 40.012 1 27.89 20 GLY D CA 1
ATOM 10798 C C . GLY D 1 20 ? -22.449 20.995 41.047 1 29.01 20 GLY D C 1
ATOM 10799 O O . GLY D 1 20 ? -23.066 20.072 41.57 1 28.52 20 GLY D O 1
ATOM 10803 N N . HIS D 1 21 ? -22.656 22.278 41.379 1 30.66 21 HIS D N 1
ATOM 10804 C CA . HIS D 1 21 ? -23.626 22.687 42.384 1 32.65 21 HIS D CA 1
ATOM 10805 C C . HIS D 1 21 ? -24.817 23.323 41.668 1 34.66 21 HIS D C 1
ATOM 10806 O O . HIS D 1 21 ? -24.638 24.319 40.969 1 34.52 21 HIS D O 1
ATOM 10820 N N . ASP D 1 22 ? -26.022 22.736 41.817 1 35.55 22 ASP D N 1
ATOM 10821 C CA . ASP D 1 22 ? -27.233 23.258 41.175 1 36.1 22 ASP D CA 1
ATOM 10822 C C . ASP D 1 22 ? -27.86 24.356 42.014 1 36.66 22 ASP D C 1
ATOM 10823 O O . ASP D 1 22 ? -27.81 24.299 43.238 1 37 22 ASP D O 1
ATOM 10832 N N . PHE D 1 23 ? -28.493 25.335 41.366 1 36.92 23 PHE D N 1
ATOM 10833 C CA . PHE D 1 23 ? -29.137 26.437 42.081 1 37.77 23 PHE D CA 1
ATOM 10834 C C . PHE D 1 23 ? -30.152 27.163 41.185 1 39.69 23 PHE D C 1
ATOM 10835 O O . PHE D 1 23 ? -30.07 27.091 39.96 1 39.55 23 PHE D O 1
ATOM 10852 N N . THR D 1 24 ? -31.14 27.819 41.819 1 41.14 24 THR D N 1
ATOM 10853 C CA . THR D 1 24 ? -32.178 28.597 41.136 1 42.78 24 THR D CA 1
ATOM 10854 C C . THR D 1 24 ? -32.15 29.995 41.723 1 43.53 24 THR D C 1
ATOM 10855 O O . THR D 1 24 ? -32.102 30.131 42.94 1 44.21 24 THR D O 1
ATOM 10861 N N . ILE D 1 25 ? -32.159 31.023 40.867 1 43.32 25 ILE D N 1
ATOM 10862 C CA . ILE D 1 25 ? -32.183 32.407 41.311 1 43.36 25 ILE D CA 1
ATOM 10863 C C . ILE D 1 25 ? -33.414 33.079 40.72 1 44.54 25 ILE D C 1
ATOM 10864 O O . ILE D 1 25 ? -33.793 32.824 39.582 1 44.71 25 ILE D O 1
ATOM 10880 N N . GLU D 1 26 ? -34.066 33.899 41.529 1 45.02 26 GLU D N 1
ATOM 10881 C CA . GLU D 1 26 ? -35.264 34.604 41.142 1 45.79 26 GLU D CA 1
ATOM 10882 C C . GLU D 1 26 ? -34.968 36.097 41.351 1 46.39 26 GLU D C 1
ATOM 10883 O O . GLU D 1 26 ? -34.474 36.477 42.41 1 46.08 26 GLU D O 1
ATOM 10895 N N . GLY D 1 27 ? -35.205 36.907 40.324 1 46.88 27 GLY D N 1
ATOM 10896 C CA . GLY D 1 27 ? -34.989 38.345 40.381 1 48.1 27 GLY D CA 1
ATOM 10897 C C . GLY D 1 27 ? -36.255 39.135 40.117 1 49.66 27 GLY D C 1
ATOM 10898 O O . GLY D 1 27 ? -37.161 38.667 39.418 1 50.61 27 GLY D O 1
ATOM 10902 N N . LYS D 1 28 ? -36.335 40.329 40.689 1 50.14 28 LYS D N 1
ATOM 10903 C CA . LYS D 1 28 ? -37.468 41.249 40.497 1 51.7 28 LYS D CA 1
ATOM 10904 C C . LYS D 1 28 ? -36.891 42.655 40.546 1 52.77 28 LYS D C 1
ATOM 10905 O O . LYS D 1 28 ? -36.255 43.002 41.546 1 53.24 28 LYS D O 1
ATOM 10924 N N . GLY D 1 29 ? -37.043 43.421 39.471 1 52.98 29 GLY D N 1
ATOM 10925 C CA . GLY D 1 29 ? -36.453 44.745 39.42 1 54.31 29 GLY D CA 1
ATOM 10926 C C . GLY D 1 29 ? -37.207 45.786 38.635 1 55.91 29 GLY D C 1
ATOM 10927 O O . GLY D 1 29 ? -38.35 45.586 38.219 1 56.28 29 GLY D O 1
ATOM 10931 N N . GLU D 1 30 ? -36.535 46.909 38.42 1 56.52 30 GLU D N 1
ATOM 10932 C CA . GLU D 1 30 ? -37.104 48.063 37.742 1 57.29 30 GLU D CA 1
ATOM 10933 C C . GLU D 1 30 ? -36.001 48.96 37.193 1 57.43 30 GLU D C 1
ATOM 10934 O O . GLU D 1 30 ? -34.867 48.928 37.672 1 57.47 30 GLU D O 1
ATOM 10946 N N . GLY D 1 31 ? -36.338 49.747 36.183 1 57.34 31 GLY D N 1
ATOM 10947 C CA . GLY D 1 31 ? -35.387 50.678 35.605 1 58.06 31 GLY D CA 1
ATOM 10948 C C . GLY D 1 31 ? -36.013 51.659 34.644 1 58.44 31 GLY D C 1
ATOM 10949 O O . GLY D 1 31 ? -37.21 51.59 34.353 1 58.42 31 GLY D O 1
ATOM 10953 N N . LYS D 1 32 ? -35.185 52.587 34.163 1 58.43 32 LYS D N 1
ATOM 10954 C CA . LYS D 1 32 ? -35.57 53.614 33.204 1 58.75 32 LYS D CA 1
ATOM 10955 C C . LYS D 1 32 ? -34.871 53.22 31.897 1 58.64 32 LYS D C 1
ATOM 10956 O O . LYS D 1 32 ? -33.674 53.479 31.748 1 58.22 32 LYS D O 1
ATOM 10975 N N . PRO D 1 33 ? -35.573 52.533 30.97 1 58.7 33 PRO D N 1
ATOM 10976 C CA . PRO D 1 33 ? -34.894 52.043 29.761 1 59.19 33 PRO D CA 1
ATOM 10977 C C . PRO D 1 33 ? -34.117 53.063 28.933 1 60.28 33 PRO D C 1
ATOM 10978 O O . PRO D 1 33 ? -33.026 52.761 28.455 1 60.45 33 PRO D O 1
ATOM 10989 N N . TYR D 1 34 ? -34.665 54.265 28.773 1 60.98 34 TYR D N 1
ATOM 10990 C CA . TYR D 1 34 ? -34.033 55.317 27.976 1 61.89 34 TYR D CA 1
ATOM 10991 C C . TYR D 1 34 ? -32.869 56.014 28.707 1 62.26 34 TYR D C 1
ATOM 10992 O O . TYR D 1 34 ? -32.018 56.611 28.046 1 62.22 34 TYR D O 1
ATOM 11010 N N . GLU D 1 35 ? -32.807 55.916 30.055 1 62.24 35 GLU D N 1
ATOM 11011 C CA . GLU D 1 35 ? -31.704 56.487 30.842 1 62.16 35 GLU D CA 1
ATOM 11012 C C . GLU D 1 35 ? -30.538 55.498 31.064 1 60.93 35 GLU D C 1
ATOM 11013 O O . GLU D 1 35 ? -29.48 55.92 31.526 1 61.46 35 GLU D O 1
ATOM 11025 N N . GLY D 1 36 ? -30.721 54.217 30.736 1 59.2 36 GLY D N 1
ATOM 11026 C CA . GLY D 1 36 ? -29.683 53.209 30.912 1 57.71 36 GLY D CA 1
ATOM 11027 C C . GLY D 1 36 ? -29.436 52.856 32.362 1 55.97 36 GLY D C 1
ATOM 11028 O O . GLY D 1 36 ? -28.322 52.474 32.719 1 56.38 36 GLY D O 1
ATOM 11032 N N . LEU D 1 37 ? -30.472 52.961 33.205 1 54.07 37 LEU D N 1
ATOM 11033 C CA . LEU D 1 37 ? -30.368 52.673 34.633 1 52.72 37 LEU D CA 1
ATOM 11034 C C . LEU D 1 37 ? -31.34 51.576 35.021 1 51.35 37 LEU D C 1
ATOM 11035 O O . LEU D 1 37 ? -32.471 51.564 34.546 1 52.01 37 LEU D O 1
ATOM 11051 N N . GLN D 1 38 ? -30.907 50.666 35.881 1 49.86 38 GLN D N 1
ATOM 11052 C CA . GLN D 1 38 ? -31.756 49.564 36.378 1 49.32 38 GLN D CA 1
ATOM 11053 C C . GLN D 1 38 ? -31.252 49.055 37.718 1 49.02 38 GLN D C 1
ATOM 11054 O O . GLN D 1 38 ? -30.155 49.458 38.103 1 48.29 38 GLN D O 1
ATOM 11068 N N . HIS D 1 39 ? -32.045 48.22 38.386 1 49.18 39 HIS D N 1
ATOM 11069 C CA . HIS D 1 39 ? -31.704 47.569 39.669 1 49.48 39 HIS D CA 1
ATOM 11070 C C . HIS D 1 39 ? -32.532 46.299 39.725 1 48.9 39 HIS D C 1
ATOM 11071 O O . HIS D 1 39 ? -33.555 46.269 39.081 1 49.25 39 HIS D O 1
ATOM 11085 N N . MET D 1 40 ? -32.07 45.27 40.414 1 47.76 40 MET D N 1
ATOM 11086 C CA . MET D 1 40 ? -32.847 44.02 40.588 1 46.85 40 MET D CA 1
ATOM 11087 C C . MET D 1 40 ? -32.505 43.436 41.957 1 46.27 40 MET D C 1
ATOM 11088 O O . MET D 1 40 ? -31.362 43.595 42.375 1 46.38 40 MET D O 1
ATOM 11102 N N . LYS D 1 41 ? -33.481 42.866 42.645 1 45.33 41 LYS D N 1
ATOM 11103 C CA . LYS D 1 41 ? -33.3 42.183 43.918 1 45.23 41 LYS D CA 1
ATOM 11104 C C . LYS D 1 41 ? -33.249 40.693 43.591 1 45.2 41 LYS D C 1
ATOM 11105 O O . LYS D 1 41 ? -34.194 40.18 43.01 1 45.97 41 LYS D O 1
ATOM 11124 N N . MET D 1 42 ? -32.149 40.006 43.92 1 44.4 42 MET D N 1
ATOM 11125 C CA . MET D 1 42 ? -31.982 38.574 43.619 1 43.87 42 MET D CA 1
ATOM 11126 C C . MET D 1 42 ? -32.225 37.752 44.864 1 44.13 42 MET D C 1
ATOM 11127 O O . MET D 1 42 ? -31.947 38.2 45.963 1 44.14 42 MET D O 1
ATOM 11141 N N . THR D 1 43 ? -32.713 36.532 44.678 1 44.32 43 THR D N 1
ATOM 11142 C CA . THR D 1 43 ? -32.991 35.598 45.76 1 44.6 43 THR D CA 1
ATOM 11143 C C . THR D 1 43 ? -32.636 34.193 45.276 1 44.22 43 THR D C 1
ATOM 11144 O O . THR D 1 43 ? -33.161 33.735 44.259 1 44.01 43 THR D O 1
ATOM 11155 N N . VAL D 1 44 ? -31.729 33.524 45.987 1 43.78 44 VAL D N 1
ATOM 11156 C CA . VAL D 1 44 ? -31.309 32.17 45.678 1 44.31 44 VAL D CA 1
ATOM 11157 C C . VAL D 1 44 ? -32.409 31.285 46.282 1 44.87 44 VAL D C 1
ATOM 11158 O O . VAL D 1 44 ? -32.439 31.071 47.504 1 44.97 44 VAL D O 1
ATOM 11171 N N . THR D 1 45 ? -33.371 30.858 45.438 1 44.69 45 THR D N 1
ATOM 11172 C CA . THR D 1 45 ? -34.515 30.047 45.877 1 45.15 45 THR D CA 1
ATOM 11173 C C . THR D 1 45 ? -34.155 28.556 46.065 1 45.72 45 THR D C 1
ATOM 11174 O O . THR D 1 45 ? -34.852 27.855 46.788 1 45.89 45 THR D O 1
ATOM 11185 N N . LYS D 1 46 ? -33.066 28.083 45.444 1 45.8 46 LYS D N 1
ATOM 11186 C CA . LYS D 1 46 ? -32.582 26.709 45.586 1 46.53 46 LYS D CA 1
ATOM 11187 C C . LYS D 1 46 ? -31.058 26.723 45.552 1 45.75 46 LYS D C 1
ATOM 11188 O O . LYS D 1 46 ? -30.466 27.517 44.826 1 46.06 46 LYS D O 1
ATOM 11207 N N . GLY D 1 47 ? -30.441 25.823 46.303 1 44.45 47 GLY D N 1
ATOM 11208 C CA . GLY D 1 47 ? -28.994 25.704 46.34 1 43.67 47 GLY D CA 1
ATOM 11209 C C . GLY D 1 47 ? -28.283 26.71 47.219 1 42.54 47 GLY D C 1
ATOM 11210 O O . GLY D 1 47 ? -27.057 26.785 47.176 1 42.75 47 GLY D O 1
ATOM 11214 N N . ALA D 1 48 ? -29.024 27.488 48.027 1 41.4 48 ALA D N 1
ATOM 11215 C CA . ALA D 1 48 ? -28.41 28.448 48.948 1 40.15 48 ALA D CA 1
ATOM 11216 C C . ALA D 1 48 ? -27.867 27.695 50.167 1 38.66 48 ALA D C 1
ATOM 11217 O O . ALA D 1 48 ? -28.503 26.728 50.6 1 38.76 48 ALA D O 1
ATOM 11224 N N . PRO D 1 49 ? -26.741 28.119 50.779 1 37.16 49 PRO D N 1
ATOM 11225 C CA . PRO D 1 49 ? -25.856 29.226 50.38 1 35.99 49 PRO D CA 1
ATOM 11226 C C . PRO D 1 49 ? -24.941 28.78 49.242 1 34.32 49 PRO D C 1
ATOM 11227 O O . PRO D 1 49 ? -24.52 27.616 49.211 1 34.63 49 PRO D O 1
ATOM 11238 N N . LEU D 1 50 ? -24.654 29.68 48.286 1 32.43 50 LEU D N 1
ATOM 11239 C CA . LEU D 1 50 ? -23.837 29.321 47.125 1 30.69 50 LEU D CA 1
ATOM 11240 C C . LEU D 1 50 ? -22.364 29.163 47.498 1 29.5 50 LEU D C 1
ATOM 11241 O O . LEU D 1 50 ? -21.79 30.059 48.123 1 29.19 50 LEU D O 1
ATOM 11257 N N . PRO D 1 51 ? -21.719 28.039 47.101 1 28.72 51 PRO D N 1
ATOM 11258 C CA . PRO D 1 51 ? -20.299 27.838 47.459 1 27.93 51 PRO D CA 1
ATOM 11259 C C . PRO D 1 51 ? -19.262 28.599 46.605 1 26.66 51 PRO D C 1
ATOM 11260 O O . PRO D 1 51 ? -18.069 28.352 46.742 1 27.08 51 PRO D O 1
ATOM 11271 N N . PHE D 1 52 ? -19.695 29.549 45.78 1 25.14 52 PHE D N 1
ATOM 11272 C CA . PHE D 1 52 ? -18.813 30.325 44.911 1 24.61 52 PHE D CA 1
ATOM 11273 C C . PHE D 1 52 ? -19.175 31.824 44.968 1 24.94 52 PHE D C 1
ATOM 11274 O O . PHE D 1 52 ? -20.224 32.186 45.493 1 25.21 52 PHE D O 1
ATOM 11291 N N . SER D 1 53 ? -18.322 32.694 44.408 1 24.55 53 SER D N 1
ATOM 11292 C CA . SER D 1 53 ? -18.607 34.135 44.385 1 24.43 53 SER D CA 1
ATOM 11293 C C . SER D 1 53 ? -19.84 34.462 43.507 1 24.55 53 SER D C 1
ATOM 11294 O O . SER D 1 53 ? -19.849 34.151 42.317 1 24.05 53 SER D O 1
ATOM 11302 N N . VAL D 1 54 ? -20.865 35.113 44.091 1 24.46 54 VAL D N 1
ATOM 11303 C CA . VAL D 1 54 ? -22.072 35.5 43.341 1 24.43 54 VAL D CA 1
ATOM 11304 C C . VAL D 1 54 ? -21.784 36.506 42.221 1 23.66 54 VAL D C 1
ATOM 11305 O O . VAL D 1 54 ? -22.62 36.676 41.341 1 23.82 54 VAL D O 1
ATOM 11318 N N . HIS D 1 55 ? -20.62 37.174 42.248 1 23.12 55 HIS D N 1
ATOM 11319 C CA . HIS D 1 55 ? -20.224 38.136 41.222 1 22.96 55 HIS D CA 1
ATOM 11320 C C . HIS D 1 55 ? -20.133 37.5 39.826 1 22.76 55 HIS D C 1
ATOM 11321 O O . HIS D 1 55 ? -20.481 38.167 38.849 1 22.51 55 HIS D O 1
ATOM 11335 N N . ILE D 1 56 ? -19.78 36.199 39.725 1 22.42 56 ILE D N 1
ATOM 11336 C CA . ILE D 1 56 ? -19.739 35.551 38.414 1 22.71 56 ILE D CA 1
ATOM 11337 C C . ILE D 1 56 ? -21.132 35.557 37.739 1 23.92 56 ILE D C 1
ATOM 11338 O O . ILE D 1 56 ? -21.207 35.552 36.521 1 23.72 56 ILE D O 1
ATOM 11354 N N . LEU D 1 57 ? -22.222 35.612 38.535 1 25.35 57 LEU D N 1
ATOM 11355 C CA . LEU D 1 57 ? -23.609 35.59 38.048 1 26.49 57 LEU D CA 1
ATOM 11356 C C . LEU D 1 57 ? -24.208 36.967 37.757 1 27.47 57 LEU D C 1
ATOM 11357 O O . LEU D 1 57 ? -25.121 37.041 36.953 1 26.94 57 LEU D O 1
ATOM 11373 N N . THR D 1 58 ? -23.757 38.021 38.434 1 28.4 58 THR D N 1
ATOM 11374 C CA . THR D 1 58 ? -24.36 39.379 38.344 1 29.35 58 THR D CA 1
ATOM 11375 C C . THR D 1 58 ? -24.44 39.894 36.901 1 30.49 58 THR D C 1
ATOM 11376 O O . THR D 1 58 ? -25.468 40.498 36.57 1 30.93 58 THR D O 1
ATOM 11387 N N . PRO D 1 59 ? -23.432 39.716 36.02 1 30.81 59 PRO D N 1
ATOM 11388 C CA . PRO D 1 59 ? -23.497 40.312 34.681 1 30.82 59 PRO D CA 1
ATOM 11389 C C . PRO D 1 59 ? -24.487 39.579 33.768 1 31.46 59 PRO D C 1
ATOM 11390 O O . PRO D 1 59 ? -24.684 40.043 32.695 1 31.75 59 PRO D O 1
ATOM 11401 N N . SER D 1 60 ? -25.111 38.508 34.234 1 31.93 60 SER D N 1
ATOM 11402 C CA . SER D 1 60 ? -26.091 37.698 33.482 1 33.05 60 SER D CA 1
ATOM 11403 C C . SER D 1 60 ? -27.524 38.05 33.885 1 34.62 60 SER D C 1
ATOM 11404 O O . SER D 1 60 ? -28.451 37.44 33.323 1 35.26 60 SER D O 1
ATOM 11412 N N . HIS D 1 61 ? -27.724 38.979 34.816 1 35.12 61 HIS D N 1
ATOM 11413 C CA . HIS D 1 61 ? -29.069 39.286 35.365 1 35.91 61 HIS D CA 1
ATOM 11414 C C . HIS D 1 61 ? -29.595 40.544 34.695 1 37.55 61 HIS D C 1
ATOM 11415 O O . HIS D 1 61 ? -30.648 41.014 35.126 1 37.99 61 HIS D O 1
ATOM 11467 N N . SER D 1 63 ? -29.789 41.7 30.841 1 42.16 65 SER D N 1
ATOM 11468 C CA . SER D 1 63 ? -31.109 42.367 30.743 1 44.34 65 SER D CA 1
ATOM 11469 C C . SER D 1 63 ? -30.852 43.583 29.865 1 46.08 65 SER D C 1
ATOM 11470 O O . SER D 1 63 ? -30.509 44.641 30.428 1 46.28 65 SER D O 1
ATOM 11477 N N . LYS D 1 64 ? -31.047 43.474 28.546 1 46.81 66 LYS D N 1
ATOM 11478 C CA . LYS D 1 64 ? -30.559 44.516 27.597 1 47.57 66 LYS D CA 1
ATOM 11479 C C . LYS D 1 64 ? -31.52 45.632 27.143 1 49.22 66 LYS D C 1
ATOM 11480 O O . LYS D 1 64 ? -31.011 46.528 26.47 1 49.54 66 LYS D O 1
ATOM 11499 N N . PRO D 1 65 ? -32.826 45.729 27.484 1 50.2 67 PRO D N 1
ATOM 11500 C CA . PRO D 1 65 ? -33.603 46.91 27.05 1 51 67 PRO D CA 1
ATOM 11501 C C . PRO D 1 65 ? -33.258 48.198 27.814 1 51.74 67 PRO D C 1
ATOM 11502 O O . PRO D 1 65 ? -33.83 49.237 27.482 1 51.89 67 PRO D O 1
ATOM 11513 N N . PHE D 1 66 ? -32.347 48.142 28.833 1 51.93 68 PHE D N 1
ATOM 11514 C CA . PHE D 1 66 ? -31.95 49.31 29.623 1 52.59 68 PHE D CA 1
ATOM 11515 C C . PHE D 1 66 ? -30.562 49.764 29.247 1 53.44 68 PHE D C 1
ATOM 11516 O O . PHE D 1 66 ? -29.623 49.654 30.03 1 54.01 68 PHE D O 1
ATOM 11533 N N . ASN D 1 67 ? -30.453 50.3 28.037 1 53.42 69 ASN D N 1
ATOM 11534 C CA . ASN D 1 67 ? -29.214 50.844 27.492 1 54.28 69 ASN D CA 1
ATOM 11535 C C . ASN D 1 67 ? -29.528 52.25 26.984 1 54.96 69 ASN D C 1
ATOM 11536 O O . ASN D 1 67 ? -30.439 52.409 26.172 1 55.05 69 ASN D O 1
ATOM 11547 N N . LYS D 1 68 ? -28.807 53.27 27.47 1 55.14 70 LYS D N 1
ATOM 11548 C CA . LYS D 1 68 ? -29.016 54.631 26.98 1 55.52 70 LYS D CA 1
ATOM 11549 C C . LYS D 1 68 ? -28.265 54.72 25.652 1 56.23 70 LYS D C 1
ATOM 11550 O O . LYS D 1 68 ? -27.102 54.347 25.602 1 56.25 70 LYS D O 1
ATOM 11569 N N . TYR D 1 69 ? -28.917 55.163 24.576 1 56.85 71 TYR D N 1
ATOM 11570 C CA . TYR D 1 69 ? -28.261 55.272 23.266 1 57.69 71 TYR D CA 1
ATOM 11571 C C . TYR D 1 69 ? -28.582 56.605 22.633 1 58.48 71 TYR D C 1
ATOM 11572 O O . TYR D 1 69 ? -29.724 57.055 22.754 1 58.88 71 TYR D O 1
ATOM 11590 N N . PRO D 1 70 ? -27.644 57.234 21.892 1 58.77 72 PRO D N 1
ATOM 11591 C CA . PRO D 1 70 ? -28.011 58.461 21.165 1 58.99 72 PRO D CA 1
ATOM 11592 C C . PRO D 1 70 ? -28.927 58.15 19.977 1 58.89 72 PRO D C 1
ATOM 11593 O O . PRO D 1 70 ? -29.07 56.99 19.573 1 59.2 72 PRO D O 1
ATOM 11604 N N . ALA D 1 71 ? -29.553 59.183 19.412 1 58.5 73 ALA D N 1
ATOM 11605 C CA . ALA D 1 71 ? -30.464 59.007 18.284 1 58.35 73 ALA D CA 1
ATOM 11606 C C . ALA D 1 71 ? -29.797 58.375 17.044 1 58.14 73 ALA D C 1
ATOM 11607 O O . ALA D 1 71 ? -30.473 57.663 16.288 1 58.42 73 ALA D O 1
ATOM 11614 N N . ASP D 1 72 ? -28.485 58.624 16.831 1 57.29 74 ASP D N 1
ATOM 11615 C CA . ASP D 1 72 ? -27.766 58.096 15.658 1 56.95 74 ASP D CA 1
ATOM 11616 C C . ASP D 1 72 ? -27.199 56.662 15.84 1 55.74 74 ASP D C 1
ATOM 11617 O O . ASP D 1 72 ? -26.492 56.183 14.953 1 55.51 74 ASP D O 1
ATOM 11626 N N . ILE D 1 73 ? -27.517 55.973 16.957 1 54.74 75 ILE D N 1
ATOM 11627 C CA . ILE D 1 73 ? -27.123 54.576 17.137 1 53.97 75 ILE D CA 1
ATOM 11628 C C . ILE D 1 73 ? -28.423 53.816 17.385 1 53.17 75 ILE D C 1
ATOM 11629 O O . ILE D 1 73 ? -29.027 53.977 18.451 1 53.63 75 ILE D O 1
ATOM 11645 N N . PRO D 1 74 ? -28.881 52.987 16.431 1 51.68 76 PRO D N 1
ATOM 11646 C CA . PRO D 1 74 ? -30.102 52.201 16.681 1 50.92 76 PRO D CA 1
ATOM 11647 C C . PRO D 1 74 ? -29.937 51.275 17.891 1 49.99 76 PRO D C 1
ATOM 11648 O O . PRO D 1 74 ? -28.89 50.641 18.044 1 49.6 76 PRO D O 1
ATOM 11659 N N . ASP D 1 75 ? -30.946 51.24 18.771 1 49.46 77 ASP D N 1
ATOM 11660 C CA . ASP D 1 75 ? -30.927 50.391 19.955 1 49.03 77 ASP D CA 1
ATOM 11661 C C . ASP D 1 75 ? -31.376 49.001 19.512 1 49.09 77 ASP D C 1
ATOM 11662 O O . ASP D 1 75 ? -32.562 48.78 19.285 1 49.01 77 ASP D O 1
ATOM 11671 N N . TYR D 1 76 ? -30.424 48.079 19.343 1 48.84 78 TYR D N 1
ATOM 11672 C CA . TYR D 1 76 ? -30.717 46.725 18.87 1 48.6 78 TYR D CA 1
ATOM 11673 C C . TYR D 1 76 ? -31.693 45.976 19.791 1 48.6 78 TYR D C 1
ATOM 11674 O O . TYR D 1 76 ? -32.583 45.263 19.317 1 48.91 78 TYR D O 1
ATOM 11692 N N . HIS D 1 77 ? -31.542 46.179 21.101 1 48.2 79 HIS D N 1
ATOM 11693 C CA . HIS D 1 77 ? -32.291 45.465 22.13 1 48.3 79 HIS D CA 1
ATOM 11694 C C . HIS D 1 77 ? -33.723 45.958 22.261 1 49.15 79 HIS D C 1
ATOM 11695 O O . HIS D 1 77 ? -34.645 45.145 22.32 1 48.96 79 HIS D O 1
ATOM 11709 N N . LYS D 1 78 ? -33.916 47.28 22.331 1 49.88 80 LYS D N 1
ATOM 11710 C CA . LYS D 1 78 ? -35.256 47.848 22.428 1 51.26 80 LYS D CA 1
ATOM 11711 C C . LYS D 1 78 ? -36.079 47.506 21.187 1 52.64 80 LYS D C 1
ATOM 11712 O O . LYS D 1 78 ? -37.256 47.175 21.32 1 53.39 80 LYS D O 1
ATOM 11731 N N . GLN D 1 79 ? -35.466 47.563 19.988 1 52.99 81 GLN D N 1
ATOM 11732 C CA . GLN D 1 79 ? -36.175 47.265 18.738 1 53.7 81 GLN D CA 1
ATOM 11733 C C . GLN D 1 79 ? -36.7 45.836 18.66 1 53.95 81 GLN D C 1
ATOM 11734 O O . GLN D 1 79 ? -37.659 45.587 17.933 1 53.49 81 GLN D O 1
ATOM 11748 N N . SER D 1 80 ? -36.058 44.89 19.37 1 54.46 82 SER D N 1
ATOM 11749 C CA . SER D 1 80 ? -36.488 43.499 19.33 1 55.34 82 SER D CA 1
ATOM 11750 C C . SER D 1 80 ? -37.832 43.241 20.045 1 56.23 82 SER D C 1
ATOM 11751 O O . SER D 1 80 ? -38.433 42.212 19.783 1 56.12 82 SER D O 1
ATOM 11759 N N . PHE D 1 81 ? -38.342 44.168 20.879 1 57.11 83 PHE D N 1
ATOM 11760 C CA . PHE D 1 81 ? -39.64 43.98 21.552 1 58.25 83 PHE D CA 1
ATOM 11761 C C . PHE D 1 81 ? -40.804 44.53 20.705 1 59.03 83 PHE D C 1
ATOM 11762 O O . PHE D 1 81 ? -40.596 45.44 19.896 1 59 83 PHE D O 1
ATOM 11779 N N . PRO D 1 82 ? -42.032 43.965 20.827 1 59.48 84 PRO D N 1
ATOM 11780 C CA . PRO D 1 82 ? -42.469 42.898 21.753 1 59.66 84 PRO D CA 1
ATOM 11781 C C . PRO D 1 82 ? -42.087 41.457 21.398 1 59.2 84 PRO D C 1
ATOM 11782 O O . PRO D 1 82 ? -42.243 40.593 22.26 1 59.9 84 PRO D O 1
ATOM 11793 N N . GLU D 1 83 ? -41.585 41.184 20.182 1 57.88 85 GLU D N 1
ATOM 11794 C CA . GLU D 1 83 ? -41.214 39.82 19.752 1 56.87 85 GLU D CA 1
ATOM 11795 C C . GLU D 1 83 ? -40.212 39.166 20.713 1 55.15 85 GLU D C 1
ATOM 11796 O O . GLU D 1 83 ? -40.33 37.985 21.029 1 55.52 85 GLU D O 1
ATOM 11808 N N . GLY D 1 84 ? -39.255 39.955 21.168 1 53.06 86 GLY D N 1
ATOM 11809 C CA . GLY D 1 84 ? -38.239 39.524 22.102 1 51.86 86 GLY D CA 1
ATOM 11810 C C . GLY D 1 84 ? -36.891 39.286 21.455 1 50.29 86 GLY D C 1
ATOM 11811 O O . GLY D 1 84 ? -36.71 39.426 20.241 1 50.77 86 GLY D O 1
ATOM 11815 N N . MET D 1 85 ? -35.927 38.955 22.298 1 47.85 87 MET D N 1
ATOM 11816 C CA . MET D 1 85 ? -34.565 38.664 21.902 1 45.34 87 MET D CA 1
ATOM 11817 C C . MET D 1 85 ? -34.012 37.593 22.843 1 42.84 87 MET D C 1
ATOM 11818 O O . MET D 1 85 ? -34.655 37.198 23.815 1 43.12 87 MET D O 1
ATOM 11832 N N . SER D 1 86 ? -32.808 37.153 22.564 1 40.16 88 SER D N 1
ATOM 11833 C CA . SER D 1 86 ? -32.075 36.221 23.396 1 38.03 88 SER D CA 1
ATOM 11834 C C . SER D 1 86 ? -30.592 36.618 23.352 1 35.56 88 SER D C 1
ATOM 11835 O O . SER D 1 86 ? -30.187 37.417 22.504 1 36.14 88 SER D O 1
ATOM 11843 N N . TRP D 1 87 ? -29.834 36.17 24.338 1 32.9 89 TRP D N 1
ATOM 11844 C CA . TRP D 1 87 ? -28.38 36.422 24.324 1 30.91 89 TRP D CA 1
ATOM 11845 C C . TRP D 1 87 ? -27.658 35.174 24.784 1 29.34 89 TRP D C 1
ATOM 11846 O O . TRP D 1 87 ? -28.271 34.349 25.439 1 29.32 89 TRP D O 1
ATOM 11867 N N . GLU D 1 88 ? -26.454 34.998 24.286 1 27.95 90 GLU D N 1
ATOM 11868 C CA . GLU D 1 88 ? -25.59 33.882 24.629 1 26.79 90 GLU D CA 1
ATOM 11869 C C . GLU D 1 88 ? -24.216 34.475 24.992 1 25.78 90 GLU D C 1
ATOM 11870 O O . GLU D 1 88 ? -23.828 35.499 24.435 1 26.28 90 GLU D O 1
ATOM 11882 N N . ARG D 1 89 ? -23.5 33.818 25.887 1 23.97 91 ARG D N 1
ATOM 11883 C CA . ARG D 1 89 ? -22.213 34.365 26.359 1 22.43 91 ARG D CA 1
ATOM 11884 C C . ARG D 1 89 ? -21.241 33.312 26.837 1 20.6 91 ARG D C 1
ATOM 11885 O O . ARG D 1 89 ? -21.668 32.339 27.378 1 21.4 91 ARG D O 1
ATOM 11906 N N . SER D 1 90 ? -19.972 33.486 26.559 1 18.39 92 SER D N 1
ATOM 11907 C CA . SER D 1 90 ? -18.91 32.677 27.152 1 17.91 92 SER D CA 1
ATOM 11908 C C . SER D 1 90 ? -18.062 33.64 28.025 1 16.85 92 SER D C 1
ATOM 11909 O O . SER D 1 90 ? -17.872 34.808 27.672 1 16.99 92 SER D O 1
ATOM 11917 N N . MET D 1 91 ? -17.606 33.156 29.179 1 15.44 93 MET D N 1
ATOM 11918 C CA . MET D 1 91 ? -16.781 33.91 30.11 1 14.83 93 MET D CA 1
ATOM 11919 C C . MET D 1 91 ? -15.55 33.064 30.392 1 15.08 93 MET D C 1
ATOM 11920 O O . MET D 1 91 ? -15.641 32.032 31.066 1 15.52 93 MET D O 1
ATOM 11934 N N . ILE D 1 92 ? -14.401 33.475 29.844 1 14.21 94 ILE D N 1
ATOM 11935 C CA . ILE D 1 92 ? -13.142 32.761 30.027 1 13.47 94 ILE D CA 1
ATOM 11936 C C . ILE D 1 92 ? -12.306 33.491 31.072 1 11.51 94 ILE D C 1
ATOM 11937 O O . ILE D 1 92 ? -11.9 34.632 30.877 1 11.14 94 ILE D O 1
ATOM 11953 N N . PHE D 1 93 ? -12.02 32.816 32.164 1 10.27 95 PHE D N 1
ATOM 11954 C CA . PHE D 1 93 ? -11.234 33.364 33.258 1 9.57 95 PHE D CA 1
ATOM 11955 C C . PHE D 1 93 ? -9.735 33.168 32.978 1 9.46 95 PHE D C 1
ATOM 11956 O O . PHE D 1 93 ? -9.363 32.389 32.105 1 10.48 95 PHE D O 1
ATOM 11973 N N . GLU D 1 94 ? -8.874 33.897 33.682 1 8.43 96 GLU D N 1
ATOM 11974 C CA . GLU D 1 94 ? -7.424 33.771 33.53 1 8.38 96 GLU D CA 1
ATOM 11975 C C . GLU D 1 94 ? -6.867 32.428 33.993 1 9.38 96 GLU D C 1
ATOM 11976 O O . GLU D 1 94 ? -5.735 32.093 33.652 1 10.55 96 GLU D O 1
ATOM 11988 N N . ASP D 1 95 ? -7.611 31.693 34.825 1 9.41 97 ASP D N 1
ATOM 11989 C CA . ASP D 1 95 ? -7.137 30.46 35.457 1 9.35 97 ASP D CA 1
ATOM 11990 C C . ASP D 1 95 ? -7.811 29.187 34.955 1 9.93 97 ASP D C 1
ATOM 11991 O O . ASP D 1 95 ? -7.794 28.164 35.652 1 10.34 97 ASP D O 1
ATOM 12000 N N . GLY D 1 96 ? -8.343 29.222 33.735 1 10.03 98 GLY D N 1
ATOM 12001 C CA . GLY D 1 96 ? -8.95 28.039 33.139 1 11.19 98 GLY D CA 1
ATOM 12002 C C . GLY D 1 96 ? -10.437 27.895 33.361 1 13.32 98 GLY D C 1
ATOM 12003 O O . GLY D 1 96 ? -11.08 27.126 32.649 1 14.95 98 GLY D O 1
ATOM 12007 N N . GLY D 1 97 ? -11.002 28.623 34.326 1 13.17 99 GLY D N 1
ATOM 12008 C CA . GLY D 1 97 ? -12.432 28.574 34.588 1 13.27 99 GLY D CA 1
ATOM 12009 C C . GLY D 1 97 ? -13.209 29.067 33.386 1 13.5 99 GLY D C 1
ATOM 12010 O O . GLY D 1 97 ? -12.734 29.975 32.692 1 14.07 99 GLY D O 1
ATOM 12014 N N . VAL D 1 98 ? -14.35 28.407 33.072 1 12.57 100 VAL D N 1
ATOM 12015 C CA . VAL D 1 98 ? -15.221 28.789 31.971 1 12.68 100 VAL D CA 1
ATOM 12016 C C . VAL D 1 98 ? -16.649 28.792 32.449 1 14.44 100 VAL D C 1
ATOM 12017 O O . VAL D 1 98 ? -17.117 27.797 32.995 1 14.86 100 VAL D O 1
ATOM 12030 N N . CYS D 1 99 ? -17.362 29.902 32.227 1 15.82 101 CYS D N 1
ATOM 12031 C CA . CYS D 1 99 ? -18.798 29.974 32.471 1 17.1 101 CYS D CA 1
ATOM 12032 C C . CYS D 1 99 ? -19.492 30.289 31.144 1 18.26 101 CYS D C 1
ATOM 12033 O O . CYS D 1 99 ? -18.959 31.022 30.314 1 17.84 101 CYS D O 1
ATOM 12041 N N . THR D 1 100 ? -20.655 29.686 30.924 1 19.57 102 THR D N 1
ATOM 12042 C CA . THR D 1 100 ? -21.489 29.952 29.765 1 20.98 102 THR D CA 1
ATOM 12043 C C . THR D 1 100 ? -22.855 30.372 30.311 1 22.46 102 THR D C 1
ATOM 12044 O O . THR D 1 100 ? -23.337 29.817 31.29 1 21.93 102 THR D O 1
ATOM 12055 N N . ALA D 1 101 ? -23.433 31.406 29.727 1 24.23 103 ALA D N 1
ATOM 12056 C CA . ALA D 1 101 ? -24.727 31.936 30.13 1 26.06 103 ALA D CA 1
ATOM 12057 C C . ALA D 1 101 ? -25.565 32.214 28.887 1 28.35 103 ALA D C 1
ATOM 12058 O O . ALA D 1 101 ? -25.028 32.52 27.819 1 28.97 103 ALA D O 1
ATOM 12065 N N . SER D 1 102 ? -26.873 32.073 29.008 1 29.24 104 SER D N 1
ATOM 12066 C CA . SER D 1 102 ? -27.775 32.37 27.901 1 30.61 104 SER D CA 1
ATOM 12067 C C . SER D 1 102 ? -29.137 32.709 28.422 1 33.15 104 SER D C 1
ATOM 12068 O O . SER D 1 102 ? -29.53 32.266 29.501 1 32.78 104 SER D O 1
ATOM 12076 N N . ASN D 1 103 ? -29.77 33.655 27.739 1 35.4 105 ASN D N 1
ATOM 12077 C CA . ASN D 1 103 ? -31.08 34.175 28.179 1 37.94 105 ASN D CA 1
ATOM 12078 C C . ASN D 1 103 ? -32.076 34.341 27.044 1 40.76 105 ASN D C 1
ATOM 12079 O O . ASN D 1 103 ? -31.634 34.527 25.916 1 40.89 105 ASN D O 1
ATOM 12090 N N . HIS D 1 104 ? -33.354 34.286 27.366 1 42.54 106 HIS D N 1
ATOM 12091 C CA . HIS D 1 104 ? -34.499 34.493 26.5 1 44.97 106 HIS D CA 1
ATOM 12092 C C . HIS D 1 104 ? -35.244 35.65 27.159 1 47.84 106 HIS D C 1
ATOM 12093 O O . HIS D 1 104 ? -35.612 35.534 28.33 1 48.25 106 HIS D O 1
ATOM 12107 N N . SER D 1 105 ? -35.372 36.787 26.459 1 49.41 107 SER D N 1
ATOM 12108 C CA . SER D 1 105 ? -36.056 37.968 26.979 1 51.2 107 SER D CA 1
ATOM 12109 C C . SER D 1 105 ? -37.363 38.152 26.228 1 53.96 107 SER D C 1
ATOM 12110 O O . SER D 1 105 ? -37.376 38.179 24.997 1 54.5 107 SER D O 1
ATOM 12118 N N . SER D 1 106 ? -38.46 38.247 26.968 1 55.64 108 SER D N 1
ATOM 12119 C CA . SER D 1 106 ? -39.782 38.49 26.403 1 57.71 108 SER D CA 1
ATOM 12120 C C . SER D 1 106 ? -40.447 39.639 27.196 1 60.28 108 SER D C 1
ATOM 12121 O O . SER D 1 106 ? -39.805 40.239 28.064 1 60.34 108 SER D O 1
ATOM 12129 N N . ILE D 1 107 ? -41.691 39.991 26.866 1 62.69 109 ILE D N 1
ATOM 12130 C CA . ILE D 1 107 ? -42.398 41.06 27.556 1 65.76 109 ILE D CA 1
ATOM 12131 C C . ILE D 1 107 ? -43.819 40.64 27.91 1 68.78 109 ILE D C 1
ATOM 12132 O O . ILE D 1 107 ? -44.471 39.922 27.14 1 69.2 109 ILE D O 1
ATOM 12148 N N . ASN D 1 108 ? -44.293 41.102 29.075 1 70.41 110 ASN D N 1
ATOM 12149 C CA . ASN D 1 108 ? -45.66 40.9 29.52 1 72.94 110 ASN D CA 1
ATOM 12150 C C . ASN D 1 108 ? -46.272 42.288 29.394 1 75.23 110 ASN D C 1
ATOM 12151 O O . ASN D 1 108 ? -46.17 43.084 30.322 1 75.41 110 ASN D O 1
ATOM 12162 N N . LEU D 1 109 ? -46.856 42.598 28.225 1 76.35 111 LEU D N 1
ATOM 12163 C CA . LEU D 1 109 ? -47.426 43.916 27.957 1 77.57 111 LEU D CA 1
ATOM 12164 C C . LEU D 1 109 ? -48.473 44.348 28.998 1 79.01 111 LEU D C 1
ATOM 12165 O O . LEU D 1 109 ? -48.52 45.536 29.322 1 79.64 111 LEU D O 1
ATOM 12181 N N . GLN D 1 110 ? -49.279 43.393 29.561 1 79.48 112 GLN D N 1
ATOM 12182 C CA . GLN D 1 110 ? -50.311 43.675 30.595 1 80.51 112 GLN D CA 1
ATOM 12183 C C . GLN D 1 110 ? -49.763 44.48 31.796 1 80.77 112 GLN D C 1
ATOM 12184 O O . GLN D 1 110 ? -50.493 45.242 32.433 1 81.31 112 GLN D O 1
ATOM 12198 N N . GLU D 1 111 ? -48.497 44.259 32.115 1 79.98 113 GLU D N 1
ATOM 12199 C CA . GLU D 1 111 ? -47.74 45.014 33.106 1 79.75 113 GLU D CA 1
ATOM 12200 C C . GLU D 1 111 ? -46.54 45.563 32.36 1 79.41 113 GLU D C 1
ATOM 12201 O O . GLU D 1 111 ? -46.108 44.963 31.37 1 79.84 113 GLU D O 1
ATOM 12213 N N . ASN D 1 112 ? -45.976 46.682 32.818 1 78.46 114 ASN D N 1
ATOM 12214 C CA . ASN D 1 112 ? -44.757 47.207 32.184 1 78.11 114 ASN D CA 1
ATOM 12215 C C . ASN D 1 112 ? -43.637 46.27 32.71 1 75.11 114 ASN D C 1
ATOM 12216 O O . ASN D 1 112 ? -43.197 46.461 33.839 1 75.45 114 ASN D O 1
ATOM 12227 N N . CYS D 1 113 ? -43.347 45.14 31.996 1 71.61 115 CYS D N 1
ATOM 12228 C CA . CYS D 1 113 ? -42.436 44.128 32.541 1 69.23 115 CYS D CA 1
ATOM 12229 C C . CYS D 1 113 ? -41.745 43.193 31.512 1 66.7 115 CYS D C 1
ATOM 12230 O O . CYS D 1 113 ? -42.4 42.598 30.658 1 67.04 115 CYS D O 1
ATOM 12238 N N . PHE D 1 114 ? -40.419 43.007 31.674 1 63.88 116 PHE D N 1
ATOM 12239 C CA . PHE D 1 114 ? -39.615 42.104 30.853 1 61.47 116 PHE D CA 1
ATOM 12240 C C . PHE D 1 114 ? -39.427 40.796 31.581 1 58.87 116 PHE D C 1
ATOM 12241 O O . PHE D 1 114 ? -39.094 40.798 32.756 1 58.86 116 PHE D O 1
ATOM 12258 N N . ILE D 1 115 ? -39.57 39.681 30.879 1 56.79 117 ILE D N 1
ATOM 12259 C CA . ILE D 1 115 ? -39.402 38.361 31.474 1 54.94 117 ILE D CA 1
ATOM 12260 C C . ILE D 1 115 ? -38.072 37.78 30.971 1 52.2 117 ILE D C 1
ATOM 12261 O O . ILE D 1 115 ? -37.85 37.702 29.763 1 52.37 117 ILE D O 1
ATOM 12277 N N . TYR D 1 116 ? -37.185 37.395 31.896 1 49.6 118 TYR D N 1
ATOM 12278 C CA . TYR D 1 116 ? -35.895 36.81 31.541 1 47.07 118 TYR D CA 1
ATOM 12279 C C . TYR D 1 116 ? -35.845 35.376 32.017 1 44.76 118 TYR D C 1
ATOM 12280 O O . TYR D 1 116 ? -36.18 35.121 33.164 1 44.83 118 TYR D O 1
ATOM 12298 N N . ASP D 1 117 ? -35.457 34.439 31.144 1 43.07 119 ASP D N 1
ATOM 12299 C CA . ASP D 1 117 ? -35.264 33.041 31.523 1 41.6 119 ASP D CA 1
ATOM 12300 C C . ASP D 1 117 ? -33.824 32.755 31.167 1 39.77 119 ASP D C 1
ATOM 12301 O O . ASP D 1 117 ? -33.471 32.776 29.985 1 40.6 119 ASP D O 1
ATOM 12310 N N . VAL D 1 118 ? -32.981 32.566 32.195 1 37.39 120 VAL D N 1
ATOM 12311 C CA . VAL D 1 118 ? -31.532 32.411 32.05 1 35.63 120 VAL D CA 1
ATOM 12312 C C . VAL D 1 118 ? -31.013 31.026 32.455 1 33.83 120 VAL D C 1
ATOM 12313 O O . VAL D 1 118 ? -31.538 30.389 33.367 1 33.95 120 VAL D O 1
ATOM 12326 N N . LYS D 1 119 ? -29.941 30.584 31.774 1 31.96 121 LYS D N 1
ATOM 12327 C CA . LYS D 1 119 ? -29.206 29.352 32.07 1 30.04 121 LYS D CA 1
ATOM 12328 C C . LYS D 1 119 ? -27.759 29.759 32.364 1 27.91 121 LYS D C 1
ATOM 12329 O O . LYS D 1 119 ? -27.245 30.667 31.725 1 27.94 121 LYS D O 1
ATOM 12348 N N . PHE D 1 120 ? -27.115 29.13 33.34 1 26.24 122 PHE D N 1
ATOM 12349 C CA . PHE D 1 120 ? -25.734 29.452 33.69 1 25.45 122 PHE D CA 1
ATOM 12350 C C . PHE D 1 120 ? -25.017 28.154 33.988 1 25.17 122 PHE D C 1
ATOM 12351 O O . PHE D 1 120 ? -25.556 27.317 34.707 1 26.23 122 PHE D O 1
ATOM 12368 N N . HIS D 1 121 ? -23.803 27.995 33.477 1 23.87 123 HIS D N 1
ATOM 12369 C CA . HIS D 1 121 ? -23.012 26.803 33.72 1 23.8 123 HIS D CA 1
ATOM 12370 C C . HIS D 1 121 ? -21.559 27.212 33.989 1 23.49 123 HIS D C 1
ATOM 12371 O O . HIS D 1 121 ? -20.988 27.939 33.187 1 24.28 123 HIS D O 1
ATOM 12385 N N . GLY D 1 122 ? -20.996 26.773 35.108 1 21.8 124 GLY D N 1
ATOM 12386 C CA . GLY D 1 122 ? -19.621 27.062 35.483 1 21.72 124 GLY D CA 1
ATOM 12387 C C . GLY D 1 122 ? -18.835 25.773 35.634 1 21.29 124 GLY D C 1
ATOM 12388 O O . GLY D 1 122 ? -19.249 24.887 36.389 1 21.83 124 GLY D O 1
ATOM 12392 N N . VAL D 1 123 ? -17.691 25.663 34.924 1 19.87 125 VAL D N 1
ATOM 12393 C CA . VAL D 1 123 ? -16.848 24.47 34.953 1 18.91 125 VAL D CA 1
ATOM 12394 C C . VAL D 1 123 ? -15.377 24.819 35.166 1 18.05 125 VAL D C 1
ATOM 12395 O O . VAL D 1 123 ? -14.931 25.917 34.826 1 18.01 125 VAL D O 1
ATOM 12408 N N . ASN D 1 124 ? -14.622 23.841 35.677 1 17.06 126 ASN D N 1
ATOM 12409 C CA . ASN D 1 124 ? -13.184 23.919 35.908 1 16.56 126 ASN D CA 1
ATOM 12410 C C . ASN D 1 124 ? -12.727 25.164 36.67 1 16.27 126 ASN D C 1
ATOM 12411 O O . ASN D 1 124 ? -11.623 25.638 36.434 1 16.89 126 ASN D O 1
ATOM 12422 N N . LEU D 1 125 ? -13.545 25.658 37.615 1 15.86 127 LEU D N 1
ATOM 12423 C CA . LEU D 1 125 ? -13.167 26.783 38.464 1 15.35 127 LEU D CA 1
ATOM 12424 C C . LEU D 1 125 ? -12.123 26.249 39.429 1 16 127 LEU D C 1
ATOM 12425 O O . LEU D 1 125 ? -12.445 25.305 40.152 1 16.61 127 LEU D O 1
ATOM 12441 N N . PRO D 1 126 ? -10.858 26.728 39.429 1 15.79 128 PRO D N 1
ATOM 12442 C CA . PRO D 1 126 ? -9.868 26.133 40.342 1 16.95 128 PRO D CA 1
ATOM 12443 C C . PRO D 1 126 ? -10.296 26.243 41.811 1 18.66 128 PRO D C 1
ATOM 12444 O O . PRO D 1 126 ? -10.867 27.278 42.188 1 18.55 128 PRO D O 1
ATOM 12455 N N . PRO D 1 127 ? -10.082 25.181 42.638 1 19.59 129 PRO D N 1
ATOM 12456 C CA . PRO D 1 127 ? -10.551 25.231 44.033 1 19.1 129 PRO D CA 1
ATOM 12457 C C . PRO D 1 127 ? -9.96 26.348 44.892 1 19.03 129 PRO D C 1
ATOM 12458 O O . PRO D 1 127 ? -10.631 26.823 45.813 1 19.07 129 PRO D O 1
ATOM 12469 N N . ASP D 1 128 ? -8.722 26.759 44.607 1 18.53 130 ASP D N 1
ATOM 12470 C CA . ASP D 1 128 ? -8.077 27.861 45.326 1 18.25 130 ASP D CA 1
ATOM 12471 C C . ASP D 1 128 ? -8.119 29.202 44.528 1 16.54 130 ASP D C 1
ATOM 12472 O O . ASP D 1 128 ? -7.467 30.158 44.946 1 16.53 130 ASP D O 1
ATOM 12481 N N . GLY D 1 129 ? -8.912 29.272 43.443 1 14.88 131 GLY D N 1
ATOM 12482 C CA . GLY D 1 129 ? -9.068 30.472 42.636 1 14.34 131 GLY D CA 1
ATOM 12483 C C . GLY D 1 129 ? -10.018 31.468 43.283 1 14.27 131 GLY D C 1
ATOM 12484 O O . GLY D 1 129 ? -10.746 31.122 44.22 1 13.49 131 GLY D O 1
ATOM 12488 N N . PRO D 1 130 ? -10.05 32.727 42.798 1 13.59 132 PRO D N 1
ATOM 12489 C CA . PRO D 1 130 ? -10.914 33.734 43.444 1 13.05 132 PRO D CA 1
ATOM 12490 C C . PRO D 1 130 ? -12.424 33.47 43.442 1 13.72 132 PRO D C 1
ATOM 12491 O O . PRO D 1 130 ? -13.12 34.011 44.306 1 14.24 132 PRO D O 1
ATOM 12502 N N . VAL D 1 131 ? -12.944 32.673 42.498 1 13.29 133 VAL D N 1
ATOM 12503 C CA . VAL D 1 131 ? -14.377 32.384 42.445 1 13.57 133 VAL D CA 1
ATOM 12504 C C . VAL D 1 131 ? -14.76 31.408 43.593 1 15.14 133 VAL D C 1
ATOM 12505 O O . VAL D 1 131 ? -15.663 31.714 44.387 1 14.85 133 VAL D O 1
ATOM 12518 N N . MET D 1 132 ? -14.069 30.261 43.697 1 15.8 134 MET D N 1
ATOM 12519 C CA . MET D 1 132 ? -14.361 29.291 44.747 1 17.2 134 MET D CA 1
ATOM 12520 C C . MET D 1 132 ? -13.926 29.78 46.131 1 19.25 134 MET D C 1
ATOM 12521 O O . MET D 1 132 ? -14.59 29.456 47.128 1 20.13 134 MET D O 1
ATOM 12535 N N . GLN D 1 133 ? -12.828 30.564 46.209 1 19.78 135 GLN D N 1
ATOM 12536 C CA . GLN D 1 133 ? -12.384 31.121 47.49 1 20.5 135 GLN D CA 1
ATOM 12537 C C . GLN D 1 133 ? -13.18 32.378 47.888 1 21.7 135 GLN D C 1
ATOM 12538 O O . GLN D 1 133 ? -12.972 32.87 48.994 1 21.87 135 GLN D O 1
ATOM 12552 N N . LYS D 1 134 ? -14.099 32.888 47.024 1 21.68 136 LYS D N 1
ATOM 12553 C CA . LYS D 1 134 ? -14.91 34.055 47.346 1 21.96 136 LYS D CA 1
ATOM 12554 C C . LYS D 1 134 ? -14.057 35.268 47.74 1 22.23 136 LYS D C 1
ATOM 12555 O O . LYS D 1 134 ? -14.412 36.001 48.673 1 21.94 136 LYS D O 1
ATOM 12574 N N . THR D 1 135 ? -12.943 35.493 47.017 1 21.67 137 THR D N 1
ATOM 12575 C CA . THR D 1 135 ? -12.078 36.648 47.261 1 21.04 137 THR D CA 1
ATOM 12576 C C . THR D 1 135 ? -12.341 37.767 46.225 1 20.79 137 THR D C 1
ATOM 12577 O O . THR D 1 135 ? -11.497 38.646 46.069 1 20.02 137 THR D O 1
ATOM 12588 N N . ILE D 1 136 ? -13.513 37.768 45.545 1 20.99 138 ILE D N 1
ATOM 12589 C CA . ILE D 1 136 ? -13.843 38.808 44.575 1 21.17 138 ILE D CA 1
ATOM 12590 C C . ILE D 1 136 ? -14.612 39.883 45.311 1 22.94 138 ILE D C 1
ATOM 12591 O O . ILE D 1 136 ? -15.617 39.58 45.966 1 23.5 138 ILE D O 1
ATOM 12607 N N . ALA D 1 137 ? -14.143 41.132 45.231 1 23.45 139 ALA D N 1
ATOM 12608 C CA . ALA D 1 137 ? -14.806 42.264 45.894 1 24.09 139 ALA D CA 1
ATOM 12609 C C . ALA D 1 137 ? -15.967 42.83 45.052 1 24.66 139 ALA D C 1
ATOM 12610 O O . ALA D 1 137 ? -16.918 43.389 45.611 1 25.49 139 ALA D O 1
ATOM 12617 N N . GLY D 1 138 ? -15.887 42.667 43.73 1 23.61 140 GLY D N 1
ATOM 12618 C CA . GLY D 1 138 ? -16.886 43.135 42.786 1 22.72 140 GLY D CA 1
ATOM 12619 C C . GLY D 1 138 ? -16.272 43.403 41.427 1 22.09 140 GLY D C 1
ATOM 12620 O O . GLY D 1 138 ? -15.063 43.241 41.242 1 22.21 140 GLY D O 1
ATOM 12624 N N . TRP D 1 139 ? -17.098 43.833 40.465 1 21.08 141 TRP D N 1
ATOM 12625 C CA . TRP D 1 139 ? -16.618 44.158 39.126 1 21.09 141 TRP D CA 1
ATOM 12626 C C . TRP D 1 139 ? -16.175 45.608 39.056 1 21.89 141 TRP D C 1
ATOM 12627 O O . TRP D 1 139 ? -16.785 46.476 39.684 1 22.62 141 TRP D O 1
ATOM 12648 N N . GLU D 1 140 ? -15.164 45.883 38.249 1 21.69 142 GLU D N 1
ATOM 12649 C CA . GLU D 1 140 ? -14.787 47.252 37.926 1 22.6 142 GLU D CA 1
ATOM 12650 C C . GLU D 1 140 ? -15.772 47.727 36.838 1 23.71 142 GLU D C 1
ATOM 12651 O O . GLU D 1 140 ? -16.303 46.879 36.11 1 23.84 142 GLU D O 1
ATOM 12663 N N . PRO D 1 141 ? -15.944 49.052 36.576 1 23.99 143 PRO D N 1
ATOM 12664 C CA . PRO D 1 141 ? -16.688 49.443 35.361 1 24.43 143 PRO D CA 1
ATOM 12665 C C . PRO D 1 141 ? -15.986 48.867 34.109 1 25.32 143 PRO D C 1
ATOM 12666 O O . PRO D 1 141 ? -14.79 48.546 34.163 1 25.44 143 PRO D O 1
ATOM 12677 N N . SER D 1 142 ? -16.771 48.63 33.046 1 25.67 144 SER D N 1
ATOM 12678 C CA . SER D 1 142 ? -16.318 47.997 31.779 1 26.55 144 SER D CA 1
ATOM 12679 C C . SER D 1 142 ? -16.71 48.799 30.538 1 28.13 144 SER D C 1
ATOM 12680 O O . SER D 1 142 ? -17.575 49.667 30.657 1 29.1 144 SER D O 1
ATOM 12688 N N . VAL D 1 143 ? -16.044 48.57 29.407 1 27.73 145 VAL D N 1
ATOM 12689 C CA . VAL D 1 143 ? -16.401 49.143 28.118 1 28.33 145 VAL D CA 1
ATOM 12690 C C . VAL D 1 143 ? -16.522 47.943 27.194 1 28.4 145 VAL D C 1
ATOM 12691 O O . VAL D 1 143 ? -15.557 47.207 26.997 1 27.79 145 VAL D O 1
ATOM 12704 N N . GLU D 1 144 ? -17.722 47.754 26.646 1 28.49 146 GLU D N 1
ATOM 12705 C CA . GLU D 1 144 ? -18.072 46.68 25.737 1 28.22 146 GLU D CA 1
ATOM 12706 C C . GLU D 1 144 ? -17.921 47.199 24.297 1 29.28 146 GLU D C 1
ATOM 12707 O O . GLU D 1 144 ? -18.295 48.34 24.021 1 29.69 146 GLU D O 1
ATOM 12719 N N . THR D 1 145 ? -17.371 46.37 23.391 1 28.93 147 THR D N 1
ATOM 12720 C CA . THR D 1 145 ? -17.201 46.725 21.984 1 29.47 147 THR D CA 1
ATOM 12721 C C . THR D 1 145 ? -18.196 45.884 21.163 1 30.32 147 THR D C 1
ATOM 12722 O O . THR D 1 145 ? -18.12 44.662 21.211 1 30.54 147 THR D O 1
ATOM 12733 N N . LEU D 1 146 ? -19.119 46.538 20.424 1 30.37 148 LEU D N 1
ATOM 12734 C CA . LEU D 1 146 ? -20.186 45.865 19.679 1 30.84 148 LEU D CA 1
ATOM 12735 C C . LEU D 1 146 ? -20.163 46.103 18.168 1 31.34 148 LEU D C 1
ATOM 12736 O O . LEU D 1 146 ? -19.926 47.215 17.714 1 31.66 148 LEU D O 1
ATOM 12752 N N . TYR D 1 147 ? -20.452 45.043 17.395 1 31.25 149 TYR D N 1
ATOM 12753 C CA . TYR D 1 147 ? -20.502 45.062 15.929 1 31.22 149 TYR D CA 1
ATOM 12754 C C . TYR D 1 147 ? -21.391 43.926 15.423 1 31.72 149 TYR D C 1
ATOM 12755 O O . TYR D 1 147 ? -21.494 42.891 16.087 1 32.02 149 TYR D O 1
ATOM 12773 N N . VAL D 1 148 ? -21.999 44.099 14.242 1 31.58 150 VAL D N 1
ATOM 12774 C CA . VAL D 1 148 ? -22.861 43.063 13.685 1 32.31 150 VAL D CA 1
ATOM 12775 C C . VAL D 1 148 ? -22.057 41.926 13.012 1 33.35 150 VAL D C 1
ATOM 12776 O O . VAL D 1 148 ? -20.974 42.138 12.462 1 32.67 150 VAL D O 1
ATOM 12789 N N . ARG D 1 149 ? -22.596 40.706 13.115 1 34.81 151 ARG D N 1
ATOM 12790 C CA . ARG D 1 149 ? -22.041 39.484 12.53 1 36.3 151 ARG D CA 1
ATOM 12791 C C . ARG D 1 149 ? -23.245 38.59 12.205 1 38.87 151 ARG D C 1
ATOM 12792 O O . ARG D 1 149 ? -24.002 38.244 13.107 1 39.44 151 ARG D O 1
ATOM 12813 N N . ASP D 1 150 ? -23.487 38.306 10.927 1 40.79 152 ASP D N 1
ATOM 12814 C CA . ASP D 1 150 ? -24.611 37.463 10.493 1 42.25 152 ASP D CA 1
ATOM 12815 C C . ASP D 1 150 ? -25.99 37.988 10.947 1 42.93 152 ASP D C 1
ATOM 12816 O O . ASP D 1 150 ? -26.863 37.195 11.313 1 43.4 152 ASP D O 1
ATOM 12825 N N . GLY D 1 151 ? -26.176 39.309 10.922 1 42.53 153 GLY D N 1
ATOM 12826 C CA . GLY D 1 151 ? -27.441 39.923 11.326 1 41.99 153 GLY D CA 1
ATOM 12827 C C . GLY D 1 151 ? -27.701 39.951 12.822 1 42.09 153 GLY D C 1
ATOM 12828 O O . GLY D 1 151 ? -28.746 40.422 13.265 1 42.84 153 GLY D O 1
ATOM 12832 N N . MET D 1 152 ? -26.75 39.453 13.628 1 40.87 154 MET D N 1
ATOM 12833 C CA . MET D 1 152 ? -26.821 39.439 15.097 1 39.15 154 MET D CA 1
ATOM 12834 C C . MET D 1 152 ? -25.836 40.491 15.624 1 35.99 154 MET D C 1
ATOM 12835 O O . MET D 1 152 ? -24.98 40.939 14.861 1 35.59 154 MET D O 1
ATOM 12849 N N . LEU D 1 153 ? -25.935 40.886 16.91 1 33.69 155 LEU D N 1
ATOM 12850 C CA . LEU D 1 153 ? -24.995 41.872 17.453 1 31.97 155 LEU D CA 1
ATOM 12851 C C . LEU D 1 153 ? -23.949 41.191 18.348 1 31.05 155 LEU D C 1
ATOM 12852 O O . LEU D 1 153 ? -24.259 40.768 19.463 1 31.09 155 LEU D O 1
ATOM 12868 N N . LYS D 1 154 ? -22.709 41.075 17.841 1 30.23 156 LYS D N 1
ATOM 12869 C CA . LYS D 1 154 ? -21.59 40.488 18.592 1 30.41 156 LYS D CA 1
ATOM 12870 C C . LYS D 1 154 ? -20.936 41.513 19.532 1 29.14 156 LYS D C 1
ATOM 12871 O O . LYS D 1 154 ? -20.979 42.71 19.257 1 29.44 156 LYS D O 1
ATOM 12890 N N . SER D 1 155 ? -20.309 41.045 20.626 1 27.44 157 SER D N 1
ATOM 12891 C CA . SER D 1 155 ? -19.615 41.94 21.545 1 26.92 157 SER D CA 1
ATOM 12892 C C . SER D 1 155 ? -18.455 41.295 22.309 1 26.44 157 SER D C 1
ATOM 12893 O O . SER D 1 155 ? -18.445 40.087 22.576 1 26.3 157 SER D O 1
ATOM 12901 N N . ASP D 1 156 ? -17.496 42.148 22.697 1 25.6 158 ASP D N 1
ATOM 12902 C CA . ASP D 1 156 ? -16.309 41.763 23.432 1 25.27 158 ASP D CA 1
ATOM 12903 C C . ASP D 1 156 ? -16.08 42.724 24.572 1 24.85 158 ASP D C 1
ATOM 12904 O O . ASP D 1 156 ? -16.024 43.94 24.371 1 25.48 158 ASP D O 1
ATOM 12913 N N . THR D 1 157 ? -15.928 42.171 25.763 1 24 159 THR D N 1
ATOM 12914 C CA . THR D 1 157 ? -15.638 42.975 26.969 1 23.26 159 THR D CA 1
ATOM 12915 C C . THR D 1 157 ? -14.568 42.281 27.785 1 22.36 159 THR D C 1
ATOM 12916 O O . THR D 1 157 ? -14.653 41.132 27.954 1 22.12 159 THR D O 1
ATOM 12927 N N . ALA D 1 158 ? -13.551 42.983 28.206 1 22.07 160 ALA D N 1
ATOM 12928 C CA . ALA D 1 158 ? -12.568 42.478 29.16 1 21.49 160 ALA D CA 1
ATOM 12929 C C . ALA D 1 158 ? -13.208 42.876 30.468 1 22.29 160 ALA D C 1
ATOM 12930 O O . ALA D 1 158 ? -13.186 44.054 30.824 1 23.3 160 ALA D O 1
ATOM 12937 N N . MET D 1 159 ? -13.915 41.96 31.102 1 22.2 161 MET D N 1
ATOM 12938 C CA . MET D 1 159 ? -14.608 42.203 32.387 1 23.2 161 MET D CA 1
ATOM 12939 C C . MET D 1 159 ? -13.639 41.945 33.526 1 23.4 161 MET D C 1
ATOM 12940 O O . MET D 1 159 ? -13.461 40.828 33.868 1 24.48 161 MET D O 1
ATOM 12954 N N . VAL D 1 160 ? -13.123 42.964 34.16 1 22.13 162 VAL D N 1
ATOM 12955 C CA . VAL D 1 160 ? -12.103 42.852 35.184 1 21.23 162 VAL D CA 1
ATOM 12956 C C . VAL D 1 160 ? -12.7 43.064 36.584 1 21.47 162 VAL D C 1
ATOM 12957 O O . VAL D 1 160 ? -13.209 44.148 36.888 1 21.21 162 VAL D O 1
ATOM 12970 N N . PHE D 1 161 ? -12.591 42.043 37.447 1 21.2 163 PHE D N 1
ATOM 12971 C CA . PHE D 1 161 ? -13.059 42.174 38.811 1 21.93 163 PHE D CA 1
ATOM 12972 C C . PHE D 1 161 ? -11.904 42.497 39.746 1 22.03 163 PHE D C 1
ATOM 12973 O O . PHE D 1 161 ? -10.746 42.232 39.423 1 22.11 163 PHE D O 1
ATOM 12990 N N . LYS D 1 162 ? -12.237 43.185 40.856 1 21.89 164 LYS D N 1
ATOM 12991 C CA . LYS D 1 162 ? -11.309 43.618 41.908 1 22.5 164 LYS D CA 1
ATOM 12992 C C . LYS D 1 162 ? -11.213 42.497 42.93 1 21.59 164 LYS D C 1
ATOM 12993 O O . LYS D 1 162 ? -12.242 41.968 43.335 1 21.63 164 LYS D O 1
ATOM 13012 N N . LEU D 1 163 ? -10.008 42.133 43.344 1 21.06 165 LEU D N 1
ATOM 13013 C CA . LEU D 1 163 ? -9.826 41.113 44.367 1 21.84 165 LEU D CA 1
ATOM 13014 C C . LEU D 1 163 ? -9.818 41.808 45.739 1 22.56 165 LEU D C 1
ATOM 13015 O O . LEU D 1 163 ? -9.335 42.946 45.872 1 22.83 165 LEU D O 1
ATOM 13031 N N . LYS D 1 164 ? -10.319 41.12 46.779 1 22.29 166 LYS D N 1
ATOM 13032 C CA . LYS D 1 164 ? -10.26 41.639 48.159 1 22.3 166 LYS D CA 1
ATOM 13033 C C . LYS D 1 164 ? -8.766 41.558 48.532 1 24.3 166 LYS D C 1
ATOM 13034 O O . LYS D 1 164 ? -8.136 40.511 48.335 1 25.8 166 LYS D O 1
ATOM 13053 N N . GLY D 1 165 ? -8.197 42.668 48.945 1 23.9 167 GLY D N 1
ATOM 13054 C CA . GLY D 1 165 ? -6.763 42.75 49.194 1 24.11 167 GLY D CA 1
ATOM 13055 C C . GLY D 1 165 ? -5.975 43.333 48.023 1 24.21 167 GLY D C 1
ATOM 13056 O O . GLY D 1 165 ? -4.743 43.402 48.085 1 24.45 167 GLY D O 1
ATOM 13060 N N . GLY D 1 166 ? -6.679 43.793 46.979 1 23.53 168 GLY D N 1
ATOM 13061 C CA . GLY D 1 166 ? -6.062 44.456 45.849 1 24.47 168 GLY D CA 1
ATOM 13062 C C . GLY D 1 166 ? -5.71 43.503 44.731 1 24.84 168 GLY D C 1
ATOM 13063 O O . GLY D 1 166 ? -5.588 42.287 44.945 1 26.36 168 GLY D O 1
ATOM 13067 N N . GLY D 1 167 ? -5.53 44.072 43.554 1 22.68 169 GLY D N 1
ATOM 13068 C CA . GLY D 1 167 ? -5.242 43.29 42.37 1 21.52 169 GLY D CA 1
ATOM 13069 C C . GLY D 1 167 ? -6.502 43.057 41.576 1 19.76 169 GLY D C 1
ATOM 13070 O O . GLY D 1 167 ? -7.621 43.291 42.062 1 18.74 169 GLY D O 1
ATOM 13074 N N . HIS D 1 168 ? -6.31 42.607 40.324 1 18.87 170 HIS D N 1
ATOM 13075 C CA . HIS D 1 168 ? -7.401 42.403 39.382 1 18 170 HIS D CA 1
ATOM 13076 C C . HIS D 1 168 ? -7.309 41.062 38.674 1 17.32 170 HIS D C 1
ATOM 13077 O O . HIS D 1 168 ? -6.266 40.405 38.671 1 17.91 170 HIS D O 1
ATOM 13091 N N . HIS D 1 169 ? -8.425 40.637 38.116 1 16.19 171 HIS D N 1
ATOM 13092 C CA . HIS D 1 169 ? -8.498 39.371 37.397 1 15.69 171 HIS D CA 1
ATOM 13093 C C . HIS D 1 169 ? -9.455 39.59 36.219 1 13.33 171 HIS D C 1
ATOM 13094 O O . HIS D 1 169 ? -10.577 40.062 36.398 1 13.47 171 HIS D O 1
ATOM 13108 N N . ARG D 1 170 ? -8.978 39.31 35.015 1 11.16 172 ARG D N 1
ATOM 13109 C CA . ARG D 1 170 ? -9.717 39.52 33.791 1 10.87 172 ARG D CA 1
ATOM 13110 C C . ARG D 1 170 ? -10.537 38.291 33.396 1 11.32 172 ARG D C 1
ATOM 13111 O O . ARG D 1 170 ? -10.028 37.173 33.414 1 11.13 172 ARG D O 1
ATOM 13132 N N . VAL D 1 171 ? -11.789 38.523 32.993 1 11.59 173 VAL D N 1
ATOM 13133 C CA . VAL D 1 171 ? -12.706 37.522 32.461 1 12.6 173 VAL D CA 1
ATOM 13134 C C . VAL D 1 171 ? -13.116 38 31.043 1 13.12 173 VAL D C 1
ATOM 13135 O O . VAL D 1 171 ? -13.74 39.046 30.909 1 13.04 173 VAL D O 1
ATOM 13148 N N . ASP D 1 172 ? -12.711 37.272 29.992 1 13.62 174 ASP D N 1
ATOM 13149 C CA . ASP D 1 172 ? -13.076 37.629 28.631 1 15.26 174 ASP D CA 1
ATOM 13150 C C . ASP D 1 172 ? -14.528 37.216 28.366 1 15.4 174 ASP D C 1
ATOM 13151 O O . ASP D 1 172 ? -14.853 36.025 28.427 1 15.25 174 ASP D O 1
ATOM 13160 N N . PHE D 1 173 ? -15.402 38.208 28.13 1 15.89 175 PHE D N 1
ATOM 13161 C CA . PHE D 1 173 ? -16.811 37.986 27.794 1 17.59 175 PHE D CA 1
ATOM 13162 C C . PHE D 1 173 ? -17.039 38.096 26.28 1 18.62 175 PHE D C 1
ATOM 13163 O O . PHE D 1 173 ? -16.897 39.19 25.759 1 19.3 175 PHE D O 1
ATOM 13180 N N . LYS D 1 174 ? -17.458 37.015 25.597 1 18.98 176 LYS D N 1
ATOM 13181 C CA . LYS D 1 174 ? -17.837 37.053 24.18 1 19.95 176 LYS D CA 1
ATOM 13182 C C . LYS D 1 174 ? -19.344 36.857 24.215 1 21.98 176 LYS D C 1
ATOM 13183 O O . LYS D 1 174 ? -19.798 35.823 24.695 1 22.6 176 LYS D O 1
ATOM 13202 N N . THR D 1 175 ? -20.121 37.876 23.819 1 23.15 177 THR D N 1
ATOM 13203 C CA . THR D 1 175 ? -21.589 37.819 23.857 1 24.27 177 THR D CA 1
ATOM 13204 C C . THR D 1 175 ? -22.174 37.962 22.44 1 25.22 177 THR D C 1
ATOM 13205 O O . THR D 1 175 ? -21.626 38.698 21.623 1 25.02 177 THR D O 1
ATOM 13216 N N . THR D 1 176 ? -23.318 37.299 22.175 1 26.13 178 THR D N 1
ATOM 13217 C CA . THR D 1 176 ? -24.069 37.461 20.936 1 27.3 178 THR D CA 1
ATOM 13218 C C . THR D 1 176 ? -25.481 37.792 21.328 1 29.09 178 THR D C 1
ATOM 13219 O O . THR D 1 176 ? -26.093 37.025 22.064 1 29 178 THR D O 1
ATOM 13230 N N . TYR D 1 177 ? -25.991 38.946 20.879 1 31 179 TYR D N 1
ATOM 13231 C CA . TYR D 1 177 ? -27.407 39.354 21.089 1 32.27 179 TYR D CA 1
ATOM 13232 C C . TYR D 1 177 ? -28.157 38.925 19.812 1 34.24 179 TYR D C 1
ATOM 13233 O O . TYR D 1 177 ? -27.648 39.109 18.694 1 33.94 179 TYR D O 1
ATOM 13251 N N . LYS D 1 178 ? -29.305 38.262 19.989 1 36.01 180 LYS D N 1
ATOM 13252 C CA . LYS D 1 178 ? -30.091 37.71 18.881 1 38.57 180 LYS D CA 1
ATOM 13253 C C . LYS D 1 178 ? -31.56 38.144 18.942 1 42.19 180 LYS D C 1
ATOM 13254 O O . LYS D 1 178 ? -32.362 37.558 19.669 1 42.31 180 LYS D O 1
ATOM 13273 N N . ALA D 1 179 ? -31.912 39.166 18.165 1 44.64 181 ALA D N 1
ATOM 13274 C CA . ALA D 1 179 ? -33.289 39.64 18.07 1 47.22 181 ALA D CA 1
ATOM 13275 C C . ALA D 1 179 ? -34.132 38.559 17.37 1 50.25 181 ALA D C 1
ATOM 13276 O O . ALA D 1 179 ? -33.631 37.919 16.438 1 50.73 181 ALA D O 1
ATOM 13283 N N . LYS D 1 180 ? -35.391 38.334 17.82 1 52.11 182 LYS D N 1
ATOM 13284 C CA . LYS D 1 180 ? -36.253 37.311 17.206 1 54.22 182 LYS D CA 1
ATOM 13285 C C . LYS D 1 180 ? -36.733 37.718 15.816 1 55.45 182 LYS D C 1
ATOM 13286 O O . LYS D 1 180 ? -36.924 36.84 14.975 1 56.14 182 LYS D O 1
ATOM 13305 N N . LYS D 1 181 ? -36.928 39.021 15.559 1 55.79 183 LYS D N 1
ATOM 13306 C CA . LYS D 1 181 ? -37.345 39.531 14.235 1 56.62 183 LYS D CA 1
ATOM 13307 C C . LYS D 1 181 ? -36.234 40.495 13.711 1 56.49 183 LYS D C 1
ATOM 13308 O O . LYS D 1 181 ? -35.561 41.102 14.549 1 56.55 183 LYS D O 1
ATOM 13327 N N . PRO D 1 182 ? -35.983 40.657 12.379 1 56.16 184 PRO D N 1
ATOM 13328 C CA . PRO D 1 182 ? -34.928 41.604 11.957 1 55.81 184 PRO D CA 1
ATOM 13329 C C . PRO D 1 182 ? -35.197 43.041 12.422 1 55.09 184 PRO D C 1
ATOM 13330 O O . PRO D 1 182 ? -36.35 43.488 12.425 1 55.4 184 PRO D O 1
ATOM 13341 N N . VAL D 1 183 ? -34.136 43.74 12.86 1 53.7 185 VAL D N 1
ATOM 13342 C CA . VAL D 1 183 ? -34.227 45.119 13.342 1 53.26 185 VAL D CA 1
ATOM 13343 C C . VAL D 1 183 ? -33.207 46.003 12.594 1 52.86 185 VAL D C 1
ATOM 13344 O O . VAL D 1 183 ? -32.403 45.477 11.826 1 52.54 185 VAL D O 1
ATOM 13357 N N . LYS D 1 184 ? -33.264 47.354 12.78 1 52.84 186 LYS D N 1
ATOM 13358 C CA . LYS D 1 184 ? -32.28 48.251 12.166 1 52.77 186 LYS D CA 1
ATOM 13359 C C . LYS D 1 184 ? -30.966 48.003 12.927 1 51.81 186 LYS D C 1
ATOM 13360 O O . LYS D 1 184 ? -30.893 48.208 14.141 1 51.87 186 LYS D O 1
ATOM 13379 N N . LEU D 1 185 ? -29.977 47.46 12.231 1 50.66 187 LEU D N 1
ATOM 13380 C CA . LEU D 1 185 ? -28.711 47.097 12.841 1 49.97 187 LEU D CA 1
ATOM 13381 C C . LEU D 1 185 ? -27.844 48.321 13.07 1 49.91 187 LEU D C 1
ATOM 13382 O O . LEU D 1 185 ? -27.799 49.197 12.202 1 50.54 187 LEU D O 1
ATOM 13398 N N . PRO D 1 186 ? -27.12 48.411 14.207 1 48.82 188 PRO D N 1
ATOM 13399 C CA . PRO D 1 186 ? -26.246 49.573 14.417 1 47.78 188 PRO D CA 1
ATOM 13400 C C . PRO D 1 186 ? -24.856 49.371 13.839 1 45.98 188 PRO D C 1
ATOM 13401 O O . PRO D 1 186 ? -24.424 48.246 13.624 1 46.31 188 PRO D O 1
ATOM 13412 N N . GLU D 1 187 ? -24.15 50.473 13.606 1 44.11 189 GLU D N 1
ATOM 13413 C CA . GLU D 1 187 ? -22.763 50.414 13.18 1 43.18 189 GLU D CA 1
ATOM 13414 C C . GLU D 1 187 ? -21.91 50.118 14.45 1 40.74 189 GLU D C 1
ATOM 13415 O O . GLU D 1 187 ? -22.407 50.188 15.579 1 40.08 189 GLU D O 1
ATOM 13427 N N . PHE D 1 188 ? -20.617 49.78 14.249 1 38.64 190 PHE D N 1
ATOM 13428 C CA . PHE D 1 188 ? -19.658 49.487 15.321 1 36.58 190 PHE D CA 1
ATOM 13429 C C . PHE D 1 188 ? -19.685 50.597 16.388 1 35.8 190 PHE D C 1
ATOM 13430 O O . PHE D 1 188 ? -19.677 51.772 16.017 1 36.47 190 PHE D O 1
ATOM 13447 N N . HIS D 1 189 ? -19.818 50.24 17.676 1 34.01 191 HIS D N 1
ATOM 13448 C CA . HIS D 1 189 ? -19.882 51.224 18.763 1 33.05 191 HIS D CA 1
ATOM 13449 C C . HIS D 1 189 ? -19.493 50.592 20.119 1 32.35 191 HIS D C 1
ATOM 13450 O O . HIS D 1 189 ? -19.205 49.397 20.202 1 31.83 191 HIS D O 1
ATOM 13464 N N . PHE D 1 190 ? -19.473 51.408 21.176 1 31.95 192 PHE D N 1
ATOM 13465 C CA . PHE D 1 190 ? -19.104 50.986 22.518 1 31.78 192 PHE D CA 1
ATOM 13466 C C . PHE D 1 190 ? -20.267 51.195 23.494 1 31.24 192 PHE D C 1
ATOM 13467 O O . PHE D 1 190 ? -21.155 52.004 23.233 1 30.82 192 PHE D O 1
ATOM 13484 N N . VAL D 1 191 ? -20.255 50.476 24.613 1 30.84 193 VAL D N 1
ATOM 13485 C CA . VAL D 1 191 ? -21.236 50.662 25.682 1 30.85 193 VAL D CA 1
ATOM 13486 C C . VAL D 1 191 ? -20.467 50.666 26.98 1 31.4 193 VAL D C 1
ATOM 13487 O O . VAL D 1 191 ? -19.733 49.713 27.246 1 31.59 193 VAL D O 1
ATOM 13500 N N . GLU D 1 192 ? -20.561 51.782 27.744 1 31.43 194 GLU D N 1
ATOM 13501 C CA . GLU D 1 192 ? -19.959 51.922 29.074 1 32.34 194 GLU D CA 1
ATOM 13502 C C . GLU D 1 192 ? -20.856 51.15 30.038 1 32.26 194 GLU D C 1
ATOM 13503 O O . GLU D 1 192 ? -22.074 51.29 29.937 1 33.25 194 GLU D O 1
ATOM 13515 N N . HIS D 1 193 ? -20.29 50.317 30.915 1 30.65 195 HIS D N 1
ATOM 13516 C CA . HIS D 1 193 ? -21.076 49.572 31.933 1 29.87 195 HIS D CA 1
ATOM 13517 C C . HIS D 1 193 ? -20.514 49.757 33.348 1 29.06 195 HIS D C 1
ATOM 13518 O O . HIS D 1 193 ? -19.293 49.853 33.492 1 28.37 195 HIS D O 1
ATOM 13532 N N . ARG D 1 194 ? -21.395 49.896 34.336 1 28.68 196 ARG D N 1
ATOM 13533 C CA . ARG D 1 194 ? -20.97 49.941 35.738 1 28.65 196 ARG D CA 1
ATOM 13534 C C . ARG D 1 194 ? -21.997 49.133 36.515 1 29.63 196 ARG D C 1
ATOM 13535 O O . ARG D 1 194 ? -23.099 49.62 36.781 1 29.67 196 ARG D O 1
ATOM 13556 N N . LEU D 1 195 ? -21.667 47.875 36.811 1 30.44 197 LEU D N 1
ATOM 13557 C CA . LEU D 1 195 ? -22.543 46.958 37.571 1 32.04 197 LEU D CA 1
ATOM 13558 C C . LEU D 1 195 ? -22.05 46.923 39.011 1 33.44 197 LEU D C 1
ATOM 13559 O O . LEU D 1 195 ? -20.865 46.696 39.2 1 33.51 197 LEU D O 1
ATOM 13575 N N . GLU D 1 196 ? -22.933 47.146 39.975 1 34.21 198 GLU D N 1
ATOM 13576 C CA . GLU D 1 196 ? -22.598 47.196 41.386 1 35.05 198 GLU D CA 1
ATOM 13577 C C . GLU D 1 196 ? -23.574 46.365 42.214 1 35.69 198 GLU D C 1
ATOM 13578 O O . GLU D 1 196 ? -24.779 46.435 41.978 1 35.83 198 GLU D O 1
ATOM 13590 N N . LEU D 1 197 ? -23.041 45.577 43.181 1 35.54 199 LEU D N 1
ATOM 13591 C CA . LEU D 1 197 ? -23.828 44.794 44.135 1 35.88 199 LEU D CA 1
ATOM 13592 C C . LEU D 1 197 ? -23.827 45.691 45.394 1 37.26 199 LEU D C 1
ATOM 13593 O O . LEU D 1 197 ? -22.792 45.857 46.035 1 37 199 LEU D O 1
ATOM 13609 N N . THR D 1 198 ? -24.948 46.359 45.672 1 38.23 200 THR D N 1
ATOM 13610 C CA . THR D 1 198 ? -25.02 47.364 46.733 1 39.45 200 THR D CA 1
ATOM 13611 C C . THR D 1 198 ? -25.452 46.896 48.12 1 40.38 200 THR D C 1
ATOM 13612 O O . THR D 1 198 ? -25.11 47.563 49.098 1 40.53 200 THR D O 1
ATOM 13623 N N . LYS D 1 199 ? -26.237 45.819 48.228 1 40.62 201 LYS D N 1
ATOM 13624 C CA . LYS D 1 199 ? -26.721 45.355 49.53 1 41.36 201 LYS D CA 1
ATOM 13625 C C . LYS D 1 199 ? -26.943 43.848 49.499 1 42.06 201 LYS D C 1
ATOM 13626 O O . LYS D 1 199 ? -27.176 43.296 48.434 1 42.47 201 LYS D O 1
ATOM 13645 N N . HIS D 1 200 ? -26.854 43.175 50.652 1 42.27 202 HIS D N 1
ATOM 13646 C CA . HIS D 1 200 ? -26.998 41.717 50.729 1 42.99 202 HIS D CA 1
ATOM 13647 C C . HIS D 1 200 ? -27.099 41.212 52.166 1 44.31 202 HIS D C 1
ATOM 13648 O O . HIS D 1 200 ? -26.667 41.902 53.091 1 44.46 202 HIS D O 1
ATOM 13662 N N . ASP D 1 201 ? -27.626 39.982 52.344 1 44.88 203 ASP D N 1
ATOM 13663 C CA . ASP D 1 201 ? -27.617 39.318 53.653 1 45.88 203 ASP D CA 1
ATOM 13664 C C . ASP D 1 201 ? -26.236 38.595 53.792 1 47.3 203 ASP D C 1
ATOM 13665 O O . ASP D 1 201 ? -25.54 38.408 52.786 1 47.17 203 ASP D O 1
ATOM 13674 N N . LYS D 1 202 ? -25.827 38.23 55.015 1 48.15 204 LYS D N 1
ATOM 13675 C CA . LYS D 1 202 ? -24.479 37.704 55.276 1 49.76 204 LYS D CA 1
ATOM 13676 C C . LYS D 1 202 ? -23.957 36.644 54.287 1 50.34 204 LYS D C 1
ATOM 13677 O O . LYS D 1 202 ? -22.796 36.733 53.875 1 50.71 204 LYS D O 1
ATOM 13696 N N . ASP D 1 203 ? -24.785 35.653 53.912 1 50.25 205 ASP D N 1
ATOM 13697 C CA . ASP D 1 203 ? -24.341 34.555 53.029 1 50 205 ASP D CA 1
ATOM 13698 C C . ASP D 1 203 ? -24.809 34.698 51.567 1 48.2 205 ASP D C 1
ATOM 13699 O O . ASP D 1 203 ? -24.689 33.749 50.79 1 48.53 205 ASP D O 1
ATOM 13708 N N . PHE D 1 204 ? -25.207 35.907 51.157 1 46.12 206 PHE D N 1
ATOM 13709 C CA . PHE D 1 204 ? -25.618 36.183 49.788 1 44.16 206 PHE D CA 1
ATOM 13710 C C . PHE D 1 204 ? -26.746 35.274 49.283 1 43.07 206 PHE D C 1
ATOM 13711 O O . PHE D 1 204 ? -26.706 34.821 48.141 1 43.09 206 PHE D O 1
ATOM 13728 N N . THR D 1 205 ? -27.754 35.004 50.128 1 42.11 207 THR D N 1
ATOM 13729 C CA . THR D 1 205 ? -28.954 34.29 49.678 1 41.4 207 THR D CA 1
ATOM 13730 C C . THR D 1 205 ? -29.889 35.333 48.99 1 40.65 207 THR D C 1
ATOM 13731 O O . THR D 1 205 ? -30.663 34.956 48.134 1 40.94 207 THR D O 1
ATOM 13742 N N . THR D 1 206 ? -29.823 36.624 49.367 1 39.77 208 THR D N 1
ATOM 13743 C CA . THR D 1 206 ? -30.525 37.714 48.702 1 39.95 208 THR D CA 1
ATOM 13744 C C . THR D 1 206 ? -29.538 38.867 48.546 1 39.24 208 THR D C 1
ATOM 13745 O O . THR D 1 206 ? -28.594 38.998 49.325 1 39.19 208 THR D O 1
ATOM 13756 N N . TRP D 1 207 ? -29.737 39.693 47.521 1 38.46 209 TRP D N 1
ATOM 13757 C CA . TRP D 1 207 ? -28.89 40.86 47.292 1 38.33 209 TRP D CA 1
ATOM 13758 C C . TRP D 1 207 ? -29.513 41.817 46.294 1 38.54 209 TRP D C 1
ATOM 13759 O O . TRP D 1 207 ? -30.437 41.454 45.578 1 38.64 209 TRP D O 1
ATOM 13780 N N . ASP D 1 208 ? -29.024 43.055 46.275 1 38.53 210 ASP D N 1
ATOM 13781 C CA . ASP D 1 208 ? -29.468 44.083 45.35 1 39.19 210 ASP D CA 1
ATOM 13782 C C . ASP D 1 208 ? -28.311 44.383 44.402 1 39.37 210 ASP D C 1
ATOM 13783 O O . ASP D 1 208 ? -27.162 44.526 44.834 1 39.99 210 ASP D O 1
ATOM 13792 N N . GLN D 1 209 ? -28.635 44.399 43.102 1 38.55 211 GLN D N 1
ATOM 13793 C CA . GLN D 1 209 ? -27.684 44.659 42 1 38.06 211 GLN D CA 1
ATOM 13794 C C . GLN D 1 209 ? -28.215 45.823 41.195 1 38.44 211 GLN D C 1
ATOM 13795 O O . GLN D 1 209 ? -29.429 45.901 41.051 1 38.57 211 GLN D O 1
ATOM 13809 N N . GLN D 1 210 ? -27.36 46.665 40.656 1 38.11 212 GLN D N 1
ATOM 13810 C CA . GLN D 1 210 ? -27.817 47.736 39.756 1 38.31 212 GLN D CA 1
ATOM 13811 C C . GLN D 1 210 ? -26.808 47.872 38.62 1 37.92 212 GLN D C 1
ATOM 13812 O O . GLN D 1 210 ? -25.78 47.253 38.701 1 37.32 212 GLN D O 1
ATOM 13826 N N . GLU D 1 211 ? -27.158 48.615 37.583 1 38.22 213 GLU D N 1
ATOM 13827 C CA . GLU D 1 211 ? -26.288 48.766 36.401 1 39.24 213 GLU D CA 1
ATOM 13828 C C . GLU D 1 211 ? -26.57 50.057 35.643 1 40 213 GLU D C 1
ATOM 13829 O O . GLU D 1 211 ? -27.737 50.326 35.389 1 40.46 213 GLU D O 1
ATOM 13841 N N . ALA D 1 212 ? -25.531 50.802 35.287 1 40.26 214 ALA D N 1
ATOM 13842 C CA . ALA D 1 212 ? -25.61 51.992 34.453 1 41.12 214 ALA D CA 1
ATOM 13843 C C . ALA D 1 212 ? -24.934 51.595 33.117 1 42.91 214 ALA D C 1
ATOM 13844 O O . ALA D 1 212 ? -23.845 51.005 33.141 1 42.9 214 ALA D O 1
ATOM 13851 N N . ALA D 1 213 ? -25.608 51.839 31.967 1 43.48 215 ALA D N 1
ATOM 13852 C CA . ALA D 1 213 ? -25.079 51.48 30.656 1 44.34 215 ALA D CA 1
ATOM 13853 C C . ALA D 1 213 ? -25.402 52.558 29.617 1 45.29 215 ALA D C 1
ATOM 13854 O O . ALA D 1 213 ? -26.567 52.947 29.499 1 45.37 215 ALA D O 1
ATOM 13861 N N . GLU D 1 214 ? -24.4 53.044 28.852 1 45.66 216 GLU D N 1
ATOM 13862 C CA . GLU D 1 214 ? -24.686 54.024 27.808 1 46.48 216 GLU D CA 1
ATOM 13863 C C . GLU D 1 214 ? -23.758 53.843 26.604 1 46.67 216 GLU D C 1
ATOM 13864 O O . GLU D 1 214 ? -22.534 53.82 26.736 1 46.81 216 GLU D O 1
ATOM 13876 N N . GLY D 1 215 ? -24.396 53.692 25.44 1 46.32 217 GLY D N 1
ATOM 13877 C CA . GLY D 1 215 ? -23.797 53.457 24.143 1 46.4 217 GLY D CA 1
ATOM 13878 C C . GLY D 1 215 ? -23.269 54.731 23.533 1 46.43 217 GLY D C 1
ATOM 13879 O O . GLY D 1 215 ? -23.832 55.805 23.749 1 46.52 217 GLY D O 1
ATOM 13883 N N . HIS D 1 216 ? -22.217 54.612 22.725 1 45.93 218 HIS D N 1
ATOM 13884 C CA . HIS D 1 216 ? -21.623 55.757 22.054 1 45.52 218 HIS D CA 1
ATOM 13885 C C . HIS D 1 216 ? -20.558 55.324 21.063 1 45.55 218 HIS D C 1
ATOM 13886 O O . HIS D 1 216 ? -19.953 54.261 21.196 1 45.74 218 HIS D O 1
ATOM 13900 N N . PHE D 1 217 ? -20.341 56.156 20.058 1 45.12 219 PHE D N 1
ATOM 13901 C CA . PHE D 1 217 ? -19.242 55.991 19.125 1 45.08 219 PHE D CA 1
ATOM 13902 C C . PHE D 1 217 ? -17.981 56.529 19.836 1 45.55 219 PHE D C 1
ATOM 13903 O O . PHE D 1 217 ? -18.088 57.146 20.904 1 45.88 219 PHE D O 1
ATOM 13920 N N . SER D 1 218 ? -16.789 56.327 19.254 1 45.78 220 SER D N 1
ATOM 13921 C CA . SER D 1 218 ? -15.56 56.839 19.859 1 46.44 220 SER D CA 1
ATOM 13922 C C . SER D 1 218 ? -15.604 58.373 19.926 1 47.62 220 SER D C 1
ATOM 13923 O O . SER D 1 218 ? -16.04 59.024 18.972 1 47.53 220 SER D O 1
ATOM 13931 N N . PRO D 1 219 ? -15.192 58.966 21.052 1 48.56 221 PRO D N 1
ATOM 13932 C CA . PRO D 1 219 ? -15.169 60.439 21.128 1 49.66 221 PRO D CA 1
ATOM 13933 C C . PRO D 1 219 ? -14.01 61.075 20.345 1 51.2 221 PRO D C 1
ATOM 13934 O O . PRO D 1 219 ? -13.995 62.299 20.193 1 51.71 221 PRO D O 1
ATOM 13945 N N . LEU D 1 220 ? -13.022 60.265 19.884 1 51.48 222 LEU D N 1
ATOM 13946 C CA . LEU D 1 220 ? -11.843 60.779 19.197 1 51.88 222 LEU D CA 1
ATOM 13947 C C . LEU D 1 220 ? -12.149 61.157 17.757 1 54.12 222 LEU D C 1
ATOM 13948 O O . LEU D 1 220 ? -12.805 60.391 17.046 1 54.24 222 LEU D O 1
ATOM 13964 N N . PRO D 1 221 ? -11.656 62.315 17.279 1 55.41 223 PRO D N 1
ATOM 13965 C CA . PRO D 1 221 ? -11.922 62.688 15.877 1 55.81 223 PRO D CA 1
ATOM 13966 C C . PRO D 1 221 ? -11.065 61.905 14.871 1 56.37 223 PRO D C 1
ATOM 13967 O O . PRO D 1 221 ? -9.985 61.428 15.226 1 56.58 223 PRO D O 1
ATOM 13978 N N . LYS D 1 222 ? -11.53 61.811 13.602 1 56.13 224 LYS D N 1
ATOM 13979 C CA . LYS D 1 222 ? -10.818 61.119 12.527 1 56.44 224 LYS D CA 1
ATOM 13980 C C . LYS D 1 222 ? -9.779 62.055 11.885 1 56.92 224 LYS D C 1
ATOM 13981 O O . LYS D 1 222 ? -9.741 62.239 10.664 1 57.29 224 LYS D O 1
#

Foldseek 3Di:
DLQDQKAKEWEWEWEAAPNQTWIKIWIWMDGLQQLKIKIKIATPPRPLPLWACQVVQVLRDQSRAHEDPQFDRQQVQLPQVWKKKKKWKQWPPGKIKIKMWTWHADSVRSYIYIYMYMYIPDQPCPHCTNVVQFPHWDKWKKKWADDPQKIWIWIQTWTAGNVGDIITIIMIMIMGRPDHDDHGHIWMKIKDKDFDDADPSRSITMIMMGIYIDHDPDDDD/DQDQKAKEWEWEWEAAPNQTWIKIKIWMDGLQQLKIKIKIATPPRPLPLWACQVCQVLRAQSRAHEDPQFDRQQVQLPQVWKKKKKWKQWPQGKIKIKIWTWHDDVVRRYIYIYMYMYIPPQDCPHCTNVVQFPHWAKWKKKWADDPQWIWIWIQTWTAGNVGDIITIIMIMTMGRPDHDDHGHIWMKIKDKDFDDADPSRSMTMIMMGIYIDHDPDDD/DQDQKAKEWEWEWEAAPNQTWIKIWIWMDGLQQLKIKIKIATPPRPLPLWACQVCQVLRDQSRAHEDPQFDRPQVQLPQVWKKKKKWKQWPQGKIKIKIWTWHADVVRRYIYIYMYMYIPPQDCPHCTNVVQFPHWAKWKKKWADDPQWIWIWIQTWTAGNVGDIITIIMIMIMGRPDHDDHGHIWMKIKDKDFDDADPSRSMTMIMMGIYIDHDPDDD/DQDQKFKEWEWEWEAAPNQTWIKIWIWMDGLQQLKIKIKIATPPRPLPLWACQVVQVQGAQSRAHEDPQFDRPQVQLPQVWKKKKKWKQWPQGKIKIKMWTWHADVVGRYIYIYMYMYIPPQDCPHCTNVVQFPHWAKWKKKWADDPLWIWIWIQTWTAGNVGDIITIIMIMIMGRPDRDDHGHIWMKIKDKDFDDADPSRSITMIMMGIYIDHDPDDD

InterPro domains:
  IPR009017 Green fluorescent protein [G3DSA:2.40.155.10] (64-226)
  IPR009017 Green fluorescent protein [SSF54511] (3-223)
  IPR011584 Green fluorescent protein-related [PF01353] (8-217)

Radius of gyration: 27.54 Å; Cα contacts (8 Å, |Δi|>4): 2587; chains: 4; bounding box: 77×77×59 Å

Solvent-accessible surface area: 31833 Å² total

B-factor: mean 36.38, std 21.59, range [1.48, 163.42]